Protein 6QKB (pdb70)

CATH classification: 2.40.37.20 (+1 more: 3.20.20.10)

Radius of gyration: 26.73 Å; Cα contacts (8 Å, |Δi|>4): 1988; chains: 2; bounding box: 62×74×48 Å

Structure (mmCIF, N/CA/C/O backbone):
data_6QKB
#
_entry.id   6QKB
#
_cell.length_a   66.598
_cell.length_b   75.247
_cell.length_c   157.310
_cell.angle_alpha   90.000
_cell.angle_beta   90.000
_cell.angle_gamma   90.000
#
_symmetry.space_group_name_H-M   'P 21 21 21'
#
loop_
_entity.id
_entity.type
_entity.pdbx_description
1 polymer 'D-3-hydroxyaspartate aldolase'
2 non-polymer "PYRIDOXAL-5'-PHOSPHATE"
3 non-polymer 'MAGNESIUM ION'
4 water water
#
loop_
_atom_site.group_PDB
_atom_site.id
_atom_site.type_symbol
_atom_site.label_atom_id
_atom_site.label_alt_id
_atom_site.label_comp_id
_atom_site.label_asym_id
_atom_site.label_entity_id
_atom_site.label_seq_id
_atom_site.pdbx_PDB_ins_code
_atom_site.Cartn_x
_atom_site.Cartn_y
_atom_site.Cartn_z
_atom_site.occupancy
_atom_site.B_iso_or_equiv
_atom_site.auth_seq_id
_atom_site.auth_comp_id
_atom_site.auth_asym_id
_atom_site.auth_atom_id
_atom_site.pdbx_PDB_model_num
ATOM 1 N N . LYS A 1 4 ? 20.995 65.636 79.318 1.00 65.09 4 LYS A N 1
ATOM 2 C CA . LYS A 1 4 ? 22.219 65.392 78.506 1.00 66.17 4 LYS A CA 1
ATOM 3 C C . LYS A 1 4 ? 22.304 63.856 78.282 1.00 63.27 4 LYS A C 1
ATOM 4 O O . LYS A 1 4 ? 21.445 63.136 78.799 1.00 68.22 4 LYS A O 1
ATOM 10 N N . THR A 1 5 ? 23.188 63.291 77.447 1.00 52.46 5 THR A N 1
ATOM 11 C CA . THR A 1 5 ? 23.228 61.809 77.305 1.00 40.04 5 THR A CA 1
ATOM 12 C C . THR A 1 5 ? 23.913 61.118 78.501 1.00 39.99 5 THR A C 1
ATOM 13 O O . THR A 1 5 ? 24.935 61.568 78.961 1.00 40.16 5 THR A O 1
ATOM 17 N N . ASP A 1 6 ? 23.289 60.047 78.967 1.00 39.37 6 ASP A N 1
ATOM 18 C CA . ASP A 1 6 ? 23.838 59.187 80.010 1.00 34.16 6 ASP A CA 1
ATOM 19 C C . ASP A 1 6 ? 24.361 57.926 79.332 1.00 28.47 6 ASP A C 1
ATOM 20 O O . ASP A 1 6 ? 23.574 57.087 78.880 1.00 32.13 6 ASP A O 1
ATOM 25 N N . PHE A 1 7 ? 25.685 57.790 79.250 1.00 27.45 7 PHE A N 1
ATOM 26 C CA . PHE A 1 7 ? 26.266 56.654 78.541 1.00 20.19 7 PHE A CA 1
ATOM 27 C C . PHE A 1 7 ? 26.395 55.405 79.405 1.00 20.79 7 PHE A C 1
ATOM 28 O O . PHE A 1 7 ? 26.845 54.374 78.901 1.00 20.25 7 PHE A O 1
ATOM 36 N N . SER A 1 8 ? 25.992 55.462 80.677 1.00 21.21 8 SER A N 1
ATOM 37 C CA . SER A 1 8 ? 26.218 54.335 81.580 1.00 18.02 8 SER A CA 1
ATOM 38 C C . SER A 1 8 ? 25.468 53.083 81.134 1.00 17.42 8 SER A C 1
ATOM 39 O O . SER A 1 8 ? 25.887 51.961 81.447 1.00 18.63 8 SER A O 1
ATOM 42 N N . GLY A 1 9 ? 24.363 53.240 80.417 1.00 18.14 9 GLY A N 1
ATOM 43 C CA . GLY A 1 9 ? 23.632 52.081 79.958 1.00 20.26 9 GLY A CA 1
ATOM 44 C C . GLY A 1 9 ? 24.218 51.376 78.751 1.00 23.40 9 GLY A C 1
ATOM 45 O O . GLY A 1 9 ? 23.699 50.330 78.348 1.00 22.97 9 GLY A O 1
ATOM 46 N N . TYR A 1 10 ? 25.294 51.905 78.173 1.00 15.48 10 TYR A N 1
ATOM 47 C CA . TYR A 1 10 ? 25.805 51.453 76.886 1.00 15.06 10 TYR A CA 1
ATOM 48 C C . TYR A 1 10 ? 27.234 50.952 77.017 1.00 19.15 10 TYR A C 1
ATOM 49 O O . TYR A 1 10 ? 27.913 51.187 78.017 1.00 17.29 10 TYR A O 1
ATOM 58 N N . GLU A 1 11 ? 27.692 50.273 75.964 1.00 14.54 11 GLU A N 1
ATOM 59 C CA . GLU A 1 11 ? 28.973 49.580 75.992 1.00 14.83 11 GLU A CA 1
ATOM 60 C C . GLU A 1 11 ? 29.602 49.627 74.607 1.00 13.77 11 GLU A C 1
ATOM 61 O O . GLU A 1 11 ? 29.031 49.102 73.646 1.00 12.71 11 GLU A O 1
ATOM 67 N N . VAL A 1 12 ? 30.783 50.245 74.517 1.00 13.11 12 VAL A N 1
ATOM 68 C CA . VAL A 1 12 ? 31.481 50.392 73.243 1.00 10.53 12 VAL A CA 1
ATOM 69 C C . VAL A 1 12 ? 31.753 49.026 72.627 1.00 14.45 12 VAL A C 1
ATOM 70 O O . VAL A 1 12 ? 32.246 48.104 73.292 1.00 15.63 12 VAL A O 1
ATOM 74 N N . GLY A 1 13 ? 31.470 48.905 71.332 1.00 14.54 13 GLY A N 1
ATOM 75 C CA . GLY A 1 13 ? 31.637 47.651 70.629 1.00 13.11 13 GLY A CA 1
ATOM 76 C C . GLY A 1 13 ? 30.484 46.691 70.789 1.00 13.04 13 GLY A C 1
ATOM 77 O O . GLY A 1 13 ? 30.501 45.614 70.173 1.00 13.02 13 GLY A O 1
ATOM 78 N N . TYR A 1 14 ? 29.480 47.048 71.586 1.00 12.65 14 TYR A N 1
ATOM 79 C CA . TYR A 1 14 ? 28.300 46.218 71.776 1.00 10.21 14 TYR A CA 1
ATOM 80 C C . TYR A 1 14 ? 27.031 46.928 71.345 1.00 13.76 14 TYR A C 1
ATOM 81 O O . TYR A 1 14 ? 26.285 46.400 70.510 1.00 14.23 14 TYR A O 1
ATOM 90 N N . ASP A 1 15 ? 26.764 48.123 71.885 1.00 14.75 15 ASP A N 1
ATOM 91 C CA . ASP A 1 15 ? 25.580 48.872 71.483 1.00 16.34 15 ASP A CA 1
ATOM 92 C C . ASP A 1 15 ? 25.855 50.370 71.366 1.00 16.17 15 ASP A C 1
ATOM 93 O O . ASP A 1 15 ? 24.906 51.164 71.324 1.00 13.99 15 ASP A O 1
ATOM 98 N N . ILE A 1 16 ? 27.120 50.773 71.297 1.00 13.95 16 ILE A N 1
ATOM 99 C CA . ILE A 1 16 ? 27.498 52.150 70.983 1.00 13.55 16 ILE A CA 1
ATOM 100 C C . ILE A 1 16 ? 28.870 52.070 70.321 1.00 14.00 16 ILE A C 1
ATOM 101 O O . ILE A 1 16 ? 29.671 51.195 70.682 1.00 14.57 16 ILE A O 1
ATOM 106 N N . PRO A 1 17 ? 29.183 52.915 69.332 1.00 13.18 17 PRO A N 1
ATOM 107 C CA . PRO A 1 17 ? 30.473 52.766 68.635 1.00 14.79 17 PRO A CA 1
ATOM 108 C C . PRO A 1 17 ? 31.657 53.417 69.326 1.00 14.28 17 PRO A C 1
ATOM 109 O O . PRO A 1 17 ? 32.799 53.054 69.009 1.00 13.67 17 PRO A O 1
ATOM 113 N N . ALA A 1 18 ? 31.436 54.353 70.245 1.00 12.35 18 ALA A N 1
ATOM 114 C CA . ALA A 1 18 ? 32.518 55.133 70.826 1.00 12.24 18 ALA A CA 1
ATOM 115 C C . ALA A 1 18 ? 31.949 55.992 71.945 1.00 16.19 18 ALA A C 1
ATOM 116 O O . ALA A 1 18 ? 30.732 56.084 72.132 1.00 13.84 18 ALA A O 1
ATOM 118 N N . LEU A 1 19 ? 32.853 56.624 72.681 1.00 15.10 19 LEU A N 1
ATOM 119 C CA . LEU A 1 19 ? 32.531 57.574 73.733 1.00 11.65 19 LEU A CA 1
ATOM 120 C C . LEU A 1 19 ? 33.287 58.868 73.490 1.00 13.60 19 LEU A C 1
ATOM 121 O O . LEU A 1 19 ? 34.386 58.847 72.926 1.00 15.96 19 LEU A O 1
ATOM 126 N N . PRO A 1 20 ? 32.746 60.004 73.930 1.00 14.69 20 PRO A N 1
ATOM 127 C CA . PRO A 1 20 ? 33.491 61.259 73.805 1.00 15.58 20 PRO A CA 1
ATOM 128 C C . PRO A 1 20 ? 34.866 61.137 74.450 1.00 18.05 20 PRO A C 1
ATOM 129 O O . PRO A 1 20 ? 35.021 60.554 75.524 1.00 17.45 20 PRO A O 1
ATOM 133 N N . GLY A 1 21 ? 35.869 61.687 73.780 1.00 14.46 21 GLY A N 1
ATOM 134 C CA . GLY A 1 21 ? 37.231 61.652 74.252 1.00 14.37 21 GLY A CA 1
ATOM 135 C C . GLY A 1 21 ? 38.094 60.593 73.601 1.00 16.69 21 GLY A C 1
ATOM 136 O O . GLY A 1 21 ? 39.323 60.685 73.676 1.00 19.45 21 GLY A O 1
ATOM 137 N N . MET A 1 22 ? 37.485 59.593 72.972 1.00 17.41 22 MET A N 1
ATOM 138 C CA . MET A 1 22 ? 38.247 58.548 72.308 1.00 17.65 22 MET A CA 1
ATOM 139 C C . MET A 1 22 ? 38.955 59.088 71.070 1.00 18.68 22 MET A C 1
ATOM 140 O O . MET A 1 22 ? 38.566 60.099 70.479 1.00 16.55 22 MET A O 1
ATOM 145 N N . ASP A 1 23 ? 40.016 58.389 70.683 1.00 20.91 23 ASP A N 1
ATOM 146 C CA . ASP A 1 23 ? 40.669 58.650 69.412 1.00 23.36 23 ASP A CA 1
ATOM 147 C C . ASP A 1 23 ? 39.848 58.052 68.277 1.00 20.25 23 ASP A C 1
ATOM 148 O O . ASP A 1 23 ? 39.207 57.009 68.433 1.00 19.34 23 ASP A O 1
ATOM 153 N N . GLU A 1 24 ? 39.874 58.715 67.119 1.00 19.22 24 GLU A N 1
ATOM 154 C CA . GLU A 1 24 ? 39.078 58.218 66.002 1.00 18.35 24 GLU A CA 1
ATOM 155 C C . GLU A 1 24 ? 39.497 56.808 65.614 1.00 16.67 24 GLU A C 1
ATOM 156 O O . GLU A 1 24 ? 38.681 56.046 65.086 1.00 22.24 24 GLU A O 1
ATOM 162 N N . SER A 1 25 ? 40.750 56.433 65.885 1.00 22.18 25 SER A N 1
ATOM 163 C CA . SER A 1 25 ? 41.206 55.084 65.564 1.00 23.51 25 SER A CA 1
ATOM 164 C C . SER A 1 25 ? 40.530 54.026 66.427 1.00 22.08 25 SER A C 1
ATOM 165 O O . SER A 1 25 ? 40.506 52.852 66.041 1.00 26.40 25 SER A O 1
ATOM 168 N N . GLU A 1 26 ? 39.981 54.416 67.575 1.00 19.16 26 GLU A N 1
ATOM 169 C CA . GLU A 1 26 ? 39.330 53.490 68.489 1.00 21.58 26 GLU A CA 1
ATOM 170 C C . GLU A 1 26 ? 37.847 53.289 68.198 1.00 19.43 26 GLU A C 1
ATOM 171 O O . GLU A 1 26 ? 37.218 52.452 68.857 1.00 20.87 26 GLU A O 1
ATOM 177 N N . ILE A 1 27 ? 37.267 54.049 67.264 1.00 16.02 27 ILE A N 1
ATOM 178 C CA . ILE A 1 27 ? 35.845 53.915 66.965 1.00 13.86 27 ILE A CA 1
ATOM 179 C C . ILE A 1 27 ? 35.561 52.521 66.432 1.00 13.77 27 ILE A C 1
ATOM 180 O O . ILE A 1 27 ? 36.302 51.993 65.592 1.00 17.84 27 ILE A O 1
ATOM 185 N N . GLN A 1 28 ? 34.466 51.925 66.905 1.00 12.31 28 GLN A N 1
ATOM 186 C CA . GLN A 1 28 ? 34.060 50.588 66.494 1.00 12.26 28 GLN A CA 1
ATOM 187 C C . GLN A 1 28 ? 33.184 50.655 65.252 1.00 12.90 28 GLN A C 1
ATOM 188 O O . GLN A 1 28 ? 32.250 51.463 65.185 1.00 14.50 28 GLN A O 1
ATOM 194 N N . THR A 1 29 ? 33.478 49.794 64.282 1.00 10.35 29 THR A N 1
ATOM 195 C CA . THR A 1 29 ? 32.795 49.764 62.999 1.00 9.69 29 THR A CA 1
ATOM 196 C C . THR A 1 29 ? 31.871 48.559 62.891 1.00 13.44 29 THR A C 1
ATOM 197 O O . THR A 1 29 ? 32.052 47.559 63.592 1.00 12.33 29 THR A O 1
ATOM 201 N N . PRO A 1 30 ? 30.847 48.623 62.026 1.00 14.30 30 PRO A N 1
ATOM 202 C CA . PRO A 1 30 ? 30.449 49.783 61.222 1.00 12.21 30 PRO A CA 1
ATOM 203 C C . PRO A 1 30 ? 29.629 50.779 62.025 1.00 12.54 30 PRO A C 1
ATOM 204 O O . PRO A 1 30 ? 28.866 50.377 62.904 1.00 12.79 30 PRO A O 1
ATOM 208 N N . CYS A 1 31 ? 29.759 52.065 61.715 1.00 11.58 31 CYS A N 1
ATOM 209 C CA . CYS A 1 31 ? 29.012 53.088 62.434 1.00 10.34 31 CYS A CA 1
ATOM 210 C C . CYS A 1 31 ? 28.939 54.324 61.556 1.00 9.76 31 CYS A C 1
ATOM 211 O O . CYS A 1 31 ? 29.495 54.361 60.457 1.00 13.86 31 CYS A O 1
ATOM 214 N N . LEU A 1 32 ? 28.255 55.343 62.059 1.00 10.36 32 LEU A N 1
ATOM 215 C CA . LEU A 1 32 ? 28.144 56.626 61.382 1.00 12.25 32 LEU A CA 1
ATOM 216 C C . LEU A 1 32 ? 29.020 57.644 62.092 1.00 13.24 32 LEU A C 1
ATOM 217 O O . LEU A 1 32 ? 28.958 57.770 63.322 1.00 12.64 32 LEU A O 1
ATOM 222 N N . ILE A 1 33 ? 29.818 58.372 61.321 1.00 11.07 33 ILE A N 1
ATOM 223 C CA . ILE A 1 33 ? 30.597 59.477 61.855 1.00 10.56 33 ILE A CA 1
ATOM 224 C C . ILE A 1 33 ? 30.124 60.761 61.187 1.00 11.84 33 ILE A C 1
ATOM 225 O O . ILE A 1 33 ? 29.645 60.763 60.049 1.00 12.50 33 ILE A O 1
ATOM 230 N N . LEU A 1 34 ? 30.227 61.855 61.930 1.00 9.48 34 LEU A N 1
ATOM 231 C CA . LEU A 1 34 ? 29.971 63.191 61.411 1.00 12.68 34 LEU A CA 1
ATOM 232 C C . LEU A 1 34 ? 31.256 63.992 61.505 1.00 12.35 34 LEU A C 1
ATOM 233 O O . LEU A 1 34 ? 31.839 64.110 62.590 1.00 15.05 34 LEU A O 1
ATOM 238 N N . ASP A 1 35 ? 31.711 64.508 60.364 1.00 11.67 35 ASP A N 1
ATOM 239 C CA . ASP A 1 35 ? 32.776 65.507 60.323 1.00 12.76 35 ASP A CA 1
ATOM 240 C C . ASP A 1 35 ? 32.175 66.800 60.846 1.00 13.71 35 ASP A C 1
ATOM 241 O O . ASP A 1 35 ? 31.430 67.480 60.140 1.00 13.17 35 ASP A O 1
ATOM 246 N N . LEU A 1 36 ? 32.468 67.132 62.104 1.00 12.92 36 LEU A N 1
ATOM 247 C CA . LEU A 1 36 ? 31.761 68.237 62.740 1.00 11.54 36 LEU A CA 1
ATOM 248 C C . LEU A 1 36 ? 32.093 69.570 62.082 1.00 10.90 36 LEU A C 1
ATOM 249 O O . LEU A 1 36 ? 31.223 70.445 61.989 1.00 14.00 36 LEU A O 1
ATOM 254 N N . ASP A 1 37 ? 33.343 69.751 61.633 1.00 13.05 37 ASP A N 1
ATOM 255 C CA . ASP A 1 37 ? 33.698 70.957 60.885 1.00 15.80 37 ASP A CA 1
ATOM 256 C C . ASP A 1 37 ? 32.842 71.100 59.632 1.00 16.55 37 ASP A C 1
ATOM 257 O O . ASP A 1 37 ? 32.287 72.172 59.359 1.00 14.94 37 ASP A O 1
ATOM 262 N N . ALA A 1 38 ? 32.758 70.035 58.833 1.00 14.74 38 ALA A N 1
ATOM 263 C CA . ALA A 1 38 ? 31.965 70.089 57.610 1.00 12.95 38 ALA A CA 1
ATOM 264 C C . ALA A 1 38 ? 30.489 70.274 57.921 1.00 14.49 38 ALA A C 1
ATOM 265 O O . ALA A 1 38 ? 29.802 71.051 57.252 1.00 13.78 38 ALA A O 1
ATOM 267 N N . LEU A 1 39 ? 29.983 69.556 58.925 1.00 11.95 39 LEU A N 1
ATOM 268 C CA . LEU A 1 39 ? 28.591 69.707 59.332 1.00 10.32 39 LEU A CA 1
ATOM 269 C C . LEU A 1 39 ? 28.279 71.159 59.658 1.00 13.94 39 LEU A C 1
ATOM 270 O O . LEU A 1 39 ? 27.270 71.713 59.205 1.00 12.75 39 LEU A O 1
ATOM 275 N N . GLU A 1 40 ? 29.152 71.794 60.437 1.00 13.05 40 GLU A N 1
ATOM 276 C CA . GLU A 1 40 ? 28.919 73.173 60.850 1.00 13.13 40 GLU A CA 1
ATOM 277 C C . GLU A 1 40 ? 29.009 74.129 59.666 1.00 14.93 40 GLU A C 1
ATOM 278 O O . GLU A 1 40 ? 28.227 75.083 59.576 1.00 15.13 40 GLU A O 1
ATOM 284 N N . ARG A 1 41 ? 29.928 73.882 58.728 1.00 12.67 41 ARG A N 1
ATOM 285 C CA . ARG A 1 41 ? 29.994 74.746 57.550 1.00 14.67 41 ARG A CA 1
ATOM 286 C C . ARG A 1 41 ? 28.733 74.615 56.703 1.00 15.22 41 ARG A C 1
ATOM 287 O O . ARG A 1 41 ? 28.212 75.618 56.202 1.00 13.16 41 ARG A O 1
ATOM 295 N N . ASN A 1 42 ? 28.222 73.390 56.528 1.00 15.84 42 ASN A N 1
ATOM 296 C CA . ASN A 1 42 ? 26.971 73.218 55.796 1.00 14.27 42 ASN A CA 1
ATOM 297 C C . ASN A 1 42 ? 25.832 73.947 56.496 1.00 12.38 42 ASN A C 1
ATOM 298 O O . ASN A 1 42 ? 25.015 74.605 55.847 1.00 13.19 42 ASN A O 1
ATOM 303 N N . ILE A 1 43 ? 25.760 73.831 57.823 1.00 12.80 43 ILE A N 1
ATOM 304 C CA . ILE A 1 43 ? 24.660 74.434 58.567 1.00 13.66 43 ILE A CA 1
ATOM 305 C C . ILE A 1 43 ? 24.717 75.955 58.468 1.00 17.25 43 ILE A C 1
ATOM 306 O O . ILE A 1 43 ? 23.698 76.607 58.214 1.00 13.74 43 ILE A O 1
ATOM 311 N N . ARG A 1 44 ? 25.910 76.542 58.648 1.00 13.04 44 ARG A N 1
ATOM 312 C CA . ARG A 1 44 ? 26.057 77.990 58.498 1.00 13.33 44 ARG A CA 1
ATOM 313 C C . ARG A 1 44 ? 25.677 78.445 57.092 1.00 16.71 44 ARG A C 1
ATOM 314 O O . ARG A 1 44 ? 25.014 79.475 56.918 1.00 17.05 44 ARG A O 1
ATOM 322 N N . LYS A 1 45 ? 26.122 77.709 56.073 1.00 14.99 45 LYS A N 1
ATOM 323 C CA . LYS A 1 45 ? 25.910 78.154 54.700 1.00 10.82 45 LYS A CA 1
ATOM 324 C C . LYS A 1 45 ? 24.423 78.200 54.358 1.00 11.27 45 LYS A C 1
ATOM 325 O O . LYS A 1 45 ? 23.946 79.167 53.751 1.00 13.44 45 LYS A O 1
ATOM 331 N N . MET A 1 46 ? 23.669 77.168 54.747 1.00 12.36 46 MET A N 1
ATOM 332 C CA . MET A 1 46 ? 22.235 77.175 54.482 1.00 12.43 46 MET A CA 1
ATOM 333 C C . MET A 1 46 ? 21.540 78.273 55.279 1.00 14.94 46 MET A C 1
ATOM 334 O O . MET A 1 46 ? 20.662 78.971 54.755 1.00 13.89 46 MET A O 1
ATOM 339 N N . GLY A 1 47 ? 21.924 78.446 56.547 1.00 14.39 47 GLY A N 1
ATOM 340 C CA . GLY A 1 47 ? 21.330 79.507 57.343 1.00 15.58 47 GLY A CA 1
ATOM 341 C C . GLY A 1 47 ? 21.594 80.876 56.747 1.00 14.63 47 GLY A C 1
ATOM 342 O O . GLY A 1 47 ? 20.693 81.717 56.675 1.00 15.70 47 GLY A O 1
ATOM 343 N N . ASP A 1 48 ? 22.831 81.113 56.300 1.00 13.73 48 ASP A N 1
ATOM 344 C CA . ASP A 1 48 ? 23.172 82.383 55.665 1.00 16.40 48 ASP A CA 1
ATOM 345 C C . ASP A 1 48 ? 22.419 82.571 54.356 1.00 13.64 48 ASP A C 1
ATOM 346 O O . ASP A 1 48 ? 21.974 83.682 54.045 1.00 13.02 48 ASP A O 1
ATOM 351 N N . TYR A 1 49 ? 22.275 81.504 53.565 1.00 12.43 49 TYR A N 1
ATOM 352 C CA . TYR A 1 49 ? 21.517 81.612 52.325 1.00 11.88 49 TYR A CA 1
ATOM 353 C C . TYR A 1 49 ? 20.074 82.014 52.608 1.00 14.52 49 TYR A C 1
ATOM 354 O O . TYR A 1 49 ? 19.523 82.913 51.959 1.00 14.85 49 TYR A O 1
ATOM 363 N N . ALA A 1 50 ? 19.436 81.334 53.564 1.00 14.36 50 ALA A N 1
ATOM 364 C CA . ALA A 1 50 ? 18.055 81.647 53.911 1.00 15.59 50 ALA A CA 1
ATOM 365 C C . ALA A 1 50 ? 17.907 83.106 54.330 1.00 15.50 50 ALA A C 1
ATOM 366 O O . ALA A 1 50 ? 17.030 83.822 53.829 1.00 15.91 50 ALA A O 1
ATOM 368 N N . LYS A 1 51 ? 18.764 83.569 55.247 1.00 15.55 51 LYS A N 1
ATOM 369 C CA . LYS A 1 51 ? 18.678 84.955 55.703 1.00 14.03 51 LYS A CA 1
ATOM 370 C C . LYS A 1 51 ? 18.883 85.932 54.550 1.00 17.13 51 LYS A C 1
ATOM 371 O O . LYS A 1 51 ? 18.150 86.921 54.434 1.00 15.29 51 LYS A O 1
ATOM 377 N N . ALA A 1 52 ? 19.869 85.675 53.683 1.00 13.88 52 ALA A N 1
ATOM 378 C CA . ALA A 1 52 ? 20.127 86.596 52.577 1.00 16.04 52 ALA A CA 1
ATOM 379 C C . ALA A 1 52 ? 18.907 86.753 51.684 1.00 14.52 52 ALA A C 1
ATOM 380 O O . ALA A 1 52 ? 18.759 87.780 51.011 1.00 18.05 52 ALA A O 1
ATOM 382 N N . HIS A 1 53 ? 18.031 85.750 51.651 1.00 12.83 53 HIS A N 1
ATOM 383 C CA . HIS A 1 53 ? 16.831 85.777 50.826 1.00 15.08 53 HIS A CA 1
ATOM 384 C C . HIS A 1 53 ? 15.565 86.013 51.640 1.00 18.39 53 HIS A C 1
ATOM 385 O O . HIS A 1 53 ? 14.458 85.857 51.108 1.00 18.56 53 HIS A O 1
ATOM 392 N N . GLY A 1 54 ? 15.705 86.415 52.901 1.00 13.80 54 GLY A N 1
ATOM 393 C CA . GLY A 1 54 ? 14.563 86.701 53.750 1.00 12.73 54 GLY A CA 1
ATOM 394 C C . GLY A 1 54 ? 13.674 85.509 54.004 1.00 14.28 54 GLY A C 1
ATOM 395 O O . GLY A 1 54 ? 12.482 85.679 54.293 1.00 14.90 54 GLY A O 1
ATOM 396 N N . MET A 1 55 ? 14.225 84.303 53.922 1.00 15.35 55 MET A N 1
ATOM 397 C CA . MET A 1 55 ? 13.464 83.078 54.096 1.00 10.66 55 MET A CA 1
ATOM 398 C C . MET A 1 55 ? 13.655 82.538 55.504 1.00 11.08 55 MET A C 1
ATOM 399 O O . MET A 1 55 ? 14.741 82.639 56.073 1.00 15.37 55 MET A O 1
ATOM 404 N N . ARG A 1 56 ? 12.593 81.962 56.057 1.00 12.13 56 ARG A N 1
ATOM 405 C CA . ARG A 1 56 ? 12.728 81.077 57.198 1.00 12.26 56 ARG A CA 1
ATOM 406 C C . ARG A 1 56 ? 13.247 79.735 56.713 1.00 15.07 56 ARG A C 1
ATOM 407 O O . ARG A 1 56 ? 12.880 79.278 55.630 1.00 12.79 56 ARG A O 1
ATOM 415 N N . HIS A 1 57 ? 14.118 79.114 57.502 1.00 12.50 57 HIS A N 1
ATOM 416 C CA . HIS A 1 57 ? 14.496 77.725 57.280 1.00 11.45 57 HIS A CA 1
ATOM 417 C C . HIS A 1 57 ? 14.018 76.901 58.464 1.00 11.24 57 HIS A C 1
ATOM 418 O O . HIS A 1 57 ? 14.453 77.121 59.599 1.00 15.53 57 HIS A O 1
ATOM 425 N N . ARG A 1 58 ? 13.117 75.968 58.191 1.00 11.33 58 ARG A N 1
ATOM 426 C CA . ARG A 1 58 ? 12.678 74.965 59.149 1.00 14.10 58 ARG A CA 1
ATOM 427 C C . ARG A 1 58 ? 13.404 73.671 58.797 1.00 12.73 58 ARG A C 1
ATOM 428 O O . ARG A 1 58 ? 13.020 72.968 57.857 1.00 11.38 58 ARG A O 1
ATOM 436 N N . SER A 1 59 ? 14.467 73.369 59.539 1.00 11.74 59 SER A N 1
ATOM 437 C CA . SER A 1 59 ? 15.315 72.232 59.208 1.00 11.23 59 SER A CA 1
ATOM 438 C C . SER A 1 59 ? 14.540 70.924 59.344 1.00 14.67 59 SER A C 1
ATOM 439 O O . SER A 1 59 ? 13.719 70.756 60.248 1.00 11.10 59 SER A O 1
ATOM 442 N N . HIS A 1 60 ? 14.782 69.985 58.433 1.00 12.24 60 HIS A N 1
ATOM 443 C CA . HIS A 1 60 ? 13.996 68.761 58.441 1.00 10.25 60 HIS A CA 1
ATOM 444 C C . HIS A 1 60 ? 14.671 67.721 59.319 1.00 11.76 60 HIS A C 1
ATOM 445 O O . HIS A 1 60 ? 15.737 67.196 58.979 1.00 14.06 60 HIS A O 1
ATOM 452 N N . GLY A 1 61 ? 14.021 67.410 60.440 1.00 11.53 61 GLY A N 1
ATOM 453 C CA . GLY A 1 61 ? 14.483 66.387 61.353 1.00 10.62 61 GLY A CA 1
ATOM 454 C C . GLY A 1 61 ? 14.254 64.965 60.896 1.00 11.78 61 GLY A C 1
ATOM 455 O O . GLY A 1 61 ? 14.797 64.044 61.514 1.00 11.58 61 GLY A O 1
ATOM 456 N N . LYS A 1 62 ? 13.510 64.762 59.836 1.00 11.40 62 LYS A N 1
ATOM 457 C CA . LYS A 1 62 ? 13.324 63.381 59.366 1.00 11.52 62 LYS A CA 1
ATOM 458 C C . LYS A 1 62 ? 14.662 62.842 58.860 1.00 13.63 62 LYS A C 1
ATOM 459 O O . LYS A 1 62 ? 14.833 61.658 58.821 1.00 12.89 62 LYS A O 1
ATOM 465 N N . MET A 1 63 ? 15.532 63.720 58.385 1.00 10.18 63 MET A N 1
ATOM 466 C CA . MET A 1 63 ? 16.791 63.273 57.802 1.00 11.80 63 MET A CA 1
ATOM 467 C C . MET A 1 63 ? 17.694 62.663 58.868 1.00 11.82 63 MET A C 1
ATOM 468 O O . MET A 1 63 ? 18.108 61.502 58.760 1.00 12.07 63 MET A O 1
ATOM 473 N N . HIS A 1 64 ? 17.981 63.417 59.927 1.00 10.88 64 HIS A N 1
ATOM 474 C CA . HIS A 1 64 ? 18.942 62.978 60.934 1.00 10.74 64 HIS A CA 1
ATOM 475 C C . HIS A 1 64 ? 18.293 62.425 62.195 1.00 11.17 64 HIS A C 1
ATOM 476 O O . HIS A 1 64 ? 18.959 61.710 62.953 1.00 12.56 64 HIS A O 1
ATOM 483 N N . LYS A 1 65 ? 17.018 62.725 62.426 1.00 10.10 65 LYS A N 1
ATOM 484 C CA . LYS A 1 65 ? 16.273 62.208 63.577 1.00 11.33 65 LYS A CA 1
ATOM 485 C C . LYS A 1 65 ? 16.992 62.484 64.898 1.00 12.03 65 LYS A C 1
ATOM 486 O O . LYS A 1 65 ? 16.883 61.710 65.858 1.00 12.87 65 LYS A O 1
ATOM 492 N N . SER A 1 66 ? 17.680 63.620 64.980 1.00 11.81 66 SER A N 1
ATOM 493 C CA . SER A 1 66 ? 18.566 63.928 66.099 1.00 11.92 66 SER A CA 1
ATOM 494 C C . SER A 1 66 ? 18.197 65.262 66.730 1.00 13.62 66 SER A C 1
ATOM 495 O O . SER A 1 66 ? 18.247 66.302 66.065 1.00 14.57 66 SER A O 1
ATOM 498 N N . VAL A 1 67 ? 17.878 65.235 68.028 1.00 14.18 67 VAL A N 1
ATOM 499 C CA . VAL A 1 67 ? 17.664 66.475 68.776 1.00 10.87 67 VAL A CA 1
ATOM 500 C C . VAL A 1 67 ? 18.928 67.326 68.777 1.00 13.15 67 VAL A C 1
ATOM 501 O O . VAL A 1 67 ? 18.863 68.557 68.667 1.00 12.06 67 VAL A O 1
ATOM 505 N N . ASP A 1 68 ? 20.097 66.694 68.912 1.00 11.72 68 ASP A N 1
ATOM 506 C CA . ASP A 1 68 ? 21.333 67.467 68.977 1.00 12.10 68 ASP A CA 1
ATOM 507 C C . ASP A 1 68 ? 21.629 68.166 67.657 1.00 13.12 68 ASP A C 1
ATOM 508 O O . ASP A 1 68 ? 22.024 69.336 67.653 1.00 13.01 68 ASP A O 1
ATOM 513 N N . VAL A 1 69 ? 21.446 67.482 66.523 1.00 11.78 69 VAL A N 1
ATOM 514 C CA . VAL A 1 69 ? 21.700 68.147 65.248 1.00 11.42 69 VAL A CA 1
ATOM 515 C C . VAL A 1 69 ? 20.703 69.284 65.042 1.00 10.56 69 VAL A C 1
ATOM 516 O O . VAL A 1 69 ? 21.068 70.365 64.561 1.00 11.44 69 VAL A O 1
ATOM 520 N N . GLN A 1 70 ? 19.435 69.068 65.414 1.00 12.58 70 GLN A N 1
ATOM 521 C CA . GLN A 1 70 ? 18.437 70.128 65.291 1.00 9.83 70 GLN A CA 1
ATOM 522 C C . GLN A 1 70 ? 18.829 71.340 66.126 1.00 12.35 70 GLN A C 1
ATOM 523 O O . GLN A 1 70 ? 18.717 72.483 65.672 1.00 11.16 70 GLN A O 1
ATOM 529 N N . LYS A 1 71 ? 19.274 71.113 67.362 1.00 13.12 71 LYS A N 1
ATOM 530 C CA . LYS A 1 71 ? 19.715 72.226 68.198 1.00 12.67 71 LYS A CA 1
ATOM 531 C C . LYS A 1 71 ? 20.877 72.977 67.562 1.00 11.98 71 LYS A C 1
ATOM 532 O O . LYS A 1 71 ? 20.982 74.203 67.694 1.00 14.56 71 LYS A O 1
ATOM 538 N N . LEU A 1 72 ? 21.765 72.258 66.875 1.00 13.19 72 LEU A N 1
ATOM 539 C CA . LEU A 1 72 ? 22.860 72.908 66.165 1.00 14.93 72 LEU A CA 1
ATOM 540 C C . LEU A 1 72 ? 22.347 73.689 64.961 1.00 11.94 72 LEU A C 1
ATOM 541 O O . LEU A 1 72 ? 22.828 74.794 64.677 1.00 13.99 72 LEU A O 1
ATOM 546 N N . GLN A 1 73 ? 21.363 73.141 64.246 1.00 14.12 73 GLN A N 1
ATOM 547 C CA . GLN A 1 73 ? 20.765 73.883 63.142 1.00 12.60 73 GLN A CA 1
ATOM 548 C C . GLN A 1 73 ? 20.106 75.165 63.637 1.00 15.75 73 GLN A C 1
ATOM 549 O O . GLN A 1 73 ? 20.163 76.200 62.961 1.00 13.57 73 GLN A O 1
ATOM 555 N N . GLU A 1 74 ? 19.501 75.128 64.828 1.00 13.67 74 GLU A N 1
ATOM 556 C CA . GLU A 1 74 ? 18.892 76.339 65.378 1.00 13.54 74 GLU A CA 1
ATOM 557 C C . GLU A 1 74 ? 19.949 77.329 65.854 1.00 15.22 74 GLU A C 1
ATOM 558 O O . GLU A 1 74 ? 19.844 78.531 65.584 1.00 17.60 74 GLU A O 1
ATOM 564 N N . SER A 1 75 ? 20.986 76.854 66.550 1.00 16.66 75 SER A N 1
ATOM 565 C CA . SER A 1 75 ? 21.9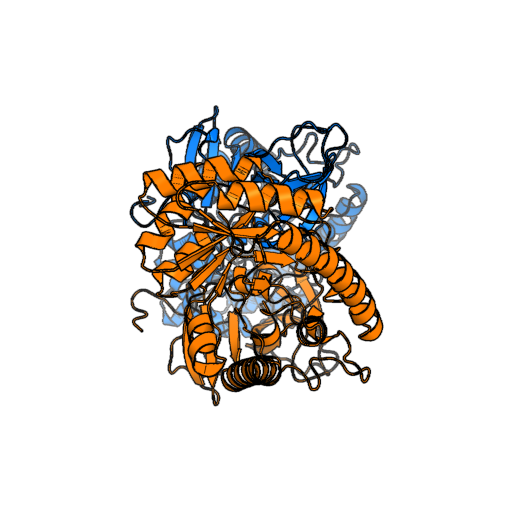33 77.791 67.152 1.00 20.64 75 SER A CA 1
ATOM 566 C C . SER A 1 75 ? 22.878 78.383 66.118 1.00 20.66 75 SER A C 1
ATOM 567 O O . SER A 1 75 ? 23.190 79.576 66.174 1.00 20.70 75 SER A O 1
ATOM 570 N N . LEU A 1 76 ? 23.347 77.571 65.175 1.00 13.34 76 LEU A N 1
ATOM 571 C CA . LEU A 1 76 ? 24.314 78.015 64.182 1.00 17.38 76 LEU A CA 1
ATOM 572 C C . LEU A 1 76 ? 23.679 78.372 62.847 1.00 18.66 76 LEU A C 1
ATOM 573 O O . LEU A 1 76 ? 24.160 79.284 62.169 1.00 19.54 76 LEU A O 1
ATOM 578 N N . GLY A 1 77 ? 22.614 77.683 62.452 1.00 15.25 77 GLY A N 1
ATOM 579 C CA . GLY A 1 77 ? 21.959 77.943 61.192 1.00 16.90 77 GLY A CA 1
ATOM 580 C C . GLY A 1 77 ? 20.745 78.838 61.270 1.00 14.89 77 GLY A C 1
ATOM 581 O O . GLY A 1 77 ? 20.145 79.127 60.232 1.00 15.78 77 GLY A O 1
ATOM 582 N N . GLY A 1 78 ? 20.352 79.275 62.466 1.00 13.24 78 GLY A N 1
ATOM 583 C CA . GLY A 1 78 ? 19.171 80.099 62.604 1.00 15.73 78 GLY A CA 1
ATOM 584 C C . GLY A 1 78 ? 17.880 79.405 62.241 1.00 14.70 78 GLY A C 1
ATOM 585 O O . GLY A 1 78 ? 16.883 80.075 61.973 1.00 13.61 78 GLY A O 1
ATOM 586 N N . SER A 1 79 ? 17.871 78.074 62.220 1.00 14.18 79 SER A N 1
ATOM 587 C CA . SER A 1 79 ? 16.649 77.330 61.950 1.00 12.75 79 SER A CA 1
ATOM 588 C C . SER A 1 79 ? 15.530 77.761 62.891 1.00 11.93 79 SER A C 1
ATOM 589 O O . SER A 1 79 ? 15.734 77.922 64.096 1.00 13.09 79 SER A O 1
ATOM 592 N N . VAL A 1 80 ? 14.327 77.924 62.334 1.00 11.53 80 VAL A N 1
ATOM 593 C CA . VAL A 1 80 ? 13.191 78.415 63.109 1.00 13.63 80 VAL A CA 1
ATOM 594 C C . VAL A 1 80 ? 12.436 77.306 63.823 1.00 15.40 80 VAL A C 1
ATOM 595 O O . VAL A 1 80 ? 11.524 77.598 64.610 1.00 16.56 80 VAL A O 1
ATOM 599 N N . GLY A 1 81 ? 12.795 76.054 63.592 1.00 11.50 81 GLY A N 1
ATOM 600 C CA . GLY A 1 81 ? 12.025 74.935 64.085 1.00 11.74 81 GLY A CA 1
ATOM 601 C C . GLY A 1 81 ? 12.373 73.704 63.279 1.00 14.00 81 GLY A C 1
ATOM 602 O O . GLY A 1 81 ? 13.226 73.736 62.397 1.00 14.14 81 GLY A O 1
ATOM 603 N N . VAL A 1 82 ? 11.682 72.617 63.595 1.00 10.93 82 VAL A N 1
ATOM 604 C CA . VAL A 1 82 ? 11.957 71.332 62.963 1.00 12.13 82 VAL A CA 1
ATOM 605 C C . VAL A 1 82 ? 10.740 70.875 62.169 1.00 13.28 82 VAL A C 1
ATOM 606 O O . VAL A 1 82 ? 9.592 71.205 62.490 1.00 11.98 82 VAL A O 1
ATOM 610 N N . CYS A 1 83 ? 11.006 70.121 61.104 1.00 10.52 83 CYS A N 1
ATOM 611 C CA . CYS A 1 83 ? 9.982 69.357 60.408 1.00 12.70 83 CYS A CA 1
ATOM 612 C C . CYS A 1 83 ? 10.106 67.898 60.823 1.00 12.35 83 CYS A C 1
ATOM 613 O O . CYS A 1 83 ? 11.218 67.381 60.971 1.00 11.58 83 CYS A O 1
ATOM 616 N N . CYS A 1 84 ? 8.964 67.242 60.997 1.00 14.83 84 CYS A N 1
ATOM 617 C CA . CYS A 1 84 ? 8.901 65.833 61.363 1.00 15.76 84 CYS A CA 1
ATOM 618 C C . CYS A 1 84 ? 7.877 65.147 60.471 1.00 13.16 84 CYS A C 1
ATOM 619 O O . CYS A 1 84 ? 6.837 65.722 60.146 1.00 13.64 84 CYS A O 1
ATOM 622 N N . GLN A 1 85 ? 8.166 63.909 60.093 1.00 11.44 85 GLN A N 1
ATOM 623 C CA . GLN A 1 85 ? 7.316 63.197 59.156 1.00 12.80 85 GLN A CA 1
ATOM 624 C C . GLN A 1 85 ? 6.242 62.360 59.851 1.00 12.66 85 GLN A C 1
ATOM 625 O O . GLN A 1 85 ? 5.237 62.016 59.219 1.00 12.76 85 GLN A O 1
ATOM 631 N N . LYS A 1 86 ? 6.402 62.068 61.143 1.00 11.17 86 LYS A N 1
ATOM 632 C CA . LYS A 1 86 ? 5.489 61.203 61.877 1.00 8.82 86 LYS A CA 1
ATOM 633 C C . LYS A 1 86 ? 5.305 61.744 63.289 1.00 12.21 86 LYS A C 1
ATOM 634 O O . LYS A 1 86 ? 6.175 62.433 63.830 1.00 10.76 86 LYS A O 1
ATOM 640 N N . VAL A 1 87 ? 4.169 61.406 63.901 1.00 10.48 87 VAL A N 1
ATOM 641 C CA . VAL A 1 87 ? 3.872 61.969 65.213 1.00 11.62 87 VAL A CA 1
ATOM 642 C C . VAL A 1 87 ? 4.868 61.473 66.261 1.00 13.78 87 VAL A C 1
ATOM 643 O O . VAL A 1 87 ? 5.276 62.236 67.149 1.00 12.82 87 VAL A O 1
ATOM 647 N N . SER A 1 88 ? 5.288 60.203 66.185 1.00 12.05 88 SER A N 1
ATOM 648 C CA . SER A 1 88 ? 6.218 59.694 67.194 1.00 10.60 88 SER A CA 1
ATOM 649 C C . SER A 1 88 ? 7.585 60.352 67.052 1.00 12.45 88 SER A C 1
ATOM 650 O O . SER A 1 88 ? 8.264 60.622 68.051 1.00 11.07 88 SER A O 1
ATOM 653 N N . GLU A 1 89 ? 7.994 60.632 65.816 1.00 11.20 89 GLU A N 1
ATOM 654 C CA . GLU A 1 89 ? 9.200 61.415 65.580 1.00 10.95 89 GLU A CA 1
ATOM 655 C C . GLU A 1 89 ? 9.046 62.827 66.143 1.00 14.90 89 GLU A C 1
ATOM 656 O O . GLU A 1 89 ? 9.950 63.341 66.817 1.00 13.74 89 GLU A O 1
ATOM 662 N N . ALA A 1 90 ? 7.892 63.459 65.898 1.00 12.83 90 ALA A N 1
ATOM 663 C CA . ALA A 1 90 ? 7.617 64.777 66.472 1.00 15.28 90 ALA A CA 1
ATOM 664 C C . ALA A 1 90 ? 7.684 64.747 67.995 1.00 16.09 90 ALA A C 1
ATOM 665 O O . ALA A 1 90 ? 8.210 65.678 68.622 1.00 15.10 90 ALA A O 1
ATOM 667 N N . GLU A 1 91 ? 7.137 63.694 68.610 1.00 10.46 91 GLU A N 1
ATOM 668 C CA . GLU A 1 91 ? 7.182 63.572 70.064 1.00 11.81 91 GLU A CA 1
ATOM 669 C C . GLU A 1 91 ? 8.618 63.488 70.569 1.00 14.12 91 GLU A C 1
ATOM 670 O O . GLU A 1 91 ? 8.963 64.095 71.590 1.00 12.92 91 GLU A O 1
ATOM 676 N N . ALA A 1 92 ? 9.475 62.742 69.867 1.00 12.17 92 ALA A N 1
ATOM 677 C CA . ALA A 1 92 ? 10.882 62.681 70.258 1.00 10.62 92 ALA A CA 1
ATOM 678 C C . ALA A 1 92 ? 11.512 64.073 70.273 1.00 14.24 92 ALA A C 1
ATOM 679 O O . ALA A 1 92 ? 12.208 64.440 71.226 1.00 13.08 92 ALA A O 1
ATOM 681 N N . PHE A 1 93 ? 11.275 64.866 69.223 1.00 13.97 93 PHE A N 1
ATOM 682 C CA . PHE A 1 93 ? 11.868 66.200 69.164 1.00 12.90 93 PHE A CA 1
ATOM 683 C C . PHE A 1 93 ? 11.280 67.117 70.232 1.00 13.26 93 PHE A C 1
ATOM 684 O O . PHE A 1 93 ? 12.022 67.843 70.905 1.00 14.56 93 PHE A O 1
ATOM 692 N N . ALA A 1 94 ? 9.960 67.076 70.428 1.00 13.02 94 ALA A N 1
ATOM 693 C CA . ALA A 1 94 ? 9.339 67.951 71.421 1.00 12.56 94 ALA A CA 1
ATOM 694 C C . ALA A 1 94 ? 9.807 67.603 72.827 1.00 14.49 94 ALA A C 1
ATOM 695 O O . ALA A 1 94 ? 10.061 68.495 73.648 1.00 15.72 94 ALA A O 1
ATOM 697 N N . ARG A 1 95 ? 9.937 66.313 73.123 1.00 14.21 95 ARG A N 1
ATOM 698 C CA . ARG A 1 95 ? 10.418 65.913 74.437 1.00 13.28 95 ARG A CA 1
ATOM 699 C C . ARG A 1 95 ? 11.877 66.294 74.633 1.00 12.80 95 ARG A C 1
ATOM 700 O O . ARG A 1 95 ? 12.309 66.500 75.770 1.00 15.16 95 ARG A O 1
ATOM 708 N N . GLY A 1 96 ? 12.643 66.392 73.549 1.00 13.98 96 GLY A N 1
ATOM 709 C CA . GLY A 1 96 ? 14.014 66.858 73.599 1.00 16.13 96 GLY A CA 1
ATOM 710 C C . GLY A 1 96 ? 14.175 68.355 73.739 1.00 17.85 96 GLY A C 1
ATOM 711 O O . GLY A 1 96 ? 15.302 68.845 73.817 1.00 17.26 96 GLY A O 1
ATOM 712 N N . GLY A 1 97 ? 13.080 69.103 73.758 1.00 14.52 97 GLY A N 1
ATOM 713 C CA . GLY A 1 97 ? 13.131 70.529 73.985 1.00 14.70 97 GLY A CA 1
ATOM 714 C C . GLY A 1 97 ? 13.020 71.399 72.753 1.00 13.35 97 GLY A C 1
ATOM 715 O O . GLY A 1 97 ? 13.162 72.622 72.870 1.00 14.52 97 GLY A O 1
ATOM 716 N N . ILE A 1 98 ? 12.769 70.821 71.579 1.00 13.02 98 ILE A N 1
ATOM 717 C CA . ILE A 1 98 ? 12.608 71.635 70.384 1.00 12.23 98 ILE A CA 1
ATOM 718 C C . ILE A 1 98 ? 11.292 72.393 70.483 1.00 15.77 98 ILE A C 1
ATOM 719 O O . ILE A 1 98 ? 10.240 71.809 70.776 1.00 16.03 98 ILE A O 1
ATOM 724 N N . LYS A 1 99 ? 11.348 73.706 70.246 1.00 15.50 99 LYS A N 1
ATOM 725 C CA . LYS A 1 99 ? 10.259 74.597 70.621 1.00 14.67 99 LYS A CA 1
ATOM 726 C C . LYS A 1 99 ? 9.217 74.789 69.530 1.00 16.03 99 LYS A C 1
ATOM 727 O O . LYS A 1 99 ? 8.101 75.220 69.838 1.00 16.18 99 LYS A O 1
ATOM 733 N N . ASP A 1 100 ? 9.543 74.510 68.269 1.00 13.01 100 ASP A N 1
ATOM 734 C CA . ASP A 1 100 ? 8.578 74.692 67.186 1.00 10.00 100 ASP A CA 1
ATOM 735 C C . ASP A 1 100 ? 8.649 73.484 66.263 1.00 13.51 100 ASP A C 1
ATOM 736 O O . ASP A 1 100 ? 9.663 73.281 65.588 1.00 13.56 100 ASP A O 1
ATOM 741 N N . VAL A 1 101 ? 7.569 72.701 66.229 1.00 14.34 101 VAL A N 1
ATOM 742 C CA . VAL A 1 101 ? 7.528 71.409 65.548 1.00 11.35 101 VAL A CA 1
ATOM 743 C C . VAL A 1 101 ? 6.416 71.425 64.501 1.00 13.91 101 VAL A C 1
ATOM 744 O O . VAL A 1 101 ? 5.236 71.578 64.837 1.00 16.15 101 VAL A O 1
ATOM 748 N N . LEU A 1 102 ? 6.791 71.241 63.240 1.00 11.76 102 LEU A N 1
ATOM 749 C CA . LEU A 1 102 ? 5.848 71.067 62.143 1.00 11.89 102 LEU A CA 1
ATOM 750 C C . LEU A 1 102 ? 5.867 69.607 61.716 1.00 12.72 102 LEU A C 1
ATOM 751 O O . LEU A 1 102 ? 6.914 69.092 61.305 1.00 11.27 102 LEU A O 1
ATOM 756 N N . VAL A 1 103 ? 4.716 68.956 61.784 1.00 10.02 103 VAL A N 1
ATOM 757 C CA . VAL A 1 103 ? 4.557 67.632 61.199 1.00 11.78 103 VAL A CA 1
ATOM 758 C C . VAL A 1 103 ? 4.203 67.835 59.728 1.00 12.81 103 VAL A C 1
ATOM 759 O O . VAL A 1 103 ? 3.088 68.243 59.398 1.00 12.36 103 VAL A O 1
ATOM 763 N N . THR A 1 104 ? 5.171 67.580 58.843 1.00 11.03 104 THR A N 1
ATOM 764 C CA . THR A 1 104 ? 5.004 67.794 57.407 1.00 12.54 104 THR A CA 1
ATOM 765 C C . THR A 1 104 ? 4.318 66.590 56.780 1.00 13.62 104 THR A C 1
ATOM 766 O O . THR A 1 104 ? 4.799 66.032 55.790 1.00 17.46 104 THR A O 1
ATOM 770 N N . ASN A 1 105 ? 3.196 66.190 57.356 1.00 10.72 105 ASN A N 1
ATOM 771 C CA . ASN A 1 105 ? 2.492 64.979 56.963 1.00 10.30 105 ASN A CA 1
ATOM 772 C C . ASN A 1 105 ? 1.118 65.040 57.611 1.00 14.78 105 ASN A C 1
ATOM 773 O O . ASN A 1 105 ? 0.869 65.856 58.506 1.00 11.73 105 ASN A O 1
ATOM 778 N N . GLU A 1 106 ? 0.233 64.171 57.142 1.00 12.41 106 GLU A N 1
ATOM 779 C CA . GLU A 1 106 ? -1.112 64.052 57.672 1.00 9.81 106 GLU A CA 1
ATOM 780 C C . GLU A 1 106 ? -1.154 62.983 58.760 1.00 13.49 106 GLU A C 1
ATOM 781 O O . GLU A 1 106 ? -0.442 61.978 58.697 1.00 15.88 106 GLU A O 1
ATOM 787 N N . VAL A 1 107 ? -2.011 63.207 59.751 1.00 11.76 107 VAL A N 1
ATOM 788 C CA . VAL A 1 107 ? -2.179 62.311 60.895 1.00 12.61 107 VAL A CA 1
ATOM 789 C C . VAL A 1 107 ? -3.668 61.999 61.006 1.00 12.67 107 VAL A C 1
ATOM 790 O O . VAL A 1 107 ? -4.474 62.895 61.294 1.00 13.19 107 VAL A O 1
ATOM 794 N N . ARG A 1 108 ? -4.035 60.731 60.792 1.00 11.91 108 ARG A N 1
ATOM 795 C CA . ARG A 1 108 ? -5.432 60.333 60.670 1.00 10.73 108 ARG A CA 1
ATOM 796 C C . ARG A 1 108 ? -5.892 59.305 61.687 1.00 10.16 108 ARG A C 1
ATOM 797 O O . ARG A 1 108 ? -7.088 59.244 61.974 1.00 13.18 108 ARG A O 1
ATOM 805 N N . GLU A 1 109 ? -5.000 58.477 62.197 1.00 13.26 109 GLU A N 1
ATOM 806 C CA . GLU A 1 109 ? -5.391 57.397 63.093 1.00 9.77 109 GLU A CA 1
ATOM 807 C C . GLU A 1 109 ? -5.729 57.972 64.470 1.00 12.53 109 GLU A C 1
ATOM 808 O O . GLU A 1 109 ? -5.034 58.869 64.953 1.00 15.12 109 GLU A O 1
ATOM 814 N N . PRO A 1 110 ? -6.814 57.510 65.109 1.00 14.32 110 PRO A N 1
ATOM 815 C CA . PRO A 1 110 ? -7.295 58.223 66.309 1.00 12.58 110 PRO A CA 1
ATOM 816 C C . PRO A 1 110 ? -6.277 58.304 67.431 1.00 13.40 110 PRO A C 1
ATOM 817 O O . PRO A 1 110 ? -6.175 59.348 68.090 1.00 13.44 110 PRO A O 1
ATOM 821 N N . ALA A 1 111 ? -5.537 57.224 67.695 1.00 18.30 111 ALA A N 1
ATOM 822 C CA . ALA A 1 111 ? -4.553 57.264 68.770 1.00 14.82 111 ALA A CA 1
ATOM 823 C C . ALA A 1 111 ? -3.364 58.147 68.407 1.00 13.38 111 ALA A C 1
ATOM 824 O O . ALA A 1 111 ? -2.793 58.803 69.286 1.00 13.93 111 ALA A O 1
ATOM 826 N N . LYS A 1 112 ? -2.976 58.173 67.129 1.00 11.65 112 LYS A N 1
ATOM 827 C CA . LYS A 1 112 ? -1.949 59.109 66.678 1.00 13.18 112 LYS A CA 1
ATOM 828 C C . LYS A 1 112 ? -2.400 60.556 66.857 1.00 13.81 112 LYS A C 1
ATOM 829 O O . LYS A 1 112 ? -1.624 61.408 67.302 1.00 12.99 112 LYS A O 1
ATOM 835 N N . ILE A 1 113 ? -3.654 60.852 66.507 1.00 10.26 113 ILE A N 1
ATOM 836 C CA . ILE A 1 113 ? -4.173 62.204 66.690 1.00 11.06 113 ILE A CA 1
ATOM 837 C C . ILE A 1 113 ? -4.165 62.580 68.165 1.00 12.64 113 ILE A C 1
ATOM 838 O O . ILE A 1 113 ? -3.808 63.706 68.534 1.00 12.23 113 ILE A O 1
ATOM 843 N N . ASP A 1 114 ? -4.582 61.658 69.032 1.00 12.76 114 ASP A N 1
ATOM 844 C CA . ASP A 1 114 ? -4.575 61.956 70.462 1.00 14.83 114 ASP A CA 1
ATOM 845 C C . ASP A 1 114 ? -3.167 62.267 70.955 1.00 14.49 114 ASP A C 1
ATOM 846 O O . ASP A 1 114 ? -2.961 63.204 71.736 1.00 16.07 114 ASP A O 1
ATOM 851 N N . ARG A 1 115 ? -2.183 61.489 70.509 1.00 12.58 115 ARG A N 1
ATOM 852 C CA . ARG A 1 115 ? -0.796 61.771 70.862 1.00 15.76 115 ARG A CA 1
ATOM 853 C C . ARG A 1 115 ? -0.359 63.129 70.324 1.00 14.97 115 ARG A C 1
ATOM 854 O O . ARG A 1 115 ? 0.293 63.912 71.031 1.00 13.29 115 ARG A O 1
ATOM 862 N N . LEU A 1 116 ? -0.730 63.433 69.081 1.00 12.36 116 LEU A N 1
ATOM 863 C CA . LEU A 1 116 ? -0.394 64.723 68.489 1.00 13.18 116 LEU A CA 1
ATOM 864 C C . LEU A 1 116 ? -0.945 65.867 69.331 1.00 12.13 116 LEU A C 1
ATOM 865 O O . LEU A 1 116 ? -0.250 66.858 69.591 1.00 12.29 116 LEU A O 1
ATOM 870 N N . ALA A 1 117 ? -2.203 65.744 69.756 1.00 11.77 117 ALA A N 1
ATOM 871 C CA . ALA A 1 117 ? -2.875 66.813 70.486 1.00 12.92 117 ALA A CA 1
ATOM 872 C C . ALA A 1 117 ? -2.245 67.082 71.847 1.00 13.53 117 ALA A C 1
ATOM 873 O O . ALA A 1 117 ? -2.468 68.157 72.419 1.00 15.76 117 ALA A O 1
ATOM 875 N N . ARG A 1 118 ? -1.487 66.135 72.390 1.00 14.85 118 ARG A N 1
ATOM 876 C CA . ARG A 1 118 ? -0.814 66.351 73.667 1.00 16.09 118 ARG A CA 1
ATOM 877 C C . ARG A 1 118 ? 0.557 66.984 73.520 1.00 16.72 118 ARG A C 1
ATOM 878 O O . ARG A 1 118 ? 1.105 67.483 74.510 1.00 16.98 118 ARG A O 1
ATOM 886 N N . LEU A 1 119 ? 1.133 66.978 72.320 1.00 13.52 119 LEU A N 1
ATOM 887 C CA . LEU A 1 119 ? 2.508 67.439 72.184 1.00 12.74 119 LEU A CA 1
ATOM 888 C C . LEU A 1 119 ? 2.717 68.886 72.618 1.00 13.89 119 LEU A C 1
ATOM 889 O O . LEU A 1 119 ? 3.802 69.181 73.148 1.00 15.95 119 LEU A O 1
ATOM 894 N N . PRO A 1 120 ? 1.779 69.816 72.426 1.00 14.62 120 PRO A N 1
ATOM 895 C CA . PRO A 1 120 ? 2.026 71.189 72.898 1.00 16.65 120 PRO A CA 1
ATOM 896 C C . PRO A 1 120 ? 2.289 71.282 74.394 1.00 15.39 120 PRO A C 1
ATOM 897 O O . PRO A 1 120 ? 2.880 72.272 74.843 1.00 15.26 120 PRO A O 1
ATOM 901 N N . LYS A 1 121 ? 1.884 70.283 75.183 1.00 14.97 121 LYS A N 1
ATOM 902 C CA . LYS A 1 121 ? 2.154 70.308 76.619 1.00 13.93 121 LYS A CA 1
ATOM 903 C C . LYS A 1 121 ? 3.643 70.216 76.939 1.00 17.95 121 LYS A C 1
ATOM 904 O O . LYS A 1 121 ? 4.043 70.555 78.058 1.00 17.69 121 LYS A O 1
ATOM 910 N N . THR A 1 122 ? 4.473 69.772 75.992 1.00 16.12 122 THR A N 1
ATOM 911 C CA . THR A 1 122 ? 5.922 69.818 76.164 1.00 17.18 122 THR A CA 1
ATOM 912 C C . THR A 1 122 ? 6.472 71.236 76.184 1.00 16.92 122 THR A C 1
ATOM 913 O O . THR A 1 122 ? 7.632 71.425 76.569 1.00 17.57 122 THR A O 1
ATOM 917 N N . GLY A 1 123 ? 5.678 72.225 75.783 1.00 12.88 123 GLY A N 1
ATOM 918 C CA . GLY A 1 123 ? 6.168 73.555 75.499 1.00 17.29 123 GLY A CA 1
ATOM 919 C C . GLY A 1 123 ? 6.334 73.840 74.022 1.00 20.77 123 GLY A C 1
ATOM 920 O O . GLY A 1 123 ? 6.524 75.006 73.647 1.00 20.86 123 GLY A O 1
ATOM 921 N N . ALA A 1 124 ? 6.265 72.812 73.179 1.00 16.35 124 ALA A N 1
ATOM 922 C CA . ALA A 1 124 ? 6.408 72.992 71.743 1.00 15.56 124 ALA A CA 1
ATOM 923 C C . ALA A 1 124 ? 5.162 73.630 71.144 1.00 15.74 124 ALA A C 1
ATOM 924 O O . ALA A 1 124 ? 4.034 73.320 71.535 1.00 16.38 124 ALA A O 1
ATOM 926 N N . THR A 1 125 ? 5.375 74.537 70.195 1.00 13.52 125 THR A N 1
ATOM 927 C CA . THR A 1 125 ? 4.326 74.921 69.264 1.00 14.34 125 THR A CA 1
ATOM 928 C C . THR A 1 125 ? 4.250 73.845 68.187 1.00 14.57 125 THR A C 1
ATOM 929 O O . THR A 1 125 ? 5.283 73.428 67.661 1.00 15.14 125 THR A O 1
ATOM 933 N N . VAL A 1 126 ? 3.037 73.380 67.879 1.00 12.65 126 VAL A N 1
ATOM 934 C CA . VAL A 1 126 ? 2.849 72.217 67.013 1.00 12.35 126 VAL A CA 1
ATOM 935 C C . VAL A 1 126 ? 1.913 72.574 65.867 1.00 17.15 126 VAL A C 1
ATOM 936 O O . VAL A 1 126 ? 0.813 73.099 66.086 1.00 16.51 126 VAL A O 1
ATOM 940 N N . THR A 1 127 ? 2.352 72.268 64.649 1.00 13.50 127 THR A N 1
ATOM 941 C CA . THR A 1 127 ? 1.582 72.436 63.430 1.00 9.83 127 THR A CA 1
ATOM 942 C C . THR A 1 127 ? 1.549 71.091 62.715 1.00 12.90 127 THR A C 1
ATOM 943 O O . THR A 1 127 ? 2.495 70.310 62.805 1.00 12.49 127 THR A O 1
ATOM 947 N N . VAL A 1 128 ? 0.443 70.808 62.026 1.00 10.39 128 VAL A N 1
ATOM 948 C CA . VAL A 1 128 ? 0.282 69.555 61.296 1.00 10.70 128 VAL A CA 1
ATOM 949 C C . VAL A 1 128 ? -0.360 69.871 59.950 1.00 13.90 128 VAL A C 1
ATOM 950 O O . VAL A 1 128 ? -1.009 70.903 59.775 1.00 15.30 128 VAL A O 1
ATOM 954 N N . CYS A 1 129 ? -0.161 68.969 58.992 1.00 10.07 129 CYS A N 1
ATOM 955 C CA . CYS A 1 129 ? -0.669 69.136 57.637 1.00 11.23 129 CYS A CA 1
ATOM 956 C C . CYS A 1 129 ? -1.949 68.339 57.435 1.00 13.10 129 CYS A C 1
ATOM 957 O O . CYS A 1 129 ? -2.146 67.281 58.042 1.00 12.11 129 CYS A O 1
ATOM 960 N N . VAL A 1 130 ? -2.802 68.849 56.543 1.00 13.17 130 VAL A N 1
ATOM 961 C CA . VAL A 1 130 ? -4.124 68.289 56.268 1.00 13.24 130 VAL A CA 1
ATOM 962 C C . VAL A 1 130 ? -4.366 68.307 54.761 1.00 12.81 130 VAL A C 1
ATOM 963 O O . VAL A 1 130 ? -4.173 69.342 54.110 1.00 12.79 130 VAL A O 1
ATOM 967 N N . ASP A 1 131 ? -4.796 67.168 54.203 1.00 12.05 131 ASP A N 1
ATOM 968 C CA . ASP A 1 131 ? -5.210 67.117 52.801 1.00 10.37 131 ASP A CA 1
ATOM 969 C C . ASP A 1 131 ? -6.616 66.549 52.631 1.00 12.85 131 ASP A C 1
ATOM 970 O O . ASP A 1 131 ? -7.022 66.246 51.503 1.00 14.34 131 ASP A O 1
ATOM 975 N N . ASP A 1 132 ? -7.380 66.455 53.711 1.00 11.21 132 ASP A N 1
ATOM 976 C CA . ASP A 1 132 ? -8.732 65.907 53.691 1.00 13.92 132 ASP A CA 1
ATOM 977 C C . ASP A 1 132 ? -9.542 66.699 54.705 1.00 16.44 132 ASP A C 1
ATOM 978 O O . ASP A 1 132 ? -9.192 66.727 55.888 1.00 15.97 132 ASP A O 1
ATOM 983 N N . VAL A 1 133 ? -10.610 67.357 54.250 1.00 14.24 133 VAL A N 1
ATOM 984 C CA . VAL A 1 133 ? -11.352 68.243 55.143 1.00 14.38 133 VAL A CA 1
ATOM 985 C C . VAL A 1 133 ? -11.938 67.476 56.325 1.00 13.29 133 VAL A C 1
ATOM 986 O O . VAL A 1 133 ? -12.147 68.048 57.401 1.00 15.68 133 VAL A O 1
ATOM 990 N N . GLN A 1 134 ? -12.199 66.176 56.163 1.00 15.04 134 GLN A N 1
ATOM 991 C CA . GLN A 1 134 ? -12.783 65.401 57.258 1.00 17.08 134 GLN A CA 1
ATOM 992 C C . GLN A 1 134 ? -11.804 65.209 58.411 1.00 15.92 134 GLN A C 1
ATOM 993 O O . GLN A 1 134 ? -12.226 64.927 59.537 1.00 17.20 134 GLN A O 1
ATOM 999 N N . ASN A 1 135 ? -10.515 65.400 58.159 1.00 14.60 135 ASN A N 1
ATOM 1000 C CA . ASN A 1 135 ? -9.495 65.306 59.202 1.00 17.23 135 ASN A CA 1
ATOM 1001 C C . ASN A 1 135 ? -9.649 66.416 60.240 1.00 16.95 135 ASN A C 1
ATOM 1002 O O . ASN A 1 135 ? -9.299 66.225 61.413 1.00 15.77 135 ASN A O 1
ATOM 1007 N N . ILE A 1 136 ? -10.195 67.565 59.833 1.00 11.22 136 ILE A N 1
ATOM 1008 C CA . ILE A 1 136 ? -10.262 68.736 60.706 1.00 12.03 136 ILE A CA 1
ATOM 1009 C C . ILE A 1 136 ? -11.041 68.418 61.980 1.00 17.70 136 ILE A C 1
ATOM 1010 O O . ILE A 1 136 ? -10.579 68.701 63.092 1.00 18.60 136 ILE A O 1
ATOM 1015 N N . ALA A 1 137 ? -12.228 67.818 61.840 1.00 16.58 137 ALA A N 1
ATOM 1016 C CA . ALA A 1 137 ? -13.061 67.545 63.011 1.00 16.81 137 ALA A CA 1
ATOM 1017 C C . ALA A 1 137 ? -12.338 66.663 64.024 1.00 17.20 137 ALA A C 1
ATOM 1018 O O . ALA A 1 137 ? -12.437 66.896 65.235 1.00 17.39 137 ALA A O 1
ATOM 1020 N N . ASP A 1 138 ? -11.601 65.649 63.550 1.00 15.14 138 ASP A N 1
ATOM 1021 C CA . ASP A 1 138 ? -10.885 64.752 64.460 1.00 17.70 138 ASP A CA 1
ATOM 1022 C C . ASP A 1 138 ? -9.764 65.480 65.191 1.00 16.32 138 ASP A C 1
ATOM 1023 O O . ASP A 1 138 ? -9.533 65.249 66.388 1.00 13.95 138 ASP A O 1
ATOM 1028 N N . LEU A 1 139 ? -9.030 66.331 64.477 1.00 15.56 139 LEU A N 1
ATOM 1029 C CA . LEU A 1 139 ? -7.955 67.098 65.095 1.00 14.86 139 LEU A CA 1
ATOM 1030 C C . LEU A 1 139 ? -8.513 68.067 66.127 1.00 14.92 139 LEU A C 1
ATOM 1031 O O . LEU A 1 139 ? -8.005 68.159 67.251 1.00 12.92 139 LEU A O 1
ATOM 1036 N N . SER A 1 140 ? -9.564 68.799 65.754 1.00 15.32 140 SER A N 1
ATOM 1037 C CA . SER A 1 140 ? -10.179 69.753 66.666 1.00 14.36 140 SER A CA 1
ATOM 1038 C C . SER A 1 140 ? -10.680 69.057 67.922 1.00 17.56 140 SER A C 1
ATOM 1039 O O . SER A 1 140 ? -10.453 69.535 69.040 1.00 17.94 140 SER A O 1
ATOM 1042 N N . ALA A 1 141 ? -11.344 67.912 67.760 1.00 16.19 141 ALA A N 1
ATOM 1043 C CA . ALA A 1 141 ? -11.906 67.216 68.914 1.00 16.81 141 ALA A CA 1
ATOM 1044 C C . ALA A 1 141 ? -10.823 66.843 69.913 1.00 16.83 141 ALA A C 1
ATOM 1045 O O . ALA A 1 141 ? -11.003 66.998 71.129 1.00 17.83 141 ALA A O 1
ATOM 1047 N N . ALA A 1 142 ? -9.696 66.331 69.418 1.00 17.49 142 ALA A N 1
ATOM 1048 C CA . ALA A 1 142 ? -8.614 65.923 70.301 1.00 16.66 142 ALA A CA 1
ATOM 1049 C C . ALA A 1 142 ? -7.982 67.130 70.978 1.00 15.03 142 ALA A C 1
ATOM 1050 O O . ALA A 1 142 ? -7.696 67.098 72.182 1.00 16.76 142 ALA A O 1
ATOM 1052 N N . ALA A 1 143 ? -7.774 68.215 70.229 1.00 13.55 143 ALA A N 1
ATOM 1053 C CA . ALA A 1 143 ? -7.197 69.418 70.822 1.00 14.68 143 ALA A CA 1
ATOM 1054 C C . ALA A 1 143 ? -8.132 70.019 71.868 1.00 15.54 143 ALA A C 1
ATOM 1055 O O . ALA A 1 143 ? -7.682 70.437 72.943 1.00 15.87 143 ALA A O 1
ATOM 1057 N N . GLN A 1 144 ? -9.434 70.073 71.569 1.00 14.67 144 GLN A N 1
ATOM 1058 C CA . GLN A 1 144 ? -10.416 70.518 72.556 1.00 15.68 144 GLN A CA 1
ATOM 1059 C C . GLN A 1 144 ? -10.367 69.645 73.803 1.00 15.52 144 GLN A C 1
ATOM 1060 O O . GLN A 1 144 ? -10.336 70.146 74.933 1.00 16.09 144 GLN A O 1
ATOM 1066 N N . LYS A 1 145 ? -10.383 68.326 73.606 1.00 16.46 145 LYS A N 1
ATOM 1067 C CA . LYS A 1 145 ? -10.389 67.392 74.725 1.00 15.57 145 LYS A CA 1
ATOM 1068 C C . LYS A 1 145 ? -9.223 67.645 75.671 1.00 20.45 145 LYS A C 1
ATOM 1069 O O . LYS A 1 145 ? -9.371 67.544 76.895 1.00 21.34 145 LYS A O 1
ATOM 1075 N N . HIS A 1 146 ? -8.053 67.972 75.131 1.00 14.67 146 HIS A N 1
ATOM 1076 C CA . HIS A 1 146 ? -6.854 68.087 75.948 1.00 15.42 146 HIS A CA 1
ATOM 1077 C C . HIS A 1 146 ? -6.440 69.528 76.198 1.00 15.19 146 HIS A C 1
ATOM 1078 O O . HIS A 1 146 ? -5.371 69.762 76.769 1.00 18.21 146 HIS A O 1
ATOM 1085 N N . GLY A 1 147 ? -7.269 70.492 75.808 1.00 15.11 147 GLY A N 1
ATOM 1086 C CA . GLY A 1 147 ? -7.002 71.889 76.111 1.00 16.18 147 GLY A CA 1
ATOM 1087 C C . GLY A 1 147 ? -5.754 72.424 75.451 1.00 19.40 147 GLY A C 1
ATOM 1088 O O . GLY A 1 147 ? -5.031 73.227 76.053 1.00 21.18 147 GLY A O 1
ATOM 1089 N N . THR A 1 148 ? -5.479 71.994 74.224 1.00 15.47 148 THR A N 1
ATOM 1090 C CA . THR A 1 148 ? -4.311 72.433 73.481 1.00 12.94 148 THR A CA 1
ATOM 1091 C C . THR A 1 148 ? -4.746 73.116 72.193 1.00 14.82 148 THR A C 1
ATOM 1092 O O . THR A 1 148 ? -5.908 73.058 71.782 1.00 15.50 148 THR A O 1
ATOM 1096 N N . GLU A 1 149 ? -3.778 73.752 71.549 1.00 12.12 149 GLU A N 1
ATOM 1097 C CA . GLU A 1 149 ? -3.960 74.380 70.250 1.00 13.40 149 GLU A CA 1
ATOM 1098 C C . GLU A 1 149 ? -3.051 73.698 69.239 1.00 15.09 149 GLU A C 1
ATOM 1099 O O . GLU A 1 149 ? -1.892 73.392 69.541 1.00 16.55 149 GLU A O 1
ATOM 1105 N N . LEU A 1 150 ? -3.571 73.474 68.039 1.00 16.23 150 LEU A N 1
ATOM 1106 C CA . LEU A 1 150 ? -2.777 72.961 66.934 1.00 14.58 150 LEU A CA 1
ATOM 1107 C C . LEU A 1 150 ? -2.886 73.904 65.746 1.00 16.36 150 LEU A C 1
ATOM 1108 O O . LEU A 1 150 ? -3.976 74.385 65.420 1.00 16.66 150 LEU A O 1
ATOM 1113 N N . GLY A 1 151 ? -1.756 74.146 65.089 1.00 16.03 151 GLY A N 1
ATOM 1114 C CA . GLY A 1 151 ? -1.757 74.862 63.830 1.00 14.80 151 GLY A CA 1
ATOM 1115 C C . GLY A 1 151 ? -1.967 73.908 62.667 1.00 10.96 151 GLY A C 1
ATOM 1116 O O . GLY A 1 151 ? -1.636 72.723 62.751 1.00 11.96 151 GLY A O 1
ATOM 1117 N N . ILE A 1 152 ? -2.533 74.435 61.581 1.00 13.32 152 ILE A N 1
ATOM 1118 C CA . ILE A 1 152 ? -2.893 73.640 60.410 1.00 14.42 152 ILE A CA 1
ATOM 1119 C C . ILE A 1 152 ? -2.257 74.248 59.165 1.00 15.42 152 ILE A C 1
ATOM 1120 O O . ILE A 1 152 ? -2.477 75.426 58.861 1.00 14.96 152 ILE A O 1
ATOM 1125 N N . PHE A 1 153 ? -1.493 73.436 58.438 1.00 12.23 153 PHE A N 1
ATOM 1126 C CA . PHE A 1 153 ? -1.124 73.713 57.056 1.00 11.41 153 PHE A CA 1
ATOM 1127 C C . PHE A 1 153 ? -2.014 72.867 56.158 1.00 12.71 153 PHE A C 1
ATOM 1128 O O . PHE A 1 153 ? -2.221 71.678 56.425 1.00 13.96 153 PHE A O 1
ATOM 1136 N N . VAL A 1 154 ? -2.522 73.457 55.081 1.00 9.83 154 VAL A N 1
ATOM 1137 C CA . VAL A 1 154 ? -3.155 72.673 54.028 1.00 12.35 154 VAL A CA 1
ATOM 1138 C C . VAL A 1 154 ? -2.070 72.222 53.064 1.00 11.99 154 VAL A C 1
ATOM 1139 O O . VAL A 1 154 ? -1.291 73.045 52.571 1.00 14.59 154 VAL A O 1
ATOM 1143 N N . GLU A 1 155 ? -2.013 70.920 52.785 1.00 11.50 155 GLU A N 1
ATOM 1144 C CA . GLU A 1 155 ? -0.985 70.401 51.894 1.00 10.86 155 GLU A CA 1
ATOM 1145 C C . GLU A 1 155 ? -1.494 70.387 50.460 1.00 10.96 155 GLU A C 1
ATOM 1146 O O . GLU A 1 155 ? -2.581 69.873 50.178 1.00 14.58 155 GLU A O 1
ATOM 1152 N N . ILE A 1 156 ? -0.695 70.951 49.564 1.00 10.58 156 ILE A N 1
ATOM 1153 C CA . ILE A 1 156 ? -0.952 70.927 48.131 1.00 10.32 156 ILE A CA 1
ATOM 1154 C C . ILE A 1 156 ? -0.036 69.888 47.505 1.00 15.24 156 ILE A C 1
ATOM 1155 O O . ILE A 1 156 ? 1.174 69.878 47.770 1.00 13.31 156 ILE A O 1
ATOM 1160 N N . ASP A 1 157 ? -0.603 69.008 46.682 1.00 11.50 157 ASP A N 1
ATOM 1161 C CA . ASP A 1 157 ? 0.209 68.192 45.786 1.00 12.38 157 ASP A CA 1
ATOM 1162 C C . ASP A 1 157 ? 0.589 69.108 44.633 1.00 13.38 157 ASP A C 1
ATOM 1163 O O . ASP A 1 157 ? -0.209 69.341 43.723 1.00 16.14 157 ASP A O 1
ATOM 1168 N N . CYS A 1 158 ? 1.797 69.663 44.695 1.00 12.95 158 CYS A N 1
ATOM 1169 C CA . CYS A 1 158 ? 2.271 70.618 43.703 1.00 15.63 158 CYS A CA 1
ATOM 1170 C C . CYS A 1 158 ? 3.159 69.965 42.649 1.00 19.20 158 CYS A C 1
ATOM 1171 O O . CYS A 1 158 ? 3.927 70.661 41.972 1.00 16.94 158 CYS A O 1
ATOM 1174 N N . GLY A 1 159 ? 3.067 68.646 42.501 1.00 17.73 159 GLY A N 1
ATOM 1175 C CA . GLY A 1 159 ? 3.728 67.945 41.420 1.00 19.50 159 GLY A CA 1
ATOM 1176 C C . GLY A 1 159 ? 4.388 66.647 41.828 1.00 19.61 159 GLY A C 1
ATOM 1177 O O . GLY A 1 159 ? 4.748 65.838 40.967 1.00 25.41 159 GLY A O 1
ATOM 1178 N N . ALA A 1 160 ? 4.566 66.430 43.133 1.00 15.79 160 ALA A N 1
ATOM 1179 C CA . ALA A 1 160 ? 5.221 65.217 43.600 1.00 16.00 160 ALA A CA 1
ATOM 1180 C C . ALA A 1 160 ? 4.315 63.997 43.540 1.00 20.60 160 ALA A C 1
ATOM 1181 O O . ALA A 1 160 ? 4.821 62.871 43.522 1.00 20.74 160 ALA A O 1
ATOM 1183 N N . GLY A 1 161 ? 3.001 64.186 43.513 1.00 20.67 161 GLY A N 1
ATOM 1184 C CA . GLY A 1 161 ? 2.108 63.040 43.441 1.00 18.06 161 GLY A CA 1
ATOM 1185 C C . GLY A 1 161 ? 2.152 62.156 44.669 1.00 24.11 161 GLY A C 1
ATOM 1186 O O . GLY A 1 161 ? 2.041 60.928 44.556 1.00 23.98 161 GLY A O 1
ATOM 1187 N N . ARG A 1 162 ? 2.323 62.754 45.843 1.00 18.65 162 ARG A N 1
ATOM 1188 C CA . ARG A 1 162 ? 2.223 62.017 47.097 1.00 17.30 162 ARG A CA 1
ATOM 1189 C C . ARG A 1 162 ? 0.933 62.451 47.797 1.00 18.53 162 ARG A C 1
ATOM 1190 O O . ARG A 1 162 ? -0.154 62.254 47.247 1.00 19.35 162 ARG A O 1
ATOM 1198 N N . CYS A 1 163 ? 1.018 63.060 48.978 1.00 14.58 163 CYS A N 1
ATOM 1199 C CA . CYS A 1 163 ? -0.182 63.556 49.640 1.00 13.63 163 CYS A CA 1
ATOM 1200 C C . CYS A 1 163 ? -0.513 64.964 49.140 1.00 17.12 163 CYS A C 1
ATOM 1201 O O . CYS A 1 163 ? 0.231 65.565 48.367 1.00 15.66 163 CYS A O 1
ATOM 1204 N N . GLY A 1 164 ? -1.645 65.498 49.579 1.00 13.07 164 GLY A N 1
ATOM 1205 C CA . GLY A 1 164 ? -2.026 66.857 49.249 1.00 12.44 164 GLY A CA 1
ATOM 1206 C C . GLY A 1 164 ? -3.175 66.913 48.255 1.00 14.54 164 GLY A C 1
ATOM 1207 O O . GLY A 1 164 ? -3.549 65.925 47.619 1.00 13.30 164 GLY A O 1
ATOM 1208 N N . VAL A 1 165 ? -3.737 68.115 48.133 1.00 13.75 165 VAL A N 1
ATOM 1209 C CA . VAL A 1 165 ? -4.847 68.370 47.218 1.00 13.56 165 VAL A CA 1
ATOM 1210 C C . VAL A 1 165 ? -4.311 69.082 45.979 1.00 15.77 165 VAL A C 1
ATOM 1211 O O . VAL A 1 165 ? -3.200 69.621 45.969 1.00 14.71 165 VAL A O 1
ATOM 1215 N N . THR A 1 166 ? -5.111 69.087 44.905 1.00 14.62 166 THR A N 1
ATOM 1216 C CA . THR A 1 166 ? -4.654 69.607 43.618 1.00 15.44 166 THR A CA 1
ATOM 1217 C C . THR A 1 166 ? -5.526 70.718 43.047 1.00 19.68 166 THR A C 1
ATOM 1218 O O . THR A 1 166 ? -5.343 71.078 41.877 1.00 19.49 166 THR A O 1
ATOM 1222 N N . THR A 1 167 ? -6.474 71.261 43.808 1.00 15.83 167 THR A N 1
ATOM 1223 C CA . THR A 1 167 ? -7.250 72.404 43.348 1.00 13.42 167 THR A CA 1
ATOM 1224 C C . THR A 1 167 ? -7.239 73.492 44.410 1.00 18.45 167 THR A C 1
ATOM 1225 O O . THR A 1 167 ? -7.124 73.214 45.606 1.00 17.25 167 THR A O 1
ATOM 1229 N N . LYS A 1 168 ? -7.361 74.742 43.959 1.00 15.79 168 LYS A N 1
ATOM 1230 C CA . LYS A 1 168 ? -7.463 75.847 44.904 1.00 16.25 168 LYS A CA 1
ATOM 1231 C C . LYS A 1 168 ? -8.757 75.772 45.707 1.00 15.26 168 LYS A C 1
ATOM 1232 O O . LYS A 1 168 ? -8.785 76.185 46.873 1.00 16.89 168 LYS A O 1
ATOM 1238 N N . GLU A 1 169 ? -9.828 75.239 45.113 1.00 18.78 169 GLU A N 1
ATOM 1239 C CA . GLU A 1 169 ? -11.080 75.096 45.848 1.00 17.93 169 GLU A CA 1
ATOM 1240 C C . GLU A 1 169 ? -10.914 74.139 47.021 1.00 17.08 169 GLU A C 1
ATOM 1241 O O . GLU A 1 169 ? -11.420 74.397 48.117 1.00 21.82 169 GLU A O 1
ATOM 1247 N N . ALA A 1 170 ? -10.200 73.027 46.812 1.00 15.65 170 ALA A N 1
ATOM 1248 C 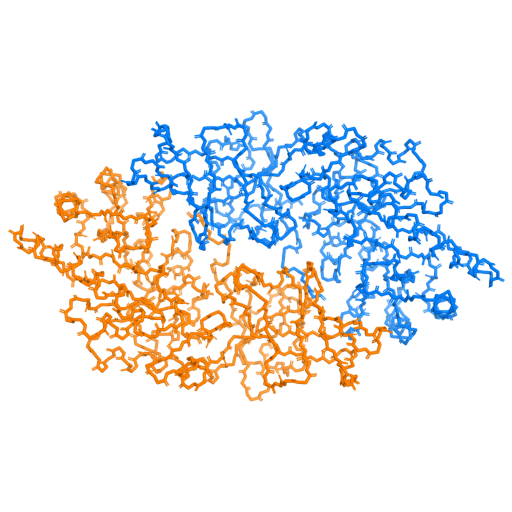CA . ALA A 1 170 ? -9.955 72.091 47.903 1.00 16.13 170 ALA A CA 1
ATOM 1249 C C . ALA A 1 170 ? -9.126 72.734 49.004 1.00 18.03 170 ALA A C 1
ATOM 1250 O O . ALA A 1 170 ? -9.360 72.483 50.193 1.00 18.37 170 ALA A O 1
ATOM 1252 N N . VAL A 1 171 ? -8.152 73.567 48.628 1.00 14.30 171 VAL A N 1
ATOM 1253 C CA . VAL A 1 171 ? -7.363 74.296 49.617 1.00 10.50 171 VAL A CA 1
ATOM 1254 C C . VAL A 1 171 ? -8.265 75.183 50.466 1.00 18.34 171 VAL A C 1
ATOM 1255 O O . VAL A 1 171 ? -8.182 75.191 51.700 1.00 16.70 171 VAL A O 1
ATOM 1259 N N . VAL A 1 172 ? -9.127 75.962 49.814 1.00 15.82 172 VAL A N 1
ATOM 1260 C CA . VAL A 1 172 ? -9.954 76.920 50.539 1.00 15.22 172 VAL A CA 1
ATOM 1261 C C . VAL A 1 172 ? -10.905 76.192 51.478 1.00 14.09 172 VAL A C 1
ATOM 1262 O O . VAL A 1 172 ? -11.166 76.651 52.596 1.00 17.82 172 VAL A O 1
ATOM 1266 N N . GLU A 1 173 ? -11.447 75.055 51.036 1.00 13.45 173 GLU A N 1
ATOM 1267 C CA . GLU A 1 173 ? -12.369 74.291 51.871 1.00 16.65 173 GLU A CA 1
ATOM 1268 C C . GLU A 1 173 ? -11.698 73.853 53.163 1.00 15.38 173 GLU A C 1
ATOM 1269 O O . GLU A 1 173 ? -12.273 73.978 54.251 1.00 16.42 173 GLU A O 1
ATOM 1275 N N . ILE A 1 174 ? -10.479 73.324 53.063 1.00 15.59 174 ILE A N 1
ATOM 1276 C CA . ILE A 1 174 ? -9.781 72.855 54.253 1.00 16.23 174 ILE A CA 1
ATOM 1277 C C . ILE A 1 174 ? -9.426 74.031 55.154 1.00 14.19 174 ILE A C 1
ATOM 1278 O O . ILE A 1 174 ? -9.604 73.975 56.376 1.00 15.51 174 ILE A O 1
ATOM 1283 N N . ALA A 1 175 ? -8.933 75.123 54.565 1.00 12.85 175 ALA A N 1
ATOM 1284 C CA . ALA A 1 175 ? -8.541 76.280 55.364 1.00 12.00 175 ALA A CA 1
ATOM 1285 C C . ALA A 1 175 ? -9.734 76.863 56.106 1.00 14.02 175 ALA A C 1
ATOM 1286 O O . ALA A 1 175 ? -9.637 77.201 57.291 1.00 15.60 175 ALA A O 1
ATOM 1288 N N . LYS A 1 176 ? -10.875 76.973 55.429 1.00 14.03 176 LYS A N 1
ATOM 1289 C CA . LYS A 1 176 ? -12.070 77.488 56.085 1.00 17.52 176 LYS A CA 1
ATOM 1290 C C . LYS A 1 176 ? -12.475 76.603 57.255 1.00 17.44 176 LYS A C 1
ATOM 1291 O O . LYS A 1 176 ? -12.862 77.103 58.319 1.00 19.91 176 LYS A O 1
ATOM 1297 N N . ALA A 1 177 ? -12.399 75.283 57.077 1.00 15.33 177 ALA A N 1
ATOM 1298 C CA . ALA A 1 177 ? -12.765 74.378 58.158 1.00 14.15 177 ALA A CA 1
ATOM 1299 C C . ALA A 1 177 ? -11.805 74.507 59.333 1.00 13.85 177 ALA A C 1
ATOM 1300 O O . ALA A 1 177 ? -12.230 74.469 60.492 1.00 19.54 177 ALA A O 1
ATOM 1302 N N . ALA A 1 178 ? -10.505 74.644 59.060 1.00 16.43 178 ALA A N 1
ATOM 1303 C CA . ALA A 1 178 ? -9.549 74.860 60.141 1.00 18.10 178 ALA A CA 1
ATOM 1304 C C . ALA A 1 178 ? -9.844 76.159 60.880 1.00 18.43 178 ALA A C 1
ATOM 1305 O O . ALA A 1 178 ? -9.798 76.207 62.115 1.00 16.81 178 ALA A O 1
ATOM 1307 N N . ALA A 1 179 ? -10.150 77.226 60.140 1.00 15.76 179 ALA A N 1
ATOM 1308 C CA . ALA A 1 179 ? -10.434 78.511 60.776 1.00 17.67 179 ALA A CA 1
ATOM 1309 C C . ALA A 1 179 ? -11.665 78.428 61.669 1.00 21.39 179 ALA A C 1
ATOM 1310 O O . ALA A 1 179 ? -11.706 79.040 62.741 1.00 21.87 179 ALA A O 1
ATOM 1312 N N . ALA A 1 180 ? -12.673 77.664 61.251 1.00 14.74 180 ALA A N 1
ATOM 1313 C CA . ALA A 1 180 ? -13.918 77.573 62.000 1.00 20.41 180 ALA A CA 1
ATOM 1314 C C . ALA A 1 180 ? -13.831 76.621 63.181 1.00 20.72 180 ALA A C 1
ATOM 1315 O O . ALA A 1 180 ? -14.641 76.731 64.106 1.00 20.81 180 ALA A O 1
ATOM 1317 N N . ALA A 1 181 ? -12.870 75.698 63.172 1.00 19.41 181 ALA A N 1
ATOM 1318 C CA . ALA A 1 181 ? -12.837 74.617 64.145 1.00 20.43 181 ALA A CA 1
ATOM 1319 C C . ALA A 1 181 ? -12.230 75.093 65.464 1.00 22.11 181 ALA A C 1
ATOM 1320 O O . ALA A 1 181 ? -11.207 75.785 65.465 1.00 18.88 181 ALA A O 1
ATOM 1322 N N . PRO A 1 182 ? -12.829 74.735 66.601 1.00 18.28 182 PRO A N 1
ATOM 1323 C CA . PRO A 1 182 ? -12.228 75.106 67.886 1.00 16.67 182 PRO A CA 1
ATOM 1324 C C . PRO A 1 182 ? -10.835 74.514 68.052 1.00 17.86 182 PRO A C 1
ATOM 1325 O O . PRO A 1 182 ? -10.567 73.382 67.646 1.00 18.44 182 PRO A O 1
ATOM 1329 N N . ASN A 1 183 ? -9.940 75.309 68.640 1.00 18.09 183 ASN A N 1
ATOM 1330 C CA . ASN A 1 183 ? -8.595 74.903 69.049 1.00 13.41 183 ASN A CA 1
ATOM 1331 C C . ASN A 1 183 ? -7.666 74.623 67.876 1.00 16.20 183 ASN A C 1
ATOM 1332 O O . ASN A 1 183 ? -6.553 74.118 68.095 1.00 18.30 183 ASN A O 1
ATOM 1337 N N . LEU A 1 184 ? -8.087 74.924 66.648 1.00 14.80 184 LEU A N 1
ATOM 1338 C CA . LEU A 1 184 ? -7.219 74.907 65.477 1.00 15.08 184 LEU A CA 1
ATOM 1339 C C . LEU A 1 184 ? -7.049 76.322 64.946 1.00 17.82 184 LEU A C 1
ATOM 1340 O O . LEU A 1 184 ? -7.918 77.184 65.124 1.00 18.13 184 LEU A O 1
ATOM 1345 N N . THR A 1 185 ? -5.912 76.551 64.293 1.00 14.62 185 THR A N 1
ATOM 1346 C CA . THR A 1 185 ? -5.629 77.823 63.644 1.00 15.36 185 THR A CA 1
ATOM 1347 C C . THR A 1 185 ? -5.040 77.544 62.275 1.00 15.17 185 THR A C 1
ATOM 1348 O O . THR A 1 185 ? -4.075 76.778 62.156 1.00 16.05 185 THR A O 1
ATOM 1352 N N . PHE A 1 186 ? -5.624 78.148 61.243 1.00 14.21 186 PHE A N 1
ATOM 1353 C CA . PHE A 1 186 ? -5.082 77.978 59.904 1.00 14.19 186 PHE A CA 1
ATOM 1354 C C . PHE A 1 186 ? -3.801 78.789 59.774 1.00 16.45 186 PHE A C 1
ATOM 1355 O O . PHE A 1 186 ? -3.816 80.018 59.904 1.00 17.94 186 PHE A O 1
ATOM 1363 N N . LYS A 1 187 ? -2.694 78.101 59.494 1.00 11.99 187 LYS A N 1
ATOM 1364 C CA . LYS A 1 187 ? -1.383 78.725 59.509 1.00 13.16 187 LYS A CA 1
ATOM 1365 C C . LYS A 1 187 ? -0.726 78.849 58.142 1.00 14.68 187 LYS A C 1
ATOM 1366 O O . LYS A 1 187 ? 0.231 79.620 58.017 1.00 14.66 187 LYS A O 1
ATOM 1372 N N . GLY A 1 188 ? -1.186 78.127 57.129 1.00 14.72 188 GLY A N 1
ATOM 1373 C CA . GLY A 1 188 ? -0.595 78.319 55.817 1.00 19.31 188 GLY A CA 1
ATOM 1374 C C . GLY A 1 188 ? -0.628 77.053 54.974 1.00 16.58 188 GLY A C 1
ATOM 1375 O O . GLY A 1 188 ? -1.500 76.205 55.139 1.00 14.73 188 GLY A O 1
ATOM 1376 N N . ILE A 1 189 ? 0.346 76.973 54.067 1.00 12.61 189 ILE A N 1
ATOM 1377 C CA . ILE A 1 189 ? 0.375 75.982 53.002 1.00 11.88 189 ILE A CA 1
ATOM 1378 C C . ILE A 1 189 ? 1.631 75.134 53.133 1.00 13.50 189 ILE A C 1
ATOM 1379 O O . ILE A 1 189 ? 2.732 75.657 53.349 1.00 13.02 189 ILE A O 1
ATOM 1384 N N . GLN A 1 190 ? 1.452 73.826 52.990 1.00 11.79 190 GLN A N 1
ATOM 1385 C CA . GLN A 1 190 ? 2.538 72.876 52.791 1.00 11.21 190 GLN A CA 1
ATOM 1386 C C . GLN A 1 190 ? 2.571 72.515 51.311 1.00 11.99 190 GLN A C 1
ATOM 1387 O O . GLN A 1 190 ? 1.582 72.011 50.773 1.00 12.67 190 GLN A O 1
ATOM 1393 N N . ALA A 1 191 ? 3.694 72.785 50.646 1.00 11.15 191 ALA A N 1
ATOM 1394 C CA . ALA A 1 191 ? 3.780 72.511 49.209 1.00 11.83 191 ALA A CA 1
ATOM 1395 C C . ALA A 1 191 ? 5.215 72.089 48.895 1.00 10.69 191 ALA A C 1
ATOM 1396 O O . ALA A 1 191 ? 6.048 72.911 48.513 1.00 12.82 191 ALA A O 1
ATOM 1398 N N . TYR A 1 192 ? 5.479 70.797 49.049 1.00 13.09 192 TYR A N 1
ATOM 1399 C CA . TYR A 1 192 ? 6.818 70.237 48.908 1.00 11.01 192 TYR A CA 1
ATOM 1400 C C . TYR A 1 192 ? 6.879 69.402 47.633 1.00 14.80 192 TYR A C 1
ATOM 1401 O O . TYR A 1 192 ? 6.220 68.360 47.529 1.00 13.80 192 TYR A O 1
ATOM 1410 N N . GLN A 1 193 ? 7.670 69.860 46.660 1.00 12.90 193 GLN A N 1
ATOM 1411 C CA . GLN A 1 193 ? 7.826 69.131 45.402 1.00 12.42 193 GLN A CA 1
ATOM 1412 C C . GLN A 1 193 ? 9.031 68.206 45.552 1.00 12.46 193 GLN A C 1
ATOM 1413 O O . GLN A 1 193 ? 10.140 68.482 45.095 1.00 14.58 193 GLN A O 1
ATOM 1419 N N . GLY A 1 194 ? 8.799 67.074 46.215 1.00 12.81 194 GLY A N 1
ATOM 1420 C CA . GLY A 1 194 ? 9.889 66.154 46.493 1.00 12.08 194 GLY A CA 1
ATOM 1421 C C . GLY A 1 194 ? 10.351 65.350 45.300 1.00 12.25 194 GLY A C 1
ATOM 1422 O O . GLY A 1 194 ? 11.499 64.892 45.282 1.00 12.86 194 GLY A O 1
ATOM 1423 N N . ALA A 1 195 ? 9.481 65.179 44.300 1.00 10.97 195 ALA A N 1
ATOM 1424 C CA . ALA A 1 195 ? 9.796 64.327 43.160 1.00 14.04 195 ALA A CA 1
ATOM 1425 C C . ALA A 1 195 ? 10.875 64.928 42.267 1.00 17.18 195 ALA A C 1
ATOM 1426 O O . ALA A 1 195 ? 11.622 64.184 41.619 1.00 16.06 195 ALA A O 1
ATOM 1428 N N . MET A 1 196 ? 10.968 66.256 42.203 1.00 16.20 196 MET A N 1
ATOM 1429 C CA . MET A 1 196 ? 11.923 66.903 41.315 1.00 14.45 196 MET A CA 1
ATOM 1430 C C . MET A 1 196 ? 13.295 67.110 41.947 1.00 12.11 196 MET A C 1
ATOM 1431 O O . MET A 1 196 ? 14.208 67.572 41.257 1.00 14.17 196 MET A O 1
ATOM 1436 N N . GLN A 1 197 ? 13.473 66.771 43.228 1.00 11.39 197 GLN A N 1
ATOM 1437 C CA . GLN A 1 197 ? 14.650 67.245 43.952 1.00 12.67 197 GLN A CA 1
ATOM 1438 C C . GLN A 1 197 ? 15.941 66.611 43.446 1.00 12.81 197 GLN A C 1
ATOM 1439 O O . GLN A 1 197 ? 17.013 67.210 43.593 1.00 11.53 197 GLN A O 1
ATOM 1445 N N . HIS A 1 198 ? 15.869 65.411 42.862 1.00 13.85 198 HIS A N 1
ATOM 1446 C CA . HIS A 1 198 ? 17.055 64.690 42.413 1.00 14.19 198 HIS A CA 1
ATOM 1447 C C . HIS A 1 198 ? 17.172 64.616 40.893 1.00 11.80 198 HIS A C 1
ATOM 1448 O O . HIS A 1 198 ? 17.912 63.772 40.379 1.00 13.78 198 HIS A O 1
ATOM 1455 N N . MET A 1 199 ? 16.477 65.477 40.154 1.00 12.02 199 MET A N 1
ATOM 1456 C CA . MET A 1 199 ? 16.732 65.563 38.721 1.00 9.66 199 MET A CA 1
ATOM 1457 C C . MET A 1 199 ? 18.129 66.135 38.487 1.00 12.69 199 MET A C 1
ATOM 1458 O O . MET A 1 199 ? 18.524 67.111 39.131 1.00 14.92 199 MET A O 1
ATOM 1463 N N . ASP A 1 200 ? 18.887 65.517 37.571 1.00 11.40 200 ASP A N 1
ATOM 1464 C CA . ASP A 1 200 ? 20.275 65.928 37.364 1.00 16.74 200 ASP A CA 1
ATOM 1465 C C . ASP A 1 200 ? 20.373 67.387 36.953 1.00 16.60 200 ASP A C 1
ATOM 1466 O O . ASP A 1 200 ? 21.244 68.120 37.441 1.00 16.55 200 ASP A O 1
ATOM 1471 N N . SER A 1 201 ? 19.496 67.830 36.058 1.00 15.56 201 SER A N 1
ATOM 1472 C CA . SER A 1 201 ? 19.651 69.126 35.412 1.00 15.72 201 SER A CA 1
ATOM 1473 C C . SER A 1 201 ? 19.017 70.233 36.242 1.00 17.53 201 SER A C 1
ATOM 1474 O O . SER A 1 201 ? 17.813 70.197 36.527 1.00 15.43 201 SER A O 1
ATOM 1477 N N . PHE A 1 202 ? 19.821 71.243 36.574 1.00 13.96 202 PHE A N 1
ATOM 1478 C CA . PHE A 1 202 ? 19.308 72.422 37.257 1.00 13.02 202 PHE A CA 1
ATOM 1479 C C . PHE A 1 202 ? 18.145 73.032 36.484 1.00 14.54 202 PHE A C 1
ATOM 1480 O O . PHE A 1 202 ? 17.165 73.489 37.079 1.00 16.06 202 PHE A O 1
ATOM 1488 N N . GLU A 1 203 ? 18.232 73.041 35.152 1.00 16.30 203 GLU A N 1
ATOM 1489 C CA . GLU A 1 203 ? 17.167 73.635 34.349 1.00 16.17 203 GLU A CA 1
ATOM 1490 C C . GLU A 1 203 ? 15.878 72.828 34.457 1.00 18.54 203 GLU A C 1
ATOM 1491 O O . GLU A 1 203 ? 14.782 73.398 34.529 1.00 16.37 203 GLU A O 1
ATOM 1497 N N . ASP A 1 204 ? 15.983 71.501 34.450 1.00 14.63 204 ASP A N 1
ATOM 1498 C CA . ASP A 1 204 ? 14.799 70.678 34.660 1.00 11.83 204 ASP A CA 1
ATOM 1499 C C . ASP A 1 204 ? 14.189 70.945 36.031 1.00 13.37 204 ASP A C 1
ATOM 1500 O O . ASP A 1 204 ? 12.963 71.056 36.167 1.00 15.13 204 ASP A O 1
ATOM 1505 N N . ARG A 1 205 ? 15.031 71.054 37.062 1.00 13.30 205 ARG A N 1
ATOM 1506 C CA . ARG A 1 205 ? 14.522 71.340 38.399 1.00 10.38 205 ARG A CA 1
ATOM 1507 C C . ARG A 1 205 ? 13.835 72.702 38.448 1.00 15.24 205 ARG A C 1
ATOM 1508 O O . ARG A 1 205 ? 12.755 72.831 39.033 1.00 14.93 205 ARG A O 1
ATOM 1516 N N . LYS A 1 206 ? 14.439 73.723 37.824 1.00 11.39 206 LYS A N 1
ATOM 1517 C CA . LYS A 1 206 ? 13.822 75.048 37.767 1.00 12.67 206 LYS A CA 1
ATOM 1518 C C . LYS A 1 206 ? 12.428 74.982 37.155 1.00 16.39 206 LYS A C 1
ATOM 1519 O O . LYS A 1 206 ? 11.483 75.595 37.670 1.00 13.52 206 LYS A O 1
ATOM 1525 N N . ALA A 1 207 ? 12.276 74.236 36.057 1.00 17.32 207 ALA A N 1
ATOM 1526 C CA . ALA A 1 207 ? 10.991 74.194 35.367 1.00 19.87 207 ALA A CA 1
ATOM 1527 C C . ALA A 1 207 ? 9.926 73.521 36.221 1.00 14.77 207 ALA A C 1
ATOM 1528 O O . ALA A 1 207 ? 8.770 73.963 36.244 1.00 13.97 207 ALA A O 1
ATOM 1530 N N . LYS A 1 208 ? 10.292 72.445 36.919 1.00 14.05 208 LYS A N 1
ATOM 1531 C CA . LYS A 1 208 ? 9.339 71.787 37.805 1.00 11.32 208 LYS A CA 1
ATOM 1532 C C . LYS A 1 208 ? 8.885 72.725 38.911 1.00 12.84 208 LYS A C 1
ATOM 1533 O O . LYS A 1 208 ? 7.700 72.755 39.259 1.00 14.75 208 LYS A O 1
ATOM 1539 N N . LEU A 1 209 ? 9.811 73.506 39.475 1.00 13.26 209 LEU A N 1
ATOM 1540 C CA . LEU A 1 209 ? 9.423 74.408 40.552 1.00 13.58 209 LEU A CA 1
ATOM 1541 C C . LEU A 1 209 ? 8.636 75.604 40.023 1.00 14.32 209 LEU A C 1
ATOM 1542 O O . LEU A 1 209 ? 7.774 76.129 40.733 1.00 14.24 209 LEU A O 1
ATOM 1547 N N . ASP A 1 210 ? 8.892 76.043 38.784 1.00 12.37 210 ASP A N 1
ATOM 1548 C CA . ASP A 1 210 ? 8.018 77.050 38.181 1.00 14.54 210 ASP A CA 1
ATOM 1549 C C . ASP A 1 210 ? 6.565 76.590 38.228 1.00 12.94 210 ASP A C 1
ATOM 1550 O O . ASP A 1 210 ? 5.658 77.358 38.575 1.00 12.92 210 ASP A O 1
ATOM 1555 N N . ALA A 1 211 ? 6.324 75.336 37.847 1.00 14.99 211 ALA A N 1
ATOM 1556 C CA . ALA A 1 211 ? 4.961 74.821 37.826 1.00 14.15 211 ALA A CA 1
ATOM 1557 C C . ALA A 1 211 ? 4.381 74.769 39.230 1.00 17.03 211 ALA A C 1
ATOM 1558 O O . ALA A 1 211 ? 3.215 75.123 39.443 1.00 16.53 211 ALA A O 1
ATOM 1560 N N . ALA A 1 212 ? 5.180 74.323 40.202 1.00 14.32 212 ALA A N 1
ATOM 1561 C CA . ALA A 1 212 ? 4.698 74.259 41.578 1.00 14.74 212 ALA A CA 1
ATOM 1562 C C . ALA A 1 212 ? 4.409 75.652 42.121 1.00 12.67 212 ALA A C 1
ATOM 1563 O O . ALA A 1 212 ? 3.387 75.870 42.780 1.00 14.80 212 ALA A O 1
ATOM 1565 N N . ILE A 1 213 ? 5.302 76.608 41.859 1.00 12.50 213 ILE A N 1
ATOM 1566 C CA . ILE A 1 213 ? 5.083 77.973 42.329 1.00 12.26 213 ILE A CA 1
ATOM 1567 C C . ILE A 1 213 ? 3.787 78.538 41.758 1.00 12.07 213 ILE A C 1
ATOM 1568 O O . ILE A 1 213 ? 3.009 79.187 42.469 1.00 15.53 213 ILE A O 1
ATOM 1573 N N . ALA A 1 214 ? 3.535 78.309 40.468 1.00 14.79 214 ALA A N 1
ATOM 1574 C CA . ALA A 1 214 ? 2.313 78.825 39.857 1.00 18.18 214 ALA A CA 1
ATOM 1575 C C . ALA A 1 214 ? 1.074 78.247 40.532 1.00 18.19 214 ALA A C 1
ATOM 1576 O O . ALA A 1 214 ? 0.110 78.970 40.807 1.00 17.30 214 ALA A O 1
ATOM 1578 N N . GLN A 1 215 ? 1.080 76.941 40.801 1.00 13.90 215 GLN A N 1
ATOM 1579 C CA . GLN A 1 215 ? -0.054 76.314 41.470 1.00 15.02 215 GLN A CA 1
ATOM 1580 C C . GLN A 1 215 ? -0.232 76.866 42.879 1.00 15.41 215 GLN A C 1
ATOM 1581 O O . GLN A 1 215 ? -1.360 77.135 43.314 1.00 15.00 215 GLN A O 1
ATOM 1587 N N . VAL A 1 216 ? 0.870 77.047 43.606 1.00 16.68 216 VAL A N 1
ATOM 1588 C CA . VAL A 1 216 ? 0.783 77.559 44.970 1.00 15.69 216 VAL A CA 1
ATOM 1589 C C . VAL A 1 216 ? 0.270 78.994 44.970 1.00 17.53 216 VAL A C 1
ATOM 1590 O O . VAL A 1 216 ? -0.523 79.381 45.835 1.00 17.45 216 VAL A O 1
ATOM 1594 N N . LYS A 1 217 ? 0.717 79.808 44.010 1.00 14.30 217 LYS A N 1
ATOM 1595 C CA . LYS A 1 217 ? 0.251 81.192 43.935 1.00 16.84 217 LYS A CA 1
ATOM 1596 C C . LYS A 1 217 ? -1.255 81.261 43.717 1.00 15.42 217 LYS A C 1
ATOM 1597 O O . LYS A 1 217 ? -1.938 82.093 44.327 1.00 18.26 217 LYS A O 1
ATOM 1603 N N . GLU A 1 218 ? -1.792 80.408 42.843 1.00 13.33 218 GLU A N 1
ATOM 1604 C CA . GLU A 1 218 ? -3.239 80.369 42.648 1.00 14.30 218 GLU A CA 1
ATOM 1605 C C . GLU A 1 218 ? -3.963 80.037 43.947 1.00 17.93 218 GLU A C 1
ATOM 1606 O O . GLU A 1 218 ? -5.029 80.597 44.236 1.00 17.52 218 GLU A O 1
ATOM 1612 N N . ALA A 1 219 ? -3.408 79.121 44.741 1.00 15.91 219 ALA A N 1
ATOM 1613 C CA . ALA A 1 219 ? -4.032 78.798 46.020 1.00 13.80 219 ALA A CA 1
ATOM 1614 C C . ALA A 1 219 ? -3.935 79.969 46.989 1.00 15.19 219 ALA A C 1
ATOM 1615 O O . ALA A 1 219 ? -4.902 80.279 47.696 1.00 16.58 219 ALA A O 1
ATOM 1617 N N . VAL A 1 220 ? -2.777 80.630 47.042 1.00 13.54 220 VAL A N 1
ATOM 1618 C CA . VAL A 1 220 ? -2.630 81.809 47.890 1.00 15.64 220 VAL A CA 1
ATOM 1619 C C . VAL A 1 220 ? -3.650 82.871 47.501 1.00 16.10 220 VAL A C 1
ATOM 1620 O O . VAL A 1 220 ? -4.292 83.480 48.361 1.00 16.36 220 VAL A O 1
ATOM 1624 N N . ASP A 1 221 ? -3.805 83.120 46.198 1.00 18.42 221 ASP A N 1
ATOM 1625 C CA . ASP A 1 221 ? -4.772 84.117 45.752 1.00 22.91 221 ASP A CA 1
ATOM 1626 C C . ASP A 1 221 ? -6.182 83.740 46.187 1.00 23.17 221 ASP A C 1
ATOM 1627 O O . ASP A 1 221 ? -6.944 84.590 46.661 1.00 19.67 221 ASP A O 1
ATOM 1632 N N . ALA A 1 222 ? -6.543 82.466 46.039 1.00 18.53 222 ALA A N 1
ATOM 1633 C CA . ALA A 1 222 ? -7.873 82.019 46.429 1.00 18.53 222 ALA A CA 1
ATOM 1634 C C . ALA A 1 222 ? -8.088 82.180 47.929 1.00 21.95 222 ALA A C 1
ATOM 1635 O O . ALA A 1 222 ? -9.166 82.603 48.369 1.00 19.70 222 ALA A O 1
ATOM 1637 N N . LEU A 1 223 ? -7.072 81.856 48.732 1.00 18.13 223 LEU A N 1
ATOM 1638 C CA . LEU A 1 223 ? -7.178 82.030 50.175 1.00 14.69 223 LEU A CA 1
ATOM 1639 C C . LEU A 1 223 ? -7.326 83.502 50.544 1.00 17.68 223 LEU A C 1
ATOM 1640 O O . LEU A 1 223 ? -8.168 83.866 51.373 1.00 20.69 223 LEU A O 1
ATOM 1645 N N . GLU A 1 224 ? -6.503 84.366 49.944 1.00 15.66 224 GLU A N 1
ATOM 1646 C CA . GLU A 1 224 ? -6.569 85.787 50.269 1.00 17.95 224 GLU A CA 1
ATOM 1647 C C . GLU A 1 224 ? -7.950 86.354 49.966 1.00 20.04 224 GLU A C 1
ATOM 1648 O O . GLU A 1 224 ? -8.487 87.150 50.743 1.00 25.22 224 GLU A O 1
ATOM 1654 N N . ALA A 1 225 ? -8.549 85.942 48.848 1.00 18.92 225 ALA A N 1
ATOM 1655 C CA . ALA A 1 225 ? -9.871 86.436 48.487 1.00 17.96 225 ALA A CA 1
ATOM 1656 C C . ALA A 1 225 ? -10.928 86.047 49.513 1.00 28.25 225 ALA A C 1
ATOM 1657 O O . ALA A 1 225 ? -11.966 86.711 49.598 1.00 28.71 225 ALA A O 1
ATOM 1659 N N . GLU A 1 226 ? -10.688 84.988 50.288 1.00 22.99 226 GLU A N 1
ATOM 1660 C CA . GLU A 1 226 ? -11.605 84.521 51.320 1.00 19.23 226 GLU A CA 1
ATOM 1661 C C . GLU A 1 226 ? -11.262 85.054 52.704 1.00 22.11 226 GLU A C 1
ATOM 1662 O O . GLU A 1 226 ? -11.892 84.648 53.685 1.00 29.29 226 GLU A O 1
ATOM 1668 N N . GLY A 1 227 ? -10.275 85.938 52.815 1.00 20.15 227 GLY A N 1
ATOM 1669 C CA . GLY A 1 227 ? -9.861 86.412 54.120 1.00 20.46 227 GLY A CA 1
ATOM 1670 C C . GLY A 1 227 ? -9.065 85.398 54.911 1.00 25.67 227 GLY A C 1
ATOM 1671 O O . GLY A 1 227 ? -9.092 85.424 56.144 1.00 25.26 227 GLY A O 1
ATOM 1672 N N . LEU A 1 228 ? -8.363 84.495 54.231 1.00 19.99 228 LEU A N 1
ATOM 1673 C CA . LEU A 1 228 ? -7.572 83.448 54.869 1.00 20.37 228 LEU A CA 1
ATOM 1674 C C . LEU A 1 228 ? -6.155 83.449 54.323 1.00 23.56 228 LEU A C 1
ATOM 1675 O O . LEU A 1 228 ? -5.601 82.411 53.958 1.00 23.25 228 LEU A O 1
ATOM 1680 N N . ALA A 1 229 ? -5.545 84.629 54.260 1.00 21.71 229 ALA A N 1
ATOM 1681 C CA . ALA A 1 229 ? -4.182 84.738 53.764 1.00 20.50 229 ALA A CA 1
ATOM 1682 C C . ALA A 1 229 ? -3.268 83.797 54.553 1.00 23.47 229 ALA A C 1
ATOM 1683 O O . ALA A 1 229 ? -3.308 83.800 55.791 1.00 22.80 229 ALA A O 1
ATOM 1685 N N . PRO A 1 230 ? -2.442 82.987 53.888 1.00 18.36 230 PRO A N 1
ATOM 1686 C CA . PRO A 1 230 ? -1.586 82.047 54.626 1.00 16.43 230 PRO A CA 1
ATOM 1687 C C . PRO A 1 230 ? -0.379 82.748 55.235 1.00 17.42 230 PRO A C 1
ATOM 1688 O O . PRO A 1 230 ? 0.391 83.417 54.537 1.00 17.24 230 PRO A O 1
ATOM 1692 N N . GLU A 1 231 ? -0.208 82.585 56.546 1.00 15.07 231 GLU A N 1
ATOM 1693 C CA . GLU A 1 231 ? 0.936 83.202 57.202 1.00 13.41 231 GLU A CA 1
ATOM 1694 C C . GLU A 1 231 ? 2.234 82.605 56.680 1.00 14.05 231 GLU A C 1
ATOM 1695 O O . GLU A 1 231 ? 3.211 83.330 56.447 1.00 15.66 231 GLU A O 1
ATOM 1701 N N . PHE A 1 232 ? 2.254 81.289 56.471 1.00 12.65 232 PHE A N 1
ATOM 1702 C CA . PHE A 1 232 ? 3.424 80.582 55.983 1.00 14.30 232 PHE A CA 1
ATOM 1703 C C . PHE A 1 232 ? 3.086 79.825 54.709 1.00 14.31 232 PHE A C 1
ATOM 1704 O O . PHE A 1 232 ? 1.987 79.281 54.565 1.00 14.16 232 PHE A O 1
ATOM 1712 N N . VAL A 1 233 ? 4.043 79.810 53.791 1.00 11.79 233 VAL A N 1
ATOM 1713 C CA . VAL A 1 233 ? 3.985 79.021 52.564 1.00 9.82 233 VAL A CA 1
ATOM 1714 C C . VAL A 1 233 ? 5.313 78.282 52.546 1.00 11.68 233 VAL A C 1
ATOM 1715 O O . VAL A 1 233 ? 6.366 78.894 52.330 1.00 12.85 233 VAL A O 1
ATOM 1719 N N . SER A 1 234 ? 5.276 76.984 52.840 1.00 11.27 234 SER A N 1
ATOM 1720 C CA . SER A 1 234 ? 6.448 76.243 53.281 1.00 12.65 234 SER A CA 1
ATOM 1721 C C . SER A 1 234 ? 6.708 75.050 52.370 1.00 11.09 234 SER A C 1
ATOM 1722 O O . SER A 1 234 ? 5.788 74.313 52.006 1.00 12.58 234 SER A O 1
ATOM 1725 N N . GLY A 1 235 ? 7.973 74.860 52.023 1.00 12.97 235 GLY A N 1
ATOM 1726 C CA . GLY A 1 235 ? 8.357 73.738 51.189 1.00 10.33 235 GLY A CA 1
ATOM 1727 C C . GLY A 1 235 ? 9.832 73.820 50.884 1.00 11.99 235 GLY A C 1
ATOM 1728 O O . GLY A 1 235 ? 10.595 74.422 51.637 1.00 12.13 235 GLY A O 1
ATOM 1729 N N . GLY A 1 236 ? 10.237 73.207 49.775 1.00 10.40 236 GLY A N 1
ATOM 1730 C CA . GLY A 1 236 ? 11.621 73.313 49.359 1.00 13.93 236 GLY A CA 1
ATOM 1731 C C . GLY A 1 236 ? 12.543 72.275 49.967 1.00 19.16 236 GLY A C 1
ATOM 1732 O O . GLY A 1 236 ? 12.416 71.907 51.139 1.00 15.85 236 GLY A O 1
ATOM 1733 N N . GLY A 1 237 ? 13.487 71.801 49.164 1.00 11.77 237 GLY A N 1
ATOM 1734 C CA . GLY A 1 237 ? 14.480 70.856 49.622 1.00 13.43 237 GLY A CA 1
ATOM 1735 C C . GLY A 1 237 ? 15.856 71.197 49.094 1.00 12.37 237 GLY A C 1
ATOM 1736 O O . GLY A 1 237 ? 16.060 72.244 48.470 1.00 12.60 237 GLY A O 1
ATOM 1737 N N . THR A 1 238 ? 16.809 70.301 49.342 1.00 10.98 238 THR A N 1
ATOM 1738 C CA . THR A 1 238 ? 18.203 70.562 49.018 1.00 10.06 238 THR A CA 1
ATOM 1739 C C . THR A 1 238 ? 18.431 70.692 47.520 1.00 12.41 238 THR A C 1
ATOM 1740 O O . THR A 1 238 ? 19.391 71.355 47.108 1.00 12.94 238 THR A O 1
ATOM 1744 N N . GLY A 1 239 ? 17.556 70.116 46.698 1.00 10.61 239 GLY A N 1
ATOM 1745 C CA . GLY A 1 239 ? 17.660 70.262 45.264 1.00 11.47 239 GLY A CA 1
ATOM 1746 C C . GLY A 1 239 ? 16.864 71.387 44.649 1.00 13.69 239 GLY A C 1
ATOM 1747 O O . GLY A 1 239 ? 16.913 71.558 43.429 1.00 12.66 239 GLY A O 1
ATOM 1748 N N . SER A 1 240 ? 16.133 72.170 45.445 1.00 11.43 240 SER A N 1
ATOM 1749 C CA . SER A 1 240 ? 15.233 73.173 44.893 1.00 10.48 240 SER A CA 1
ATOM 1750 C C . SER A 1 240 ? 15.281 74.527 45.592 1.00 11.75 240 SER A C 1
ATOM 1751 O O . SER A 1 240 ? 14.699 75.477 45.058 1.00 10.45 240 SER A O 1
ATOM 1754 N N . TYR A 1 241 ? 15.969 74.662 46.733 1.00 12.48 241 TYR A N 1
ATOM 1755 C CA . TYR A 1 241 ? 15.701 75.757 47.667 1.00 10.84 241 TYR A CA 1
ATOM 1756 C C . TYR A 1 241 ? 15.908 77.132 47.031 1.00 12.51 241 TYR A C 1
ATOM 1757 O O . TYR A 1 241 ? 15.249 78.104 47.425 1.00 12.07 241 TYR A O 1
ATOM 1766 N N . TYR A 1 242 ? 16.818 77.239 46.060 1.00 11.29 242 TYR A N 1
ATOM 1767 C CA . TYR A 1 242 ? 17.035 78.510 45.370 1.00 13.74 242 TYR A CA 1
ATOM 1768 C C . TYR A 1 242 ? 15.796 78.961 44.605 1.00 17.44 242 TYR A C 1
ATOM 1769 O O . TYR A 1 242 ? 15.641 80.161 44.339 1.00 15.69 242 TYR A O 1
ATOM 1778 N N . PHE A 1 243 ? 14.909 78.032 44.247 1.00 13.78 243 PHE A N 1
ATOM 1779 C CA . PHE A 1 243 ? 13.698 78.403 43.520 1.00 10.96 243 PHE A CA 1
ATOM 1780 C C . PHE A 1 243 ? 12.619 78.905 44.471 1.00 12.34 243 PHE A C 1
ATOM 1781 O O . PHE A 1 243 ? 12.031 79.968 44.249 1.00 12.39 243 PHE A O 1
ATOM 1789 N N . GLU A 1 244 ? 12.347 78.165 45.549 1.00 13.19 244 GLU A N 1
ATOM 1790 C CA . GLU A 1 244 ? 11.419 78.668 46.555 1.00 14.60 244 GLU A CA 1
ATOM 1791 C C . GLU A 1 244 ? 11.882 80.012 47.102 1.00 13.83 244 GLU A C 1
ATOM 1792 O O . GLU A 1 244 ? 11.066 80.914 47.328 1.00 15.21 244 GLU A O 1
ATOM 1798 N N . SER A 1 245 ? 13.194 80.165 47.306 1.00 11.85 245 SER A N 1
ATOM 1799 C CA . SER A 1 245 ? 13.753 81.369 47.909 1.00 11.13 245 SER A CA 1
ATOM 1800 C C . SER A 1 245 ? 13.645 82.584 47.004 1.00 16.84 245 SER A C 1
ATOM 1801 O O . SER A 1 245 ? 13.751 83.713 47.493 1.00 19.71 245 SER A O 1
ATOM 1804 N N . ASN A 1 246 ? 13.456 82.384 45.701 1.00 12.78 246 ASN A N 1
ATOM 1805 C CA . ASN A 1 246 ? 13.331 83.484 44.754 1.00 15.84 246 ASN A CA 1
ATOM 1806 C C . ASN A 1 246 ? 11.959 83.501 44.093 1.00 18.32 246 ASN A C 1
ATOM 1807 O O . ASN A 1 246 ? 11.787 84.105 43.030 1.00 22.57 246 ASN A O 1
ATOM 1812 N N . SER A 1 247 ? 10.973 82.857 44.716 1.00 15.92 247 SER A N 1
ATOM 1813 C CA . SER A 1 247 ? 9.645 82.723 44.135 1.00 13.21 247 SER A CA 1
ATOM 1814 C C . SER A 1 247 ? 8.737 83.906 44.429 1.00 17.18 247 SER A C 1
ATOM 1815 O O . SER A 1 247 ? 7.774 84.127 43.684 1.00 20.85 247 SER A O 1
ATOM 1818 N N . GLY A 1 248 ? 9.004 84.651 45.498 1.00 18.13 248 GLY A N 1
ATOM 1819 C CA . GLY A 1 248 ? 8.069 85.648 45.976 1.00 24.98 248 GLY A CA 1
ATOM 1820 C C . GLY A 1 248 ? 6.793 85.088 46.563 1.00 25.03 248 GLY A C 1
ATOM 1821 O O . GLY A 1 248 ? 5.866 85.858 46.834 1.00 25.16 248 GLY A O 1
ATOM 1822 N N . ILE A 1 249 ? 6.721 83.773 46.784 1.00 15.57 249 ILE A N 1
ATOM 1823 C CA . ILE A 1 249 ? 5.495 83.116 47.237 1.00 14.84 249 ILE A CA 1
ATOM 1824 C C . ILE A 1 249 ? 5.792 82.302 48.492 1.00 15.17 249 ILE A C 1
ATOM 1825 O O . ILE A 1 249 ? 5.145 82.478 49.531 1.00 16.76 249 ILE A O 1
ATOM 1830 N N . TYR A 1 250 ? 6.757 81.392 48.395 1.00 14.88 250 TYR A N 1
ATOM 1831 C CA . TYR A 1 250 ? 7.231 80.672 49.569 1.00 11.35 250 TYR A CA 1
ATOM 1832 C C . TYR A 1 250 ? 7.951 81.621 50.516 1.00 12.57 250 TYR A C 1
ATOM 1833 O O . TYR A 1 250 ? 8.701 82.496 50.078 1.00 13.93 250 TYR A O 1
ATOM 1842 N N . ASN A 1 251 ? 7.742 81.438 51.824 1.00 12.74 251 ASN A N 1
ATOM 1843 C CA . ASN A 1 251 ? 8.534 82.169 52.808 1.00 11.26 251 ASN A CA 1
ATOM 1844 C C . ASN A 1 251 ? 9.210 81.254 53.825 1.00 12.93 251 ASN A C 1
ATOM 1845 O O . ASN A 1 251 ? 9.843 81.756 54.760 1.00 12.79 251 ASN A O 1
ATOM 1850 N N . GLU A 1 252 ? 9.146 79.935 53.643 1.00 11.71 252 GLU A N 1
ATOM 1851 C CA . GLU A 1 252 ? 9.811 79.007 54.546 1.00 11.06 252 GLU A CA 1
ATOM 1852 C C . GLU A 1 252 ? 10.372 77.832 53.756 1.00 13.19 252 GLU A C 1
ATOM 1853 O O . GLU A 1 252 ? 9.683 77.270 52.900 1.00 13.66 252 GLU A O 1
ATOM 1859 N N . LEU A 1 253 ? 11.619 77.468 54.056 1.00 11.98 253 LEU A N 1
ATOM 1860 C CA . LEU A 1 253 ? 12.300 76.330 53.454 1.00 10.48 253 LEU A CA 1
ATOM 1861 C C . LEU A 1 253 ? 12.300 75.151 54.416 1.00 12.11 253 LEU A C 1
ATOM 1862 O O . LEU A 1 253 ? 12.288 75.330 55.632 1.00 13.37 253 LEU A O 1
ATOM 1867 N N . GLN A 1 254 ? 12.350 73.935 53.863 1.00 10.84 254 GLN A N 1
ATOM 1868 C CA . GLN A 1 254 ? 12.311 72.721 54.669 1.00 11.98 254 GLN A CA 1
ATOM 1869 C C . GLN A 1 254 ? 13.504 71.813 54.385 1.00 10.47 254 GLN A C 1
ATOM 1870 O O . GLN A 1 254 ? 13.412 70.593 54.550 1.00 11.65 254 GLN A O 1
ATOM 1876 N N . CYS A 1 255 ? 14.639 72.395 53.985 1.00 11.55 255 CYS A N 1
ATOM 1877 C CA . CYS A 1 255 ? 15.775 71.587 53.550 1.00 12.93 255 CYS A CA 1
ATOM 1878 C C . CYS A 1 255 ? 16.263 70.667 54.661 1.00 12.43 255 CYS A C 1
ATOM 1879 O O . CYS A 1 255 ? 16.358 71.066 55.824 1.00 8.99 255 CYS A O 1
ATOM 1882 N N . GLY A 1 256 ? 16.609 69.436 54.282 1.00 11.46 256 GLY A N 1
ATOM 1883 C CA . GLY A 1 256 ? 17.104 68.453 55.227 1.00 12.46 256 GLY A CA 1
ATOM 1884 C C . GLY A 1 256 ? 18.479 67.894 54.910 1.00 12.47 256 GLY A C 1
ATOM 1885 O O . GLY A 1 256 ? 19.367 67.930 55.766 1.00 13.20 256 GLY A O 1
ATOM 1886 N N . SER A 1 257 ? 18.674 67.386 53.682 1.00 12.35 257 SER A N 1
ATOM 1887 C CA . SER A 1 257 ? 19.847 66.564 53.377 1.00 12.29 257 SER A CA 1
ATOM 1888 C C . SER A 1 257 ? 21.137 67.373 53.296 1.00 10.78 257 SER A C 1
ATOM 1889 O O . SER A 1 257 ? 22.222 66.816 53.509 1.00 12.93 257 SER A O 1
ATOM 1892 N N . TYR A 1 258 ? 21.042 68.664 52.959 1.00 11.23 258 TYR A N 1
ATOM 1893 C CA . TYR A 1 258 ? 22.215 69.515 52.781 1.00 10.94 258 TYR A CA 1
ATOM 1894 C C . TYR A 1 258 ? 23.211 69.394 53.933 1.00 14.15 258 TYR A C 1
ATOM 1895 O O . TYR A 1 258 ? 24.419 69.564 53.727 1.00 13.19 258 TYR A O 1
ATOM 1904 N N . ALA A 1 259 ? 22.730 69.140 55.155 1.00 12.01 259 ALA A N 1
ATOM 1905 C CA . ALA A 1 259 ? 23.613 69.168 56.319 1.00 10.53 259 ALA A CA 1
ATOM 1906 C C . ALA A 1 259 ? 24.592 68.002 56.312 1.00 11.83 259 ALA A C 1
ATOM 1907 O O . ALA A 1 259 ? 25.742 68.151 56.747 1.00 12.01 259 ALA A O 1
ATOM 1909 N N . PHE A 1 260 ? 24.150 66.833 55.848 1.00 13.36 260 PHE A N 1
ATOM 1910 C CA . PHE A 1 260 ? 24.942 65.609 55.856 1.00 10.46 260 PHE A CA 1
ATOM 1911 C C . PHE A 1 260 ? 25.449 65.238 54.471 1.00 8.52 260 PHE A C 1
ATOM 1912 O O . PHE A 1 260 ? 26.619 64.862 54.308 1.00 14.49 260 PHE A O 1
ATOM 1920 N N . MET A 1 261 ? 24.556 65.295 53.481 1.00 10.60 261 MET A N 1
ATOM 1921 C CA . MET A 1 261 ? 24.790 64.898 52.099 1.00 9.76 261 MET A CA 1
ATOM 1922 C C . MET A 1 261 ? 24.963 63.391 51.941 1.00 10.42 261 MET A C 1
ATOM 1923 O O . MET A 1 261 ? 25.157 62.650 52.913 1.00 11.68 261 MET A O 1
ATOM 1928 N N . ASP A 1 262 ? 24.844 62.941 50.700 1.00 11.68 262 ASP A N 1
ATOM 1929 C CA . ASP A 1 262 ? 24.924 61.538 50.339 1.00 12.48 262 ASP A CA 1
ATOM 1930 C C . ASP A 1 262 ? 25.234 61.474 48.847 1.00 12.14 262 ASP A C 1
ATOM 1931 O O . ASP A 1 262 ? 25.365 62.503 48.173 1.00 12.24 262 ASP A O 1
ATOM 1936 N N . ALA A 1 263 ? 25.355 60.253 48.333 1.00 10.22 263 ALA A N 1
ATOM 1937 C CA . ALA A 1 263 ? 25.801 60.078 46.955 1.00 11.05 263 ALA A CA 1
ATOM 1938 C C . ALA A 1 263 ? 24.715 60.459 45.962 1.00 13.06 263 ALA A C 1
ATOM 1939 O O . ALA A 1 263 ? 25.005 61.049 44.914 1.00 12.89 263 ALA A O 1
ATOM 1941 N N . ASP A 1 264 ? 23.458 60.117 46.259 1.00 11.22 264 ASP A N 1
ATOM 1942 C CA . ASP A 1 264 ? 22.393 60.337 45.288 1.00 12.84 264 ASP A CA 1
ATOM 1943 C C . ASP A 1 264 ? 22.071 61.820 45.143 1.00 14.25 264 ASP A C 1
ATOM 1944 O O . ASP A 1 264 ? 21.755 62.286 44.044 1.00 14.23 264 ASP A O 1
ATOM 1949 N N . TYR A 1 265 ? 22.133 62.580 46.235 1.00 15.14 265 TYR A N 1
ATOM 1950 C CA . TYR A 1 265 ? 22.020 64.028 46.104 1.00 14.32 265 TYR A CA 1
ATOM 1951 C C . TYR A 1 265 ? 23.303 64.624 45.526 1.00 14.06 265 TYR A C 1
ATOM 1952 O O . TYR A 1 265 ? 23.259 65.544 44.698 1.00 15.29 265 TYR A O 1
ATOM 1961 N N . GLY A 1 266 ? 24.457 64.114 45.947 1.00 11.50 266 GLY A N 1
ATOM 1962 C CA . GLY A 1 266 ? 25.711 64.734 45.563 1.00 9.51 266 GLY A CA 1
ATOM 1963 C C . GLY A 1 266 ? 25.934 64.775 44.064 1.00 11.79 266 GLY A C 1
ATOM 1964 O O . GLY A 1 266 ? 26.601 65.684 43.558 1.00 14.77 266 GLY A O 1
ATOM 1965 N N . ARG A 1 267 ? 25.356 63.824 43.331 1.00 15.14 267 ARG A N 1
ATOM 1966 C CA . ARG A 1 267 ? 25.600 63.723 41.897 1.00 14.78 267 ARG A CA 1
ATOM 1967 C C . ARG A 1 267 ? 24.779 64.693 41.049 1.00 14.11 267 ARG A C 1
ATOM 1968 O O . ARG A 1 267 ? 25.114 64.879 39.874 1.00 17.21 267 ARG A O 1
ATOM 1976 N N . ILE A 1 268 ? 23.715 65.306 41.583 1.00 14.39 268 ILE A N 1
ATOM 1977 C CA . ILE A 1 268 ? 22.950 66.236 40.744 1.00 14.89 268 ILE A CA 1
ATOM 1978 C C . ILE A 1 268 ? 23.788 67.481 40.475 1.00 12.91 268 ILE A C 1
ATOM 1979 O O . ILE A 1 268 ? 24.708 67.830 41.224 1.00 14.42 268 ILE A O 1
ATOM 1984 N N . HIS A 1 269 ? 23.451 68.168 39.391 1.00 11.25 269 HIS A N 1
ATOM 1985 C CA . HIS A 1 269 ? 24.267 69.272 38.904 1.00 12.99 269 HIS A CA 1
ATOM 1986 C C . HIS A 1 269 ? 23.665 70.629 39.247 1.00 15.21 269 HIS A C 1
ATOM 1987 O O . HIS A 1 269 ? 22.443 70.808 39.254 1.00 12.99 269 HIS A O 1
ATOM 1994 N N . ASP A 1 270 ? 24.552 71.594 39.508 1.00 13.49 270 ASP A N 1
ATOM 1995 C CA . ASP A 1 270 ? 24.153 72.967 39.753 1.00 14.05 270 ASP A CA 1
ATOM 1996 C C . ASP A 1 270 ? 24.098 73.727 38.427 1.00 11.18 270 ASP A C 1
ATOM 1997 O O . ASP A 1 270 ? 24.266 73.157 37.344 1.00 14.76 270 ASP A O 1
ATOM 2002 N N . ALA A 1 271 ? 23.827 75.029 38.514 1.00 10.93 271 ALA A N 1
ATOM 2003 C CA . ALA A 1 271 ? 23.628 75.829 37.314 1.00 13.48 271 ALA A CA 1
ATOM 2004 C C . ALA A 1 271 ? 24.922 76.046 36.547 1.00 16.49 271 ALA A C 1
ATOM 2005 O O . ALA A 1 271 ? 24.877 76.564 35.426 1.00 14.52 271 ALA A O 1
ATOM 2007 N N . GLU A 1 272 ? 26.059 75.666 37.123 1.00 13.83 272 GLU A N 1
ATOM 2008 C CA . GLU A 1 272 ? 27.344 75.698 36.442 1.00 15.80 272 GLU A CA 1
ATOM 2009 C C . GLU A 1 272 ? 27.761 74.324 35.923 1.00 19.51 272 GLU A C 1
ATOM 2010 O O . GLU A 1 272 ? 28.887 74.167 35.434 1.00 18.24 272 GLU A O 1
ATOM 2016 N N . GLY A 1 273 ? 26.880 73.328 36.012 1.00 14.36 273 GLY A N 1
ATOM 2017 C CA . GLY A 1 273 ? 27.201 71.997 35.534 1.00 19.02 273 GLY A CA 1
ATOM 2018 C C . GLY A 1 273 ? 28.073 71.178 36.458 1.00 22.20 273 GLY A C 1
ATOM 2019 O O . GLY A 1 273 ? 28.639 70.169 36.026 1.00 20.55 273 GLY A O 1
ATOM 2020 N N . LYS A 1 274 ? 28.194 71.570 37.720 1.00 15.76 274 LYS A N 1
ATOM 2021 C CA . LYS A 1 274 ? 29.008 70.848 38.683 1.00 13.38 274 LYS A CA 1
ATOM 2022 C C . LYS A 1 274 ? 28.129 70.025 39.616 1.00 15.72 274 LYS A C 1
ATOM 2023 O O . LYS A 1 274 ? 27.014 70.426 39.959 1.00 15.49 274 LYS A O 1
ATOM 2029 N N . ARG A 1 275 ? 28.641 68.862 40.017 1.00 14.35 275 ARG A N 1
ATOM 2030 C CA . ARG A 1 275 ? 28.035 68.111 41.112 1.00 13.55 275 ARG A CA 1
ATOM 2031 C C . ARG A 1 275 ? 27.914 69.001 42.340 1.00 14.06 275 ARG A C 1
ATOM 2032 O O . ARG A 1 275 ? 28.850 69.728 42.684 1.00 12.79 275 ARG A O 1
ATOM 2040 N N . ILE A 1 276 ? 26.774 68.915 43.033 1.00 14.52 276 ILE A N 1
ATOM 2041 C CA . ILE A 1 276 ? 26.586 69.785 44.188 1.00 11.81 276 ILE A CA 1
ATOM 2042 C C . ILE A 1 276 ? 27.473 69.365 45.355 1.00 17.40 276 ILE A C 1
ATOM 2043 O O . ILE A 1 276 ? 27.668 70.159 46.276 1.00 16.12 276 ILE A O 1
ATOM 2048 N N . ASP A 1 277 ? 28.040 68.152 45.342 1.00 12.93 277 ASP A N 1
ATOM 2049 C CA . ASP A 1 277 ? 29.015 67.783 46.364 1.00 13.74 277 ASP A CA 1
ATOM 2050 C C . ASP A 1 277 ? 30.438 68.181 45.986 1.00 19.45 277 ASP A C 1
ATOM 2051 O O . ASP A 1 277 ? 31.378 67.832 46.707 1.00 18.69 277 ASP A O 1
ATOM 2056 N N . GLN A 1 278 ? 30.607 68.934 44.901 1.00 15.01 278 GLN A N 1
ATOM 2057 C CA . GLN A 1 278 ? 31.893 69.466 44.474 1.00 15.82 278 GLN A CA 1
ATOM 2058 C C . GLN A 1 278 ? 31.874 70.988 44.482 1.00 21.49 278 GLN A C 1
ATOM 2059 O O . GLN A 1 278 ? 32.312 71.639 43.528 1.00 24.70 278 GLN A O 1
ATOM 2065 N N . GLY A 1 279 ? 31.343 71.571 45.550 1.00 16.81 279 GLY A N 1
ATOM 2066 C CA . GLY A 1 279 ? 31.315 73.015 45.682 1.00 20.18 279 GLY A CA 1
ATOM 2067 C C . GLY A 1 279 ? 30.165 73.543 46.515 1.00 16.07 279 GLY A C 1
ATOM 2068 O O . GLY A 1 279 ? 30.352 74.440 47.341 1.00 19.81 279 GLY A O 1
ATOM 2069 N N . GLU A 1 280 ? 28.964 73.002 46.320 1.00 13.21 280 GLU A N 1
ATOM 2070 C CA . GLU A 1 280 ? 27.806 73.586 46.985 1.00 13.54 280 GLU A CA 1
ATOM 2071 C C . GLU A 1 280 ? 27.691 73.113 48.431 1.00 16.54 280 GLU A C 1
ATOM 2072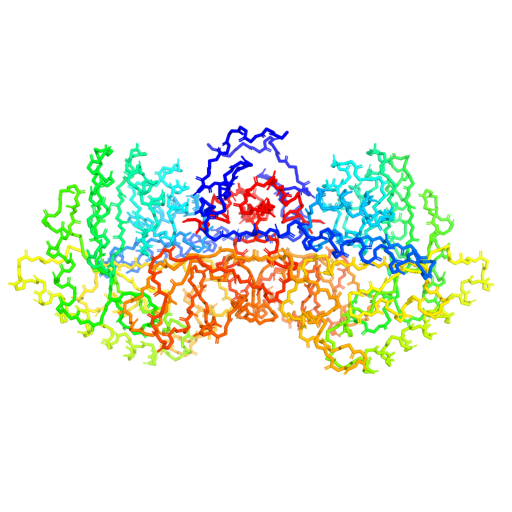 O O . GLU A 1 280 ? 27.530 73.932 49.343 1.00 15.15 280 GLU A O 1
ATOM 2078 N N . TRP A 1 281 ? 27.762 71.799 48.657 1.00 13.64 281 TRP A N 1
ATOM 2079 C CA . TRP A 1 281 ? 27.629 71.210 49.983 1.00 12.96 281 TRP A CA 1
ATOM 2080 C C . TRP A 1 281 ? 28.733 70.185 50.191 1.00 16.70 281 TRP A C 1
ATOM 2081 O O . TRP A 1 281 ? 29.150 69.505 49.252 1.00 17.91 281 TRP A O 1
ATOM 2092 N N . GLU A 1 282 ? 29.199 70.080 51.432 1.00 12.49 282 GLU A N 1
ATOM 2093 C CA . GLU A 1 282 ? 30.246 69.134 51.784 1.00 14.88 282 GLU A CA 1
ATOM 2094 C C . GLU A 1 282 ? 29.657 67.837 52.312 1.00 16.56 282 GLU A C 1
ATOM 2095 O O . GLU A 1 282 ? 28.594 67.817 52.935 1.00 14.00 282 GLU A O 1
ATOM 2101 N N . ASN A 1 283 ? 30.374 66.747 52.078 1.00 16.31 283 ASN A N 1
ATOM 2102 C CA . ASN A 1 283 ? 30.064 65.503 52.763 1.00 11.79 283 ASN A CA 1
ATOM 2103 C C . ASN A 1 283 ? 30.423 65.638 54.234 1.00 12.33 283 ASN A C 1
ATOM 2104 O O . ASN A 1 283 ? 31.581 65.898 54.572 1.00 13.43 283 ASN A O 1
ATOM 2109 N N . ALA A 1 284 ? 29.429 65.481 55.114 1.00 11.18 284 ALA A N 1
ATOM 2110 C CA . ALA A 1 284 ? 29.667 65.449 56.549 1.00 14.25 284 ALA A CA 1
ATOM 2111 C C . ALA A 1 284 ? 29.324 64.117 57.190 1.00 13.22 284 ALA A C 1
ATOM 2112 O O . ALA A 1 284 ? 29.823 63.837 58.285 1.00 14.73 284 ALA A O 1
ATOM 2114 N N . LEU A 1 285 ? 28.493 63.300 56.552 1.00 12.96 285 LEU A N 1
ATOM 2115 C CA . LEU A 1 285 ? 28.108 61.992 57.071 1.00 13.46 285 LEU A CA 1
ATOM 2116 C C . LEU A 1 285 ? 28.895 60.897 56.366 1.00 8.81 285 LEU A C 1
ATOM 2117 O O . LEU A 1 285 ? 28.899 60.826 55.134 1.00 11.33 285 LEU A O 1
ATOM 2122 N N . PHE A 1 286 ? 29.512 60.015 57.150 1.00 10.45 286 PHE A N 1
ATOM 2123 C CA . PHE A 1 286 ? 30.223 58.869 56.606 1.00 11.86 286 PHE A CA 1
ATOM 2124 C C . PHE A 1 286 ? 29.881 57.612 57.388 1.00 11.28 286 PHE A C 1
ATOM 2125 O O . PHE A 1 286 ? 29.617 57.657 58.589 1.00 12.94 286 PHE A O 1
ATOM 2133 N N . ILE A 1 287 ? 29.870 56.487 56.680 1.00 9.61 287 ILE A N 1
ATOM 2134 C CA . ILE A 1 287 ? 29.884 55.174 57.313 1.00 11.66 287 ILE A CA 1
ATOM 2135 C C . ILE A 1 287 ? 31.345 54.792 57.492 1.00 12.43 287 ILE A C 1
ATOM 2136 O O . ILE A 1 287 ? 32.091 54.710 56.510 1.00 15.15 287 ILE A O 1
ATOM 2141 N N . LEU A 1 288 ? 31.762 54.573 58.736 1.00 10.46 288 LEU A N 1
ATOM 2142 C CA . LEU A 1 288 ? 33.104 54.079 59.015 1.00 10.29 288 LEU A CA 1
ATOM 2143 C C . LEU A 1 288 ? 33.086 52.556 58.978 1.00 11.34 288 LEU A C 1
ATOM 2144 O O . LEU A 1 288 ? 32.246 51.934 59.631 1.00 12.93 288 LEU A O 1
ATOM 2149 N N . THR A 1 289 ? 34.005 51.958 58.217 1.00 11.39 289 THR A N 1
ATOM 2150 C CA . THR A 1 289 ? 34.011 50.512 58.034 1.00 11.71 289 THR A CA 1
ATOM 2151 C C . THR A 1 289 ? 35.434 49.962 58.061 1.00 15.07 289 THR A C 1
ATOM 2152 O O . THR A 1 289 ? 36.385 50.635 57.659 1.00 13.52 289 THR A O 1
ATOM 2156 N N . SER A 1 290 ? 35.569 48.723 58.545 1.00 12.14 290 SER A N 1
ATOM 2157 C CA . SER A 1 290 ? 36.849 48.029 58.634 1.00 10.46 290 SER A CA 1
ATOM 2158 C C . SER A 1 290 ? 36.926 46.891 57.622 1.00 9.84 290 SER A C 1
ATOM 2159 O O . SER A 1 290 ? 35.950 46.163 57.415 1.00 11.76 290 SER A O 1
ATOM 2162 N N . VAL A 1 291 ? 38.101 46.725 57.016 1.00 10.87 291 VAL A N 1
ATOM 2163 C CA . VAL A 1 291 ? 38.392 45.533 56.225 1.00 9.40 291 VAL A CA 1
ATOM 2164 C C . VAL A 1 291 ? 38.487 44.344 57.169 1.00 13.76 291 VAL A C 1
ATOM 2165 O O . VAL A 1 291 ? 39.284 44.354 58.114 1.00 14.89 291 VAL A O 1
ATOM 2169 N N . MET A 1 292 ? 37.669 43.314 56.927 1.00 11.74 292 MET A N 1
ATOM 2170 C CA . MET A 1 292 ? 37.693 42.121 57.759 1.00 14.24 292 MET A CA 1
ATOM 2171 C C . MET A 1 292 ? 37.990 40.851 56.970 1.00 15.41 292 MET A C 1
ATOM 2172 O O . MET A 1 292 ? 37.996 39.762 57.557 1.00 13.79 292 MET A O 1
ATOM 2177 N N . SER A 1 293 ? 38.271 40.957 55.670 1.00 12.00 293 SER A N 1
ATOM 2178 C CA . SER A 1 293 ? 38.798 39.823 54.920 1.00 12.70 293 SER A CA 1
ATOM 2179 C C . SER A 1 293 ? 39.474 40.343 53.663 1.00 18.48 293 SER A C 1
ATOM 2180 O O . SER A 1 293 ? 39.023 41.325 53.064 1.00 15.59 293 SER A O 1
ATOM 2183 N N . HIS A 1 294 ? 40.564 39.684 53.275 1.00 15.16 294 HIS A N 1
ATOM 2184 C CA . HIS A 1 294 ? 41.244 40.026 52.032 1.00 15.12 294 HIS A CA 1
ATOM 2185 C C . HIS A 1 294 ? 41.811 38.763 51.398 1.00 12.54 294 HIS A C 1
ATOM 2186 O O . HIS A 1 294 ? 42.935 38.759 50.888 1.00 14.25 294 HIS A O 1
ATOM 2193 N N . ALA A 1 295 ? 41.036 37.675 51.433 1.00 12.53 295 ALA A N 1
ATOM 2194 C CA . ALA A 1 295 ? 41.534 36.386 50.961 1.00 13.45 295 ALA A CA 1
ATOM 2195 C C . ALA A 1 295 ? 41.831 36.397 49.466 1.00 14.95 295 ALA A C 1
ATOM 2196 O O . ALA A 1 295 ? 42.679 35.627 49.001 1.00 17.28 295 ALA A O 1
ATOM 2198 N N . LYS A 1 296 ? 41.134 37.234 48.696 1.00 15.42 296 LYS A N 1
ATOM 2199 C CA . LYS A 1 296 ? 41.438 37.364 47.275 1.00 13.65 296 LYS A CA 1
ATOM 2200 C C . LYS A 1 296 ? 42.405 38.524 47.042 1.00 12.08 296 LYS A C 1
ATOM 2201 O O . LYS A 1 296 ? 42.305 39.559 47.707 1.00 15.14 296 LYS A O 1
ATOM 2207 N N . PRO A 1 297 ? 43.338 38.394 46.095 1.00 14.33 297 PRO A N 1
ATOM 2208 C CA . PRO A 1 297 ? 44.372 39.437 45.943 1.00 16.79 297 PRO A CA 1
ATOM 2209 C C . PRO A 1 297 ? 43.850 40.842 45.678 1.00 16.00 297 PRO A C 1
ATOM 2210 O O . PRO A 1 297 ? 44.437 41.805 46.190 1.00 14.43 297 PRO A O 1
ATOM 2214 N N . HIS A 1 298 ? 42.794 41.011 44.869 1.00 11.05 298 HIS A N 1
ATOM 2215 C CA . HIS A 1 298 ? 42.350 42.345 44.472 1.00 14.36 298 HIS A CA 1
ATOM 2216 C C . HIS A 1 298 ? 40.931 42.661 44.949 1.00 12.96 298 HIS A C 1
ATOM 2217 O O . HIS A 1 298 ? 40.239 43.502 44.360 1.00 11.96 298 HIS A O 1
ATOM 2224 N N . LEU A 1 299 ? 40.500 42.031 46.039 1.00 12.72 299 LEU A N 1
ATOM 2225 C CA . LEU A 1 299 ? 39.221 42.347 46.655 1.00 15.54 299 LEU A CA 1
ATOM 2226 C C . LEU A 1 299 ? 39.403 42.440 48.159 1.00 16.88 299 LEU A C 1
ATOM 2227 O O . LEU A 1 299 ? 40.100 41.623 48.761 1.00 15.69 299 LEU A O 1
ATOM 2232 N N . ALA A 1 300 ? 38.788 43.450 48.756 1.00 14.57 300 ALA A N 1
ATOM 2233 C CA . ALA A 1 300 ? 38.703 43.566 50.201 1.00 17.30 300 ALA A CA 1
ATOM 2234 C C . ALA A 1 300 ? 37.236 43.478 50.594 1.00 15.44 300 ALA A C 1
ATOM 2235 O O . ALA A 1 300 ? 36.363 43.987 49.884 1.00 16.59 300 ALA A O 1
ATOM 2237 N N . VAL A 1 301 ? 36.959 42.805 51.705 1.00 11.93 301 VAL A N 1
ATOM 2238 C CA . VAL A 1 301 ? 35.608 42.715 52.242 1.00 11.04 301 VAL A CA 1
ATOM 2239 C C . VAL A 1 301 ? 35.564 43.544 53.517 1.00 12.38 301 VAL A C 1
ATOM 2240 O O . VAL A 1 301 ? 36.376 43.331 54.426 1.00 12.89 301 VAL A O 1
ATOM 2244 N N . VAL A 1 302 ? 34.634 44.501 53.570 1.00 12.27 302 VAL A N 1
ATOM 2245 C CA . VAL A 1 302 ? 34.481 45.397 54.714 1.00 12.61 302 VAL A CA 1
ATOM 2246 C C . VAL A 1 302 ? 33.232 45.014 55.502 1.00 11.65 302 VAL A C 1
ATOM 2247 O O . VAL A 1 302 ? 32.360 44.272 55.033 1.00 11.96 302 VAL A O 1
ATOM 2251 N N . ASP A 1 303 ? 33.149 45.529 56.728 1.00 11.00 303 ASP A N 1
ATOM 2252 C CA . ASP A 1 303 ? 32.116 45.078 57.649 1.00 10.82 303 ASP A CA 1
ATOM 2253 C C . ASP A 1 303 ? 30.840 45.910 57.565 1.00 10.75 303 ASP A C 1
ATOM 2254 O O . ASP A 1 303 ? 29.916 45.677 58.350 1.00 12.23 303 ASP A O 1
ATOM 2259 N N . ALA A 1 304 ? 30.758 46.849 56.614 1.00 11.41 304 ALA A N 1
ATOM 2260 C CA . ALA A 1 304 ? 29.555 47.644 56.388 1.00 12.58 304 ALA A CA 1
ATOM 2261 C C . ALA A 1 304 ? 28.849 47.136 55.137 1.00 15.08 304 ALA A C 1
ATOM 2262 O O . ALA A 1 304 ? 29.289 47.401 54.013 1.00 13.09 304 ALA A O 1
ATOM 2264 N N . GLY A 1 305 ? 27.752 46.414 55.335 1.00 13.37 305 GLY A N 1
ATOM 2265 C CA . GLY A 1 305 ? 26.917 45.981 54.240 1.00 14.34 305 GLY A CA 1
ATOM 2266 C C . GLY A 1 305 ? 25.571 46.673 54.268 1.00 14.92 305 GLY A C 1
ATOM 2267 O O . GLY A 1 305 ? 25.452 47.808 54.742 1.00 15.56 305 GLY A O 1
ATOM 2268 N N . LEU A 1 306 ? 24.543 45.975 53.791 1.00 14.23 306 LEU A N 1
ATOM 2269 C CA . LEU A 1 306 ? 23.233 46.596 53.629 1.00 16.72 306 LEU A CA 1
ATOM 2270 C C . LEU A 1 306 ? 22.630 47.000 54.968 1.00 19.01 306 LEU A C 1
ATOM 2271 O O . LEU A 1 306 ? 21.976 48.044 55.068 1.00 20.09 306 LEU A O 1
ATOM 2276 N N . LYS A 1 307 ? 22.819 46.182 56.005 1.00 10.46 307 LYS A N 1
ATOM 2277 C CA . LYS A 1 307 ? 22.185 46.464 57.286 1.00 11.66 307 LYS A CA 1
ATOM 2278 C C . LYS A 1 307 ? 22.767 47.690 57.971 1.00 14.24 307 LYS A C 1
ATOM 2279 O O . LYS A 1 307 ? 22.143 48.216 58.902 1.00 16.13 307 LYS A O 1
ATOM 2285 N N . ALA A 1 308 ? 23.940 48.149 57.543 1.00 13.92 308 ALA A N 1
ATOM 2286 C CA . ALA A 1 308 ? 24.535 49.364 58.078 1.00 13.34 308 ALA A CA 1
ATOM 2287 C C . ALA A 1 308 ? 24.131 50.604 57.295 1.00 14.08 308 ALA A C 1
ATOM 2288 O O . ALA A 1 308 ? 24.594 51.701 57.617 1.00 12.48 308 ALA A O 1
ATOM 2290 N N . GLN A 1 309 ? 23.275 50.462 56.286 1.00 13.36 309 GLN A N 1
ATOM 2291 C CA . GLN A 1 309 ? 22.935 51.588 55.427 1.00 13.07 309 GLN A CA 1
ATOM 2292 C C . GLN A 1 309 ? 21.653 51.292 54.650 1.00 16.53 309 GLN A C 1
ATOM 2293 O O . GLN A 1 309 ? 20.728 50.668 55.180 1.00 17.91 309 GLN A O 1
ATOM 2299 N N . SER A 1 310 ? 21.579 51.743 53.404 1.00 15.86 310 SER A N 1
ATOM 2300 C CA . SER A 1 310 ? 20.504 51.361 52.496 1.00 16.64 310 SER A CA 1
ATOM 2301 C C . SER A 1 310 ? 21.103 51.291 51.099 1.00 19.42 310 SER A C 1
ATOM 2302 O O . SER A 1 310 ? 22.228 51.734 50.872 1.00 22.39 310 SER A O 1
ATOM 2305 N N . VAL A 1 311 ? 20.357 50.716 50.157 1.00 14.40 311 VAL A N 1
ATOM 2306 C CA . VAL A 1 311 ? 20.795 50.754 48.763 1.00 15.77 311 VAL A CA 1
ATOM 2307 C C . VAL A 1 311 ? 19.643 51.206 47.883 1.00 14.80 311 VAL A C 1
ATOM 2308 O O . VAL A 1 311 ? 19.661 51.007 46.664 1.00 19.03 311 VAL A O 1
ATOM 2312 N N . ASP A 1 312 ? 18.633 51.825 48.494 1.00 15.87 312 ASP A N 1
ATOM 2313 C CA . ASP A 1 312 ? 17.477 52.260 47.723 1.00 17.60 312 ASP A CA 1
ATOM 2314 C C . ASP A 1 312 ? 17.870 53.271 46.654 1.00 17.19 312 ASP A C 1
ATOM 2315 O O . ASP A 1 312 ? 17.228 53.340 45.600 1.00 20.57 312 ASP A O 1
ATOM 2320 N N . SER A 1 313 ? 18.915 54.060 46.902 1.00 15.84 313 SER A N 1
ATOM 2321 C CA . SER A 1 313 ? 19.392 55.048 45.940 1.00 13.06 313 SER A CA 1
ATOM 2322 C C . SER A 1 313 ? 20.799 54.713 45.453 1.00 16.90 313 SER A C 1
ATOM 2323 O O . SER A 1 313 ? 21.584 55.607 45.128 1.00 18.10 313 SER A O 1
ATOM 2326 N N . GLY A 1 314 ? 21.130 53.429 45.401 1.00 13.60 314 GLY A N 1
ATOM 2327 C CA . GLY A 1 314 ? 22.407 52.983 44.879 1.00 15.71 314 GLY A CA 1
ATOM 2328 C C . GLY A 1 314 ? 23.436 52.737 45.972 1.00 13.97 314 GLY A C 1
ATOM 2329 O O . GLY A 1 314 ? 23.190 52.903 47.171 1.00 15.38 314 GLY A O 1
ATOM 2330 N N . LEU A 1 315 ? 24.622 52.339 45.518 1.00 13.58 315 LEU A N 1
ATOM 2331 C CA . LEU A 1 315 ? 25.711 51.984 46.411 1.00 16.21 315 LEU A CA 1
ATOM 2332 C C . LEU A 1 315 ? 26.319 53.218 47.071 1.00 14.57 315 LEU A C 1
ATOM 2333 O O . LEU A 1 315 ? 26.252 54.325 46.528 1.00 15.16 315 LEU A O 1
ATOM 2338 N N . PRO A 1 316 ? 26.962 53.044 48.225 1.00 13.73 316 PRO A N 1
ATOM 2339 C CA . PRO A 1 316 ? 27.842 54.097 48.740 1.00 12.92 316 PRO A CA 1
ATOM 2340 C C . PRO A 1 316 ? 29.103 54.155 47.897 1.00 14.63 316 PRO A C 1
ATOM 2341 O O . PRO A 1 316 ? 29.323 53.321 47.015 1.00 14.86 316 PRO A O 1
ATOM 2345 N N . PHE A 1 317 ? 29.944 55.149 48.169 1.00 13.05 317 PHE A N 1
ATOM 2346 C CA . PHE A 1 317 ? 31.263 55.193 47.553 1.00 15.38 317 PHE A CA 1
ATOM 2347 C C . PHE A 1 317 ? 32.314 55.522 48.602 1.00 10.41 317 PHE A C 1
ATOM 2348 O O . PHE A 1 317 ? 32.022 56.138 49.631 1.00 13.41 317 PHE A O 1
ATOM 2356 N N . VAL A 1 318 ? 33.538 55.063 48.337 1.00 12.22 318 VAL A N 1
ATOM 2357 C CA . VAL A 1 318 ? 34.660 55.328 49.226 1.00 12.17 318 VAL A CA 1
ATOM 2358 C C . VAL A 1 318 ? 35.081 56.784 49.094 1.00 13.88 318 VAL A C 1
ATOM 2359 O O . VAL A 1 318 ? 35.341 57.280 47.990 1.00 15.27 318 VAL A O 1
ATOM 2363 N N . TYR A 1 319 ? 35.173 57.470 50.225 1.00 13.93 319 TYR A N 1
ATOM 2364 C CA . TYR A 1 319 ? 35.502 58.885 50.246 1.00 14.52 319 TYR A CA 1
ATOM 2365 C C . TYR A 1 319 ? 37.000 59.080 50.424 1.00 16.44 319 TYR A C 1
ATOM 2366 O O . TYR A 1 319 ? 37.656 58.321 51.140 1.00 18.04 319 TYR A O 1
ATOM 2375 N N . GLY A 1 320 ? 37.537 60.101 49.768 1.00 16.35 320 GLY A N 1
ATOM 2376 C CA . GLY A 1 320 ? 38.876 60.557 50.074 1.00 21.37 320 GLY A CA 1
ATOM 2377 C C . GLY A 1 320 ? 39.995 59.804 49.390 1.00 25.26 320 GLY A C 1
ATOM 2378 O O . GLY A 1 320 ? 41.168 60.095 49.659 1.00 24.59 320 GLY A O 1
ATOM 2379 N N . ARG A 1 321 ? 39.684 58.844 48.528 1.00 24.56 321 ARG A N 1
ATOM 2380 C CA . ARG A 1 321 ? 40.719 58.127 47.800 1.00 26.14 321 ARG A CA 1
ATOM 2381 C C . ARG A 1 321 ? 40.116 57.570 46.523 1.00 26.65 321 ARG A C 1
ATOM 2382 O O . ARG A 1 321 ? 38.903 57.385 46.411 1.00 24.28 321 ARG A O 1
ATOM 2390 N N . ASP A 1 322 ? 40.991 57.315 45.558 1.00 25.11 322 ASP A N 1
ATOM 2391 C CA . ASP A 1 322 ? 40.588 56.982 44.205 1.00 28.79 322 ASP A CA 1
ATOM 2392 C C . ASP A 1 322 ? 41.031 55.591 43.780 1.00 30.14 322 ASP A C 1
ATOM 2393 O O . ASP A 1 322 ? 40.731 55.180 42.652 1.00 31.38 322 ASP A O 1
ATOM 2398 N N . ASP A 1 323 ? 41.712 54.848 44.652 1.00 21.51 323 ASP A N 1
ATOM 2399 C CA . ASP A 1 323 ? 42.357 53.599 44.279 1.00 18.79 323 ASP A CA 1
ATOM 2400 C C . ASP A 1 323 ? 41.521 52.368 44.591 1.00 18.94 323 ASP A C 1
ATOM 2401 O O . ASP A 1 323 ? 41.935 51.258 44.244 1.00 16.84 323 ASP A O 1
ATOM 2406 N N . VAL A 1 324 ? 40.358 52.533 45.227 1.00 17.27 324 VAL A N 1
ATOM 2407 C CA . VAL A 1 324 ? 39.502 51.419 45.620 1.00 15.86 324 VAL A CA 1
ATOM 2408 C C . VAL A 1 324 ? 38.051 51.809 45.359 1.00 16.97 324 VAL A C 1
ATOM 2409 O O . VAL A 1 324 ? 37.712 52.990 45.266 1.00 21.32 324 VAL A O 1
ATOM 2413 N N . LYS A 1 325 ? 37.185 50.800 45.237 1.00 14.22 325 LYS A N 1
ATOM 2414 C CA . LYS A 1 325 ? 35.796 51.053 44.859 1.00 14.82 325 LYS A CA 1
ATOM 2415 C C . LYS A 1 325 ? 34.851 50.052 45.510 1.00 16.84 325 LYS A C 1
ATOM 2416 O O . LYS A 1 325 ? 35.009 48.840 45.350 1.00 15.74 325 LYS A O 1
ATOM 2422 N N . TYR A 1 326 ? 33.853 50.570 46.224 1.00 16.42 326 TYR A N 1
ATOM 2423 C CA . TYR A 1 326 ? 32.793 49.738 46.787 1.00 12.90 326 TYR A CA 1
ATOM 2424 C C . TYR A 1 326 ? 31.860 49.296 45.664 1.00 15.49 326 TYR A C 1
ATOM 2425 O O . TYR A 1 326 ? 31.206 50.135 45.039 1.00 16.72 326 TYR A O 1
ATOM 2434 N N . ILE A 1 327 ? 31.799 47.993 45.389 1.00 17.14 327 ILE A N 1
ATOM 2435 C CA . ILE A 1 327 ? 31.090 47.502 44.211 1.00 18.03 327 ILE A CA 1
ATOM 2436 C C . ILE A 1 327 ? 29.912 46.596 44.535 1.00 17.15 327 ILE A C 1
ATOM 2437 O O . ILE A 1 327 ? 29.084 46.346 43.643 1.00 18.75 327 ILE A O 1
ATOM 2442 N N . LYS A 1 328 ? 29.789 46.076 45.754 1.00 16.36 328 LYS A N 1
ATOM 2443 C CA . LYS A 1 328 ? 28.791 45.056 46.039 1.00 19.67 328 LYS A CA 1
ATOM 2444 C C . LYS A 1 328 ? 28.546 45.019 47.535 1.00 17.97 328 LYS A C 1
ATOM 2445 O O . LYS A 1 328 ? 29.481 45.175 48.320 1.00 17.21 328 LYS A O 1
ATOM 2451 N N . CYS A 1 329 ? 27.306 44.780 47.940 1.00 21.62 329 CYS A N 1
ATOM 2452 C CA . CYS A 1 329 ? 27.106 44.523 49.353 1.00 24.06 329 CYS A CA 1
ATOM 2453 C C . CYS A 1 329 ? 26.020 43.493 49.591 1.00 24.99 329 CYS A C 1
ATOM 2454 O O . CYS A 1 329 ? 25.022 43.422 48.867 1.00 25.05 329 CYS A O 1
ATOM 2457 N N . SER A 1 330 ? 26.263 42.673 50.596 1.00 19.05 330 SER A N 1
ATOM 2458 C CA . SER A 1 330 ? 25.290 41.780 51.179 1.00 20.25 330 SER A CA 1
ATOM 2459 C C . SER A 1 330 ? 24.948 42.324 52.561 1.00 15.97 330 SER A C 1
ATOM 2460 O O . SER A 1 330 ? 25.320 43.446 52.918 1.00 15.35 330 SER A O 1
ATOM 2463 N N . ASP A 1 331 ? 24.257 41.521 53.361 1.00 17.49 331 ASP A N 1
ATOM 2464 C CA . ASP A 1 331 ? 23.656 42.065 54.575 1.00 15.69 331 ASP A CA 1
ATOM 2465 C C . ASP A 1 331 ? 24.703 42.587 55.554 1.00 16.71 331 ASP A C 1
ATOM 2466 O O . ASP A 1 331 ? 24.498 43.632 56.184 1.00 14.21 331 ASP A O 1
ATOM 2471 N N . GLU A 1 332 ? 25.830 41.879 55.705 1.00 11.32 332 GLU A N 1
ATOM 2472 C CA . GLU A 1 332 ? 26.831 42.247 56.701 1.00 13.45 332 GLU A CA 1
ATOM 2473 C C . GLU A 1 332 ? 28.226 42.384 56.097 1.00 13.56 332 GLU A C 1
ATOM 2474 O O . GLU A 1 332 ? 29.219 42.385 56.837 1.00 13.13 332 GLU A O 1
ATOM 2480 N N . HIS A 1 333 ? 28.313 42.543 54.776 1.00 12.48 333 HIS A N 1
ATOM 2481 C CA . HIS A 1 333 ? 29.574 42.607 54.059 1.00 14.33 333 HIS A CA 1
ATOM 2482 C C . HIS A 1 333 ? 29.471 43.620 52.932 1.00 14.63 333 HIS A C 1
ATOM 2483 O O . HIS A 1 333 ? 28.435 43.718 52.268 1.00 14.25 333 HIS A O 1
ATOM 2490 N N . GLY A 1 334 ? 30.554 44.342 52.709 1.00 12.92 334 GLY A N 1
ATOM 2491 C CA . GLY A 1 334 ? 30.730 45.128 51.496 1.00 12.54 334 GLY A CA 1
ATOM 2492 C C . GLY A 1 334 ? 31.972 44.657 50.768 1.00 13.36 334 GLY A C 1
ATOM 2493 O O . GLY A 1 334 ? 32.988 44.368 51.396 1.00 12.89 334 GLY A O 1
ATOM 2494 N N . VAL A 1 335 ? 31.876 44.560 49.443 1.00 11.86 335 VAL A N 1
ATOM 2495 C CA . VAL A 1 335 ? 32.997 44.148 48.604 1.00 14.07 335 VAL A CA 1
ATOM 2496 C C . VAL A 1 335 ? 33.617 45.392 47.989 1.00 14.48 335 VAL A C 1
ATOM 2497 O O . VAL A 1 335 ? 32.931 46.167 47.308 1.00 16.24 335 VAL A O 1
ATOM 2501 N N . VAL A 1 336 ? 34.915 45.580 48.227 1.00 12.84 336 VAL A N 1
ATOM 2502 C CA . VAL A 1 336 ? 35.668 46.724 47.730 1.00 12.01 336 VAL A CA 1
ATOM 2503 C C . VAL A 1 336 ? 36.722 46.226 46.749 1.00 16.16 336 VAL A C 1
ATOM 2504 O O . VAL A 1 336 ? 37.587 45.419 47.113 1.00 15.33 336 VAL A O 1
ATOM 2508 N N . GLU A 1 337 ? 36.653 46.713 45.511 1.00 14.40 337 GLU A N 1
ATOM 2509 C CA . GLU A 1 337 ? 37.725 46.485 44.553 1.00 16.40 337 GLU A CA 1
ATOM 2510 C C . GLU A 1 337 ? 39.021 47.086 45.072 1.00 17.24 337 GLU A C 1
ATOM 2511 O O . GLU A 1 337 ? 39.053 48.239 45.517 1.00 18.19 337 GLU A O 1
ATOM 2517 N N . ASP A 1 338 ? 40.104 46.303 44.990 1.00 15.42 338 ASP A N 1
ATOM 2518 C CA . ASP A 1 338 ? 41.417 46.703 45.487 1.00 17.60 338 ASP A CA 1
ATOM 2519 C C . ASP A 1 338 ? 42.459 46.208 44.477 1.00 13.17 338 ASP A C 1
ATOM 2520 O O . ASP A 1 338 ? 43.270 45.329 44.757 1.00 19.30 338 ASP A O 1
ATOM 2525 N N . LYS A 1 339 ? 42.421 46.791 43.276 1.00 13.37 339 LYS A N 1
ATOM 2526 C CA . LYS A 1 339 ? 43.225 46.305 42.157 1.00 16.69 339 LYS A CA 1
ATOM 2527 C C . LYS A 1 339 ? 44.722 46.484 42.361 1.00 16.11 339 LYS A C 1
ATOM 2528 O O . LYS A 1 339 ? 45.503 45.754 41.739 1.00 18.67 339 LYS A O 1
ATOM 2534 N N . ASP A 1 340 ? 45.144 47.421 43.204 1.00 18.02 340 ASP A N 1
ATOM 2535 C CA . ASP A 1 340 ? 46.547 47.555 43.564 1.00 21.62 340 ASP A CA 1
ATOM 2536 C C . ASP A 1 340 ? 46.920 46.732 44.792 1.00 19.59 340 ASP A C 1
ATOM 2537 O O . ASP A 1 340 ? 48.092 46.719 45.180 1.00 20.31 340 ASP A O 1
ATOM 2542 N N . GLY A 1 341 ? 45.959 46.057 45.414 1.00 20.19 341 GLY A N 1
ATOM 2543 C CA . GLY A 1 341 ? 46.257 45.273 46.602 1.00 22.26 341 GLY A CA 1
ATOM 2544 C C . GLY A 1 341 ? 46.863 46.084 47.727 1.00 20.96 341 GLY A C 1
ATOM 2545 O O . GLY A 1 341 ? 47.819 45.633 48.371 1.00 22.33 341 GLY A O 1
ATOM 2546 N N . VAL A 1 342 ? 46.322 47.276 47.990 1.00 20.68 342 VAL A N 1
ATOM 2547 C CA . VAL A 1 342 ? 46.895 48.157 49.003 1.00 22.81 342 VAL A CA 1
ATOM 2548 C C . VAL A 1 342 ? 46.140 48.125 50.323 1.00 21.62 342 VAL A C 1
ATOM 2549 O O . VAL A 1 342 ? 46.657 48.645 51.325 1.00 24.41 342 VAL A O 1
ATOM 2553 N N . LEU A 1 343 ? 44.944 47.549 50.363 1.00 17.91 343 LEU A N 1
ATOM 2554 C CA . LEU A 1 343 ? 44.169 47.504 51.594 1.00 16.39 343 LEU A CA 1
ATOM 2555 C C . LEU A 1 343 ? 44.571 46.291 52.412 1.00 19.23 343 LEU A C 1
ATOM 2556 O O . LEU A 1 343 ? 44.773 45.201 51.871 1.00 18.48 343 LEU A O 1
ATOM 2561 N N . LYS A 1 344 ? 44.680 46.488 53.720 1.00 18.67 344 LYS A N 1
ATOM 2562 C CA . LYS A 1 344 ? 45.007 45.414 54.642 1.00 18.78 344 LYS A CA 1
ATOM 2563 C C . LYS A 1 344 ? 43.849 45.208 55.603 1.00 14.08 344 LYS A C 1
ATOM 2564 O O . LYS A 1 344 ? 43.064 46.124 55.865 1.00 15.63 344 LYS A O 1
ATOM 2570 N N . VAL A 1 345 ? 43.752 43.987 56.123 1.00 15.93 345 VAL A N 1
ATOM 2571 C CA . VAL A 1 345 ? 42.771 43.706 57.157 1.00 14.28 345 VAL A CA 1
ATOM 2572 C C . VAL A 1 345 ? 42.941 44.713 58.283 1.00 12.05 345 VAL A C 1
ATOM 2573 O O . VAL A 1 345 ? 44.061 45.075 58.659 1.00 15.33 345 VAL A O 1
ATOM 2577 N N . ASN A 1 346 ? 41.813 45.203 58.789 1.00 12.12 346 ASN A N 1
ATOM 2578 C CA . ASN A 1 346 ? 41.671 46.202 59.855 1.00 15.35 346 ASN A CA 1
ATOM 2579 C C . ASN A 1 346 ? 41.927 47.637 59.399 1.00 15.82 346 ASN A C 1
ATOM 2580 O O . ASN A 1 346 ? 41.755 48.561 60.210 1.00 18.33 346 ASN A O 1
ATOM 2585 N N . ASP A 1 347 ? 42.303 47.866 58.147 1.00 15.94 347 ASP A N 1
ATOM 2586 C CA . ASP A 1 347 ? 42.228 49.210 57.592 1.00 11.85 347 ASP A CA 1
ATOM 2587 C C . ASP A 1 347 ? 40.798 49.728 57.678 1.00 14.21 347 ASP A C 1
ATOM 2588 O O . ASP A 1 347 ? 39.832 48.975 57.535 1.00 16.36 347 ASP A O 1
ATOM 2593 N N . LYS A 1 348 ? 40.665 51.031 57.895 1.00 13.68 348 LYS A N 1
ATOM 2594 C CA . LYS A 1 348 ? 39.365 51.678 57.951 1.00 13.47 348 LYS A CA 1
ATOM 2595 C C . LYS A 1 348 ? 39.145 52.514 56.701 1.00 12.71 348 LYS A C 1
ATOM 2596 O O . LYS A 1 348 ? 40.081 53.133 56.178 1.00 14.84 348 LYS A O 1
ATOM 2602 N N . LEU A 1 349 ? 37.902 52.517 56.221 1.00 12.61 349 LEU A N 1
ATOM 2603 C CA . LEU A 1 349 ? 37.488 53.375 55.120 1.00 15.20 349 LEU A CA 1
ATOM 2604 C C . LEU A 1 349 ? 36.278 54.188 55.546 1.00 13.84 349 LEU A C 1
ATOM 2605 O O . LEU A 1 349 ? 35.484 53.756 56.385 1.00 13.07 349 LEU A O 1
ATOM 2610 N N . ARG A 1 350 ? 36.144 55.374 54.960 1.00 12.76 350 ARG A N 1
ATOM 2611 C CA . ARG A 1 350 ? 34.940 56.184 55.088 1.00 13.62 350 ARG A CA 1
ATOM 2612 C C . ARG A 1 350 ? 34.117 56.053 53.814 1.00 14.02 350 ARG A C 1
ATOM 2613 O O . ARG A 1 350 ? 34.641 56.238 52.708 1.00 14.73 350 ARG A O 1
ATOM 2621 N N . LEU A 1 351 ? 32.835 55.735 53.972 1.00 12.14 351 LEU A N 1
ATOM 2622 C CA . LEU A 1 351 ? 31.907 55.624 52.857 1.00 10.59 351 LEU A CA 1
ATOM 2623 C C . LEU A 1 351 ? 30.891 56.754 52.913 1.00 14.16 351 LEU A C 1
ATOM 2624 O O . LEU A 1 351 ? 30.348 57.062 53.980 1.00 11.99 351 LEU A O 1
ATOM 2629 N N . VAL A 1 352 ? 30.628 57.362 51.765 1.00 11.58 352 VAL A N 1
ATOM 2630 C CA . VAL A 1 352 ? 29.492 58.273 51.648 1.00 9.84 352 VAL A CA 1
ATOM 2631 C C . VAL A 1 352 ? 28.270 57.408 51.371 1.00 11.84 352 VAL A C 1
ATOM 2632 O O . VAL A 1 352 ? 28.275 56.644 50.393 1.00 12.03 352 VAL A O 1
ATOM 2636 N N . PRO A 1 353 ? 27.220 57.475 52.190 1.00 13.58 353 PRO A N 1
ATOM 2637 C CA . PRO A 1 353 ? 26.040 56.644 51.931 1.00 11.92 353 PRO A CA 1
ATOM 2638 C C . PRO A 1 353 ? 25.345 57.050 50.645 1.00 15.00 353 PRO A C 1
ATOM 2639 O O . PRO A 1 353 ? 25.363 58.215 50.237 1.00 13.18 353 PRO A O 1
ATOM 2643 N N . GLY A 1 354 ? 24.684 56.077 50.027 1.00 11.53 354 GLY A N 1
ATOM 2644 C CA . GLY A 1 354 ? 23.861 56.382 48.872 1.00 11.34 354 GLY A CA 1
ATOM 2645 C C . GLY A 1 354 ? 22.732 57.341 49.198 1.00 11.21 354 GLY A C 1
ATOM 2646 O O . GLY A 1 354 ? 22.433 58.253 48.421 1.00 12.67 354 GLY A O 1
ATOM 2647 N N . HIS A 1 355 ? 22.092 57.148 50.349 1.00 14.33 355 HIS A N 1
ATOM 2648 C CA . HIS A 1 355 ? 20.926 57.929 50.747 1.00 12.56 355 HIS A CA 1
ATOM 2649 C C . HIS A 1 355 ? 21.000 58.151 52.248 1.00 13.36 355 HIS A C 1
ATOM 2650 O O . HIS A 1 355 ? 20.948 57.189 53.018 1.00 12.65 355 HIS A O 1
ATOM 2657 N N . CYS A 1 356 ? 21.103 59.413 52.672 1.00 8.72 356 CYS A N 1
ATOM 2658 C CA . CYS A 1 356 ? 21.420 59.680 54.071 1.00 12.01 356 CYS A CA 1
ATOM 2659 C C . CYS A 1 356 ? 20.273 59.287 55.007 1.00 14.62 356 CYS A C 1
ATOM 2660 O O . CYS A 1 356 ? 20.512 58.643 56.035 1.00 14.61 356 CYS A O 1
ATOM 2663 N N . ASP A 1 357 ? 19.022 59.667 54.687 1.00 11.47 357 ASP A N 1
ATOM 2664 C CA . ASP A 1 357 ? 17.939 59.473 55.655 1.00 14.55 357 ASP A CA 1
ATOM 2665 C C . ASP A 1 357 ? 17.784 58.011 56.052 1.00 9.18 357 ASP A C 1
ATOM 2666 O O . ASP A 1 357 ? 17.839 57.698 57.254 1.00 10.63 357 ASP A O 1
ATOM 2671 N N . PRO A 1 358 ? 17.579 57.076 55.127 1.00 11.81 358 PRO A N 1
ATOM 2672 C CA . PRO A 1 358 ? 17.384 55.681 55.559 1.00 11.93 358 PRO A CA 1
ATOM 2673 C C . PRO A 1 358 ? 18.602 55.109 56.240 1.00 12.36 358 PRO A C 1
ATOM 2674 O O . PRO A 1 358 ? 18.461 54.273 57.140 1.00 12.29 358 PRO A O 1
ATOM 2678 N N . THR A 1 359 ? 19.801 55.543 55.838 1.00 12.69 359 THR A N 1
ATOM 2679 C CA . THR A 1 359 ? 21.024 55.107 56.505 1.00 10.34 359 THR A CA 1
ATOM 2680 C C . THR A 1 359 ? 21.053 55.566 57.957 1.00 14.19 359 THR A C 1
ATOM 2681 O O . THR A 1 359 ? 21.401 54.797 58.860 1.00 11.59 359 THR A O 1
ATOM 2685 N N . CYS A 1 360 ? 20.728 56.833 58.199 1.00 10.64 360 CYS A N 1
ATOM 2686 C CA . CYS A 1 360 ? 20.688 57.320 59.572 1.00 11.16 360 CYS A CA 1
ATOM 2687 C C . CYS A 1 360 ? 19.704 56.522 60.418 1.00 9.83 360 CYS A C 1
ATOM 2688 O O . CYS A 1 360 ? 19.949 56.295 61.606 1.00 11.22 360 CYS A O 1
ATOM 2691 N N . ASN A 1 361 ? 18.602 56.072 59.826 1.00 10.57 361 ASN A N 1
ATOM 2692 C CA . ASN A 1 361 ? 17.551 55.391 60.572 1.00 8.34 361 ASN A CA 1
ATOM 2693 C C . ASN A 1 361 ? 17.872 53.936 60.902 1.00 10.04 361 ASN A C 1
ATOM 2694 O O . ASN A 1 361 ?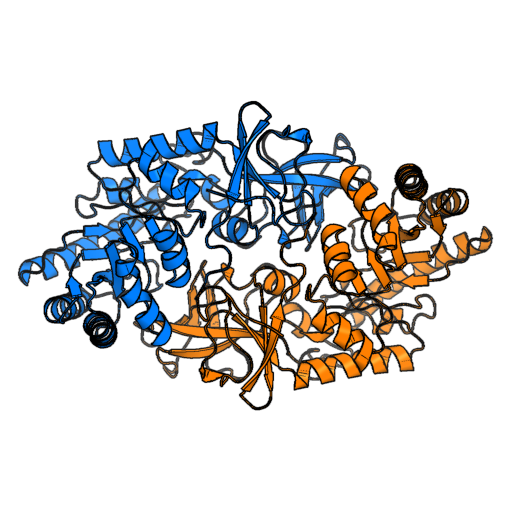 17.057 53.283 61.564 1.00 12.42 361 ASN A O 1
ATOM 2699 N N . VAL A 1 362 ? 19.020 53.398 60.480 1.00 11.30 362 VAL A N 1
ATOM 2700 C CA . VAL A 1 362 ? 19.394 52.054 60.915 1.00 13.24 362 VAL A CA 1
ATOM 2701 C C . VAL A 1 362 ? 20.452 52.083 62.007 1.00 12.96 362 VAL A C 1
ATOM 2702 O O . VAL A 1 362 ? 20.869 51.017 62.485 1.00 11.90 362 VAL A O 1
ATOM 2706 N N . HIS A 1 363 ? 20.863 53.271 62.451 1.00 12.86 363 HIS A N 1
ATOM 2707 C CA . HIS A 1 363 ? 21.848 53.418 63.510 1.00 11.23 363 HIS A CA 1
ATOM 2708 C C . HIS A 1 363 ? 21.246 54.161 64.692 1.00 12.48 363 HIS A C 1
ATOM 2709 O O . HIS A 1 363 ? 20.246 54.876 64.571 1.00 12.66 363 HIS A O 1
ATOM 2716 N N . ASP A 1 364 ? 21.873 53.982 65.850 1.00 13.12 364 ASP A N 1
ATOM 2717 C CA . ASP A 1 364 ? 21.417 54.637 67.060 1.00 10.56 364 ASP A CA 1
ATOM 2718 C C . ASP A 1 364 ? 22.294 55.795 67.498 1.00 12.73 364 ASP A C 1
ATOM 2719 O O . ASP A 1 364 ? 21.897 56.522 68.417 1.00 12.58 364 ASP A O 1
ATOM 2724 N N . TRP A 1 365 ? 23.446 56.008 66.856 1.00 14.43 365 TRP A N 1
ATOM 2725 C CA . TRP A 1 365 ? 24.396 57.029 67.271 1.00 14.12 365 TRP A CA 1
ATOM 2726 C C . TRP A 1 365 ? 25.079 57.688 66.078 1.00 11.93 365 TRP A C 1
ATOM 2727 O O . TRP A 1 365 ? 25.276 57.070 65.025 1.00 14.46 365 TRP A O 1
ATOM 2738 N N . TYR A 1 366 ? 25.455 58.952 66.273 1.00 11.56 366 TYR A N 1
ATOM 2739 C CA . TYR A 1 366 ? 26.413 59.661 65.435 1.00 13.51 366 TYR A CA 1
ATOM 2740 C C . TYR A 1 366 ? 27.682 59.894 66.243 1.00 14.56 366 TYR A C 1
ATOM 2741 O O . TYR A 1 366 ? 27.617 60.412 67.362 1.00 16.11 366 TYR A O 1
ATOM 2750 N N . VAL A 1 367 ? 28.828 59.549 65.669 1.00 13.67 367 VAL A N 1
ATOM 2751 C CA . VAL A 1 367 ? 30.123 59.811 66.285 1.00 12.63 367 VAL A CA 1
ATOM 2752 C C . VAL A 1 367 ? 30.651 61.099 65.662 1.00 13.10 367 VAL A C 1
ATOM 2753 O O . VAL A 1 367 ? 31.119 61.109 64.522 1.00 14.20 367 VAL A O 1
ATOM 2757 N N . GLY A 1 368 ? 30.559 62.195 66.407 1.00 12.58 368 GLY A N 1
ATOM 2758 C CA . GLY A 1 368 ? 31.033 63.477 65.927 1.00 13.75 368 GLY A CA 1
ATOM 2759 C C . GLY A 1 368 ? 32.526 63.613 66.129 1.00 15.27 368 GLY A C 1
ATOM 2760 O O . GLY A 1 368 ? 32.993 63.641 67.275 1.00 13.40 368 GLY A O 1
ATOM 2761 N N . VAL A 1 369 ? 33.285 63.710 65.038 1.00 15.80 369 VAL A N 1
ATOM 2762 C CA . VAL A 1 369 ? 34.745 63.714 65.096 1.00 16.68 369 VAL A CA 1
ATOM 2763 C C . VAL A 1 369 ? 35.273 65.088 64.703 1.00 18.86 369 VAL A C 1
ATOM 2764 O O . VAL A 1 369 ? 34.742 65.748 63.800 1.00 15.80 369 VAL A O 1
ATOM 2768 N N . ARG A 1 370 ? 36.324 65.518 65.396 1.00 16.89 370 ARG A N 1
ATOM 2769 C CA . ARG A 1 370 ? 37.006 66.760 65.072 1.00 18.29 370 ARG A CA 1
ATOM 2770 C C . ARG A 1 370 ? 38.462 66.614 65.482 1.00 17.71 370 ARG A C 1
ATOM 2771 O O . ARG A 1 370 ? 38.748 66.122 66.576 1.00 16.48 370 ARG A O 1
ATOM 2779 N N . ASN A 1 371 ? 39.370 67.020 64.596 1.00 18.14 371 ASN A N 1
ATOM 2780 C CA . ASN A 1 371 ? 40.805 66.992 64.874 1.00 22.06 371 ASN A CA 1
ATOM 2781 C C . ASN A 1 371 ? 41.249 65.616 65.356 1.00 21.91 371 ASN A C 1
ATOM 2782 O O . ASN A 1 371 ? 42.070 65.489 66.264 1.00 22.90 371 ASN A O 1
ATOM 2787 N N . GLY A 1 372 ? 40.692 64.574 64.743 1.00 18.57 372 GLY A N 1
ATOM 2788 C CA . GLY A 1 372 ? 41.089 63.208 65.024 1.00 15.90 372 GLY A CA 1
ATOM 2789 C C . GLY A 1 372 ? 40.521 62.610 66.289 1.00 18.89 372 GLY A C 1
ATOM 2790 O O . GLY A 1 372 ? 40.885 61.482 66.635 1.00 19.37 372 GLY A O 1
ATOM 2791 N N . LYS A 1 373 ? 39.634 63.315 66.987 1.00 19.41 373 LYS A N 1
ATOM 2792 C CA . LYS A 1 373 ? 39.076 62.841 68.242 1.00 16.59 373 LYS A CA 1
ATOM 2793 C C . LYS A 1 373 ? 37.556 62.798 68.164 1.00 19.02 373 LYS A C 1
ATOM 2794 O O . LYS A 1 373 ? 36.927 63.531 67.392 1.00 18.44 373 LYS A O 1
ATOM 2800 N N . VAL A 1 374 ? 36.977 61.930 68.989 1.00 18.33 374 VAL A N 1
ATOM 2801 C CA . VAL A 1 374 ? 35.534 61.892 69.192 1.00 14.86 374 VAL A CA 1
ATOM 2802 C C . VAL A 1 374 ? 35.173 63.027 70.143 1.00 14.72 374 VAL A C 1
ATOM 2803 O O . VAL A 1 374 ? 35.495 62.979 71.332 1.00 18.03 374 VAL A O 1
ATOM 2807 N N . GLU A 1 375 ? 34.500 64.048 69.621 1.00 15.03 375 GLU A N 1
ATOM 2808 C CA . GLU A 1 375 ? 34.048 65.176 70.426 1.00 16.96 375 GLU A CA 1
ATOM 2809 C C . GLU A 1 375 ? 32.659 64.939 71.003 1.00 17.92 375 GLU A C 1
ATOM 2810 O O . GLU A 1 375 ? 32.394 65.283 72.161 1.00 18.24 375 GLU A O 1
ATOM 2816 N N . THR A 1 376 ? 31.765 64.346 70.215 1.00 17.54 376 THR A N 1
ATOM 2817 C CA . THR A 1 376 ? 30.400 64.081 70.643 1.00 14.43 376 THR A CA 1
ATOM 2818 C C . THR A 1 376 ? 29.995 62.679 70.211 1.00 12.19 376 THR A C 1
ATOM 2819 O O . THR A 1 376 ? 30.544 62.118 69.258 1.00 12.44 376 THR A O 1
ATOM 2823 N N . VAL A 1 377 ? 29.051 62.107 70.947 1.00 13.39 377 VAL A N 1
ATOM 2824 C CA . VAL A 1 377 ? 28.346 60.905 70.520 1.00 14.13 377 VAL A CA 1
ATOM 2825 C C . VAL A 1 377 ? 26.870 61.185 70.758 1.00 18.36 377 VAL A C 1
ATOM 2826 O O . VAL A 1 377 ? 26.405 61.194 71.906 1.00 17.01 377 VAL A O 1
ATOM 2830 N N . TRP A 1 378 ? 26.138 61.450 69.678 1.00 11.96 378 TRP A N 1
ATOM 2831 C CA . TRP A 1 378 ? 24.767 61.945 69.727 1.00 12.87 378 TRP A CA 1
ATOM 2832 C C . TRP A 1 378 ? 23.805 60.822 69.412 1.00 10.38 378 TRP A C 1
ATOM 2833 O O . TRP A 1 378 ? 24.025 60.097 68.430 1.00 11.87 378 TRP A O 1
ATOM 2844 N N . PRO A 1 379 ? 22.726 60.648 70.170 1.00 10.83 379 PRO A N 1
ATOM 2845 C CA . PRO A 1 379 ? 21.772 59.593 69.839 1.00 13.38 379 PRO A CA 1
ATOM 2846 C C . PRO A 1 379 ? 20.909 59.981 68.655 1.00 14.96 379 PRO A C 1
ATOM 2847 O O . PRO A 1 379 ? 20.575 61.152 68.450 1.00 13.22 379 PRO A O 1
ATOM 2851 N N . VAL A 1 380 ? 20.556 58.971 67.863 1.00 13.35 380 VAL A N 1
ATOM 2852 C CA . VAL A 1 380 ? 19.546 59.153 66.829 1.00 13.06 380 VAL A CA 1
ATOM 2853 C C . VAL A 1 380 ? 18.206 59.114 67.547 1.00 13.67 380 VAL A C 1
ATOM 2854 O O . VAL A 1 380 ? 17.563 58.063 67.655 1.00 10.85 380 VAL A O 1
ATOM 2858 N N . SER A 1 381 ? 17.804 60.281 68.053 1.00 11.16 381 SER A N 1
ATOM 2859 C CA . SER A 1 381 ? 16.703 60.395 69.003 1.00 11.66 381 SER A CA 1
ATOM 2860 C C . SER A 1 381 ? 15.432 59.718 68.518 1.00 11.48 381 SER A C 1
ATOM 2861 O O . SER A 1 381 ? 14.688 59.135 69.316 1.00 15.54 381 SER A O 1
ATOM 2864 N N . ALA A 1 382 ? 15.147 59.799 67.219 1.00 12.06 382 ALA A N 1
ATOM 2865 C CA . ALA A 1 382 ? 13.880 59.312 66.691 1.00 10.17 382 ALA A CA 1
ATOM 2866 C C . ALA A 1 382 ? 14.048 58.112 65.766 1.00 10.00 382 ALA A C 1
ATOM 2867 O O . ALA A 1 382 ? 13.175 57.855 64.931 1.00 12.45 382 ALA A O 1
ATOM 2869 N N . ARG A 1 383 ? 15.139 57.357 65.915 1.00 11.52 383 ARG A N 1
ATOM 2870 C CA . ARG A 1 383 ? 15.330 56.158 65.106 1.00 11.66 383 ARG A CA 1
ATOM 2871 C C . ARG A 1 383 ? 14.149 55.213 65.278 1.00 12.32 383 ARG A C 1
ATOM 2872 O O . ARG A 1 383 ? 13.723 54.934 66.403 1.00 10.76 383 ARG A O 1
ATOM 2880 N N . GLY A 1 384 ? 13.627 54.716 64.157 1.00 14.34 384 GLY A N 1
ATOM 2881 C CA . GLY A 1 384 ? 12.539 53.764 64.165 1.00 13.23 384 GLY A CA 1
ATOM 2882 C C . GLY A 1 384 ? 11.188 54.312 64.575 1.00 13.23 384 GLY A C 1
ATOM 2883 O O . GLY A 1 384 ? 10.228 53.537 64.665 1.00 16.21 384 GLY A O 1
ATOM 2884 N N . LYS A 1 385 ? 11.066 55.617 64.821 1.00 10.99 385 LYS A N 1
ATOM 2885 C CA . LYS A 1 385 ? 9.799 56.193 65.267 1.00 9.98 385 LYS A CA 1
ATOM 2886 C C . LYS A 1 385 ? 8.984 56.575 64.036 1.00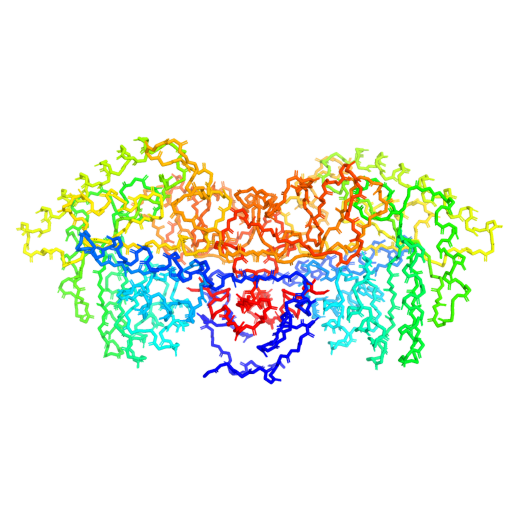 13.31 385 LYS A C 1
ATOM 2887 O O . LYS A 1 385 ? 8.954 57.727 63.586 1.00 14.86 385 LYS A O 1
ATOM 2893 N N . GLY A 1 386 ? 8.313 55.570 63.486 1.00 12.50 386 GLY A N 1
ATOM 2894 C CA . GLY A 1 386 ? 7.443 55.742 62.347 1.00 12.47 386 GLY A CA 1
ATOM 2895 C C . GLY A 1 386 ? 5.974 55.850 62.661 1.00 12.09 386 GLY A C 1
ATOM 2896 O O . GLY A 1 386 ? 5.185 56.075 61.738 1.00 11.69 386 GLY A O 1
ATOM 2897 N N . TYR A 1 387 ? 5.577 55.690 63.924 1.00 11.66 387 TYR A N 1
ATOM 2898 C CA . TYR A 1 387 ? 4.166 55.752 64.309 1.00 11.62 387 TYR A CA 1
ATOM 2899 C C . TYR A 1 387 ? 3.653 57.157 64.107 1.00 13.69 387 TYR A C 1
ATOM 2900 O O . TYR A 1 387 ? 2.516 57.350 63.669 1.00 18.47 387 TYR A O 1
ATOM 2910 N N . THR B 1 5 ? 7.513 39.010 81.510 1.00 71.54 5 THR B N 1
ATOM 2911 C CA . THR B 1 5 ? 7.487 40.004 80.410 1.00 72.69 5 THR B CA 1
ATOM 2912 C C . THR B 1 5 ? 6.968 41.338 80.954 1.00 71.03 5 THR B C 1
ATOM 2913 O O . THR B 1 5 ? 5.730 41.544 80.951 1.00 75.41 5 THR B O 1
ATOM 2917 N N . ASP B 1 6 ? 7.869 42.200 81.417 1.00 57.25 6 ASP B N 1
ATOM 2918 C CA . ASP B 1 6 ? 7.502 43.503 81.988 1.00 47.33 6 ASP B CA 1
ATOM 2919 C C . ASP B 1 6 ? 7.806 44.601 80.955 1.00 34.05 6 ASP B C 1
ATOM 2920 O O . ASP B 1 6 ? 8.961 44.798 80.641 1.00 32.33 6 ASP B O 1
ATOM 2925 N N . PHE B 1 7 ? 6.797 45.310 80.491 1.00 22.67 7 PHE B N 1
ATOM 2926 C CA . PHE B 1 7 ? 6.945 46.377 79.497 1.00 20.66 7 PHE B CA 1
ATOM 2927 C C . PHE B 1 7 ? 6.880 47.737 80.190 1.00 19.11 7 PHE B C 1
ATOM 2928 O O . PHE B 1 7 ? 6.505 48.672 79.573 1.00 18.91 7 PHE B O 1
ATOM 2936 N N . SER B 1 8 ? 7.207 47.789 81.471 1.00 21.78 8 SER B N 1
ATOM 2937 C CA . SER B 1 8 ? 7.137 49.083 82.132 1.00 20.94 8 SER B CA 1
ATOM 2938 C C . SER B 1 8 ? 8.086 50.059 81.451 1.00 19.59 8 SER B C 1
ATOM 2939 O O . SER B 1 8 ? 9.151 49.684 80.950 1.00 22.03 8 SER B O 1
ATOM 2942 N N . GLY B 1 9 ? 7.672 51.320 81.407 1.00 18.19 9 GLY B N 1
ATOM 2943 C CA . GLY B 1 9 ? 8.451 52.371 80.800 1.00 19.38 9 GLY B CA 1
ATOM 2944 C C . GLY B 1 9 ? 8.179 52.599 79.329 1.00 21.42 9 GLY B C 1
ATOM 2945 O O . GLY B 1 9 ? 8.508 53.674 78.813 1.00 24.39 9 GLY B O 1
ATOM 2946 N N . TYR B 1 10 ? 7.584 51.633 78.641 1.00 16.46 10 TYR B N 1
ATOM 2947 C CA . TYR B 1 10 ? 7.308 51.776 77.220 1.00 14.75 10 TYR B CA 1
ATOM 2948 C C . TYR B 1 10 ? 5.947 52.429 76.998 1.00 17.61 10 TYR B C 1
ATOM 2949 O O . TYR B 1 10 ? 5.065 52.403 77.862 1.00 16.93 10 TYR B O 1
ATOM 2958 N N . GLU B 1 11 ? 5.793 53.027 75.816 1.00 13.96 11 GLU B N 1
ATOM 2959 C CA . GLU B 1 11 ? 4.601 53.785 75.458 1.00 14.00 11 GLU B CA 1
ATOM 2960 C C . GLU B 1 11 ? 4.162 53.372 74.062 1.00 13.16 11 GLU B C 1
ATOM 2961 O O . GLU B 1 11 ? 4.886 53.604 73.090 1.00 12.92 11 GLU B O 1
ATOM 2967 N N . VAL B 1 12 ? 2.974 52.767 73.972 1.00 15.38 12 VAL B N 1
ATOM 2968 C CA . VAL B 1 12 ? 2.458 52.284 72.695 1.00 14.41 12 VAL B CA 1
ATOM 2969 C C . VAL B 1 12 ? 2.262 53.459 71.749 1.00 15.48 12 VAL B C 1
ATOM 2970 O O . VAL B 1 12 ? 1.693 54.493 72.119 1.00 19.51 12 VAL B O 1
ATOM 2974 N N . GLY B 1 13 ? 2.741 53.305 70.519 1.00 13.42 13 GLY B N 1
ATOM 2975 C CA . GLY B 1 13 ? 2.694 54.368 69.544 1.00 9.59 13 GLY B CA 1
ATOM 2976 C C . GLY B 1 13 ? 3.827 55.361 69.645 1.00 14.76 13 GLY B C 1
ATOM 2977 O O . GLY B 1 13 ? 3.844 56.339 68.884 1.00 12.99 13 GLY B O 1
ATOM 2978 N N . TYR B 1 14 ? 4.757 55.161 70.577 1.00 14.01 14 TYR B N 1
ATOM 2979 C CA . TYR B 1 14 ? 5.956 55.987 70.672 1.00 13.51 14 TYR B CA 1
ATOM 2980 C C . TYR B 1 14 ? 7.219 55.146 70.549 1.00 17.08 14 TYR B C 1
ATOM 2981 O O . TYR B 1 14 ? 8.037 55.406 69.661 1.00 15.41 14 TYR B O 1
ATOM 2990 N N . ASP B 1 15 ? 7.410 54.143 71.409 1.00 15.03 15 ASP B N 1
ATOM 2991 C CA . ASP B 1 15 ? 8.608 53.314 71.349 1.00 15.10 15 ASP B CA 1
ATOM 2992 C C . ASP B 1 15 ? 8.286 51.824 71.380 1.00 15.47 15 ASP B C 1
ATOM 2993 O O . ASP B 1 15 ? 9.204 51.006 71.524 1.00 16.64 15 ASP B O 1
ATOM 2998 N N . ILE B 1 16 ? 7.021 51.452 71.226 1.00 14.70 16 ILE B N 1
ATOM 2999 C CA . ILE B 1 16 ? 6.616 50.050 71.133 1.00 13.61 16 ILE B CA 1
ATOM 3000 C C . ILE B 1 16 ? 5.300 50.030 70.361 1.00 14.39 16 ILE B C 1
ATOM 3001 O O . ILE B 1 16 ? 4.506 50.973 70.480 1.00 14.96 16 ILE B O 1
ATOM 3006 N N . PRO B 1 17 ? 5.042 49.025 69.522 1.00 15.42 17 PRO B N 1
ATOM 3007 C CA . PRO B 1 17 ? 3.836 49.078 68.687 1.00 12.03 17 PRO B CA 1
ATOM 3008 C C . PRO B 1 17 ? 2.586 48.538 69.359 1.00 13.97 17 PRO B C 1
ATOM 3009 O O . PRO B 1 17 ? 1.474 48.834 68.913 1.00 14.01 17 PRO B O 1
ATOM 3013 N N . ALA B 1 18 ? 2.739 47.751 70.421 1.00 13.35 18 ALA B N 1
ATOM 3014 C CA . ALA B 1 18 ? 1.599 47.065 71.019 1.00 15.00 18 ALA B CA 1
ATOM 3015 C C . ALA B 1 18 ? 2.046 46.410 72.321 1.00 15.01 18 ALA B C 1
ATOM 3016 O O . ALA B 1 18 ? 3.233 46.405 72.661 1.00 16.04 18 ALA B O 1
ATOM 3018 N N . LEU B 1 19 ? 1.077 45.835 73.031 1.00 15.75 19 LEU B N 1
ATOM 3019 C CA . LEU B 1 19 ? 1.314 45.093 74.258 1.00 15.88 19 LEU B CA 1
ATOM 3020 C C . LEU B 1 19 ? 0.470 43.829 74.244 1.00 17.01 19 LEU B C 1
ATOM 3021 O O . LEU B 1 19 ? -0.630 43.822 73.678 1.00 17.36 19 LEU B O 1
ATOM 3026 N N . PRO B 1 20 ? 0.942 42.757 74.879 1.00 16.94 20 PRO B N 1
ATOM 3027 C CA . PRO B 1 20 ? 0.133 41.535 74.946 1.00 15.67 20 PRO B CA 1
ATOM 3028 C C . PRO B 1 20 ? -1.274 41.840 75.442 1.00 18.76 20 PRO B C 1
ATOM 3029 O O . PRO B 1 20 ? -1.472 42.656 76.346 1.00 20.80 20 PRO B O 1
ATOM 3033 N N . GLY B 1 21 ? -2.258 41.191 74.827 1.00 18.66 21 GLY B N 1
ATOM 3034 C CA . GLY B 1 21 ? -3.648 41.366 75.186 1.00 21.03 21 GLY B CA 1
ATOM 3035 C C . GLY B 1 21 ? -4.425 42.295 74.279 1.00 22.23 21 GLY B C 1
ATOM 3036 O O . GLY B 1 21 ? -5.655 42.195 74.220 1.00 26.49 21 GLY B O 1
ATOM 3037 N N . MET B 1 22 ? -3.747 43.192 73.572 1.00 18.24 22 MET B N 1
ATOM 3038 C CA . MET B 1 22 ? -4.436 44.084 72.657 1.00 22.83 22 MET B CA 1
ATOM 3039 C C . MET B 1 22 ? -5.062 43.301 71.510 1.00 22.39 22 MET B C 1
ATOM 3040 O O . MET B 1 22 ? -4.611 42.210 71.147 1.00 23.09 22 MET B O 1
ATOM 3045 N N . ASP B 1 23 ? -6.132 43.859 70.955 1.00 22.57 23 ASP B N 1
ATOM 3046 C CA . ASP B 1 23 ? -6.666 43.364 69.700 1.00 23.07 23 ASP B CA 1
ATOM 3047 C C . ASP B 1 23 ? -5.757 43.816 68.569 1.00 21.56 23 ASP B C 1
ATOM 3048 O O . ASP B 1 23 ? -5.137 44.884 68.636 1.00 20.66 23 ASP B O 1
ATOM 3053 N N . GLU B 1 24 ? -5.677 42.993 67.521 1.00 22.32 24 GLU B N 1
ATOM 3054 C CA . GLU B 1 24 ? -4.797 43.326 66.407 1.00 19.73 24 GLU B CA 1
ATOM 3055 C C . GLU B 1 24 ? -5.185 44.656 65.771 1.00 20.70 24 GLU B C 1
ATOM 3056 O O . GLU B 1 24 ? -4.332 45.334 65.189 1.00 22.05 24 GLU B O 1
ATOM 3062 N N . SER B 1 25 ? -6.457 45.051 65.878 1.00 21.61 25 SER B N 1
ATOM 3063 C CA . SER B 1 25 ? -6.888 46.325 65.311 1.00 23.09 25 SER B CA 1
ATOM 3064 C C . SER B 1 25 ? -6.311 47.514 66.067 1.00 22.02 25 SER B C 1
ATOM 3065 O O . SER B 1 25 ? -6.320 48.632 65.538 1.00 23.32 25 SER B O 1
ATOM 3068 N N . GLU B 1 26 ? -5.822 47.303 67.288 1.00 18.04 26 GLU B N 1
ATOM 3069 C CA . GLU B 1 26 ? -5.233 48.368 68.087 1.00 20.66 26 GLU B CA 1
ATOM 3070 C C . GLU B 1 26 ? -3.735 48.532 67.864 1.00 18.19 26 GLU B C 1
ATOM 3071 O O . GLU B 1 26 ? -3.144 49.461 68.424 1.00 16.97 26 GLU B O 1
ATOM 3077 N N . ILE B 1 27 ? -3.101 47.645 67.096 1.00 15.02 27 ILE B N 1
ATOM 3078 C CA . ILE B 1 27 ? -1.658 47.719 66.917 1.00 14.22 27 ILE B CA 1
ATOM 3079 C C . ILE B 1 27 ? -1.303 49.015 66.205 1.00 14.42 27 ILE B C 1
ATOM 3080 O O . ILE B 1 27 ? -1.970 49.420 65.247 1.00 15.65 27 ILE B O 1
ATOM 3085 N N . GLN B 1 28 ? -0.247 49.681 66.679 1.00 14.18 28 GLN B N 1
ATOM 3086 C CA . GLN B 1 28 ? 0.209 50.922 66.065 1.00 12.35 28 GLN B CA 1
ATOM 3087 C C . GLN B 1 28 ? 1.098 50.621 64.865 1.00 13.35 28 GLN B C 1
ATOM 3088 O O . GLN B 1 28 ? 2.005 49.783 64.943 1.00 15.13 28 GLN B O 1
ATOM 3094 N N . THR B 1 29 ? 0.829 51.307 63.754 1.00 12.37 29 THR B N 1
ATOM 3095 C CA . THR B 1 29 ? 1.522 51.108 62.493 1.00 10.73 29 THR B CA 1
ATOM 3096 C C . THR B 1 29 ? 2.464 52.265 62.199 1.00 11.68 29 THR B C 1
ATOM 3097 O O . THR B 1 29 ? 2.273 53.382 62.694 1.00 12.34 29 THR B O 1
ATOM 3101 N N . PRO B 1 30 ? 3.500 52.041 61.379 1.00 11.87 30 PRO B N 1
ATOM 3102 C CA . PRO B 1 30 ? 3.884 50.770 60.762 1.00 9.48 30 PRO B CA 1
ATOM 3103 C C . PRO B 1 30 ? 4.691 49.937 61.729 1.00 10.06 30 PRO B C 1
ATOM 3104 O O . PRO B 1 30 ? 5.463 50.509 62.496 1.00 13.86 30 PRO B O 1
ATOM 3108 N N . CYS B 1 31 ? 4.549 48.617 61.682 1.00 11.71 31 CYS B N 1
ATOM 3109 C CA . CYS B 1 31 ? 5.304 47.752 62.576 1.00 13.55 31 CYS B CA 1
ATOM 3110 C C . CYS B 1 31 ? 5.382 46.368 61.951 1.00 11.89 31 CYS B C 1
ATOM 3111 O O . CYS B 1 31 ? 4.824 46.116 60.878 1.00 9.42 31 CYS B O 1
ATOM 3114 N N . LEU B 1 32 ? 6.067 45.465 62.646 1.00 11.52 32 LEU B N 1
ATOM 3115 C CA . LEU B 1 32 ? 6.198 44.079 62.222 1.00 11.75 32 LEU B CA 1
ATOM 3116 C C . LEU B 1 32 ? 5.293 43.193 63.060 1.00 10.30 32 LEU B C 1
ATOM 3117 O O . LEU B 1 32 ? 5.334 43.244 64.292 1.00 15.12 32 LEU B O 1
ATOM 3122 N N . ILE B 1 33 ? 4.490 42.378 62.392 1.00 10.22 33 ILE B N 1
ATOM 3123 C CA . ILE B 1 33 ? 3.691 41.363 63.064 1.00 10.27 33 ILE B CA 1
ATOM 3124 C C . ILE B 1 33 ? 4.198 39.997 62.634 1.00 10.74 33 ILE B C 1
ATOM 3125 O O . ILE B 1 33 ? 4.670 39.806 61.507 1.00 13.54 33 ILE B O 1
ATOM 3130 N N . LEU B 1 34 ? 4.110 39.043 63.551 1.00 11.39 34 LEU B N 1
ATOM 3131 C CA . LEU B 1 34 ? 4.359 37.641 63.251 1.00 14.42 34 LEU B CA 1
ATOM 3132 C C . LEU B 1 34 ? 3.064 36.867 63.440 1.00 14.63 34 LEU B C 1
ATOM 3133 O O . LEU B 1 34 ? 2.441 36.944 64.506 1.00 17.41 34 LEU B O 1
ATOM 3138 N N . ASP B 1 35 ? 2.650 36.156 62.396 1.00 12.44 35 ASP B N 1
ATOM 3139 C CA . ASP B 1 35 ? 1.594 35.152 62.497 1.00 14.22 35 ASP B CA 1
ATOM 3140 C C . ASP B 1 35 ? 2.188 33.958 63.235 1.00 11.72 35 ASP B C 1
ATOM 3141 O O . ASP B 1 35 ? 2.924 33.156 62.655 1.00 14.52 35 ASP B O 1
ATOM 3146 N N . LEU B 1 36 ? 1.882 33.852 64.531 1.00 12.93 36 LEU B N 1
ATOM 3147 C CA . LEU B 1 36 ? 2.532 32.847 65.367 1.00 13.46 36 LEU B CA 1
ATOM 3148 C C . LEU B 1 36 ? 2.199 31.428 64.912 1.00 12.90 36 LEU B C 1
ATOM 3149 O O . LEU B 1 36 ? 3.055 30.537 64.980 1.00 16.59 36 LEU B O 1
ATOM 3154 N N . ASP B 1 37 ? 0.968 31.192 64.449 1.00 13.13 37 ASP B N 1
ATOM 3155 C CA . ASP B 1 37 ? 0.626 29.866 63.928 1.00 16.62 37 ASP B CA 1
ATOM 3156 C C . ASP B 1 37 ? 1.536 29.494 62.763 1.00 16.46 37 ASP B C 1
ATOM 3157 O O . ASP B 1 37 ? 2.103 28.394 62.718 1.00 13.97 37 ASP B O 1
ATOM 3162 N N . ALA B 1 38 ? 1.692 30.411 61.809 1.00 18.13 38 ALA B N 1
ATOM 3163 C CA . ALA B 1 38 ? 2.482 30.114 60.618 1.00 14.08 38 ALA B CA 1
ATOM 3164 C C . ALA B 1 38 ? 3.964 30.021 60.947 1.00 12.40 38 ALA B C 1
ATOM 3165 O O . ALA B 1 38 ? 4.683 29.185 60.381 1.00 15.17 38 ALA B O 1
ATOM 3167 N N . LEU B 1 39 ? 4.443 30.890 61.836 1.00 10.05 39 LEU B N 1
ATOM 3168 C CA . LEU B 1 39 ? 5.822 30.804 62.301 1.00 10.68 39 LEU B CA 1
ATOM 3169 C C . LEU B 1 39 ? 6.107 29.436 62.897 1.00 12.86 39 LEU B C 1
ATOM 3170 O O . LEU B 1 39 ? 7.137 28.814 62.606 1.00 13.48 39 LEU B O 1
ATOM 3175 N N . GLU B 1 40 ? 5.199 28.954 63.745 1.00 11.85 40 GLU B N 1
ATOM 3176 C CA . GLU B 1 40 ? 5.409 27.675 64.411 1.00 12.58 40 GLU B CA 1
ATOM 3177 C C . GLU B 1 40 ? 5.348 26.521 63.416 1.00 13.11 40 GLU B C 1
ATOM 3178 O O . GLU B 1 40 ? 6.120 25.558 63.524 1.00 15.28 40 GLU B O 1
ATOM 3184 N N . ARG B 1 41 ? 4.445 26.597 62.438 1.00 13.43 41 ARG B N 1
ATOM 3185 C CA . ARG B 1 41 ? 4.401 25.564 61.410 1.00 13.85 41 ARG B CA 1
ATOM 3186 C C . ARG B 1 41 ? 5.677 25.567 60.575 1.00 15.73 41 ARG B C 1
ATOM 3187 O O . ARG B 1 41 ? 6.214 24.502 60.253 1.00 14.01 41 ARG B O 1
ATOM 3195 N N . ASN B 1 42 ? 6.174 26.752 60.202 1.00 13.94 42 ASN B N 1
ATOM 3196 C CA . ASN B 1 42 ? 7.440 26.811 59.473 1.00 14.82 42 ASN B CA 1
ATOM 3197 C C . ASN B 1 42 ? 8.563 26.191 60.291 1.00 15.93 42 ASN B C 1
ATOM 3198 O O . ASN B 1 42 ? 9.369 25.416 59.768 1.00 12.84 42 ASN B O 1
ATOM 3203 N N . ILE B 1 43 ? 8.633 26.528 61.579 1.00 12.82 43 ILE B N 1
ATOM 3204 C CA . ILE B 1 43 ? 9.734 26.069 62.422 1.00 11.27 43 ILE B CA 1
ATOM 3205 C C . ILE B 1 43 ? 9.677 24.554 62.587 1.00 14.25 43 ILE B C 1
ATOM 3206 O O . ILE B 1 43 ? 10.694 23.861 62.459 1.00 13.72 43 ILE B O 1
ATOM 3211 N N . ARG B 1 44 ? 8.482 24.019 62.847 1.00 12.85 44 ARG B N 1
ATOM 3212 C CA . ARG B 1 44 ? 8.299 22.574 62.953 1.00 13.51 44 ARG B CA 1
ATOM 3213 C C . ARG B 1 44 ? 8.692 21.874 61.657 1.00 17.40 44 ARG B C 1
ATOM 3214 O O . ARG B 1 44 ? 9.363 20.837 61.683 1.00 17.36 44 ARG B O 1
ATOM 3222 N N . LYS B 1 45 ? 8.310 22.444 60.510 1.00 13.05 45 LYS B N 1
ATOM 3223 C CA . LYS B 1 45 ? 8.550 21.784 59.231 1.00 11.98 45 LYS B CA 1
ATOM 3224 C C . LYS B 1 45 ? 10.038 21.699 58.911 1.00 14.62 45 LYS B C 1
ATOM 3225 O O . LYS B 1 45 ? 10.517 20.659 58.450 1.00 14.70 45 LYS B O 1
ATOM 3231 N N . MET B 1 46 ? 10.795 22.772 59.151 1.00 16.32 46 MET B N 1
ATOM 3232 C CA . MET B 1 46 ? 12.232 22.699 58.905 1.00 15.35 46 MET B CA 1
ATOM 3233 C C . MET B 1 46 ? 12.903 21.734 59.880 1.00 14.76 46 MET B C 1
ATOM 3234 O O . MET B 1 46 ? 13.772 20.950 59.488 1.00 16.00 46 MET B O 1
ATOM 3239 N N . GLY B 1 47 ? 12.516 21.771 61.154 1.00 13.16 47 GLY B N 1
ATOM 3240 C CA . GLY B 1 47 ? 13.082 20.829 62.108 1.00 13.00 47 GLY B CA 1
ATOM 3241 C C . GLY B 1 47 ? 12.818 19.387 61.716 1.00 14.63 47 GLY B C 1
ATOM 3242 O O . GLY B 1 47 ? 13.708 18.535 61.797 1.00 15.78 47 GLY B O 1
ATOM 3243 N N . ASP B 1 48 ? 11.589 19.096 61.283 1.00 14.96 48 ASP B N 1
ATOM 3244 C CA . ASP B 1 48 ? 11.255 17.751 60.828 1.00 14.09 48 ASP B CA 1
ATOM 3245 C C . ASP B 1 48 ? 12.072 17.368 59.602 1.00 16.27 48 ASP B C 1
ATOM 3246 O O . ASP B 1 48 ? 12.538 16.226 59.489 1.00 17.33 48 ASP B O 1
ATOM 3251 N N . TYR B 1 49 ? 12.245 18.306 58.665 1.00 14.80 49 TYR B N 1
ATOM 3252 C CA . TYR B 1 49 ? 13.014 18.008 57.462 1.00 14.55 49 TYR B CA 1
ATOM 3253 C C . TYR B 1 49 ? 14.461 17.690 57.812 1.00 15.19 49 TYR B C 1
ATOM 3254 O O . TYR B 1 49 ? 15.043 16.731 57.287 1.00 13.92 49 TYR B O 1
ATOM 3263 N N . ALA B 1 50 ? 15.062 18.483 58.699 1.00 13.65 50 ALA B N 1
ATOM 3264 C CA . ALA B 1 50 ? 16.442 18.232 59.088 1.00 13.45 50 ALA B CA 1
ATOM 3265 C C . ALA B 1 50 ? 16.570 16.874 59.765 1.00 16.87 50 ALA B C 1
ATOM 3266 O O . ALA B 1 50 ? 17.461 16.084 59.437 1.00 15.27 50 ALA B O 1
ATOM 3268 N N . LYS B 1 51 ? 15.664 16.573 60.696 1.00 14.64 51 LYS B N 1
ATOM 3269 C CA . LYS B 1 51 ? 15.722 15.296 61.399 1.00 16.05 51 LYS B CA 1
ATOM 3270 C C . LYS B 1 51 ? 15.574 14.127 60.434 1.00 15.34 51 LYS B C 1
ATOM 3271 O O . LYS B 1 51 ? 16.315 13.140 60.522 1.00 17.25 51 LYS B O 1
ATOM 3277 N N . ALA B 1 52 ? 14.622 14.217 59.503 1.00 14.48 52 ALA B N 1
ATOM 3278 C CA . ALA B 1 52 ? 14.396 13.129 58.558 1.00 18.76 52 ALA B CA 1
ATOM 3279 C C . ALA B 1 52 ? 15.597 12.883 57.657 1.00 16.08 52 ALA B C 1
ATOM 3280 O O . ALA B 1 52 ? 15.706 11.804 57.060 1.00 15.18 52 ALA B O 1
ATOM 3282 N N . HIS B 1 53 ? 16.483 13.868 57.523 1.00 16.17 53 HIS B N 1
ATOM 3283 C CA . HIS B 1 53 ? 17.678 13.752 56.702 1.00 14.71 53 HIS B CA 1
ATOM 3284 C C . HIS B 1 53 ? 18.945 13.614 57.540 1.00 13.51 53 HIS B C 1
ATOM 3285 O O . HIS B 1 53 ? 20.050 13.687 56.996 1.00 14.27 53 HIS B O 1
ATOM 3292 N N . GLY B 1 54 ? 18.812 13.384 58.845 1.00 13.80 54 GLY B N 1
ATOM 3293 C CA . GLY B 1 54 ? 19.975 13.226 59.703 1.00 17.45 54 GLY B CA 1
ATOM 3294 C C . GLY B 1 54 ? 20.859 14.449 59.758 1.00 18.24 54 GLY B C 1
ATOM 3295 O O . GLY B 1 54 ? 22.078 14.326 59.940 1.00 17.08 54 GLY B O 1
ATOM 3296 N N . MET B 1 55 ? 20.273 15.631 59.596 1.00 15.32 55 MET B N 1
ATOM 3297 C CA . MET B 1 55 ? 21.005 16.884 59.542 1.00 13.49 55 MET B CA 1
ATOM 3298 C C . MET B 1 55 ? 20.800 17.657 60.837 1.00 14.06 55 MET B C 1
ATOM 3299 O O . MET B 1 55 ? 19.677 17.758 61.338 1.00 18.90 55 MET B O 1
ATOM 3304 N N . ARG B 1 56 ? 21.885 18.195 61.377 1.00 11.38 56 ARG B N 1
ATOM 3305 C CA . ARG B 1 56 ? 21.769 19.257 62.359 1.00 10.76 56 ARG B CA 1
ATOM 3306 C C . ARG B 1 56 ? 21.269 20.516 61.667 1.00 13.01 56 ARG B C 1
ATOM 3307 O O . ARG B 1 56 ? 21.572 20.764 60.496 1.00 16.47 56 ARG B O 1
ATOM 3315 N N . HIS B 1 57 ? 20.478 21.303 62.391 1.00 16.38 57 HIS B N 1
ATOM 3316 C CA . HIS B 1 57 ? 20.077 22.630 61.940 1.00 14.14 57 HIS B CA 1
ATOM 3317 C C . HIS B 1 57 ? 20.500 23.647 62.984 1.00 15.23 57 HIS B C 1
ATOM 3318 O O . HIS B 1 57 ? 20.052 23.594 64.132 1.00 16.66 57 HIS B O 1
ATOM 3325 N N . ARG B 1 58 ? 21.363 24.556 62.581 1.00 13.36 58 ARG B N 1
ATOM 3326 C CA . ARG B 1 58 ? 21.744 25.699 63.389 1.00 13.76 58 ARG B CA 1
ATOM 3327 C C . ARG B 1 58 ? 20.994 26.888 62.798 1.00 11.66 58 ARG B C 1
ATOM 3328 O O . ARG B 1 58 ? 21.352 27.384 61.731 1.00 13.19 58 ARG B O 1
ATOM 3336 N N . SER B 1 59 ? 19.916 27.303 63.459 1.00 15.08 59 SER B N 1
ATOM 3337 C CA . SER B 1 59 ? 19.065 28.352 62.911 1.00 12.65 59 SER B CA 1
ATOM 3338 C C . SER B 1 59 ? 19.839 29.662 62.845 1.00 12.83 59 SER B C 1
ATOM 3339 O O . SER B 1 59 ? 20.648 29.967 63.724 1.00 13.63 59 SER B O 1
ATOM 3342 N N . HIS B 1 60 ? 19.614 30.444 61.792 1.00 12.86 60 HIS B N 1
ATOM 3343 C CA . HIS B 1 60 ? 20.414 31.647 61.611 1.00 11.69 60 HIS B CA 1
ATOM 3344 C C . HIS B 1 60 ? 19.739 32.829 62.288 1.00 13.04 60 HIS B C 1
ATOM 3345 O O . HIS B 1 60 ? 18.677 33.293 61.854 1.00 15.62 60 HIS B O 1
ATOM 3352 N N . GLY B 1 61 ? 20.386 33.333 63.334 1.00 11.07 61 GLY B N 1
ATOM 3353 C CA . GLY B 1 61 ? 19.898 34.488 64.055 1.00 11.72 61 GLY B CA 1
ATOM 3354 C C . GLY B 1 61 ? 20.150 35.819 63.383 1.00 15.15 61 GLY B C 1
ATOM 3355 O O . GLY B 1 61 ? 19.606 36.827 63.840 1.00 14.61 61 GLY B O 1
ATOM 3356 N N . LYS B 1 62 ? 20.915 35.848 62.319 1.00 12.26 62 LYS B N 1
ATOM 3357 C CA . LYS B 1 62 ? 21.109 37.143 61.647 1.00 14.96 62 LYS B CA 1
ATOM 3358 C C . LYS B 1 62 ? 19.784 37.585 61.014 1.00 16.86 62 LYS B C 1
ATOM 3359 O O . LYS B 1 62 ? 19.635 38.756 60.727 1.00 15.01 62 LYS B O 1
ATOM 3365 N N . MET B 1 63 ? 18.918 36.633 60.702 1.00 11.89 63 MET B N 1
ATOM 3366 C CA . MET B 1 63 ? 17.682 36.972 60.010 1.00 11.54 63 MET B CA 1
ATOM 3367 C C . MET B 1 63 ? 16.742 37.739 60.927 1.00 14.12 63 MET B C 1
ATOM 3368 O O . MET B 1 63 ? 16.338 38.865 60.615 1.00 13.01 63 MET B O 1
ATOM 3373 N N . HIS B 1 64 ? 16.415 37.163 62.087 1.00 11.88 64 HIS B N 1
ATOM 3374 C CA . HIS B 1 64 ? 15.419 37.743 62.976 1.00 11.18 64 HIS B CA 1
ATOM 3375 C C . HIS B 1 64 ? 16.029 38.482 64.159 1.00 13.45 64 HIS B C 1
ATOM 3376 O O . HIS B 1 64 ? 15.341 39.313 64.766 1.00 11.51 64 HIS B O 1
ATOM 3383 N N . LYS B 1 65 ? 17.295 38.220 64.488 1.00 11.90 65 LYS B N 1
ATOM 3384 C CA . LYS B 1 65 ? 17.993 38.945 65.552 1.00 10.37 65 LYS B CA 1
ATOM 3385 C C . LYS B 1 65 ? 17.255 38.867 66.892 1.00 13.13 65 LYS B C 1
ATOM 3386 O O . LYS B 1 65 ? 17.379 39.762 67.733 1.00 15.18 65 LYS B O 1
ATOM 3392 N N . SER B 1 66 ? 16.522 37.778 67.129 1.00 12.20 66 SER B N 1
ATOM 3393 C CA . SER B 1 66 ? 15.614 37.663 68.269 1.00 15.76 66 SER B CA 1
ATOM 3394 C C . SER B 1 66 ? 15.959 36.445 69.123 1.00 14.75 66 SER B C 1
ATOM 3395 O O . SER B 1 66 ? 15.910 35.312 68.641 1.00 13.72 66 SER B O 1
ATOM 3398 N N . VAL B 1 67 ? 16.272 36.684 70.398 1.00 9.74 67 VAL B N 1
ATOM 3399 C CA . VAL B 1 67 ? 16.471 35.590 71.347 1.00 10.81 67 VAL B CA 1
ATOM 3400 C C . VAL B 1 67 ? 15.213 34.734 71.455 1.00 14.82 67 VAL B C 1
ATOM 3401 O O . VAL B 1 67 ? 15.286 33.501 71.513 1.00 12.66 67 VAL B O 1
ATOM 3405 N N . ASP B 1 68 ? 14.037 35.367 71.486 1.00 14.14 68 ASP B N 1
ATOM 3406 C CA . ASP B 1 68 ? 12.799 34.609 71.646 1.00 10.94 68 ASP B CA 1
ATOM 3407 C C . ASP B 1 68 ? 12.526 33.708 70.446 1.00 11.86 68 ASP B C 1
ATOM 3408 O O . ASP B 1 68 ? 12.073 32.566 70.612 1.00 15.22 68 ASP B O 1
ATOM 3413 N N . VAL B 1 69 ? 12.771 34.194 69.229 1.00 12.28 69 VAL B N 1
ATOM 3414 C CA . VAL B 1 69 ? 12.551 33.334 68.069 1.00 11.48 69 VAL B CA 1
ATOM 3415 C C . VAL B 1 69 ? 13.560 32.192 68.061 1.00 14.47 69 VAL B C 1
ATOM 3416 O O . VAL B 1 69 ? 13.218 31.046 67.741 1.00 12.55 69 VAL B O 1
ATOM 3420 N N . GLN B 1 70 ? 14.817 32.480 68.409 1.00 14.13 70 GLN B N 1
ATOM 3421 C CA . GLN B 1 70 ? 15.817 31.420 68.485 1.00 12.68 70 GLN B CA 1
ATOM 3422 C C . GLN B 1 70 ? 15.412 30.358 69.499 1.00 14.74 70 GLN B C 1
ATOM 3423 O O . GLN B 1 70 ? 15.577 29.159 69.250 1.00 13.84 70 GLN B O 1
ATOM 3429 N N . LYS B 1 71 ? 14.879 30.776 70.651 1.00 13.67 71 LYS B N 1
ATOM 3430 C CA . LYS B 1 71 ? 14.462 29.801 71.653 1.00 15.35 71 LYS B CA 1
ATOM 3431 C C . LYS B 1 71 ? 13.335 28.921 71.133 1.00 16.51 71 LYS B C 1
ATOM 3432 O O . LYS B 1 71 ? 13.268 27.732 71.469 1.00 14.45 71 LYS B O 1
ATOM 3438 N N . LEU B 1 72 ? 12.447 29.485 70.311 1.00 12.05 72 LEU B N 1
ATOM 3439 C CA . LEU B 1 72 ? 11.372 28.706 69.711 1.00 13.72 72 LEU B CA 1
ATOM 3440 C C . LEU B 1 72 ? 11.917 27.756 68.653 1.00 17.11 72 LEU B C 1
ATOM 3441 O O . LEU B 1 72 ? 11.449 26.619 68.527 1.00 15.76 72 LEU B O 1
ATOM 3446 N N . GLN B 1 73 ? 12.914 28.202 67.888 1.00 13.33 73 GLN B N 1
ATOM 3447 C CA . GLN B 1 73 ? 13.564 27.309 66.935 1.00 14.52 73 GLN B CA 1
ATOM 3448 C C . GLN B 1 73 ? 14.238 26.141 67.647 1.00 15.33 73 GLN B C 1
ATOM 3449 O O . GLN B 1 73 ? 14.242 25.014 67.142 1.00 13.93 73 GLN B O 1
ATOM 3455 N N . GLU B 1 74 ? 14.800 26.381 68.834 1.00 11.59 74 GLU B N 1
ATOM 3456 C CA . GLU B 1 74 ? 15.416 25.285 69.578 1.00 13.10 74 GLU B CA 1
ATOM 3457 C C . GLU B 1 74 ? 14.362 24.361 70.183 1.00 18.14 74 GLU B C 1
ATOM 3458 O O . GLU B 1 74 ? 14.485 23.131 70.097 1.00 16.23 74 GLU B O 1
ATOM 3464 N N . SER B 1 75 ? 13.306 24.923 70.776 1.00 14.79 75 SER B N 1
ATOM 3465 C CA . SER B 1 75 ? 12.344 24.090 71.490 1.00 17.07 75 SER B CA 1
ATOM 3466 C C . SER B 1 75 ? 11.415 23.353 70.535 1.00 17.62 75 SER B C 1
ATOM 3467 O O . SER B 1 75 ? 11.091 22.184 70.760 1.00 21.63 75 SER B O 1
ATOM 3470 N N . LEU B 1 76 ? 10.989 24.013 69.464 1.00 15.33 76 LEU B N 1
ATOM 3471 C CA . LEU B 1 76 ? 10.027 23.448 68.528 1.00 14.39 76 LEU B CA 1
ATOM 3472 C C . LEU B 1 76 ? 10.670 22.866 67.277 1.00 15.44 76 LEU B C 1
ATOM 3473 O O . LEU B 1 76 ? 10.137 21.906 66.709 1.00 19.14 76 LEU B O 1
ATOM 3478 N N . GLY B 1 77 ? 11.784 23.430 66.821 1.00 13.52 77 GLY B N 1
ATOM 3479 C CA . GLY B 1 77 ? 12.459 22.960 65.632 1.00 17.59 77 GLY B CA 1
ATOM 3480 C C . GLY B 1 77 ? 13.686 22.115 65.873 1.00 18.53 77 GLY B C 1
ATOM 3481 O O . GLY B 1 77 ? 14.332 21.699 64.908 1.00 15.92 77 GLY B O 1
ATOM 3482 N N . GLY B 1 78 ? 14.041 21.851 67.129 1.00 15.64 78 GLY B N 1
ATOM 3483 C CA . GLY B 1 78 ? 15.230 21.068 67.399 1.00 13.95 78 GLY B CA 1
ATOM 3484 C C . GLY B 1 78 ? 16.514 21.722 66.948 1.00 13.21 78 GLY B C 1
ATOM 3485 O O . GLY B 1 78 ? 17.528 21.038 66.788 1.00 13.96 78 GLY B O 1
ATOM 3486 N N . SER B 1 79 ? 16.504 23.037 66.733 1.00 11.66 79 SER B N 1
ATOM 3487 C CA . SER B 1 79 ? 17.732 23.750 66.414 1.00 12.60 79 SER B CA 1
ATOM 3488 C C . SER B 1 79 ? 18.801 23.462 67.461 1.00 15.26 79 SER B C 1
ATOM 3489 O O . SER B 1 79 ? 18.522 23.444 68.663 1.00 15.54 79 SER B O 1
ATOM 3492 N N . VAL B 1 80 ? 20.034 23.225 66.993 1.00 14.58 80 VAL B N 1
ATOM 3493 C CA . VAL B 1 80 ? 21.145 22.885 67.883 1.00 15.96 80 VAL B CA 1
ATOM 3494 C C . VAL B 1 80 ? 21.899 24.115 68.373 1.00 17.90 80 VAL B C 1
ATOM 3495 O O . VAL B 1 80 ? 22.812 23.988 69.199 1.00 19.67 80 VAL B O 1
ATOM 3499 N N . GLY B 1 81 ? 21.542 25.295 67.902 1.00 12.92 81 GLY B N 1
ATOM 3500 C CA . GLY B 1 81 ? 22.302 26.490 68.198 1.00 15.85 81 GLY B CA 1
ATOM 3501 C C . GLY B 1 81 ? 21.925 27.574 67.216 1.00 14.98 81 GLY B C 1
ATOM 3502 O O . GLY B 1 81 ? 21.078 27.384 66.338 1.00 14.11 81 GLY B O 1
ATOM 3503 N N . VAL B 1 82 ? 22.570 28.723 67.390 1.00 12.20 82 VAL B N 1
ATOM 3504 C CA . VAL B 1 82 ? 22.315 29.900 66.566 1.00 11.81 82 VAL B CA 1
ATOM 3505 C C . VAL B 1 82 ? 23.558 30.207 65.740 1.00 13.04 82 VAL B C 1
ATOM 3506 O O . VAL B 1 82 ? 24.693 29.911 66.141 1.00 15.53 82 VAL B O 1
ATOM 3510 N N . CYS B 1 83 ? 23.327 30.756 64.547 1.00 11.52 83 CYS B N 1
ATOM 3511 C CA . CYS B 1 83 ? 24.365 31.380 63.737 1.00 12.82 83 CYS B CA 1
ATOM 3512 C C . CYS B 1 83 ? 24.242 32.891 63.852 1.00 14.37 83 CYS B C 1
ATOM 3513 O O . CYS B 1 83 ? 23.129 33.424 63.909 1.00 14.31 83 CYS B O 1
ATOM 3516 N N . CYS B 1 84 ? 25.387 33.573 63.853 1.00 12.44 84 CYS B N 1
ATOM 3517 C CA . CYS B 1 84 ? 25.455 35.026 63.951 1.00 11.10 84 CYS B CA 1
ATOM 3518 C C . CYS B 1 84 ? 26.525 35.532 62.993 1.00 14.10 84 CYS B C 1
ATOM 3519 O O . CYS B 1 84 ? 27.540 34.868 62.773 1.00 13.46 84 CYS B O 1
ATOM 3522 N N . GLN B 1 85 ? 26.290 36.713 62.411 1.00 13.94 85 GLN B N 1
ATOM 3523 C CA . GLN B 1 85 ? 27.241 37.275 61.461 1.00 14.07 85 GLN B CA 1
ATOM 3524 C C . GLN B 1 85 ? 28.272 38.189 62.106 1.00 12.62 85 GLN B C 1
ATOM 3525 O O . GLN B 1 85 ? 29.300 38.469 61.481 1.00 13.43 85 GLN B O 1
ATOM 3531 N N . LYS B 1 86 ? 28.016 38.673 63.321 1.00 9.32 86 LYS B N 1
ATOM 3532 C CA . LYS B 1 86 ? 28.860 39.682 63.947 1.00 9.80 86 LYS B CA 1
ATOM 3533 C C . LYS B 1 86 ? 28.982 39.371 65.433 1.00 11.76 86 LYS B C 1
ATOM 3534 O O . LYS B 1 86 ? 28.087 38.766 66.028 1.00 12.63 86 LYS B O 1
ATOM 3540 N N . VAL B 1 87 ? 30.098 39.790 66.035 1.00 11.97 87 VAL B N 1
ATOM 3541 C CA . VAL B 1 87 ? 30.361 39.401 67.417 1.00 13.20 87 VAL B CA 1
ATOM 3542 C C . VAL B 1 87 ? 29.372 40.068 68.371 1.00 15.57 87 VAL B C 1
ATOM 3543 O O . VAL B 1 87 ? 28.908 39.442 69.333 1.00 12.01 87 VAL B O 1
ATOM 3547 N N . SER B 1 88 ? 29.025 41.338 68.132 1.00 11.25 88 SER B N 1
ATOM 3548 C CA . SER B 1 88 ? 28.070 41.997 69.025 1.00 13.53 88 SER B CA 1
ATOM 3549 C C . SER B 1 88 ? 26.713 41.311 68.959 1.00 12.60 88 SER B C 1
ATOM 3550 O O . SER B 1 88 ? 26.035 41.156 69.978 1.00 11.25 88 SER B O 1
ATOM 3553 N N . GLU B 1 89 ? 26.318 40.868 67.765 1.00 13.96 89 GLU B N 1
ATOM 3554 C CA . GLU B 1 89 ? 25.087 40.103 67.608 1.00 14.23 89 GLU B CA 1
ATOM 3555 C C . GLU B 1 89 ? 25.171 38.785 68.371 1.00 12.93 89 GLU B C 1
ATOM 3556 O O . GLU B 1 89 ? 24.253 38.423 69.117 1.00 12.80 89 GLU B O 1
ATOM 3562 N N . ALA B 1 90 ? 26.283 38.062 68.207 1.00 13.32 90 ALA B N 1
ATOM 3563 C CA . ALA B 1 90 ? 26.514 36.845 68.979 1.00 14.34 90 ALA B CA 1
ATOM 3564 C C . ALA B 1 90 ? 26.357 37.100 70.473 1.00 14.16 90 ALA B C 1
ATOM 3565 O O . ALA B 1 90 ? 25.721 36.317 71.188 1.00 15.78 90 ALA B O 1
ATOM 3567 N N . GLU B 1 91 ? 26.929 38.193 70.967 1.00 14.36 91 GLU B N 1
ATOM 3568 C CA . GLU B 1 91 ? 26.885 38.444 72.404 1.00 15.22 91 GLU B CA 1
ATOM 3569 C C . GLU B 1 91 ? 25.463 38.721 72.877 1.00 14.03 91 GLU B C 1
ATOM 3570 O O . GLU B 1 91 ? 25.079 38.318 73.982 1.00 14.88 91 GLU B O 1
ATOM 3576 N N . ALA B 1 92 ? 24.662 39.412 72.063 1.00 13.15 92 ALA B N 1
ATOM 3577 C CA . ALA B 1 92 ? 23.255 39.600 72.407 1.00 12.81 92 ALA B CA 1
ATOM 3578 C C . ALA B 1 92 ? 22.550 38.261 72.590 1.00 15.97 92 ALA B C 1
ATOM 3579 O O . ALA B 1 92 ? 21.793 38.072 73.550 1.00 15.44 92 ALA B O 1
ATOM 3581 N N . PHE B 1 93 ? 22.800 37.303 71.696 1.00 18.83 93 PHE B N 1
ATOM 3582 C CA . PHE B 1 93 ? 22.174 35.996 71.857 1.00 13.30 93 PHE B CA 1
ATOM 3583 C C . PHE B 1 93 ? 22.705 35.284 73.097 1.00 15.51 93 PHE B C 1
ATOM 3584 O O . PHE B 1 93 ? 21.932 34.679 73.849 1.00 14.08 93 PHE B O 1
ATOM 3592 N N . ALA B 1 94 ? 24.017 35.356 73.332 1.00 12.55 94 ALA B N 1
ATOM 3593 C CA . ALA B 1 94 ? 24.603 34.669 74.480 1.00 12.48 94 ALA B CA 1
ATOM 3594 C C . ALA B 1 94 ? 24.109 35.263 75.790 1.00 12.75 94 ALA B C 1
ATOM 3595 O O . ALA B 1 94 ? 23.858 34.531 76.752 1.00 15.65 94 ALA B O 1
ATOM 3597 N N . ARG B 1 95 ? 23.953 36.588 75.849 1.00 13.10 95 ARG B N 1
ATOM 3598 C CA . ARG B 1 95 ? 23.408 37.202 77.058 1.00 17.27 95 ARG B CA 1
ATOM 3599 C C . ARG B 1 95 ? 21.964 36.800 77.289 1.00 19.82 95 ARG B C 1
ATOM 3600 O O . ARG B 1 95 ? 21.495 36.815 78.432 1.00 18.55 95 ARG B O 1
ATOM 3608 N N . GLY B 1 96 ? 21.245 36.465 76.225 1.00 16.60 96 GLY B N 1
ATOM 3609 C CA . GLY B 1 96 ? 19.876 36.020 76.347 1.00 16.47 96 GLY B CA 1
ATOM 3610 C C . GLY B 1 96 ? 19.711 34.556 76.663 1.00 18.18 96 GLY B C 1
ATOM 3611 O O . GLY B 1 96 ? 18.577 34.072 76.718 1.00 17.70 96 GLY B O 1
ATOM 3612 N N . GLY B 1 97 ? 20.813 33.829 76.846 1.00 16.95 97 GLY B N 1
ATOM 3613 C CA . GLY B 1 97 ? 20.772 32.455 77.298 1.00 16.32 97 GLY B CA 1
ATOM 3614 C C . GLY B 1 97 ? 21.014 31.405 76.234 1.00 19.94 97 GLY B C 1
ATOM 3615 O O . GLY B 1 97 ? 20.935 30.211 76.542 1.00 16.64 97 GLY B O 1
ATOM 3616 N N . ILE B 1 98 ? 21.299 31.798 74.995 1.00 16.24 98 ILE B N 1
ATOM 3617 C CA . ILE B 1 98 ? 21.559 30.812 73.950 1.00 13.46 98 ILE B CA 1
ATOM 3618 C C . ILE B 1 98 ? 22.907 30.151 74.207 1.00 15.66 98 ILE B C 1
ATOM 3619 O O . ILE B 1 98 ? 23.917 30.829 74.428 1.00 17.99 98 ILE B O 1
ATOM 3624 N N . LYS B 1 99 ? 22.931 28.817 74.157 1.00 16.43 99 LYS B N 1
ATOM 3625 C CA . LYS B 1 99 ? 24.053 28.047 74.682 1.00 15.84 99 LYS B CA 1
ATOM 3626 C C . LYS B 1 99 ? 25.078 27.638 73.637 1.00 18.24 99 LYS B C 1
ATOM 3627 O O . LYS B 1 99 ? 26.187 27.243 74.012 1.00 17.20 99 LYS B O 1
ATOM 3633 N N . ASP B 1 100 ? 24.747 27.694 72.351 1.00 15.61 100 ASP B N 1
ATOM 3634 C CA . ASP B 1 100 ? 25.690 27.298 71.314 1.00 13.90 100 ASP B CA 1
ATOM 3635 C C . ASP B 1 100 ? 25.617 28.329 70.203 1.00 16.17 100 ASP B C 1
ATOM 3636 O O . ASP B 1 100 ? 24.563 28.495 69.580 1.00 15.35 100 ASP B O 1
ATOM 3641 N N . VAL B 1 101 ? 26.719 29.044 69.991 1.00 12.80 101 VAL B N 1
ATOM 3642 C CA . VAL B 1 101 ? 26.776 30.174 69.073 1.00 12.12 101 VAL B CA 1
ATOM 3643 C C . VAL B 1 101 ? 27.872 29.906 68.056 1.00 12.18 101 VAL B C 1
ATOM 3644 O O . VAL B 1 101 ? 29.027 29.667 68.429 1.00 17.14 101 VAL B O 1
ATOM 3648 N N . LEU B 1 102 ? 27.515 29.955 66.778 1.00 11.42 102 LEU B N 1
ATOM 3649 C CA . LEU B 1 102 ? 28.473 29.931 65.682 1.00 13.01 102 LEU B CA 1
ATOM 3650 C C . LEU B 1 102 ? 28.466 31.294 65.015 1.00 14.83 102 LEU B C 1
ATOM 3651 O O . LEU B 1 102 ? 27.426 31.741 64.511 1.00 14.15 102 LEU B O 1
ATOM 3656 N N . VAL B 1 103 ? 29.620 31.941 64.990 1.00 12.78 103 VAL B N 1
ATOM 3657 C CA . VAL B 1 103 ? 29.795 33.160 64.218 1.00 11.14 103 VAL B CA 1
ATOM 3658 C C . VAL B 1 103 ? 30.183 32.738 62.807 1.00 13.81 103 VAL B C 1
ATOM 3659 O O . VAL B 1 103 ? 31.314 32.307 62.567 1.00 14.00 103 VAL B O 1
ATOM 3663 N N . THR B 1 104 ? 29.230 32.841 61.878 1.00 11.26 104 THR B N 1
ATOM 3664 C CA . THR B 1 104 ? 29.423 32.386 60.507 1.00 12.34 104 THR B CA 1
ATOM 3665 C C . THR B 1 104 ? 30.144 33.444 59.678 1.00 17.79 104 THR B C 1
ATOM 3666 O O . THR B 1 104 ? 29.762 33.729 58.536 1.00 16.74 104 THR B O 1
ATOM 3670 N N . ASN B 1 105 ? 31.219 33.985 60.232 1.00 12.25 105 ASN B N 1
ATOM 3671 C CA . ASN B 1 105 ? 31.911 35.132 59.664 1.00 11.15 105 ASN B CA 1
ATOM 3672 C C . ASN B 1 105 ? 33.270 35.199 60.337 1.00 12.51 105 ASN B C 1
ATOM 3673 O O . ASN B 1 105 ? 33.509 34.540 61.350 1.00 12.18 105 ASN B O 1
ATOM 3678 N N . GLU B 1 106 ? 34.166 35.986 59.752 1.00 12.01 106 GLU B N 1
ATOM 3679 C CA . GLU B 1 106 ? 35.497 36.183 60.302 1.00 11.08 106 GLU B CA 1
ATOM 3680 C C . GLU B 1 106 ? 35.514 37.403 61.216 1.00 10.61 106 GLU B C 1
ATOM 3681 O O . GLU B 1 106 ? 34.799 38.382 60.989 1.00 13.51 106 GLU B O 1
ATOM 3687 N N . VAL B 1 107 ? 36.346 37.330 62.253 1.00 10.90 107 VAL B N 1
ATOM 3688 C CA . VAL B 1 107 ? 36.515 38.409 63.226 1.00 13.97 107 VAL B CA 1
ATOM 3689 C C . VAL B 1 107 ? 38.002 38.738 63.289 1.00 13.60 107 VAL B C 1
ATOM 3690 O O . VAL B 1 107 ? 38.812 37.882 63.671 1.00 13.02 107 VAL B O 1
ATOM 3694 N N . ARG B 1 108 ? 38.362 39.975 62.910 1.00 12.64 108 ARG B N 1
ATOM 3695 C CA . ARG B 1 108 ? 39.760 40.360 62.737 1.00 12.60 108 ARG B CA 1
ATOM 3696 C C . ARG B 1 108 ? 40.208 41.536 63.590 1.00 13.22 108 ARG B C 1
ATOM 3697 O O . ARG B 1 108 ? 41.401 41.637 63.888 1.00 14.96 108 ARG B O 1
ATOM 3705 N N . GLU B 1 109 ? 39.319 42.435 63.952 1.00 10.89 109 GLU B N 1
ATOM 3706 C CA . GLU B 1 109 ? 39.739 43.637 64.671 1.00 13.81 109 GLU B CA 1
ATOM 3707 C C . GLU B 1 109 ? 40.041 43.288 66.133 1.00 16.04 109 GLU B C 1
ATOM 3708 O O . GLU B 1 109 ? 39.320 42.494 66.744 1.00 13.31 109 GLU B O 1
ATOM 3714 N N . PRO B 1 110 ? 41.121 43.827 66.712 1.00 14.75 110 PRO B N 1
ATOM 3715 C CA . PRO B 1 110 ? 41.552 43.318 68.030 1.00 13.92 110 PRO B CA 1
ATOM 3716 C C . PRO B 1 110 ? 40.499 43.425 69.118 1.00 11.66 110 PRO B C 1
ATOM 3717 O O . PRO B 1 110 ? 40.362 42.494 69.920 1.00 16.29 110 PRO B O 1
ATOM 3721 N N . ALA B 1 111 ? 39.766 44.535 69.200 1.00 12.45 111 ALA B N 1
ATOM 3722 C CA . ALA B 1 111 ? 38.733 44.634 70.227 1.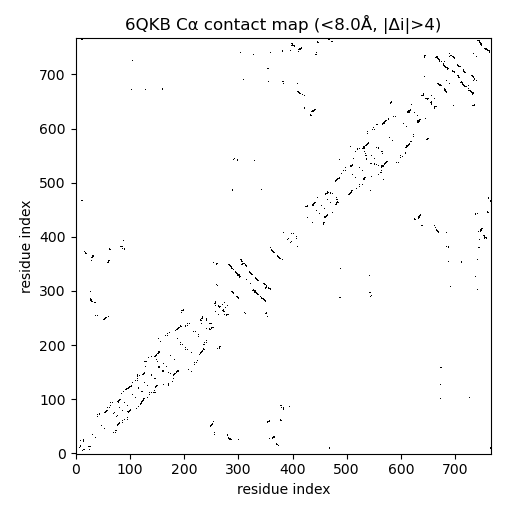00 13.61 111 ALA B CA 1
ATOM 3723 C C . ALA B 1 111 ? 37.594 43.649 69.976 1.00 14.19 111 ALA B C 1
ATOM 3724 O O . ALA B 1 111 ? 37.011 43.125 70.930 1.00 14.55 111 ALA B O 1
ATOM 3726 N N . LYS B 1 112 ? 37.270 43.386 68.706 1.00 13.68 112 LYS B N 1
ATOM 3727 C CA . LYS B 1 112 ? 36.258 42.389 68.378 1.00 10.87 112 LYS B CA 1
ATOM 3728 C C . LYS B 1 112 ? 36.726 40.987 68.752 1.00 12.00 112 LYS B C 1
ATOM 3729 O O . LYS B 1 112 ? 35.951 40.188 69.290 1.00 14.50 112 LYS B O 1
ATOM 3735 N N . ILE B 1 113 ? 37.993 40.672 68.472 1.00 14.39 113 ILE B N 1
ATOM 3736 C CA . ILE B 1 113 ? 38.537 39.363 68.825 1.00 12.61 113 ILE B CA 1
ATOM 3737 C C . ILE B 1 113 ? 38.522 39.183 70.333 1.00 13.33 113 ILE B C 1
ATOM 3738 O O . ILE B 1 113 ? 38.184 38.111 70.846 1.00 15.05 113 ILE B O 1
ATOM 3743 N N . ASP B 1 114 ? 38.880 40.233 71.067 1.00 13.72 114 ASP B N 1
ATOM 3744 C CA . ASP B 1 114 ? 38.873 40.146 72.520 1.00 14.44 114 ASP B CA 1
ATOM 3745 C C . ASP B 1 114 ? 37.471 39.861 73.039 1.00 16.44 114 ASP B C 1
ATOM 3746 O O . ASP B 1 114 ? 37.283 38.987 73.893 1.00 15.09 114 ASP B O 1
ATOM 3751 N N . ARG B 1 115 ? 36.470 40.575 72.511 1.00 13.21 115 ARG B N 1
ATOM 3752 C CA . ARG B 1 115 ? 35.083 40.338 72.897 1.00 13.58 115 ARG B CA 1
ATOM 3753 C C . ARG B 1 115 ? 34.649 38.920 72.544 1.00 15.44 115 ARG B C 1
ATOM 3754 O O . ARG B 1 115 ? 33.985 38.245 73.342 1.00 14.03 115 ARG B O 1
ATOM 3762 N N . LEU B 1 116 ? 35.028 38.448 71.355 1.00 15.29 116 LEU B N 1
ATOM 3763 C CA . LEU B 1 116 ? 34.728 37.077 70.960 1.00 14.25 116 LEU B CA 1
ATOM 3764 C C . LEU B 1 116 ? 35.343 36.081 71.934 1.00 14.56 116 LEU B C 1
ATOM 3765 O O . LEU B 1 116 ? 34.682 35.129 72.367 1.00 14.82 116 LEU B O 1
ATOM 3770 N N . ALA B 1 117 ? 36.612 36.288 72.289 1.00 15.17 117 ALA B N 1
ATOM 3771 C CA . ALA B 1 117 ? 37.311 35.346 73.155 1.00 17.33 117 ALA B CA 1
ATOM 3772 C C . ALA B 1 117 ? 36.723 35.316 74.562 1.00 18.22 117 ALA B C 1
ATOM 3773 O O . ALA B 1 117 ? 36.845 34.295 75.253 1.00 18.17 117 ALA B O 1
ATOM 3775 N N . ARG B 1 118 ? 36.084 36.408 75.005 1.00 17.47 118 ARG B N 1
ATOM 3776 C CA . ARG B 1 118 ? 35.413 36.424 76.305 1.00 20.84 118 ARG B CA 1
ATOM 3777 C C . ARG B 1 118 ? 34.068 35.721 76.285 1.00 21.16 118 ARG B C 1
ATOM 3778 O O . ARG B 1 118 ? 33.599 35.276 77.339 1.00 20.48 118 ARG B O 1
ATOM 3786 N N . LEU B 1 119 ? 33.424 35.643 75.124 1.00 18.12 119 LEU B N 1
ATOM 3787 C CA . LEU B 1 119 ? 32.037 35.195 75.072 1.00 20.44 119 LEU B CA 1
ATOM 3788 C C . LEU B 1 119 ? 31.798 33.862 75.762 1.00 18.30 119 LEU B C 1
ATOM 3789 O O . LEU B 1 119 ? 30.738 33.711 76.392 1.00 20.58 119 LEU B O 1
ATOM 3794 N N . PRO B 1 120 ? 32.684 32.865 75.671 1.00 19.77 120 PRO B N 1
ATOM 3795 C CA . PRO B 1 120 ? 32.401 31.582 76.335 1.00 18.01 120 PRO B CA 1
ATOM 3796 C C . PRO B 1 120 ? 32.209 31.708 77.833 1.00 20.40 120 PRO B C 1
ATOM 3797 O O . PRO B 1 120 ? 31.612 30.815 78.443 1.00 23.43 120 PRO B O 1
ATOM 3801 N N . LYS B 1 121 ? 32.690 32.787 78.450 1.00 20.80 121 LYS B N 1
ATOM 3802 C CA . LYS B 1 121 ? 32.469 32.968 79.879 1.00 19.39 121 LYS B CA 1
ATOM 3803 C C . LYS B 1 121 ? 30.990 33.091 80.218 1.00 24.16 121 LYS B C 1
ATOM 3804 O O . LYS B 1 121 ? 30.615 32.893 81.378 1.00 30.16 121 LYS B O 1
ATOM 3810 N N . THR B 1 122 ? 30.138 33.402 79.237 1.00 20.33 122 THR B N 1
ATOM 3811 C CA . THR B 1 122 ? 28.697 33.393 79.465 1.00 20.93 122 THR B CA 1
ATOM 3812 C C . THR B 1 122 ? 28.142 31.991 79.679 1.00 19.27 122 THR B C 1
ATOM 3813 O O . THR B 1 122 ? 26.963 31.857 80.030 1.00 23.52 122 THR B O 1
ATOM 3817 N N . GLY B 1 123 ? 28.944 30.949 79.465 1.00 17.67 123 GLY B N 1
ATOM 3818 C CA . GLY B 1 123 ? 28.437 29.594 79.415 1.00 21.45 123 GLY B CA 1
ATOM 3819 C C . GLY B 1 123 ? 28.112 29.097 78.022 1.00 23.20 123 GLY B C 1
ATOM 3820 O O . GLY B 1 123 ? 27.852 27.899 77.849 1.00 23.12 123 GLY B O 1
ATOM 3821 N N . ALA B 1 124 ? 28.118 29.972 77.022 1.00 20.90 124 ALA B N 1
ATOM 3822 C CA . ALA B 1 124 ? 27.875 29.545 75.655 1.00 18.89 124 ALA B CA 1
ATOM 3823 C C . ALA B 1 124 ? 29.128 28.914 75.067 1.00 20.09 124 ALA B C 1
ATOM 3824 O O . ALA B 1 124 ? 30.258 29.317 75.366 1.00 18.97 124 ALA B O 1
ATOM 3826 N N . THR B 1 125 ? 28.914 27.901 74.234 1.00 17.58 125 THR B N 1
ATOM 3827 C CA . THR B 1 125 ? 29.969 27.371 73.382 1.00 15.18 125 THR B CA 1
ATOM 3828 C C . THR B 1 125 ? 30.060 28.248 72.144 1.00 14.82 125 THR B C 1
ATOM 3829 O O . THR B 1 125 ? 29.035 28.611 71.564 1.00 17.83 125 THR B O 1
ATOM 3833 N N . VAL B 1 126 ? 31.279 28.605 71.747 1.00 15.72 126 VAL B N 1
ATOM 3834 C CA . VAL B 1 126 ? 31.489 29.572 70.675 1.00 12.71 126 VAL B CA 1
ATOM 3835 C C . VAL B 1 126 ? 32.417 28.989 69.622 1.00 16.04 126 VAL B C 1
ATOM 3836 O O . VAL B 1 126 ? 33.510 28.504 69.943 1.00 15.45 126 VAL B O 1
ATOM 3840 N N . THR B 1 127 ? 31.982 29.067 68.363 1.00 11.57 127 THR B N 1
ATOM 3841 C CA . THR B 1 127 ? 32.769 28.727 67.190 1.00 11.59 127 THR B CA 1
ATOM 3842 C C . THR B 1 127 ? 32.802 29.938 66.261 1.00 11.10 127 THR B C 1
ATOM 3843 O O . THR B 1 127 ? 31.825 30.685 66.174 1.00 14.16 127 THR B O 1
ATOM 3847 N N . VAL B 1 128 ? 33.924 30.124 65.558 1.00 12.69 128 VAL B N 1
ATOM 3848 C CA . VAL B 1 128 ? 34.090 31.235 64.624 1.00 12.68 128 VAL B CA 1
ATOM 3849 C C . VAL B 1 128 ? 34.747 30.726 63.346 1.00 11.71 128 VAL B C 1
ATOM 3850 O O . VAL B 1 128 ? 35.460 29.719 63.348 1.00 14.51 128 VAL B O 1
ATOM 3854 N N . CYS B 1 129 ? 34.483 31.419 62.241 1.00 13.40 129 CYS B N 1
ATOM 3855 C CA . CYS B 1 129 ? 35.060 31.064 60.950 1.00 12.93 129 CYS B CA 1
ATOM 3856 C C . CYS B 1 129 ? 36.346 31.836 60.680 1.00 15.22 129 CYS B C 1
ATOM 3857 O O . CYS B 1 129 ? 36.528 32.971 61.130 1.00 14.66 129 CYS B O 1
ATOM 3860 N N . VAL B 1 130 ? 37.229 31.211 59.902 1.00 15.09 130 VAL B N 1
ATOM 3861 C CA . VAL B 1 130 ? 38.544 31.760 59.585 1.00 15.26 130 VAL B CA 1
ATOM 3862 C C . VAL B 1 130 ? 38.827 31.526 58.107 1.00 13.58 130 VAL B C 1
ATOM 3863 O O . VAL B 1 130 ? 38.634 30.414 57.600 1.00 14.06 130 VAL B O 1
ATOM 3867 N N . ASP B 1 131 ? 39.283 32.576 57.412 1.00 11.49 131 ASP B N 1
ATOM 3868 C CA . ASP B 1 131 ? 39.716 32.453 56.022 1.00 12.57 131 ASP B CA 1
ATOM 3869 C C . ASP B 1 131 ? 41.125 32.986 55.811 1.00 13.26 131 ASP B C 1
ATOM 3870 O O . ASP B 1 131 ? 41.546 33.158 54.659 1.00 14.63 131 ASP B O 1
ATOM 3875 N N . ASP B 1 132 ? 41.875 33.209 56.888 1.00 11.73 132 ASP B N 1
ATOM 3876 C CA . ASP B 1 132 ? 43.226 33.761 56.817 1.00 16.45 132 ASP B CA 1
ATOM 3877 C C . ASP B 1 132 ? 44.044 33.115 57.925 1.00 17.63 132 ASP B C 1
ATOM 3878 O O . ASP B 1 132 ? 43.715 33.275 59.101 1.00 15.47 132 ASP B O 1
ATOM 3883 N N . VAL B 1 133 ? 45.098 32.376 57.565 1.00 16.34 133 VAL B N 1
ATOM 3884 C CA . VAL B 1 133 ? 45.847 31.646 58.587 1.00 17.07 133 VAL B CA 1
ATOM 3885 C C . VAL B 1 133 ? 46.416 32.601 59.634 1.00 18.15 133 VAL B C 1
ATOM 3886 O O . VAL B 1 133 ? 46.578 32.226 60.799 1.00 18.94 133 VAL B O 1
ATOM 3890 N N . GLN B 1 134 ? 46.701 33.847 59.257 1.00 18.17 134 GLN B N 1
ATOM 3891 C CA . GLN B 1 134 ? 47.242 34.801 60.226 1.00 18.57 134 GLN B CA 1
ATOM 3892 C C . GLN B 1 134 ? 46.262 35.100 61.348 1.00 19.04 134 GLN B C 1
ATOM 3893 O O . GLN B 1 134 ? 46.673 35.524 62.434 1.00 18.42 134 GLN B O 1
ATOM 3899 N N . ASN B 1 135 ? 44.974 34.902 61.103 1.00 18.06 135 ASN B N 1
ATOM 3900 C CA . ASN B 1 135 ? 43.950 35.143 62.110 1.00 19.73 135 ASN B CA 1
ATOM 3901 C C . ASN B 1 135 ? 44.044 34.158 63.271 1.00 20.50 135 ASN B C 1
ATOM 3902 O O . ASN B 1 135 ? 43.605 34.481 64.382 1.00 19.43 135 ASN B O 1
ATOM 3907 N N . ILE B 1 136 ? 44.633 32.980 63.045 1.00 16.35 136 ILE B N 1
ATOM 3908 C CA . ILE B 1 136 ? 44.682 31.943 64.074 1.00 15.62 136 ILE B CA 1
ATOM 3909 C C . ILE B 1 136 ? 45.468 32.422 65.288 1.00 16.58 136 ILE B C 1
ATOM 3910 O O . ILE B 1 136 ? 45.053 32.222 66.436 1.00 18.67 136 ILE B O 1
ATOM 3915 N N . ALA B 1 137 ? 46.626 33.043 65.057 1.00 18.61 137 ALA B N 1
ATOM 3916 C CA . ALA B 1 137 ? 47.453 33.475 66.181 1.00 21.23 137 ALA B CA 1
ATOM 3917 C C . ALA B 1 137 ? 46.714 34.486 67.049 1.00 22.61 137 ALA B C 1
ATOM 3918 O O . ALA B 1 137 ? 46.807 34.440 68.280 1.00 19.38 137 ALA B O 1
ATOM 3920 N N . ASP B 1 138 ? 45.973 35.406 66.425 1.00 19.88 138 ASP B N 1
ATOM 3921 C CA . ASP B 1 138 ? 45.238 36.419 67.181 1.00 19.06 138 ASP B CA 1
ATOM 3922 C C . ASP B 1 138 ? 44.132 35.796 68.020 1.00 20.72 138 ASP B C 1
ATOM 3923 O O . ASP B 1 138 ? 43.920 36.192 69.172 1.00 18.12 138 ASP B O 1
ATOM 3928 N N . LEU B 1 139 ? 43.387 34.852 67.445 1.00 17.01 139 LEU B N 1
ATOM 3929 C CA . LEU B 1 139 ? 42.313 34.200 68.185 1.00 17.37 139 LEU B CA 1
ATOM 3930 C C . LEU B 1 139 ? 42.874 33.367 69.330 1.00 18.14 139 LEU B C 1
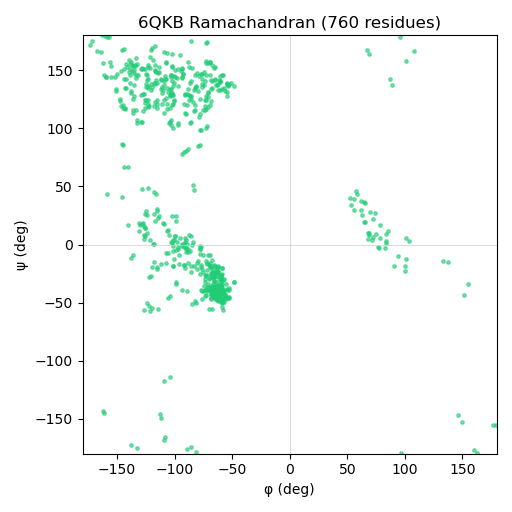ATOM 3931 O O . LEU B 1 139 ? 42.330 33.376 70.439 1.00 18.19 139 LEU B O 1
ATOM 3936 N N . SER B 1 140 ? 43.967 32.646 69.077 1.00 19.72 140 SER B N 1
ATOM 3937 C CA . SER B 1 140 ? 44.576 31.823 70.117 1.00 15.97 140 SER B CA 1
ATOM 3938 C C . SER B 1 140 ? 45.064 32.683 71.273 1.00 18.86 140 SER B C 1
ATOM 3939 O O . SER B 1 140 ? 44.837 32.357 72.443 1.00 20.33 140 SER B O 1
ATOM 3942 N N . ALA B 1 141 ? 45.741 33.790 70.959 1.00 17.47 141 ALA B N 1
ATOM 3943 C CA . ALA B 1 141 ? 46.227 34.686 72.002 1.00 25.44 141 ALA B CA 1
ATOM 3944 C C . ALA B 1 141 ? 45.081 35.229 72.844 1.00 23.86 141 ALA B C 1
ATOM 3945 O O . ALA B 1 141 ? 45.176 35.284 74.074 1.00 21.00 141 ALA B O 1
ATOM 3947 N N . ALA B 1 142 ? 43.984 35.635 72.203 1.00 17.75 142 ALA B N 1
ATOM 3948 C CA . ALA B 1 142 ? 42.851 36.170 72.949 1.00 19.34 142 ALA B CA 1
ATOM 3949 C C . ALA B 1 142 ? 42.202 35.097 73.815 1.00 17.74 142 ALA B C 1
ATOM 3950 O O . ALA B 1 142 ? 41.827 35.361 74.964 1.00 19.58 142 ALA B O 1
ATOM 3952 N N . ALA B 1 143 ? 42.066 33.878 73.292 1.00 18.19 143 ALA B N 1
ATOM 3953 C CA . ALA B 1 143 ? 41.482 32.810 74.094 1.00 15.98 143 ALA B CA 1
ATOM 3954 C C . ALA B 1 143 ? 42.379 32.480 75.284 1.00 18.73 143 ALA B C 1
ATOM 3955 O O . ALA B 1 143 ? 41.889 32.279 76.403 1.00 20.85 143 ALA B O 1
ATOM 3957 N N . GLN B 1 144 ? 43.696 32.447 75.069 1.00 20.77 144 GLN B N 1
ATOM 3958 C CA . GLN B 1 144 ? 44.619 32.231 76.180 1.00 26.19 144 GLN B CA 1
ATOM 3959 C C . GLN B 1 144 ? 44.490 33.335 77.221 1.00 21.14 144 GLN B C 1
ATOM 3960 O O . GLN B 1 144 ? 44.498 33.065 78.427 1.00 22.63 144 GLN B O 1
ATOM 3966 N N . LYS B 1 145 ? 44.371 34.588 76.768 1.00 23.52 145 LYS B N 1
ATOM 3967 C CA . LYS B 1 145 ? 44.238 35.714 77.687 1.00 22.32 145 LYS B CA 1
ATOM 3968 C C . LYS B 1 145 ? 43.061 35.528 78.630 1.00 28.40 145 LYS B C 1
ATOM 3969 O O . LYS B 1 145 ? 43.159 35.821 79.827 1.00 25.42 145 LYS B O 1
ATOM 3975 N N . HIS B 1 146 ? 41.934 35.063 78.109 1.00 21.24 146 HIS B N 1
ATOM 3976 C CA . HIS B 1 146 ? 40.718 34.937 78.894 1.00 21.88 146 HIS B CA 1
ATOM 3977 C C . HIS B 1 146 ? 40.500 33.532 79.425 1.00 21.60 146 HIS B C 1
ATOM 3978 O O . HIS B 1 146 ? 39.482 33.286 80.074 1.00 24.16 146 HIS B O 1
ATOM 3985 N N . GLY B 1 147 ? 41.428 32.614 79.173 1.00 21.72 147 GLY B N 1
ATOM 3986 C CA . GLY B 1 147 ? 41.279 31.248 79.650 1.00 24.22 147 GLY B CA 1
ATOM 3987 C C . GLY B 1 147 ? 40.069 30.549 79.071 1.00 24.93 147 GLY B C 1
ATOM 3988 O O . GLY B 1 147 ? 39.402 29.777 79.772 1.00 23.91 147 GLY B O 1
ATOM 3989 N N . THR B 1 148 ? 39.770 30.802 77.802 1.00 20.15 148 THR B N 1
ATOM 3990 C CA . THR B 1 148 ? 38.601 30.235 77.147 1.00 18.67 148 THR B CA 1
ATOM 3991 C C . THR B 1 148 ? 39.020 29.337 75.997 1.00 17.38 148 THR B C 1
ATOM 3992 O O . THR B 1 148 ? 40.185 29.302 75.590 1.00 21.07 148 THR B O 1
ATOM 3996 N N . GLU B 1 149 ? 38.030 28.623 75.462 1.00 17.20 149 GLU B N 1
ATOM 3997 C CA . GLU B 1 149 ? 38.186 27.801 74.274 1.00 19.45 149 GLU B CA 1
ATOM 3998 C C . GLU B 1 149 ? 37.313 28.371 73.164 1.00 14.66 149 GLU B C 1
ATOM 3999 O O . GLU B 1 149 ? 36.179 28.794 73.410 1.00 17.68 149 GLU B O 1
ATOM 4005 N N . LEU B 1 150 ? 37.851 28.390 71.950 1.00 16.04 150 LEU B N 1
ATOM 4006 C CA . LEU B 1 150 ? 37.098 28.754 70.757 1.00 14.95 150 LEU B CA 1
ATOM 4007 C C . LEU B 1 150 ? 37.198 27.639 69.727 1.00 17.72 150 LEU B C 1
ATOM 4008 O O . LEU B 1 150 ? 38.281 27.098 69.484 1.00 17.68 150 LEU B O 1
ATOM 4013 N N . GLY B 1 151 ? 36.068 27.301 69.122 1.00 15.61 151 GLY B N 1
ATOM 4014 C CA . GLY B 1 151 ? 36.072 26.413 67.978 1.00 14.08 151 GLY B CA 1
ATOM 4015 C C . GLY B 1 151 ? 36.330 27.184 66.696 1.00 12.09 151 GLY B C 1
ATOM 4016 O O . GLY B 1 151 ? 36.013 28.368 66.589 1.00 15.61 151 GLY B O 1
ATOM 4017 N N . ILE B 1 152 ? 36.918 26.503 65.714 1.00 13.46 152 ILE B N 1
ATOM 4018 C CA . ILE B 1 152 ? 37.303 27.116 64.449 1.00 15.36 152 ILE B CA 1
ATOM 4019 C C . ILE B 1 152 ? 36.672 26.333 63.307 1.00 17.79 152 ILE B C 1
ATOM 4020 O O . ILE B 1 152 ? 36.870 25.118 63.200 1.00 15.58 152 ILE B O 1
ATOM 4025 N N . PHE B 1 153 ? 35.921 27.030 62.457 1.00 14.34 153 PHE B N 1
ATOM 4026 C CA . PHE B 1 153 ? 35.584 26.561 61.120 1.00 13.76 153 PHE B CA 1
ATOM 4027 C C . PHE B 1 153 ? 36.509 27.253 60.129 1.00 14.16 153 PHE B C 1
ATOM 4028 O O . PHE B 1 153 ? 36.762 28.455 60.242 1.00 13.95 153 PHE B O 1
ATOM 4036 N N . VAL B 1 154 ? 36.999 26.512 59.144 1.00 14.06 154 VAL B N 1
ATOM 4037 C CA . VAL B 1 154 ? 37.608 27.132 57.975 1.00 14.40 154 VAL B CA 1
ATOM 4038 C C . VAL B 1 154 ? 36.495 27.447 56.991 1.00 16.77 154 VAL B C 1
ATOM 4039 O O . VAL B 1 154 ? 35.692 26.569 56.654 1.00 17.00 154 VAL B O 1
ATOM 4043 N N . GLU B 1 155 ? 36.428 28.696 56.535 1.00 12.89 155 GLU B N 1
ATOM 4044 C CA . GLU B 1 155 ? 35.406 29.062 55.565 1.00 11.75 155 GLU B CA 1
ATOM 4045 C C . GLU B 1 155 ? 35.933 28.867 54.152 1.00 16.70 155 GLU B C 1
ATOM 4046 O O . GLU B 1 155 ? 37.005 29.367 53.804 1.00 15.81 155 GLU B O 1
ATOM 4052 N N . ILE B 1 156 ? 35.155 28.154 53.346 1.00 11.98 156 ILE B N 1
ATOM 4053 C CA . ILE B 1 156 ? 35.441 27.945 51.935 1.00 13.07 156 ILE B CA 1
ATOM 4054 C C . ILE B 1 156 ? 34.530 28.864 51.140 1.00 16.10 156 ILE B C 1
ATOM 4055 O O . ILE B 1 156 ? 33.318 28.909 51.384 1.00 14.19 156 ILE B O 1
ATOM 4060 N N . ASP B 1 157 ? 35.113 29.631 50.222 1.00 13.90 157 ASP B N 1
ATOM 4061 C CA . ASP B 1 157 ? 34.333 30.313 49.198 1.00 15.39 157 ASP B CA 1
ATOM 4062 C C . ASP B 1 157 ? 33.973 29.266 48.156 1.00 14.72 157 ASP B C 1
ATOM 4063 O O . ASP B 1 157 ? 34.793 28.918 47.301 1.00 13.24 157 ASP B O 1
ATOM 4068 N N . CYS B 1 158 ? 32.755 28.731 48.250 1.00 14.57 158 CYS B N 1
ATOM 4069 C CA . CYS B 1 158 ? 32.282 27.717 47.318 1.00 16.17 158 CYS B CA 1
ATOM 4070 C C . CYS B 1 158 ? 31.404 28.315 46.227 1.00 18.14 158 CYS B C 1
ATOM 4071 O O . CYS B 1 158 ? 30.574 27.609 45.645 1.00 21.00 158 CYS B O 1
ATOM 4074 N N . GLY B 1 159 ? 31.574 29.600 45.936 1.00 16.73 159 GLY B N 1
ATOM 4075 C CA . GLY B 1 159 ? 30.891 30.217 44.816 1.00 22.27 159 GLY B CA 1
ATOM 4076 C C . GLY B 1 159 ? 30.232 31.548 45.108 1.00 23.79 159 GLY B C 1
ATOM 4077 O O . GLY B 1 159 ? 29.845 32.260 44.177 1.00 26.68 159 GLY B O 1
ATOM 4078 N N . ALA B 1 160 ? 30.082 31.904 46.386 1.00 19.28 160 ALA B N 1
ATOM 4079 C CA . ALA B 1 160 ? 29.445 33.172 46.721 1.00 19.05 160 ALA B CA 1
ATOM 4080 C C . ALA B 1 160 ? 30.367 34.365 46.514 1.00 21.19 160 ALA B C 1
ATOM 4081 O O . ALA B 1 160 ? 29.881 35.499 46.412 1.00 25.54 160 ALA B O 1
ATOM 4083 N N . GLY B 1 161 ? 31.676 34.141 46.460 1.00 23.10 161 GLY B N 1
ATOM 4084 C CA . GLY B 1 161 ? 32.602 35.213 46.161 1.00 25.00 161 GLY B CA 1
ATOM 4085 C C . GLY B 1 161 ? 32.727 36.247 47.252 1.00 31.47 161 GLY B C 1
ATOM 4086 O O . GLY B 1 161 ? 33.034 37.408 46.963 1.00 39.51 161 GLY B O 1
ATOM 4087 N N . ARG B 1 162 ? 32.500 35.862 48.504 1.00 23.86 162 ARG B N 1
ATOM 4088 C CA . ARG B 1 162 ? 32.589 36.817 49.600 1.00 34.99 162 ARG B CA 1
ATOM 4089 C C . ARG B 1 162 ? 33.900 36.591 50.357 1.00 23.76 162 ARG B C 1
ATOM 4090 O O . ARG B 1 162 ? 34.993 36.805 49.812 1.00 20.25 162 ARG B O 1
ATOM 4098 N N . CYS B 1 163 ? 33.814 36.164 51.608 1.00 19.47 163 CYS B N 1
ATOM 4099 C CA . CYS B 1 163 ? 34.984 35.709 52.339 1.00 15.49 163 CYS B CA 1
ATOM 4100 C C . CYS B 1 163 ? 35.287 34.262 51.962 1.00 17.63 163 CYS B C 1
ATOM 4101 O O . CYS B 1 163 ? 34.602 33.652 51.136 1.00 20.11 163 CYS B O 1
ATOM 4104 N N . GLY B 1 164 ? 36.316 33.694 52.580 1.00 16.72 164 GLY B N 1
ATOM 4105 C CA . GLY B 1 164 ? 36.619 32.291 52.398 1.00 14.55 164 GLY B CA 1
ATOM 4106 C C . GLY B 1 164 ? 37.758 32.050 51.417 1.00 12.84 164 GLY B C 1
ATOM 4107 O O . GLY B 1 164 ? 38.066 32.870 50.547 1.00 15.07 164 GLY B O 1
ATOM 4108 N N . VAL B 1 165 ? 38.370 30.877 51.550 1.00 15.50 165 VAL B N 1
ATOM 4109 C CA . VAL B 1 165 ? 39.480 30.472 50.697 1.00 15.94 165 VAL B CA 1
ATOM 4110 C C . VAL B 1 165 ? 38.945 29.625 49.551 1.00 18.23 165 VAL B C 1
ATOM 4111 O O . VAL B 1 165 ? 37.827 29.097 49.597 1.00 13.97 165 VAL B O 1
ATOM 4115 N N . THR B 1 166 ? 39.766 29.477 48.505 1.00 17.45 166 THR B N 1
ATOM 4116 C CA . THR B 1 166 ? 39.319 28.897 47.247 1.00 15.78 166 THR B CA 1
ATOM 4117 C C . THR B 1 166 ? 40.039 27.617 46.842 1.00 18.73 166 THR B C 1
ATOM 4118 O O . THR B 1 166 ? 39.730 27.082 45.770 1.00 22.03 166 THR B O 1
ATOM 4122 N N . THR B 1 167 ? 40.985 27.115 47.641 1.00 19.04 167 THR B N 1
ATOM 4123 C CA . THR B 1 167 ? 41.707 25.885 47.324 1.00 17.99 167 THR B CA 1
ATOM 4124 C C . THR B 1 167 ? 41.743 24.973 48.540 1.00 16.35 167 THR B C 1
ATOM 4125 O O . THR B 1 167 ? 41.672 25.421 49.686 1.00 18.84 167 THR B O 1
ATOM 4129 N N . LYS B 1 168 ? 41.895 23.675 48.279 1.00 18.37 168 LYS B N 1
ATOM 4130 C CA . LYS B 1 168 ? 41.957 22.722 49.380 1.00 14.24 168 LYS B CA 1
ATOM 4131 C C . LYS B 1 168 ? 43.250 22.873 50.173 1.00 17.52 168 LYS B C 1
ATOM 4132 O O . LYS B 1 168 ? 43.275 22.592 51.378 1.00 17.38 168 LYS B O 1
ATOM 4138 N N . GLU B 1 169 ? 44.325 23.329 49.527 1.00 20.06 169 GLU B N 1
ATOM 4139 C CA . GLU B 1 169 ? 45.569 23.560 50.256 1.00 19.72 169 GLU B CA 1
ATOM 4140 C C . GLU B 1 169 ? 45.394 24.666 51.290 1.00 17.84 169 GLU B C 1
ATOM 4141 O O . GLU B 1 169 ? 45.867 24.545 52.425 1.00 21.20 169 GLU B O 1
ATOM 4147 N N . ALA B 1 170 ? 44.699 25.745 50.920 1.00 19.63 170 ALA B N 1
ATOM 4148 C CA . ALA B 1 170 ? 44.442 26.822 51.870 1.00 19.99 170 ALA B CA 1
ATOM 4149 C C . ALA B 1 170 ? 43.602 26.329 53.040 1.00 21.94 170 ALA B C 1
ATOM 4150 O O . ALA B 1 170 ? 43.816 26.743 54.184 1.00 20.58 170 ALA B O 1
ATOM 4152 N N . VAL B 1 171 ? 42.638 25.444 52.770 1.00 17.68 171 VAL B N 1
ATOM 4153 C CA . VAL B 1 171 ? 41.810 24.887 53.835 1.00 16.14 171 VAL B CA 1
ATOM 4154 C C . VAL B 1 171 ? 42.671 24.110 54.818 1.00 18.34 171 VAL B C 1
ATOM 4155 O O . VAL B 1 171 ? 42.567 24.281 56.039 1.00 19.67 171 VAL B O 1
ATOM 4159 N N . VAL B 1 172 ? 43.531 23.233 54.295 1.00 16.71 172 VAL B N 1
ATOM 4160 C CA . VAL B 1 172 ? 44.386 22.413 55.147 1.00 18.07 172 VAL B CA 1
ATOM 4161 C C . VAL B 1 172 ? 45.331 23.281 55.963 1.00 19.96 172 VAL B C 1
ATOM 4162 O O . VAL B 1 172 ? 45.575 23.012 57.145 1.00 18.94 172 VAL B O 1
ATOM 4166 N N . GLU B 1 173 ? 45.892 24.323 55.349 1.00 19.35 173 GLU B N 1
ATOM 4167 C CA . GLU B 1 173 ? 46.830 25.182 56.068 1.00 20.82 173 GLU B CA 1
ATOM 4168 C C . GLU B 1 173 ? 46.177 25.797 57.302 1.00 19.03 173 GLU B C 1
ATOM 4169 O O . GLU B 1 173 ? 46.762 25.805 58.391 1.00 21.75 173 GLU B O 1
ATOM 4175 N N . ILE B 1 174 ? 44.967 26.338 57.146 1.00 19.07 174 ILE B N 1
ATOM 4176 C CA . ILE B 1 174 ? 44.286 26.974 58.269 1.00 17.64 174 ILE B CA 1
ATOM 4177 C C . ILE B 1 174 ? 43.899 25.940 59.319 1.00 20.30 174 ILE B C 1
ATOM 4178 O O . ILE B 1 174 ? 44.040 26.174 60.525 1.00 20.72 174 ILE B O 1
ATOM 4183 N N . ALA B 1 175 ? 43.394 24.784 58.885 1.00 18.90 175 ALA B N 1
ATOM 4184 C CA . ALA B 1 175 ? 43.008 23.751 59.840 1.00 14.24 175 ALA B CA 1
ATOM 4185 C C . ALA B 1 175 ? 44.211 23.260 60.644 1.00 20.28 175 ALA B C 1
ATOM 4186 O O . ALA B 1 175 ? 44.098 23.017 61.850 1.00 21.57 175 ALA B O 1
ATOM 4188 N N . LYS B 1 176 ? 45.370 23.101 59.992 1.00 20.90 176 LYS B N 1
ATOM 4189 C CA . LYS B 1 176 ? 46.572 22.677 60.707 1.00 22.13 176 LYS B CA 1
ATOM 4190 C C . LYS B 1 176 ? 46.984 23.703 61.755 1.00 22.01 176 LYS B C 1
ATOM 4191 O O . LYS B 1 176 ? 47.335 23.345 62.887 1.00 18.58 176 LYS B O 1
ATOM 4197 N N . ALA B 1 177 ? 46.957 24.987 61.393 1.00 19.96 177 ALA B N 1
ATOM 4198 C CA . ALA B 1 177 ? 47.291 26.031 62.353 1.00 19.95 177 ALA B CA 1
ATOM 4199 C C . ALA B 1 177 ? 46.320 26.025 63.525 1.00 22.35 177 ALA B C 1
ATOM 4200 O O . ALA B 1 177 ? 46.732 26.168 64.684 1.00 24.55 177 ALA B O 1
ATOM 4202 N N . ALA B 1 178 ? 45.024 25.869 63.244 1.00 18.36 178 ALA B N 1
ATOM 4203 C CA . ALA B 1 178 ? 44.033 25.825 64.312 1.00 14.01 178 ALA B CA 1
ATOM 4204 C C . ALA B 1 178 ? 44.311 24.676 65.272 1.00 21.51 178 ALA B C 1
ATOM 4205 O O . ALA B 1 178 ? 44.258 24.847 66.496 1.00 19.55 178 ALA B O 1
ATOM 4207 N N . ALA B 1 179 ? 44.604 23.490 64.734 1.00 19.04 179 ALA B N 1
ATOM 4208 C CA . ALA B 1 179 ? 44.815 22.328 65.596 1.00 26.12 179 ALA B CA 1
ATOM 4209 C C . ALA B 1 179 ? 46.028 22.525 66.496 1.00 26.66 179 ALA B C 1
ATOM 4210 O O . ALA B 1 179 ? 46.009 22.142 67.671 1.00 28.75 179 ALA B O 1
ATOM 4212 N N . ALA B 1 180 ? 47.088 23.131 65.962 1.00 22.55 180 ALA B N 1
ATOM 4213 C CA . ALA B 1 180 ? 48.313 23.352 66.720 1.00 28.08 180 ALA B CA 1
ATOM 4214 C C . ALA B 1 180 ? 48.214 24.518 67.697 1.00 23.43 180 ALA B C 1
ATOM 4215 O O . ALA B 1 180 ? 49.031 24.608 68.622 1.00 23.80 180 ALA B O 1
ATOM 4217 N N . ALA B 1 181 ? 47.244 25.405 67.524 1.00 20.96 181 ALA B N 1
ATOM 4218 C CA . ALA B 1 181 ? 47.205 26.614 68.336 1.00 20.66 181 ALA B CA 1
ATOM 4219 C C . ALA B 1 181 ? 46.579 26.329 69.700 1.00 18.57 181 ALA B C 1
ATOM 4220 O O . ALA B 1 181 ? 45.547 25.658 69.781 1.00 23.93 181 ALA B O 1
ATOM 4222 N N . PRO B 1 182 ? 47.158 26.847 70.786 1.00 22.97 182 PRO B N 1
ATOM 4223 C CA . PRO B 1 182 ? 46.534 26.662 72.101 1.00 19.76 182 PRO B CA 1
ATOM 4224 C C . PRO B 1 182 ? 45.153 27.298 72.170 1.00 23.95 182 PRO B C 1
ATOM 4225 O O . PRO B 1 182 ? 44.920 28.380 71.630 1.00 19.04 182 PRO B O 1
ATOM 4229 N N . ASN B 1 183 ? 44.243 26.612 72.859 1.00 22.21 183 ASN B N 1
ATOM 4230 C CA . ASN B 1 183 ? 42.911 27.094 73.208 1.00 21.97 183 ASN B CA 1
ATOM 4231 C C . ASN B 1 183 ? 41.967 27.163 72.012 1.00 19.78 183 ASN B C 1
ATOM 4232 O O . ASN B 1 183 ? 40.843 27.663 72.151 1.00 20.39 183 ASN B O 1
ATOM 4237 N N . LEU B 1 184 ? 42.383 26.667 70.849 1.00 18.74 184 LEU B N 1
ATOM 4238 C CA . LEU B 1 184 ? 41.520 26.560 69.681 1.00 14.85 184 LEU B CA 1
ATOM 4239 C C . LEU B 1 184 ? 41.341 25.092 69.327 1.00 20.85 184 LEU B C 1
ATOM 4240 O O . LEU B 1 184 ? 42.236 24.270 69.550 1.00 20.69 184 LEU B O 1
ATOM 4245 N N . THR B 1 185 ? 40.173 24.768 68.775 1.00 20.20 185 THR B N 1
ATOM 4246 C CA . THR B 1 185 ? 39.878 23.427 68.288 1.00 17.12 185 THR B CA 1
ATOM 4247 C C . THR B 1 185 ? 39.350 23.534 66.866 1.00 14.80 185 THR B C 1
ATOM 4248 O O . THR B 1 185 ? 38.437 24.325 66.602 1.00 18.90 185 THR B O 1
ATOM 4252 N N . PHE B 1 186 ? 39.932 22.763 65.950 1.00 15.80 186 PHE B N 1
ATOM 4253 C CA . PHE B 1 186 ? 39.417 22.718 64.589 1.00 15.96 186 PHE B CA 1
ATOM 4254 C C . PHE B 1 186 ? 38.136 21.893 64.564 1.00 19.19 186 PHE B C 1
ATOM 4255 O O . PHE B 1 186 ? 38.157 20.689 64.839 1.00 18.86 186 PHE B O 1
ATOM 4263 N N . LYS B 1 187 ? 37.019 22.543 64.233 1.00 14.98 187 LYS B N 1
ATOM 4264 C CA . LYS B 1 187 ? 35.718 21.897 64.278 1.00 15.67 187 LYS B CA 1
ATOM 4265 C C . LYS B 1 187 ? 35.135 21.583 62.910 1.00 16.22 187 LYS B C 1
ATOM 4266 O O . LYS B 1 187 ? 34.188 20.793 62.838 1.00 16.94 187 LYS B O 1
ATOM 4272 N N . GLY B 1 188 ? 35.651 22.168 61.839 1.00 15.74 188 GLY B N 1
ATOM 4273 C CA . GLY B 1 188 ? 35.203 21.748 60.523 1.00 16.49 188 GLY B CA 1
ATOM 4274 C C . GLY B 1 188 ? 35.170 22.899 59.530 1.00 17.02 188 GLY B C 1
ATOM 4275 O O . GLY B 1 188 ? 36.007 23.804 59.575 1.00 14.66 188 GLY B O 1
ATOM 4276 N N . ILE B 1 189 ? 34.197 22.810 58.625 1.00 13.15 189 ILE B N 1
ATOM 4277 C CA . ILE B 1 189 ? 34.156 23.612 57.408 1.00 13.79 189 ILE B CA 1
ATOM 4278 C C . ILE B 1 189 ? 32.885 24.442 57.394 1.00 14.64 189 ILE B C 1
ATOM 4279 O O . ILE B 1 189 ? 31.790 23.916 57.635 1.00 14.22 189 ILE B O 1
ATOM 4284 N N . GLN B 1 190 ? 33.036 25.725 57.075 1.00 13.33 190 GLN B N 1
ATOM 4285 C CA . GLN B 1 190 ? 31.938 26.606 56.700 1.00 13.05 190 GLN B CA 1
ATOM 4286 C C . GLN B 1 190 ? 31.940 26.745 55.180 1.00 14.60 190 GLN B C 1
ATOM 4287 O O . GLN B 1 190 ? 32.934 27.195 54.604 1.00 15.11 190 GLN B O 1
ATOM 4293 N N . ALA B 1 191 ? 30.835 26.366 54.530 1.00 14.20 191 ALA B N 1
ATOM 4294 C CA . ALA B 1 191 ? 30.749 26.456 53.067 1.00 13.52 191 ALA B CA 1
ATOM 4295 C C . ALA B 1 191 ? 29.307 26.817 52.692 1.00 13.43 191 ALA B C 1
ATOM 4296 O O . ALA B 1 191 ? 28.489 25.943 52.385 1.00 13.42 191 ALA B O 1
ATOM 4298 N N . TYR B 1 192 ? 29.021 28.115 52.694 1.00 12.65 192 TYR B N 1
ATOM 4299 C CA . TYR B 1 192 ? 27.688 28.637 52.423 1.00 13.71 192 TYR B CA 1
ATOM 4300 C C . TYR B 1 192 ? 27.669 29.269 51.037 1.00 14.12 192 TYR B C 1
ATOM 4301 O O . TYR B 1 192 ? 28.371 30.258 50.794 1.00 17.54 192 TYR B O 1
ATOM 4310 N N . GLN B 1 193 ? 26.869 28.697 50.131 1.00 14.95 193 GLN B N 1
ATOM 4311 C CA . GLN B 1 193 ? 26.740 29.221 48.770 1.00 15.24 193 GLN B CA 1
ATOM 4312 C C . GLN B 1 193 ? 25.548 30.175 48.758 1.00 13.23 193 GLN B C 1
ATOM 4313 O O . GLN B 1 193 ? 24.448 29.855 48.310 1.00 14.57 193 GLN B O 1
ATOM 4319 N N . GLY B 1 194 ? 25.784 31.379 49.281 1.00 14.83 194 GLY B N 1
ATOM 4320 C CA . GLY B 1 194 ? 24.717 32.358 49.389 1.00 14.57 194 GLY B CA 1
ATOM 4321 C C . GLY B 1 194 ? 24.293 32.962 48.071 1.00 12.82 194 GLY B C 1
ATOM 4322 O O . GLY B 1 194 ? 23.171 33.470 47.968 1.00 16.96 194 GLY B O 1
ATOM 4323 N N . ALA B 1 195 ? 25.166 32.922 47.064 1.00 15.31 195 ALA B N 1
ATOM 4324 C CA . ALA B 1 195 ? 24.897 33.603 45.803 1.00 18.69 195 ALA B CA 1
ATOM 4325 C C . ALA B 1 195 ? 23.837 32.887 44.975 1.00 16.52 195 ALA B C 1
ATOM 4326 O O . ALA B 1 195 ? 23.152 33.529 44.174 1.00 18.35 195 ALA B O 1
ATOM 4328 N N . MET B 1 196 ? 23.679 31.574 45.150 1.00 14.67 196 MET B N 1
ATOM 4329 C CA . MET B 1 196 ? 22.729 30.801 44.358 1.00 15.63 196 MET B CA 1
ATOM 4330 C C . MET B 1 196 ? 21.354 30.685 45.003 1.00 15.49 196 MET B C 1
ATOM 4331 O O . MET B 1 196 ? 20.451 30.106 44.390 1.00 15.06 196 MET B O 1
ATOM 4336 N N . GLN B 1 197 ? 21.164 31.233 46.209 1.00 13.54 197 GLN B N 1
ATOM 4337 C CA . GLN B 1 197 ? 19.983 30.888 46.996 1.00 11.59 197 GLN B CA 1
ATOM 4338 C C . GLN B 1 197 ? 18.693 31.400 46.365 1.00 14.23 197 GLN B C 1
ATOM 4339 O O . GLN B 1 197 ? 17.630 30.811 46.588 1.00 13.79 197 GLN B O 1
ATOM 4345 N N . HIS B 1 198 ? 18.756 32.493 45.598 1.00 14.59 198 HIS B N 1
ATOM 4346 C CA . HIS B 1 198 ? 17.564 33.136 45.062 1.00 11.45 198 HIS B CA 1
ATOM 4347 C C . HIS B 1 198 ? 17.417 32.955 43.555 1.00 13.18 198 HIS B C 1
ATOM 4348 O O . HIS B 1 198 ? 16.663 33.695 42.919 1.00 16.66 198 HIS B O 1
ATOM 4355 N N . MET B 1 199 ? 18.114 31.987 42.964 1.00 13.80 199 MET B N 1
ATOM 4356 C CA . MET B 1 199 ? 17.873 31.667 41.564 1.00 12.49 199 MET B CA 1
ATOM 4357 C C . MET B 1 199 ? 16.488 31.047 41.431 1.00 14.75 199 MET B C 1
ATOM 4358 O O . MET B 1 199 ? 16.107 30.181 42.222 1.00 15.92 199 MET B O 1
ATOM 4363 N N . ASP B 1 200 ? 15.717 31.514 40.448 1.00 14.01 200 ASP B N 1
ATOM 4364 C CA . ASP B 1 200 ? 14.337 31.056 40.316 1.00 15.22 200 ASP B CA 1
ATOM 4365 C C . ASP B 1 200 ? 14.257 29.547 40.109 1.00 16.44 200 ASP B C 1
ATOM 4366 O O . ASP B 1 200 ? 13.391 28.882 40.688 1.00 16.56 200 ASP B O 1
ATOM 4371 N N . SER B 1 201 ? 15.140 28.990 39.284 1.00 14.12 201 SER B N 1
ATOM 4372 C CA . SER B 1 201 ? 15.010 27.610 38.831 1.00 17.39 201 SER B CA 1
ATOM 4373 C C . SER B 1 201 ? 15.632 26.634 39.826 1.00 16.07 201 SER B C 1
ATOM 4374 O O . SER B 1 201 ? 16.815 26.746 40.154 1.00 16.06 201 SER B O 1
ATOM 4377 N N . PHE B 1 202 ? 14.836 25.654 40.265 1.00 13.82 202 PHE B N 1
ATOM 4378 C CA . PHE B 1 202 ? 15.347 24.589 41.127 1.00 12.13 202 PHE B CA 1
ATOM 4379 C C . PHE B 1 202 ? 16.543 23.879 40.502 1.00 15.02 202 PHE B C 1
ATOM 4380 O O . PHE B 1 202 ? 17.541 23.613 41.183 1.00 17.51 202 PHE B O 1
ATOM 4388 N N . GLU B 1 203 ? 16.465 23.559 39.208 1.00 17.67 203 GLU B N 1
ATOM 4389 C CA . GLU B 1 203 ? 17.576 22.866 38.559 1.00 18.35 203 GLU B CA 1
ATOM 4390 C C . GLU B 1 203 ? 18.815 23.747 38.509 1.00 16.91 203 GLU B C 1
ATOM 4391 O O . GLU B 1 203 ? 19.942 23.250 38.636 1.00 18.45 203 GLU B O 1
ATOM 4397 N N . ASP B 1 204 ? 18.632 25.054 38.322 1.00 15.30 204 ASP B N 1
ATOM 4398 C CA . ASP B 1 204 ? 19.769 25.967 38.360 1.00 15.46 204 ASP B CA 1
ATOM 4399 C C . ASP B 1 204 ? 20.426 25.942 39.733 1.00 17.25 204 ASP B C 1
ATOM 4400 O O . ASP B 1 204 ? 21.655 25.843 39.849 1.00 18.42 204 ASP B O 1
ATOM 4405 N N . ARG B 1 205 ? 19.615 26.017 40.789 1.00 14.63 205 ARG B N 1
ATOM 4406 C CA . ARG B 1 205 ? 20.152 25.967 42.143 1.00 13.98 205 ARG B CA 1
ATOM 4407 C C . ARG B 1 205 ? 20.856 24.641 42.403 1.00 15.20 205 ARG B C 1
ATOM 4408 O O . ARG B 1 205 ? 21.928 24.611 43.019 1.00 15.27 205 ARG B O 1
ATOM 4416 N N . LYS B 1 206 ? 20.272 23.534 41.931 1.00 15.04 206 LYS B N 1
ATOM 4417 C CA . LYS B 1 206 ? 20.897 22.224 42.089 1.00 16.84 206 LYS B CA 1
ATOM 4418 C C . LYS B 1 206 ? 22.286 22.199 41.464 1.00 17.31 206 LYS B C 1
ATOM 4419 O O . LYS B 1 206 ? 23.238 21.676 42.057 1.00 15.83 206 LYS B O 1
ATOM 4425 N N . ALA B 1 207 ? 22.420 22.745 40.256 1.00 18.86 207 ALA B N 1
ATOM 4426 C CA . ALA B 1 207 ? 23.711 22.722 39.573 1.00 19.63 207 ALA B CA 1
ATOM 4427 C C . ALA B 1 207 ? 24.756 23.527 40.337 1.00 16.45 207 ALA B C 1
ATOM 4428 O O . ALA B 1 207 ? 25.925 23.125 40.418 1.00 18.96 207 ALA B O 1
ATOM 4430 N N . LYS B 1 208 ? 24.359 24.671 40.898 1.00 17.73 208 LYS B N 1
ATOM 4431 C CA . LYS B 1 208 ? 25.296 25.470 41.683 1.00 17.75 208 LYS B CA 1
ATOM 4432 C C . LYS B 1 208 ? 25.734 24.731 42.942 1.00 18.20 208 LYS B C 1
ATOM 4433 O O . LYS B 1 208 ? 26.918 24.746 43.299 1.00 15.41 208 LYS B O 1
ATOM 4439 N N . LEU B 1 209 ? 24.797 24.072 43.628 1.00 17.63 209 LEU B N 1
ATOM 4440 C CA . LEU B 1 209 ? 25.175 23.356 44.843 1.00 15.14 209 LEU B CA 1
ATOM 4441 C C . LEU B 1 209 ? 25.954 22.083 44.527 1.00 16.44 209 LEU B C 1
ATOM 4442 O O . LEU B 1 209 ? 26.834 21.693 45.304 1.00 15.37 209 LEU B O 1
ATOM 4447 N N . ASP B 1 210 ? 25.665 21.430 43.396 1.00 17.29 210 ASP B N 1
ATOM 4448 C CA . ASP B 1 210 ? 26.503 20.317 42.954 1.00 18.62 210 ASP B CA 1
ATOM 4449 C C . ASP B 1 210 ? 27.969 20.739 42.891 1.00 18.94 210 ASP B C 1
ATOM 4450 O O . ASP B 1 210 ? 28.859 20.022 43.363 1.00 17.52 210 ASP B O 1
ATOM 4455 N N . ALA B 1 211 ? 28.234 21.907 42.301 1.00 17.47 211 ALA B N 1
ATOM 4456 C CA . ALA B 1 211 ? 29.605 22.391 42.181 1.00 14.99 211 ALA B CA 1
ATOM 4457 C C . ALA B 1 211 ? 30.210 22.667 43.549 1.00 16.84 211 ALA B C 1
ATOM 4458 O O . ALA B 1 211 ? 31.374 22.330 43.803 1.00 17.15 211 ALA B O 1
ATOM 4460 N N . ALA B 1 212 ? 29.437 23.288 44.443 1.00 15.52 212 ALA B N 1
ATOM 4461 C CA . ALA B 1 212 ? 29.933 23.547 45.789 1.00 18.05 212 ALA B CA 1
ATOM 4462 C C . ALA B 1 212 ? 30.227 22.246 46.521 1.00 17.56 212 ALA B C 1
ATOM 4463 O O . ALA B 1 212 ? 31.261 22.123 47.191 1.00 15.89 212 ALA B O 1
ATOM 4465 N N . ILE B 1 213 ? 29.330 21.260 46.400 1.00 16.31 213 ILE B N 1
ATOM 4466 C CA . ILE B 1 213 ? 29.524 19.979 47.071 1.00 16.51 213 ILE B CA 1
ATOM 4467 C C . ILE B 1 213 ? 30.819 19.328 46.603 1.00 17.08 213 ILE B C 1
ATOM 4468 O O . ILE B 1 213 ? 31.588 18.784 47.406 1.00 15.37 213 ILE B O 1
ATOM 4473 N N . ALA B 1 214 ? 31.096 19.400 45.302 1.00 16.30 214 ALA B N 1
ATOM 4474 C CA . ALA B 1 214 ? 32.309 18.784 44.773 1.00 18.21 214 ALA B CA 1
ATOM 4475 C C . ALA B 1 214 ? 33.555 19.452 45.337 1.00 18.34 214 ALA B C 1
ATOM 4476 O O . ALA B 1 214 ? 34.528 18.772 45.689 1.00 18.06 214 ALA B O 1
ATOM 4478 N N . GLN B 1 215 ? 33.543 20.785 45.429 1.00 15.52 215 GLN B N 1
ATOM 4479 C CA . GLN B 1 215 ? 34.668 21.506 46.012 1.00 17.67 215 GLN B CA 1
ATOM 4480 C C . GLN B 1 215 ? 34.812 21.183 47.494 1.00 16.30 215 GLN B C 1
ATOM 4481 O O . GLN B 1 215 ? 35.925 20.965 47.985 1.00 15.48 215 GLN B O 1
ATOM 4487 N N . VAL B 1 216 ? 33.696 21.136 48.221 1.00 15.12 216 VAL B N 1
ATOM 4488 C CA . VAL B 1 216 ? 33.753 20.821 49.643 1.00 16.63 216 VAL B CA 1
ATOM 4489 C C . VAL B 1 216 ? 34.254 19.399 49.848 1.00 18.15 216 VAL B C 1
ATOM 4490 O O . VAL B 1 216 ? 35.007 19.120 50.789 1.00 21.53 216 VAL B O 1
ATOM 4494 N N . LYS B 1 217 ? 33.866 18.484 48.958 1.00 16.55 217 LYS B N 1
ATOM 4495 C CA . LYS B 1 217 ? 34.333 17.107 49.069 1.00 16.93 217 LYS B CA 1
ATOM 4496 C C . LYS B 1 217 ? 35.848 17.020 48.896 1.00 17.00 217 LYS B C 1
ATOM 4497 O O . LYS B 1 217 ? 36.521 16.284 49.629 1.00 18.08 217 LYS B O 1
ATOM 4503 N N . GLU B 1 218 ? 36.405 17.758 47.933 1.00 19.66 218 GLU B N 1
ATOM 4504 C CA . GLU B 1 218 ? 37.857 17.779 47.780 1.00 18.72 218 GLU B CA 1
ATOM 4505 C C . GLU B 1 218 ? 38.530 18.250 49.063 1.00 21.94 218 GLU B C 1
ATOM 4506 O O . GLU B 1 218 ? 39.560 17.700 49.471 1.00 19.70 218 GLU B O 1
ATOM 4512 N N . ALA B 1 219 ? 37.947 19.258 49.721 1.00 16.15 219 ALA B N 1
ATOM 4513 C CA . ALA B 1 219 ? 38.520 19.779 50.956 1.00 16.96 219 ALA B CA 1
ATOM 4514 C C . ALA B 1 219 ? 38.410 18.767 52.088 1.00 18.03 219 ALA B C 1
ATOM 4515 O O . ALA B 1 219 ? 39.356 18.592 52.866 1.00 18.76 219 ALA B O 1
ATOM 4517 N N . VAL B 1 220 ? 37.252 18.118 52.217 1.00 16.95 220 VAL B N 1
ATOM 4518 C CA . VAL B 1 220 ? 37.085 17.082 53.235 1.00 18.26 220 VAL B CA 1
ATOM 4519 C C . VAL B 1 220 ? 38.124 15.983 53.039 1.00 18.60 220 VAL B C 1
ATOM 4520 O O . VAL B 1 220 ? 38.761 15.528 53.996 1.00 18.76 220 VAL B O 1
ATOM 4524 N N . ASP B 1 221 ? 38.310 15.543 51.791 1.00 20.16 221 ASP B N 1
ATOM 4525 C CA . ASP B 1 221 ? 39.284 14.489 51.517 1.00 21.77 221 ASP B CA 1
ATOM 4526 C C . ASP B 1 221 ? 40.696 14.945 51.854 1.00 22.90 221 ASP B C 1
ATOM 4527 O O . ASP B 1 221 ? 41.487 14.176 52.409 1.00 23.12 221 ASP B O 1
ATOM 4532 N N . ALA B 1 222 ? 41.034 16.192 51.520 1.00 21.62 222 ALA B N 1
ATOM 4533 C CA . ALA B 1 222 ? 42.361 16.703 51.844 1.00 19.02 222 ALA B CA 1
ATOM 4534 C C . ALA B 1 222 ? 42.566 16.777 53.350 1.00 22.13 222 ALA B C 1
ATOM 4535 O O . ALA B 1 222 ? 43.643 16.443 53.855 1.00 21.14 222 ALA B O 1
ATOM 4537 N N . LEU B 1 223 ? 41.546 17.226 54.084 1.00 17.72 223 LEU B N 1
ATOM 4538 C CA . LEU B 1 223 ? 41.649 17.274 55.538 1.00 20.79 223 LEU B CA 1
ATOM 4539 C C . LEU B 1 223 ? 41.775 15.876 56.124 1.00 22.02 223 LEU B C 1
ATOM 4540 O O . LEU B 1 223 ? 42.594 15.640 57.020 1.00 22.38 223 LEU B O 1
ATOM 4545 N N . GLU B 1 224 ? 40.970 14.935 55.635 1.00 17.68 224 GLU B N 1
ATOM 4546 C CA . GLU B 1 224 ? 41.040 13.573 56.153 1.00 21.74 224 GLU B CA 1
ATOM 4547 C C . GLU B 1 224 ? 42.424 12.979 55.932 1.00 25.17 224 GLU B C 1
ATOM 4548 O O . GLU B 1 224 ? 42.960 12.289 56.807 1.00 27.43 224 GLU B O 1
ATOM 4554 N N . ALA B 1 225 ? 43.023 13.253 54.770 1.00 26.60 225 ALA B N 1
ATOM 4555 C CA . ALA B 1 225 ? 44.364 12.765 54.475 1.00 25.96 225 ALA B CA 1
ATOM 4556 C C . ALA B 1 225 ? 45.404 13.327 55.434 1.00 27.27 225 ALA B C 1
ATOM 4557 O O . ALA B 1 225 ? 46.489 12.751 55.559 1.00 28.82 225 ALA B O 1
ATOM 4559 N N . GLU B 1 226 ? 45.097 14.434 56.114 1.00 25.06 226 GLU B N 1
ATOM 4560 C CA . GLU B 1 226 ? 46.004 15.063 57.065 1.00 26.25 226 GLU B CA 1
ATOM 4561 C C . GLU B 1 226 ? 45.674 14.719 58.508 1.00 29.14 226 GLU B C 1
ATOM 4562 O O . GLU B 1 226 ? 46.267 15.302 59.423 1.00 31.71 226 GLU B O 1
ATOM 4568 N N . GLY B 1 227 ? 44.739 13.801 58.737 1.00 23.55 227 GLY B N 1
ATOM 4569 C CA . GLY B 1 227 ? 44.305 13.514 60.086 1.00 25.31 227 GLY B CA 1
ATOM 4570 C C . GLY B 1 227 ? 43.460 14.596 60.712 1.00 27.68 227 GLY B C 1
ATOM 4571 O O . GLY B 1 227 ? 43.370 14.664 61.939 1.00 28.32 227 GLY B O 1
ATOM 4572 N N . LEU B 1 228 ? 42.834 15.448 59.900 1.00 26.91 228 LEU B N 1
ATOM 4573 C CA . LEU B 1 228 ? 42.023 16.544 60.415 1.00 22.42 228 LEU B CA 1
ATOM 4574 C C . LEU B 1 228 ? 40.603 16.469 59.872 1.00 24.97 228 LEU B C 1
ATOM 4575 O O . LEU B 1 228 ? 40.062 17.473 59.399 1.00 25.67 228 LEU B O 1
ATOM 4580 N N . ALA B 1 229 ? 39.996 15.288 59.946 1.00 23.42 229 ALA B N 1
ATOM 4581 C CA . ALA B 1 229 ? 38.645 15.105 59.442 1.00 24.66 229 ALA B CA 1
ATOM 4582 C C . ALA B 1 229 ? 37.708 16.123 60.089 1.00 25.79 229 ALA B C 1
ATOM 4583 O O . ALA B 1 229 ? 37.676 16.232 61.322 1.00 24.02 229 ALA B O 1
ATOM 4585 N N . PRO B 1 230 ? 36.938 16.880 59.306 1.00 25.08 230 PRO B N 1
ATOM 4586 C CA . PRO B 1 230 ? 36.083 17.921 59.899 1.00 18.71 230 PRO B CA 1
ATOM 4587 C C . PRO B 1 230 ? 34.894 17.301 60.620 1.00 16.53 230 PRO B C 1
ATOM 4588 O O . PRO B 1 230 ? 34.124 16.538 60.034 1.00 20.25 230 PRO B O 1
ATOM 4592 N N . GLU B 1 231 ? 34.747 17.629 61.904 1.00 15.56 231 GLU B N 1
ATOM 4593 C CA . GLU B 1 231 ? 33.587 17.146 62.645 1.00 17.01 231 GLU B CA 1
ATOM 4594 C C . GLU B 1 231 ? 32.294 17.639 62.008 1.00 18.89 231 GLU B C 1
ATOM 4595 O O . GLU B 1 231 ? 31.322 16.881 61.875 1.00 17.92 231 GLU B O 1
ATOM 4601 N N . PHE B 1 232 ? 32.270 18.900 61.595 1.00 16.74 232 PHE B N 1
ATOM 4602 C CA . PHE B 1 232 ? 31.087 19.512 61.008 1.00 14.33 232 PHE B CA 1
ATOM 4603 C C . PHE B 1 232 ? 31.418 20.078 59.635 1.00 16.73 232 PHE B C 1
ATOM 4604 O O . PHE B 1 232 ? 32.505 20.627 59.413 1.00 15.92 232 PHE B O 1
ATOM 4612 N N . VAL B 1 233 ? 30.468 19.926 58.721 1.00 13.22 233 VAL B N 1
ATOM 4613 C CA . VAL B 1 233 ? 30.504 20.525 57.399 1.00 13.27 233 VAL B CA 1
ATOM 4614 C C . VAL B 1 233 ? 29.170 21.238 57.269 1.00 12.46 233 VAL B C 1
ATOM 4615 O O . VAL B 1 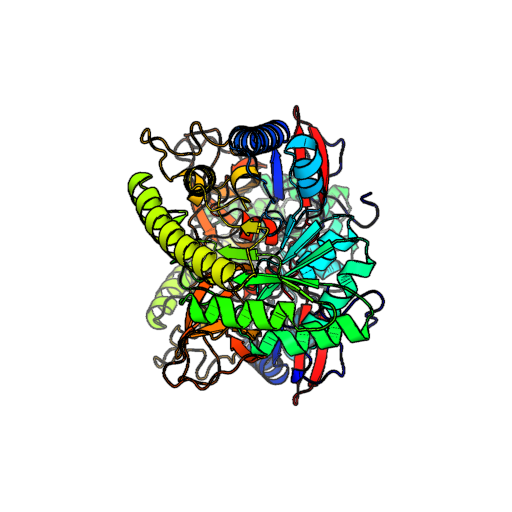233 ? 28.127 20.589 57.109 1.00 15.53 233 VAL B O 1
ATOM 4619 N N . SER B 1 234 ? 29.201 22.560 57.367 1.00 12.36 234 SER B N 1
ATOM 4620 C CA . SER B 1 234 ? 28.037 23.357 57.707 1.00 12.21 234 SER B CA 1
ATOM 4621 C C . SER B 1 234 ? 27.785 24.390 56.619 1.00 13.45 234 SER B C 1
ATOM 4622 O O . SER B 1 234 ? 28.716 25.045 56.141 1.00 16.52 234 SER B O 1
ATOM 4625 N N . GLY B 1 235 ? 26.526 24.520 56.226 1.00 11.85 235 GLY B N 1
ATOM 4626 C CA . GLY B 1 235 ? 26.151 25.510 55.239 1.00 12.69 235 GLY B CA 1
ATOM 4627 C C . GLY B 1 235 ? 24.672 25.399 54.976 1.00 12.89 235 GLY B C 1
ATOM 4628 O O . GLY B 1 235 ? 23.919 24.931 55.828 1.00 13.83 235 GLY B O 1
ATOM 4629 N N . GLY B 1 236 ? 24.254 25.834 53.794 1.00 13.89 236 GLY B N 1
ATOM 4630 C CA . GLY B 1 236 ? 22.876 25.637 53.395 1.00 12.61 236 GLY B CA 1
ATOM 4631 C C . GLY B 1 236 ? 21.949 26.755 53.816 1.00 17.52 236 GLY B C 1
ATOM 4632 O O . GLY B 1 236 ? 22.020 27.256 54.944 1.00 17.72 236 GLY B O 1
ATOM 4633 N N . GLY B 1 237 ? 21.071 27.150 52.895 1.00 12.56 237 GLY B N 1
ATOM 4634 C CA . GLY B 1 237 ? 20.099 28.188 53.147 1.00 13.54 237 GLY B CA 1
ATOM 4635 C C . GLY B 1 237 ? 18.717 27.761 52.687 1.00 11.56 237 GLY B C 1
ATOM 4636 O O . GLY B 1 237 ? 18.506 26.624 52.250 1.00 12.55 237 GLY B O 1
ATOM 4637 N N . THR B 1 238 ? 17.781 28.703 52.785 1.00 13.10 238 THR B N 1
ATOM 4638 C CA . THR B 1 238 ? 16.387 28.398 52.498 1.00 16.04 238 THR B CA 1
ATOM 4639 C C . THR B 1 238 ? 16.168 28.017 51.038 1.00 14.26 238 THR B C 1
ATOM 4640 O O . THR B 1 238 ? 15.215 27.291 50.735 1.00 13.16 238 THR B O 1
ATOM 4644 N N . GLY B 1 239 ? 17.042 28.457 50.135 1.00 11.22 239 GLY B N 1
ATOM 4645 C CA . GLY B 1 239 ? 16.985 28.092 48.736 1.00 14.14 239 GLY B CA 1
ATOM 4646 C C . GLY B 1 239 ? 17.798 26.881 48.336 1.00 15.37 239 GLY B C 1
ATOM 4647 O O . GLY B 1 239 ? 17.792 26.511 47.159 1.00 13.84 239 GLY B O 1
ATOM 4648 N N . SER B 1 240 ? 18.489 26.226 49.269 1.00 14.34 240 SER B N 1
ATOM 4649 C CA . SER B 1 240 ? 19.406 25.160 48.891 1.00 12.92 240 SER B CA 1
ATOM 4650 C C . SER B 1 240 ? 19.361 23.933 49.782 1.00 12.29 240 SER B C 1
ATOM 4651 O O . SER B 1 240 ? 19.923 22.908 49.386 1.00 13.76 240 SER B O 1
ATOM 4654 N N . TYR B 1 241 ? 18.699 23.989 50.943 1.00 12.82 241 TYR B N 1
ATOM 4655 C CA . TYR B 1 241 ? 18.946 23.039 52.030 1.00 15.19 241 TYR B CA 1
ATOM 4656 C C . TYR B 1 241 ? 18.734 21.591 51.602 1.00 11.47 241 TYR B C 1
ATOM 4657 O O . TYR B 1 241 ? 19.363 20.683 52.163 1.00 12.42 241 TYR B O 1
ATOM 4666 N N . TYR B 1 242 ? 17.840 21.350 50.640 1.00 12.52 242 TYR B N 1
ATOM 4667 C CA . TYR B 1 242 ? 17.631 19.988 50.144 1.00 15.01 242 TYR B CA 1
ATOM 4668 C C . TYR B 1 242 ? 18.904 19.402 49.547 1.00 13.82 242 TYR B C 1
ATOM 4669 O O . TYR B 1 242 ? 19.122 18.187 49.623 1.00 14.50 242 TYR B O 1
ATOM 4678 N N . PHE B 1 243 ? 19.744 20.237 48.942 1.00 13.93 243 PHE B N 1
ATOM 4679 C CA . PHE B 1 243 ? 20.954 19.745 48.293 1.00 15.42 243 PHE B CA 1
ATOM 4680 C C . PHE B 1 243 ? 22.030 19.400 49.317 1.00 16.06 243 PHE B C 1
ATOM 4681 O O . PHE B 1 243 ? 22.646 18.334 49.238 1.00 15.03 243 PHE B O 1
ATOM 4689 N N . GLU B 1 244 ? 22.270 20.283 50.292 1.00 13.99 244 GLU B N 1
ATOM 4690 C CA . GLU B 1 244 ? 23.179 19.926 51.380 1.00 11.96 244 GLU B CA 1
ATOM 4691 C C . GLU B 1 244 ? 22.682 18.688 52.119 1.00 11.82 244 GLU B C 1
ATOM 4692 O O . GLU B 1 244 ? 23.477 17.836 52.540 1.00 14.12 244 GLU B O 1
ATOM 4698 N N . SER B 1 245 ? 21.363 18.562 52.273 1.00 12.58 245 SER B N 1
ATOM 4699 C CA . SER B 1 245 ? 20.805 17.456 53.046 1.00 14.70 245 SER B CA 1
ATOM 4700 C C . SER B 1 245 ? 20.944 16.119 52.326 1.00 16.52 245 SER B C 1
ATOM 4701 O O . SER B 1 245 ? 21.070 15.078 52.980 1.00 19.04 245 SER B O 1
ATOM 4704 N N A ASN B 1 246 ? 20.908 16.115 50.997 0.61 13.92 246 ASN B N 1
ATOM 4705 N N B ASN B 1 246 ? 20.902 16.130 50.994 0.39 14.54 246 ASN B N 1
ATOM 4706 C CA A ASN B 1 246 ? 21.064 14.886 50.230 0.61 16.77 246 ASN B CA 1
ATOM 4707 C CA B ASN B 1 246 ? 21.049 14.931 50.178 0.39 16.73 246 ASN B CA 1
ATOM 4708 C C A ASN B 1 246 ? 22.522 14.563 49.916 0.61 17.90 246 ASN B C 1
ATOM 4709 C C B ASN B 1 246 ? 22.501 14.623 49.824 0.39 17.50 246 ASN B C 1
ATOM 4710 O O A ASN B 1 246 ? 22.811 13.468 49.420 0.61 15.48 246 ASN B O 1
ATOM 4711 O O B ASN B 1 246 ? 22.761 13.606 49.172 0.39 18.28 246 ASN B O 1
ATOM 4720 N N . SER B 1 247 ? 23.453 15.463 50.238 1.00 15.83 247 SER B N 1
ATOM 4721 C CA . SER B 1 247 ? 24.821 15.327 49.748 1.00 17.34 247 SER B CA 1
ATOM 4722 C C . SER B 1 247 ? 25.601 14.199 50.413 1.00 18.89 247 SER B C 1
ATOM 4723 O O . SER B 1 247 ? 26.500 13.634 49.783 1.00 18.97 247 SER B O 1
ATOM 4726 N N . GLY B 1 248 ? 25.312 13.870 51.669 1.00 19.35 248 GLY B N 1
ATOM 4727 C CA . GLY B 1 248 ? 26.201 12.988 52.404 1.00 19.16 248 GLY B CA 1
ATOM 4728 C C . GLY B 1 248 ? 27.556 13.586 52.715 1.00 22.97 248 GLY B C 1
ATOM 4729 O O . GLY B 1 248 ? 28.459 12.868 53.153 1.00 25.23 248 GLY B O 1
ATOM 4730 N N . ILE B 1 249 ? 27.723 14.885 52.485 1.00 13.79 249 ILE B N 1
ATOM 4731 C CA . ILE B 1 249 ? 28.959 15.606 52.772 1.00 18.46 249 ILE B CA 1
ATOM 4732 C C . ILE B 1 249 ? 28.732 16.637 53.869 1.00 18.42 249 ILE B C 1
ATOM 4733 O O . ILE B 1 249 ? 29.417 16.633 54.895 1.00 16.96 249 ILE B O 1
ATOM 4738 N N . TYR B 1 250 ? 27.760 17.525 53.670 1.00 14.38 250 TYR B N 1
ATOM 4739 C CA . TYR B 1 250 ? 27.287 18.407 54.728 1.00 16.12 250 TYR B CA 1
ATOM 4740 C C . TYR B 1 250 ? 26.550 17.613 55.797 1.00 18.75 250 TYR B C 1
ATOM 4741 O O . TYR B 1 250 ? 25.795 16.684 55.492 1.00 15.89 250 TYR B O 1
ATOM 4750 N N . ASN B 1 251 ? 26.741 17.999 57.064 1.00 16.58 251 ASN B N 1
ATOM 4751 C CA . ASN B 1 251 ? 25.933 17.433 58.135 1.00 13.17 251 ASN B CA 1
ATOM 4752 C C . ASN B 1 251 ? 25.261 18.494 58.996 1.00 13.60 251 ASN B C 1
ATOM 4753 O O . ASN B 1 251 ? 24.634 18.144 59.999 1.00 14.85 251 ASN B O 1
ATOM 4758 N N . GLU B 1 252 ? 25.331 19.770 58.615 1.00 11.47 252 GLU B N 1
ATOM 4759 C CA . GLU B 1 252 ? 24.665 20.826 59.363 1.00 15.07 252 GLU B CA 1
ATOM 4760 C C . GLU B 1 252 ? 24.104 21.856 58.394 1.00 16.85 252 GLU B C 1
ATOM 4761 O O . GLU B 1 252 ? 24.789 22.251 57.447 1.00 15.65 252 GLU B O 1
ATOM 4767 N N . LEU B 1 253 ? 22.857 22.269 58.630 1.00 12.37 253 LEU B N 1
ATOM 4768 C CA . LEU B 1 253 ? 22.178 23.314 57.866 1.00 12.15 253 LEU B CA 1
ATOM 4769 C C . LEU B 1 253 ? 22.169 24.624 58.648 1.00 11.15 253 LEU B C 1
ATOM 4770 O O . LEU B 1 253 ? 22.170 24.625 59.880 1.00 13.73 253 LEU B O 1
ATOM 4775 N N . GLN B 1 254 ? 22.104 25.748 57.918 1.00 10.49 254 GLN B N 1
ATOM 4776 C CA . GLN B 1 254 ? 22.155 27.079 58.523 1.00 11.24 254 GLN B CA 1
ATOM 4777 C C . GLN B 1 254 ? 20.969 27.949 58.106 1.00 15.01 254 GLN B C 1
ATOM 4778 O O . GLN B 1 254 ? 21.060 29.183 58.112 1.00 11.66 254 GLN B O 1
ATOM 4784 N N . CYS B 1 255 ? 19.845 27.332 57.762 1.00 11.95 255 CYS B N 1
ATOM 4785 C CA . CYS B 1 255 ? 18.727 28.084 57.204 1.00 13.45 255 CYS B CA 1
ATOM 4786 C C . CYS B 1 255 ? 18.218 29.141 58.176 1.00 12.05 255 CYS B C 1
ATOM 4787 O O . CYS B 1 255 ? 18.112 28.901 59.383 1.00 13.33 255 CYS B O 1
ATOM 4790 N N . GLY B 1 256 ? 17.873 30.313 57.631 1.00 11.79 256 GLY B N 1
ATOM 4791 C CA . GLY B 1 256 ? 17.318 31.408 58.402 1.00 12.13 256 GLY B CA 1
ATOM 4792 C C . GLY B 1 256 ? 15.969 31.934 57.935 1.00 12.00 256 GLY B C 1
ATOM 4793 O O . GLY B 1 256 ? 15.041 32.053 58.741 1.00 14.24 256 GLY B O 1
ATOM 4794 N N . SER B 1 257 ? 15.831 32.246 56.642 1.00 12.65 257 SER B N 1
ATOM 4795 C CA . SER B 1 257 ? 14.663 32.995 56.175 1.00 11.61 257 SER B CA 1
ATOM 4796 C C . SER B 1 257 ? 13.376 32.170 56.175 1.00 11.85 257 SER B C 1
ATOM 4797 O O . SER B 1 257 ? 12.287 32.750 56.248 1.00 11.18 257 SER B O 1
ATOM 4800 N N . TYR B 1 258 ? 13.475 30.841 56.058 1.00 12.57 258 TYR B N 1
ATOM 4801 C CA . TYR B 1 258 ? 12.297 29.971 55.994 1.00 13.67 258 TYR B CA 1
ATOM 4802 C C . TYR B 1 258 ? 11.276 30.278 57.091 1.00 11.34 258 TYR B C 1
ATOM 4803 O O . TYR B 1 258 ? 10.069 30.085 56.894 1.00 12.20 258 TYR B O 1
ATOM 4812 N N . ALA B 1 259 ? 11.733 30.722 58.262 1.00 10.68 259 ALA B N 1
ATOM 4813 C CA . ALA B 1 259 ? 10.826 30.886 59.395 1.00 12.17 259 ALA B CA 1
ATOM 4814 C C . ALA B 1 259 ? 9.832 32.015 59.172 1.00 11.33 259 ALA B C 1
ATOM 4815 O O . ALA B 1 259 ? 8.671 31.915 59.588 1.00 12.22 259 ALA B O 1
ATOM 4817 N N . PHE B 1 260 ? 10.282 33.108 58.555 1.00 12.77 260 PHE B N 1
ATOM 4818 C CA . PHE B 1 260 ? 9.497 34.323 58.340 1.00 11.83 260 PHE B CA 1
ATOM 4819 C C . PHE B 1 260 ? 9.010 34.475 56.908 1.00 13.67 260 PHE B C 1
ATOM 4820 O O . PHE B 1 260 ? 7.861 34.876 56.682 1.00 13.70 260 PHE B O 1
ATOM 4828 N N . MET B 1 261 ? 9.906 34.216 55.954 1.00 9.50 261 MET B N 1
ATOM 4829 C CA . MET B 1 261 ? 9.728 34.411 54.518 1.00 10.64 261 MET B CA 1
ATOM 4830 C C . MET B 1 261 ? 9.619 35.877 54.112 1.00 14.71 261 MET B C 1
ATOM 4831 O O . MET B 1 261 ? 9.500 36.773 54.957 1.00 12.78 261 MET B O 1
ATOM 4836 N N . ASP B 1 262 ? 9.711 36.116 52.806 1.00 10.72 262 ASP B N 1
ATOM 4837 C CA . ASP B 1 262 ? 9.663 37.447 52.218 1.00 10.86 262 ASP B CA 1
ATOM 4838 C C . ASP B 1 262 ? 9.367 37.269 50.731 1.00 13.31 262 ASP B C 1
ATOM 4839 O O . ASP B 1 262 ? 9.196 36.147 50.246 1.00 13.57 262 ASP B O 1
ATOM 4844 N N . ALA B 1 263 ? 9.281 38.386 50.010 1.00 12.44 263 ALA B N 1
ATOM 4845 C CA . ALA B 1 263 ? 8.877 38.317 48.607 1.00 10.58 263 ALA B CA 1
ATOM 4846 C C . ALA B 1 263 ? 9.994 37.782 47.724 1.00 12.84 263 ALA B C 1
ATOM 4847 O O . ALA B 1 263 ? 9.733 37.065 46.750 1.00 14.10 263 ALA B O 1
ATOM 4849 N N . ASP B 1 264 ? 11.244 38.123 48.032 1.00 12.66 264 ASP B N 1
ATOM 4850 C CA . ASP B 1 264 ? 12.331 37.742 47.138 1.00 13.14 264 ASP B CA 1
ATOM 4851 C C . ASP B 1 264 ? 12.593 36.242 47.204 1.00 15.32 264 ASP B C 1
ATOM 4852 O O . ASP B 1 264 ? 12.852 35.607 46.174 1.00 14.56 264 ASP B O 1
ATOM 4857 N N . TYR B 1 265 ? 12.528 35.653 48.401 1.00 13.52 265 TYR B N 1
ATOM 4858 C CA . TYR B 1 265 ? 12.585 34.198 48.495 1.00 13.26 265 TYR B CA 1
ATOM 4859 C C . TYR B 1 265 ? 11.292 33.565 47.999 1.00 13.54 265 TYR B C 1
ATOM 4860 O O . TYR B 1 265 ? 11.314 32.525 47.324 1.00 14.05 265 TYR B O 1
ATOM 4869 N N . GLY B 1 266 ? 10.154 34.181 48.318 1.00 13.49 266 GLY B N 1
ATOM 4870 C CA . GLY B 1 266 ? 8.877 33.558 48.030 1.00 17.56 266 GLY B CA 1
ATOM 4871 C C . GLY B 1 266 ? 8.680 33.258 46.560 1.00 16.02 266 GLY B C 1
ATOM 4872 O O . GLY B 1 266 ? 8.018 32.278 46.208 1.00 16.51 266 GLY B O 1
ATOM 4873 N N . ARG B 1 267 ? 9.259 34.080 45.686 1.00 13.08 267 ARG B N 1
ATOM 4874 C CA . ARG B 1 267 ? 9.050 33.940 44.252 1.00 14.42 267 ARG B CA 1
ATOM 4875 C C . ARG B 1 267 ? 9.894 32.847 43.604 1.00 17.52 267 ARG B C 1
ATOM 4876 O O . ARG B 1 267 ? 9.593 32.472 42.465 1.00 14.48 267 ARG B O 1
ATOM 4884 N N . ILE B 1 268 ? 10.928 32.314 44.272 1.00 14.75 268 ILE B N 1
ATOM 4885 C CA . ILE B 1 268 ? 11.722 31.276 43.613 1.00 13.03 268 ILE B CA 1
ATOM 4886 C C . ILE B 1 268 ? 10.900 29.993 43.525 1.00 16.48 268 ILE B C 1
ATOM 4887 O O . ILE B 1 268 ? 9.964 29.760 44.300 1.00 13.87 268 ILE B O 1
ATOM 4892 N N . HIS B 1 269 ? 11.258 29.147 42.562 1.00 15.82 269 HIS B N 1
ATOM 4893 C CA . HIS B 1 269 ? 10.471 27.965 42.246 1.00 13.60 269 HIS B CA 1
ATOM 4894 C C . HIS B 1 269 ? 11.058 26.698 42.849 1.00 13.99 269 HIS B C 1
ATOM 4895 O O . HIS B 1 269 ? 12.279 26.522 42.925 1.00 14.53 269 HIS B O 1
ATOM 4902 N N . ASP B 1 270 ? 10.159 25.795 43.244 1.00 13.26 270 ASP B N 1
ATOM 4903 C CA . ASP B 1 270 ? 10.549 24.489 43.743 1.00 14.00 270 ASP B CA 1
ATOM 4904 C C . ASP B 1 270 ? 10.725 23.551 42.553 1.00 14.09 270 ASP B C 1
ATOM 4905 O O . ASP B 1 270 ? 10.676 23.969 41.391 1.00 14.84 270 ASP B O 1
ATOM 4910 N N . ALA B 1 271 ? 10.961 22.271 42.840 1.00 12.15 271 ALA B N 1
ATOM 4911 C CA . ALA B 1 271 ? 11.239 21.305 41.787 1.00 13.48 271 ALA B CA 1
ATOM 4912 C C . ALA B 1 271 ? 10.051 21.101 40.861 1.00 14.40 271 ALA B C 1
ATOM 4913 O O . ALA B 1 271 ? 10.230 20.594 39.747 1.00 16.57 271 ALA B O 1
ATOM 4915 N N . GLU B 1 272 ? 8.851 21.477 41.291 1.00 14.78 272 GLU B N 1
ATOM 4916 C CA . GLU B 1 272 ? 7.653 21.354 40.473 1.00 14.50 272 GLU B CA 1
ATOM 4917 C C . GLU B 1 272 ? 7.351 22.626 39.700 1.00 15.08 272 GLU B C 1
ATOM 4918 O O . GLU B 1 272 ? 6.370 22.665 38.948 1.00 19.02 272 GLU B O 1
ATOM 4924 N N . GLY B 1 273 ? 8.162 23.665 39.875 1.00 16.01 273 GLY B N 1
ATOM 4925 C CA . GLY B 1 273 ? 7.927 24.937 39.234 1.00 14.41 273 GLY B CA 1
ATOM 4926 C C . GLY B 1 273 ? 6.986 25.852 39.979 1.00 19.26 273 GLY B C 1
ATOM 4927 O O . GLY B 1 273 ? 6.554 26.865 39.412 1.00 19.89 273 GLY B O 1
ATOM 4928 N N . LYS B 1 274 ? 6.655 25.536 41.225 1.00 15.71 274 LYS B N 1
ATOM 4929 C CA . LYS B 1 274 ? 5.735 26.338 42.018 1.00 14.60 274 LYS B CA 1
ATOM 4930 C C . LYS B 1 274 ? 6.522 27.265 42.935 1.00 12.09 274 LYS B C 1
ATOM 4931 O O . LYS B 1 274 ? 7.579 26.889 43.450 1.00 15.91 274 LYS B O 1
ATOM 4937 N N . ARG B 1 275 ? 6.007 28.482 43.129 1.00 13.63 275 ARG B N 1
ATOM 4938 C CA . ARG B 1 275 ? 6.616 29.394 44.093 1.00 13.80 275 ARG B CA 1
ATOM 4939 C C . ARG B 1 275 ? 6.723 28.721 45.457 1.00 15.76 275 ARG B C 1
ATOM 4940 O O . ARG B 1 275 ? 5.793 28.048 45.907 1.00 14.29 275 ARG B O 1
ATOM 4948 N N . ILE B 1 276 ? 7.846 28.932 46.147 1.00 13.87 276 ILE B N 1
ATOM 4949 C CA . ILE B 1 276 ? 7.988 28.275 47.437 1.00 12.58 276 ILE B CA 1
ATOM 4950 C C . ILE B 1 276 ? 7.077 28.892 48.495 1.00 13.51 276 ILE B C 1
ATOM 4951 O O . ILE B 1 276 ? 6.829 28.254 49.525 1.00 14.51 276 ILE B O 1
ATOM 4956 N N . ASP B 1 277 ? 6.546 30.102 48.276 1.00 12.82 277 ASP B N 1
ATOM 4957 C CA . ASP B 1 277 ? 5.551 30.637 49.199 1.00 13.20 277 ASP B CA 1
ATOM 4958 C C . ASP B 1 277 ? 4.137 30.180 48.857 1.00 16.90 277 ASP B C 1
ATOM 4959 O O . ASP B 1 277 ? 3.178 30.638 49.489 1.00 15.07 277 ASP B O 1
ATOM 4964 N N . GLN B 1 278 ? 3.991 29.269 47.900 1.00 15.90 278 GLN B N 1
ATOM 4965 C CA . GLN B 1 278 ? 2.711 28.651 47.589 1.00 17.83 278 GLN B CA 1
ATOM 4966 C C . GLN B 1 278 ? 2.760 27.152 47.862 1.00 21.87 278 GLN B C 1
ATOM 4967 O O . GLN B 1 278 ? 2.301 26.338 47.057 1.00 21.33 278 GLN B O 1
ATOM 4973 N N . GLY B 1 279 ? 3.348 26.770 48.995 1.00 19.23 279 GLY B N 1
ATOM 4974 C CA . GLY B 1 279 ? 3.278 25.393 49.434 1.00 18.51 279 GLY B CA 1
ATOM 4975 C C . GLY B 1 279 ? 4.412 24.963 50.339 1.00 19.94 279 GLY B C 1
ATOM 4976 O O . GLY B 1 279 ? 4.213 24.149 51.244 1.00 20.90 279 GLY B O 1
ATOM 4977 N N . GLU B 1 280 ? 5.608 25.502 50.116 1.00 15.41 280 GLU B N 1
ATOM 4978 C CA . GLU B 1 280 ? 6.767 25.032 50.862 1.00 14.78 280 GLU B CA 1
ATOM 4979 C C . GLU B 1 280 ? 6.897 25.737 52.209 1.00 14.59 280 GLU B C 1
ATOM 4980 O O . GLU B 1 280 ? 7.007 25.074 53.248 1.00 15.13 280 GLU B O 1
ATOM 4986 N N . TRP B 1 281 ? 6.865 27.076 52.213 1.00 12.95 281 TRP B N 1
ATOM 4987 C CA . TRP B 1 281 ? 6.966 27.871 53.429 1.00 13.44 281 TRP B CA 1
ATOM 4988 C C . TRP B 1 281 ? 5.864 28.917 53.439 1.00 17.01 281 TRP B C 1
ATOM 4989 O O . TRP B 1 281 ? 5.472 29.427 52.386 1.00 19.02 281 TRP B O 1
ATOM 5000 N N . GLU B 1 282 ? 5.354 29.215 54.629 1.00 12.27 282 GLU B N 1
ATOM 5001 C CA . GLU B 1 282 ? 4.295 30.203 54.779 1.00 10.45 282 GLU B CA 1
ATOM 5002 C C . GLU B 1 282 ? 4.867 31.577 55.094 1.00 14.16 282 GLU B C 1
ATOM 5003 O O . GLU B 1 282 ? 5.916 31.713 55.727 1.00 14.00 282 GLU B O 1
ATOM 5009 N N . ASN B 1 283 ? 4.136 32.602 54.686 1.00 11.54 283 ASN B N 1
ATOM 5010 C CA . ASN B 1 283 ? 4.427 33.950 55.148 1.00 12.84 283 ASN B CA 1
ATOM 5011 C C . ASN B 1 283 ? 4.036 34.063 56.612 1.00 13.32 283 ASN B C 1
ATOM 5012 O O . ASN B 1 283 ? 2.865 33.873 56.966 1.00 15.29 283 ASN B O 1
ATOM 5017 N N . ALA B 1 284 ? 5.023 34.341 57.466 1.00 12.94 284 ALA B N 1
ATOM 5018 C CA . ALA B 1 284 ? 4.770 34.599 58.876 1.00 10.73 284 ALA B CA 1
ATOM 5019 C C . ALA B 1 284 ? 5.110 36.018 59.297 1.00 13.26 284 ALA B C 1
ATOM 5020 O O . ALA B 1 284 ? 4.610 36.470 60.328 1.00 14.87 284 ALA B O 1
ATOM 5022 N N . LEU B 1 285 ? 5.927 36.725 58.523 1.00 13.05 285 LEU B N 1
ATOM 5023 C CA . LEU B 1 285 ? 6.329 38.092 58.824 1.00 10.32 285 LEU B CA 1
ATOM 5024 C C . LEU B 1 285 ? 5.572 39.055 57.923 1.00 9.98 285 LEU B C 1
ATOM 5025 O O . LEU B 1 285 ? 5.584 38.901 56.697 1.00 11.62 285 LEU B O 1
ATOM 5030 N N . PHE B 1 286 ? 4.928 40.050 58.526 1.00 10.57 286 PHE B N 1
ATOM 5031 C CA . PHE B 1 286 ? 4.249 41.092 57.770 1.00 9.85 286 PHE B CA 1
ATOM 5032 C C . PHE B 1 286 ? 4.565 42.459 58.352 1.00 14.05 286 PHE B C 1
ATOM 5033 O O . PHE B 1 286 ? 4.806 42.605 59.554 1.00 13.37 286 PHE B O 1
ATOM 5041 N N . ILE B 1 287 ? 4.555 43.462 57.482 1.00 11.37 287 ILE B N 1
ATOM 5042 C CA . ILE B 1 287 ? 4.517 44.856 57.910 1.00 11.20 287 ILE B CA 1
ATOM 5043 C C . ILE B 1 287 ? 3.057 45.265 57.965 1.00 13.61 287 ILE B C 1
ATOM 5044 O O . ILE B 1 287 ? 2.351 45.200 56.951 1.00 13.46 287 ILE B O 1
ATOM 5049 N N . LEU B 1 288 ? 2.598 45.685 59.140 1.00 12.87 288 LEU B N 1
ATOM 5050 C CA . LEU B 1 288 ? 1.252 46.215 59.284 1.00 11.83 288 LEU B CA 1
ATOM 5051 C C . LEU B 1 288 ? 1.302 47.710 59.025 1.00 12.97 288 LEU B C 1
ATOM 5052 O O . LEU B 1 288 ? 2.123 48.417 59.618 1.00 11.64 288 LEU B O 1
ATOM 5057 N N . THR B 1 289 ? 0.422 48.186 58.149 1.00 11.41 289 THR B N 1
ATOM 5058 C CA . THR B 1 289 ? 0.433 49.578 57.725 1.00 10.18 289 THR B CA 1
ATOM 5059 C C . THR B 1 289 ? -0.997 50.095 57.654 1.00 10.18 289 THR B C 1
ATOM 5060 O O . THR B 1 289 ? -1.937 49.330 57.428 1.00 14.91 289 THR B O 1
ATOM 5064 N N . SER B 1 290 ? -1.150 51.399 57.883 1.00 10.33 290 SER B N 1
ATOM 5065 C CA . SER B 1 290 ? -2.436 52.087 57.820 1.00 10.93 290 SER B CA 1
ATOM 5066 C C . SER B 1 290 ? -2.474 53.045 56.637 1.00 12.60 290 SER B C 1
ATOM 5067 O O . SER B 1 290 ? -1.476 53.707 56.335 1.00 12.62 290 SER B O 1
ATOM 5070 N N . VAL B 1 291 ? -3.636 53.129 55.985 1.00 12.74 291 VAL B N 1
ATOM 5071 C CA . VAL B 1 291 ? -3.880 54.174 54.993 1.00 11.11 291 VAL B CA 1
ATOM 5072 C C . VAL B 1 291 ? -4.019 55.512 55.706 1.00 9.01 291 VAL B C 1
ATOM 5073 O O . VAL B 1 291 ? -4.830 55.652 56.628 1.00 13.27 291 VAL B O 1
ATOM 5077 N N . MET B 1 292 ? -3.238 56.514 55.279 1.00 11.29 292 MET B N 1
ATOM 5078 C CA . MET B 1 292 ? -3.300 57.823 55.912 1.00 11.67 292 MET B CA 1
ATOM 5079 C C . MET B 1 292 ? -3.544 58.966 54.931 1.00 13.47 292 MET B C 1
ATOM 5080 O O . MET B 1 292 ? -3.582 60.125 55.359 1.00 12.59 292 MET B O 1
ATOM 5085 N N . SER B 1 293 ? -3.762 58.678 53.648 1.00 13.05 293 SER B N 1
ATOM 5086 C CA . SER B 1 293 ? -4.166 59.700 52.691 1.00 11.80 293 SER B CA 1
ATOM 5087 C C . SER B 1 293 ? -4.770 59.000 51.481 1.00 10.93 293 SER B C 1
ATOM 5088 O O . SER B 1 293 ? -4.351 57.903 51.112 1.00 11.41 293 SER B O 1
ATOM 5091 N N . HIS B 1 294 ? -5.776 59.635 50.880 1.00 12.83 294 HIS B N 1
ATOM 5092 C CA . HIS B 1 294 ? -6.435 59.051 49.716 1.00 12.70 294 HIS B CA 1
ATOM 5093 C C . HIS B 1 294 ? -7.142 60.138 48.924 1.00 11.70 294 HIS B C 1
ATOM 5094 O O . HIS B 1 294 ? -8.275 59.944 48.473 1.00 14.62 294 HIS B O 1
ATOM 5101 N N . ALA B 1 295 ? -6.469 61.275 48.734 1.00 11.59 295 ALA B N 1
ATOM 5102 C CA . ALA B 1 295 ? -7.099 62.427 48.101 1.00 12.22 295 ALA B CA 1
ATOM 5103 C C . ALA B 1 295 ? -7.396 62.189 46.629 1.00 15.53 295 ALA B C 1
ATOM 5104 O O . ALA B 1 295 ? -8.304 62.827 46.085 1.00 18.06 295 ALA B O 1
ATOM 5106 N N . LYS B 1 296 ? -6.659 61.265 45.965 1.00 15.57 296 LYS B N 1
ATOM 5107 C CA . LYS B 1 296 ? -6.986 60.915 44.592 1.00 13.77 296 LYS B CA 1
ATOM 5108 C C . LYS B 1 296 ? -7.840 59.648 44.548 1.00 17.55 296 LYS B C 1
ATOM 5109 O O . LYS B 1 296 ? -7.736 58.789 45.429 1.00 16.16 296 LYS B O 1
ATOM 5115 N N . PRO B 1 297 ? -8.696 59.498 43.531 1.00 12.26 297 PRO B N 1
ATOM 5116 C CA . PRO B 1 297 ? -9.675 58.393 43.562 1.00 14.07 297 PRO B CA 1
ATOM 5117 C C . PRO B 1 297 ? -9.076 56.995 43.636 1.00 12.93 297 PRO B C 1
ATOM 5118 O O . PRO B 1 297 ? -9.666 56.118 44.279 1.00 14.40 297 PRO B O 1
ATOM 5122 N N . HIS B 1 298 ? -7.937 56.745 42.993 1.00 14.27 298 HIS B N 1
ATOM 5123 C CA . HIS B 1 298 ? -7.426 55.389 42.843 1.00 11.63 298 HIS B CA 1
ATOM 5124 C C . HIS B 1 298 ? -6.015 55.227 43.394 1.00 14.67 298 HIS B C 1
ATOM 5125 O O . HIS B 1 298 ? -5.283 54.329 42.982 1.00 15.43 298 HIS B O 1
ATOM 5132 N N . LEU B 1 299 ? -5.628 56.063 44.348 1.00 11.40 299 LEU B N 1
ATOM 5133 C CA . LEU B 1 299 ? -4.323 55.938 44.979 1.00 14.64 299 LEU B CA 1
ATOM 5134 C C . LEU B 1 299 ? -4.489 56.119 46.478 1.00 18.28 299 LEU B C 1
ATOM 5135 O O . LEU B 1 299 ? -5.065 57.114 46.929 1.00 14.64 299 LEU B O 1
ATOM 5140 N N . ALA B 1 300 ? -4.014 55.138 47.236 1.00 14.62 300 ALA B N 1
ATOM 5141 C CA . ALA B 1 300 ? -3.985 55.201 48.687 1.00 13.42 300 ALA B CA 1
ATOM 5142 C C . ALA B 1 300 ? -2.538 55.345 49.130 1.00 15.85 300 ALA B C 1
ATOM 5143 O O . ALA B 1 300 ? -1.643 54.691 48.582 1.00 21.00 300 ALA B O 1
ATOM 5145 N N . VAL B 1 301 ? -2.300 56.213 50.105 1.00 14.50 301 VAL B N 1
ATOM 5146 C CA . VAL B 1 301 ? -0.970 56.380 50.673 1.00 10.43 301 VAL B CA 1
ATOM 5147 C C . VAL B 1 301 ? -0.980 55.768 52.065 1.00 12.22 301 VAL B C 1
ATOM 5148 O O . VAL B 1 301 ? -1.838 56.102 52.890 1.00 14.03 301 VAL B O 1
ATOM 5152 N N . VAL B 1 302 ? -0.047 54.854 52.313 1.00 11.62 302 VAL B N 1
ATOM 5153 C CA . VAL B 1 302 ? 0.039 54.143 53.583 1.00 10.71 302 VAL B CA 1
ATOM 5154 C C . VAL B 1 302 ? 1.271 54.641 54.344 1.00 11.47 302 VAL B C 1
ATOM 5155 O O . VAL B 1 302 ? 2.157 55.299 53.788 1.00 12.21 302 VAL B O 1
ATOM 5159 N N . ASP B 1 303 ? 1.326 54.315 55.637 1.00 8.84 303 ASP B N 1
ATOM 5160 C CA . ASP B 1 303 ? 2.359 54.859 56.509 1.00 9.45 303 ASP B CA 1
ATOM 5161 C C . ASP B 1 303 ? 3.622 54.003 56.576 1.00 11.77 303 ASP B C 1
ATOM 5162 O O . ASP B 1 303 ? 4.552 54.357 57.308 1.00 11.42 303 ASP B O 1
ATOM 5167 N N . ALA B 1 304 ? 3.706 52.922 55.798 1.00 10.00 304 ALA B N 1
ATOM 5168 C CA . ALA B 1 304 ? 4.915 52.109 55.710 1.00 12.96 304 ALA B CA 1
ATOM 5169 C C . ALA B 1 304 ? 5.629 52.419 54.399 1.00 11.98 304 ALA B C 1
ATOM 5170 O O . ALA B 1 304 ? 5.188 51.994 53.323 1.00 14.38 304 ALA B O 1
ATOM 5172 N N . GLY B 1 305 ? 6.728 53.161 54.495 1.00 10.15 305 GLY B N 1
ATOM 5173 C CA . GLY B 1 305 ? 7.589 53.433 53.364 1.00 11.43 305 GLY B CA 1
ATOM 5174 C C . GLY B 1 305 ? 8.937 52.764 53.520 1.00 11.78 305 GLY B C 1
ATOM 5175 O O . GLY B 1 305 ? 9.035 51.678 54.100 1.00 11.68 305 GLY B O 1
ATOM 5176 N N . LEU B 1 306 ? 9.992 53.413 53.023 1.00 13.94 306 LEU B N 1
ATOM 5177 C CA . LEU B 1 306 ? 11.306 52.780 53.009 1.00 17.25 306 LEU B CA 1
ATOM 5178 C C . LEU B 1 306 ? 11.855 52.556 54.414 1.00 16.87 306 LEU B C 1
ATOM 5179 O O . LEU B 1 306 ? 12.513 51.540 54.669 1.00 14.91 306 LEU B O 1
ATOM 5184 N N . LYS B 1 307 ? 11.642 53.504 55.328 1.00 12.04 307 LYS B N 1
ATOM 5185 C CA . LYS B 1 307 ? 12.294 53.411 56.625 1.00 14.60 307 LYS B CA 1
ATOM 5186 C C . LYS B 1 307 ? 11.702 52.327 57.512 1.00 14.11 307 LYS B C 1
ATOM 5187 O O . LYS B 1 307 ? 12.326 51.977 58.522 1.00 17.31 307 LYS B O 1
ATOM 5193 N N . ALA B 1 308 ? 10.525 51.804 57.168 1.00 11.97 308 ALA B N 1
ATOM 5194 C CA . ALA B 1 308 ? 9.920 50.672 57.852 1.00 13.90 308 ALA B CA 1
ATOM 5195 C C . ALA B 1 308 ? 10.337 49.327 57.273 1.00 12.56 308 ALA B C 1
ATOM 5196 O O . ALA B 1 308 ? 9.892 48.294 57.780 1.00 13.14 308 ALA B O 1
ATOM 5198 N N . GLN B 1 309 ? 11.186 49.311 56.245 1.00 14.24 309 GLN B N 1
ATOM 5199 C CA . GLN B 1 309 ? 11.543 48.057 55.586 1.00 11.89 309 GLN B CA 1
ATOM 5200 C C . GLN B 1 309 ? 12.840 48.269 54.799 1.00 15.86 309 GLN B C 1
ATOM 5201 O O . GLN B 1 309 ? 13.717 49.012 55.239 1.00 17.80 309 GLN B O 1
ATOM 5207 N N . SER B 1 310 ? 12.959 47.604 53.655 1.00 21.69 310 SER B N 1
ATOM 5208 C CA . SER B 1 310 ? 14.041 47.844 52.711 1.00 19.03 310 SER B CA 1
ATOM 5209 C C . SER B 1 310 ? 13.474 47.688 51.309 1.00 20.28 310 SER B C 1
ATOM 5210 O O . SER B 1 310 ? 12.357 47.204 51.131 1.00 19.33 310 SER B O 1
ATOM 5213 N N . VAL B 1 311 ? 14.242 48.111 50.304 1.00 16.32 311 VAL B N 1
ATOM 5214 C CA . VAL B 1 311 ? 13.860 47.822 48.923 1.00 18.94 311 VAL B CA 1
ATOM 5215 C C . VAL B 1 311 ? 15.049 47.234 48.175 1.00 18.52 311 VAL B C 1
ATOM 5216 O O . VAL B 1 311 ? 15.050 47.178 46.939 1.00 15.88 311 VAL B O 1
ATOM 5220 N N . ASP B 1 312 ? 16.057 46.762 48.917 1.00 17.16 312 ASP B N 1
ATOM 5221 C CA . ASP B 1 312 ? 17.238 46.194 48.274 1.00 17.20 312 ASP B CA 1
ATOM 5222 C C . ASP B 1 312 ? 16.869 45.030 47.367 1.00 20.87 312 ASP B C 1
ATOM 5223 O O . ASP B 1 312 ? 17.554 44.777 46.370 1.00 22.26 312 ASP B O 1
ATOM 5228 N N . SER B 1 313 ? 15.807 44.300 47.706 1.00 16.96 313 SER B N 1
ATOM 5229 C CA . SER B 1 313 ? 15.340 43.156 46.933 1.00 15.75 313 SER B CA 1
ATOM 5230 C C . SER B 1 313 ? 13.959 43.409 46.332 1.00 17.22 313 SER B C 1
ATOM 5231 O O . SER B 1 313 ? 13.181 42.473 46.128 1.00 24.08 313 SER B O 1
ATOM 5234 N N . GLY B 1 314 ? 13.635 44.667 46.061 1.00 16.08 314 GLY B N 1
ATOM 5235 C CA . GLY B 1 314 ? 12.364 45.015 45.452 1.00 22.40 314 GLY B CA 1
ATOM 5236 C C . GLY B 1 314 ? 11.313 45.414 46.474 1.00 19.29 314 GLY B C 1
ATOM 5237 O O . GLY B 1 314 ? 11.526 45.414 47.691 1.00 17.98 314 GLY B O 1
ATOM 5238 N N . LEU B 1 315 ? 10.146 45.759 45.938 1.00 16.41 315 LEU B N 1
ATOM 5239 C CA . LEU B 1 315 ? 9.050 46.260 46.740 1.00 15.62 315 LEU B CA 1
ATOM 5240 C C . LEU B 1 315 ? 8.399 45.154 47.567 1.00 13.43 315 LEU B C 1
ATOM 5241 O O . LEU B 1 315 ? 8.478 43.972 47.225 1.00 13.73 315 LEU B O 1
ATOM 5246 N N . PRO B 1 316 ? 7.721 45.525 48.650 1.00 11.54 316 PRO B N 1
ATOM 5247 C CA . PRO B 1 316 ? 6.815 44.585 49.317 1.00 14.08 316 PRO B CA 1
ATOM 5248 C C . PRO B 1 316 ? 5.569 44.384 48.471 1.00 16.03 316 PRO B C 1
ATOM 5249 O O . PRO B 1 316 ? 5.355 45.073 47.472 1.00 14.92 316 PRO B O 1
ATOM 5253 N N . PHE B 1 317 ? 4.714 43.450 48.890 1.00 13.67 317 PHE B N 1
ATOM 5254 C CA . PHE B 1 317 ? 3.403 43.339 48.267 1.00 12.35 317 PHE B CA 1
ATOM 5255 C C . PHE B 1 317 ? 2.319 43.184 49.320 1.00 13.49 317 PHE B C 1
ATOM 5256 O O . PHE B 1 317 ? 2.570 42.736 50.441 1.00 15.38 317 PHE B O 1
ATOM 5264 N N . VAL B 1 318 ? 1.107 43.592 48.943 1.00 13.40 318 VAL B N 1
ATOM 5265 C CA . VAL B 1 318 ? -0.049 43.478 49.821 1.00 12.48 318 VAL B CA 1
ATOM 5266 C C . VAL B 1 318 ? -0.463 42.013 49.899 1.00 14.09 318 VAL B C 1
ATOM 5267 O O . VAL B 1 318 ? -0.724 41.369 48.875 1.00 17.38 318 VAL B O 1
ATOM 5271 N N . TYR B 1 319 ? -0.532 41.487 51.117 1.00 15.80 319 TYR B N 1
ATOM 5272 C CA . TYR B 1 319 ? -0.827 40.079 51.330 1.00 15.03 319 TYR B CA 1
ATOM 5273 C C . TYR B 1 319 ? -2.325 39.811 51.361 1.00 13.83 319 TYR B C 1
ATOM 5274 O O . TYR B 1 319 ? -3.100 40.589 51.921 1.00 15.07 319 TYR B O 1
ATOM 5283 N N . GLY B 1 320 ? -2.726 38.693 50.764 1.00 14.11 320 GLY B N 1
ATOM 5284 C CA . GLY B 1 320 ? -4.067 38.172 50.963 1.00 17.84 320 GLY B CA 1
ATOM 5285 C C . GLY B 1 320 ? -5.133 38.778 50.084 1.00 23.85 320 GLY B C 1
ATOM 5286 O O . GLY B 1 320 ? -6.321 38.517 50.305 1.00 24.37 320 GLY B O 1
ATOM 5287 N N . ARG B 1 321 ? -4.749 39.579 49.098 1.00 18.76 321 ARG B N 1
ATOM 5288 C CA . ARG B 1 321 ? -5.695 40.193 48.184 1.00 18.18 321 ARG B CA 1
ATOM 5289 C C . ARG B 1 321 ? -4.911 40.650 46.969 1.00 15.88 321 ARG B C 1
ATOM 5290 O O . ARG B 1 321 ? -3.700 40.876 47.041 1.00 16.90 321 ARG B O 1
ATOM 5298 N N . ASP B 1 322 ? -5.618 40.777 45.846 1.00 15.64 322 ASP B N 1
ATOM 5299 C CA . ASP B 1 322 ? -4.987 41.145 44.586 1.00 13.70 322 ASP B CA 1
ATOM 5300 C C . ASP B 1 322 ? -5.696 42.318 43.921 1.00 18.74 322 ASP B C 1
ATOM 5301 O O . ASP B 1 322 ? -5.502 42.549 42.728 1.00 21.53 322 ASP B O 1
ATOM 5306 N N . ASP B 1 323 ? -6.499 43.070 44.671 1.00 13.27 323 ASP B N 1
ATOM 5307 C CA . ASP B 1 323 ? -7.263 44.179 44.114 1.00 12.12 323 ASP B CA 1
ATOM 5308 C C . ASP B 1 323 ? -6.580 45.529 44.293 1.00 13.54 323 ASP B C 1
ATOM 5309 O O . ASP B 1 323 ? -7.049 46.524 43.720 1.00 13.56 323 ASP B O 1
ATOM 5314 N N . VAL B 1 324 ? -5.494 45.574 45.069 1.00 14.63 324 VAL B N 1
ATOM 5315 C CA . VAL B 1 324 ? -4.691 46.766 45.313 1.00 15.14 324 VAL B CA 1
ATOM 5316 C C . VAL B 1 324 ? -3.229 46.368 45.142 1.00 18.48 324 VAL B C 1
ATOM 5317 O O . VAL B 1 324 ? -2.881 45.188 45.192 1.00 20.60 324 VAL B O 1
ATOM 5321 N N . LYS B 1 325 ? -2.363 47.357 44.919 1.00 13.26 325 LYS B N 1
ATOM 5322 C CA . LYS B 1 325 ? -0.958 47.046 44.646 1.00 15.38 325 LYS B CA 1
ATOM 5323 C C . LYS B 1 325 ? -0.032 48.125 45.191 1.00 14.22 325 LYS B C 1
ATOM 5324 O O . LYS B 1 325 ? -0.146 49.296 44.829 1.00 14.87 325 LYS B O 1
ATOM 5330 N N . TYR B 1 326 ? 0.908 47.715 46.042 1.00 14.40 326 TYR B N 1
ATOM 5331 C CA . TYR B 1 326 ? 1.970 48.600 46.511 1.00 14.34 326 TYR B CA 1
ATOM 5332 C C . TYR B 1 326 ? 2.962 48.842 45.373 1.00 16.17 326 TYR B C 1
ATOM 5333 O O . TYR B 1 326 ? 3.598 47.898 44.893 1.00 15.73 326 TYR B O 1
ATOM 5342 N N . ILE B 1 327 ? 3.086 50.092 44.919 1.00 16.58 327 ILE B N 1
ATOM 5343 C CA . ILE B 1 327 ? 3.835 50.379 43.701 1.00 14.70 327 ILE B CA 1
ATOM 5344 C C . ILE B 1 327 ? 5.028 51.305 43.915 1.00 17.26 327 ILE B C 1
ATOM 5345 O O . ILE B 1 327 ? 5.924 51.333 43.054 1.00 18.35 327 ILE B O 1
ATOM 5350 N N . LYS B 1 328 ? 5.089 52.063 45.007 1.00 14.35 328 LYS B N 1
ATOM 5351 C CA . LYS B 1 328 ? 6.121 53.076 45.192 1.00 15.80 328 LYS B CA 1
ATOM 5352 C C . LYS B 1 328 ? 6.302 53.319 46.678 1.00 16.03 328 LYS B C 1
ATOM 5353 O O . LYS B 1 328 ? 5.354 53.194 47.456 1.00 15.40 328 LYS B O 1
ATOM 5359 N N . CYS B 1 329 ? 7.496 53.753 47.064 1.00 19.60 329 CYS B N 1
ATOM 5360 C CA . CYS B 1 329 ? 7.602 54.283 48.411 1.00 21.66 329 CYS B CA 1
ATOM 5361 C C . CYS B 1 329 ? 8.675 55.350 48.490 1.00 22.28 329 CYS B C 1
ATOM 5362 O O . CYS B 1 329 ? 9.675 55.324 47.766 1.00 25.22 329 CYS B O 1
ATOM 5365 N N . SER B 1 330 ? 8.413 56.309 49.360 1.00 18.20 330 SER B N 1
ATOM 5366 C CA . SER B 1 330 ? 9.381 57.253 49.860 1.00 17.44 330 SER B CA 1
ATOM 5367 C C . SER B 1 330 ? 9.659 56.873 51.309 1.00 15.88 330 SER B C 1
ATOM 5368 O O . SER B 1 330 ? 9.301 55.781 51.766 1.00 14.53 330 SER B O 1
ATOM 5371 N N . ASP B 1 331 ? 10.285 57.779 52.049 1.00 16.27 331 ASP B N 1
ATOM 5372 C CA . ASP B 1 331 ? 10.850 57.377 53.332 1.00 14.68 331 ASP B CA 1
ATOM 5373 C C . ASP B 1 331 ? 9.767 56.969 54.320 1.00 16.30 331 ASP B C 1
ATOM 5374 O O . ASP B 1 331 ? 9.931 55.979 55.043 1.00 14.61 331 ASP B O 1
ATOM 5379 N N . GLU B 1 332 ? 8.644 57.698 54.352 1.00 10.96 332 GLU B N 1
ATOM 5380 C CA . GLU B 1 332 ? 7.602 57.465 55.349 1.00 11.86 332 GLU B CA 1
ATOM 5381 C C . GLU B 1 332 ? 6.226 57.263 54.717 1.00 13.46 332 GLU B C 1
ATOM 5382 O O . GLU B 1 332 ? 5.207 57.342 55.421 1.00 13.09 332 GLU B O 1
ATOM 5388 N N . HIS B 1 333 ? 6.181 56.991 53.413 1.00 12.56 333 HIS B N 1
ATOM 5389 C CA . HIS B 1 333 ? 4.946 56.808 52.667 1.00 12.23 333 HIS B CA 1
ATOM 5390 C C . HIS B 1 333 ? 5.096 55.651 51.696 1.00 13.67 333 HIS B C 1
ATOM 5391 O O . HIS B 1 333 ? 6.124 55.523 51.028 1.00 12.78 333 HIS B O 1
ATOM 5398 N N . GLY B 1 334 ? 4.053 54.845 51.587 1.00 13.56 334 GLY B N 1
ATOM 5399 C CA . GLY B 1 334 ? 3.931 53.872 50.512 1.00 13.16 334 GLY B CA 1
ATOM 5400 C C . GLY B 1 334 ? 2.725 54.216 49.661 1.00 14.35 334 GLY B C 1
ATOM 5401 O O . GLY B 1 334 ? 1.679 54.594 50.188 1.00 15.27 334 GLY B O 1
ATOM 5402 N N . VAL B 1 335 ? 2.879 54.108 48.347 1.00 13.39 335 VAL B N 1
ATOM 5403 C CA . VAL B 1 335 ? 1.784 54.390 47.426 1.00 10.43 335 VAL B CA 1
ATOM 5404 C C . VAL B 1 335 ? 1.195 53.063 46.984 1.00 11.59 335 VAL B C 1
ATOM 5405 O O . VAL B 1 335 ? 1.913 52.202 46.459 1.00 13.17 335 VAL B O 1
ATOM 5409 N N . VAL B 1 336 ? -0.109 52.904 47.195 1.00 12.43 336 VAL B N 1
ATOM 5410 C CA . VAL B 1 336 ? -0.833 51.679 46.868 1.00 10.48 336 VAL B CA 1
ATOM 5411 C C . VAL B 1 336 ? -1.886 52.021 45.822 1.00 13.18 336 VAL B C 1
ATOM 5412 O O . VAL B 1 336 ? -2.773 52.851 46.073 1.00 13.28 336 VAL B O 1
ATOM 5416 N N . GLU B 1 337 ? -1.780 51.399 44.647 1.00 14.25 337 GLU B N 1
ATOM 5417 C CA . GLU B 1 337 ? -2.836 51.511 43.645 1.00 13.14 337 GLU B CA 1
ATOM 5418 C C . GLU B 1 337 ? -4.139 50.925 44.176 1.00 14.27 337 GLU B C 1
ATOM 5419 O O . GLU B 1 337 ? -4.159 49.855 44.791 1.00 15.83 337 GLU B O 1
ATOM 5425 N N . ASP B 1 338 ? -5.245 51.624 43.905 1.00 13.93 338 ASP B N 1
ATOM 5426 C CA . ASP B 1 338 ? -6.553 51.268 44.436 1.00 14.85 338 ASP B CA 1
ATOM 5427 C C . ASP B 1 338 ? -7.559 51.586 43.325 1.00 12.80 338 ASP B C 1
ATOM 5428 O O . ASP B 1 338 ? -8.366 52.507 43.433 1.00 13.62 338 ASP B O 1
ATOM 5433 N N . LYS B 1 339 ? -7.472 50.848 42.236 1.00 13.92 339 LYS B N 1
ATOM 5434 C CA . LYS B 1 339 ? -8.243 51.202 41.015 1.00 16.55 339 LYS B CA 1
ATOM 5435 C C . LYS B 1 339 ? -9.747 51.152 41.234 1.00 16.80 339 LYS B C 1
ATOM 5436 O O . LYS B 1 339 ? -10.425 51.760 40.460 1.00 18.81 339 LYS B O 1
ATOM 5442 N N . ASP B 1 340 ? -10.218 50.396 42.195 1.00 15.46 340 ASP B N 1
ATOM 5443 C CA . ASP B 1 340 ? -11.646 50.325 42.463 1.00 21.75 340 ASP B CA 1
ATOM 5444 C C . ASP B 1 340 ? -12.057 51.171 43.662 1.00 20.96 340 ASP B C 1
ATOM 5445 O O . ASP B 1 340 ? -13.230 51.149 44.050 1.00 19.94 340 ASP B O 1
ATOM 5450 N N . GLY B 1 341 ? -11.123 51.918 44.249 1.00 17.14 341 GLY B N 1
ATOM 5451 C CA . GLY B 1 341 ? -11.438 52.801 45.355 1.00 14.52 341 GLY B CA 1
ATOM 5452 C C . GLY B 1 341 ? -12.057 52.099 46.541 1.00 19.12 341 GLY B C 1
ATOM 5453 O O . GLY B 1 341 ? -13.050 52.579 47.100 1.00 23.49 341 GLY B O 1
ATOM 5454 N N . VAL B 1 342 ? -11.476 50.965 46.948 1.00 16.14 342 VAL B N 1
ATOM 5455 C CA . VAL B 1 342 ? -12.020 50.185 48.053 1.00 16.44 342 VAL B CA 1
ATOM 5456 C C . VAL B 1 342 ? -11.259 50.401 49.353 1.00 17.40 342 VAL B C 1
ATOM 5457 O O . VAL B 1 342 ? -11.687 49.882 50.397 1.00 22.10 342 VAL B O 1
ATOM 5461 N N . LEU B 1 343 ? -10.157 51.146 49.334 1.00 13.97 343 LEU B N 1
ATOM 5462 C CA . LEU B 1 343 ? -9.396 51.441 50.541 1.00 13.67 343 LEU B CA 1
ATOM 5463 C C . LEU B 1 343 ? -9.797 52.799 51.093 1.00 16.50 343 LEU B C 1
ATOM 5464 O O . LEU B 1 343 ? -9.938 53.769 50.342 1.00 18.06 343 LEU B O 1
ATOM 5469 N N . LYS B 1 344 ? -9.963 52.861 52.410 1.00 15.68 344 LYS B N 1
ATOM 5470 C CA . LYS B 1 344 ? -10.342 54.075 53.110 1.00 20.29 344 LYS B CA 1
ATOM 5471 C C . LYS B 1 344 ? -9.278 54.431 54.136 1.00 16.69 344 LYS B C 1
ATOM 5472 O O . LYS B 1 344 ? -8.570 53.559 54.651 1.00 15.11 344 LYS B O 1
ATOM 5478 N N . VAL B 1 345 ? -9.167 55.731 54.422 1.00 14.84 345 VAL B N 1
ATOM 5479 C CA . VAL B 1 345 ? -8.280 56.196 55.478 1.00 13.44 345 VAL B CA 1
ATOM 5480 C C . VAL B 1 345 ? -8.500 55.372 56.737 1.00 12.52 345 VAL B C 1
ATOM 5481 O O . VAL B 1 345 ? -9.636 55.065 57.114 1.00 14.21 345 VAL B O 1
ATOM 5485 N N . ASN B 1 346 ? -7.394 54.986 57.370 1.00 13.14 346 ASN B N 1
ATOM 5486 C CA . ASN B 1 346 ? -7.286 54.183 58.590 1.00 15.55 346 ASN B CA 1
ATOM 5487 C C . ASN B 1 346 ? -7.528 52.689 58.363 1.00 15.48 346 ASN B C 1
ATOM 5488 O O . ASN B 1 346 ? -7.381 51.905 59.322 1.00 16.62 346 ASN B O 1
ATOM 5493 N N . ASP B 1 347 ? -7.851 52.252 57.147 1.00 14.01 347 ASP B N 1
ATOM 5494 C CA . ASP B 1 347 ? -7.771 50.832 56.833 1.00 15.78 347 ASP B CA 1
ATOM 5495 C C . ASP B 1 347 ? -6.350 50.324 57.049 1.00 17.04 347 ASP B C 1
ATOM 5496 O O . ASP B 1 347 ? -5.369 51.041 56.820 1.00 15.58 347 ASP B O 1
ATOM 5501 N N . LYS B 1 348 ? -6.241 49.072 57.484 1.00 14.54 348 LYS B N 1
ATOM 5502 C CA . LYS B 1 348 ? -4.949 48.430 57.680 1.00 11.22 348 LYS B CA 1
ATOM 5503 C C . LYS B 1 348 ? -4.717 47.376 56.608 1.00 13.22 348 LYS B C 1
ATOM 5504 O O . LYS B 1 348 ? -5.655 46.698 56.172 1.00 15.26 348 LYS B O 1
ATOM 5510 N N . LEU B 1 349 ? -3.459 47.247 56.193 1.00 11.38 349 LEU B N 1
ATOM 5511 C CA . LEU B 1 349 ? -3.025 46.218 55.258 1.00 13.04 349 LEU B CA 1
ATOM 5512 C C . LEU B 1 349 ? -1.828 45.489 55.846 1.00 17.05 349 LEU B C 1
ATOM 5513 O O . LEU B 1 349 ? -1.061 46.060 56.622 1.00 12.95 349 LEU B O 1
ATOM 5518 N N . ARG B 1 350 ? -1.667 44.225 55.466 1.00 14.85 350 ARG B N 1
ATOM 5519 C CA . ARG B 1 350 ? -0.450 43.478 55.761 1.00 11.69 350 ARG B CA 1
ATOM 5520 C C . ARG B 1 350 ? 0.407 43.409 54.504 1.00 13.18 350 ARG B C 1
ATOM 5521 O O . ARG B 1 350 ? -0.093 43.056 53.430 1.00 14.65 350 ARG B O 1
ATOM 5529 N N . LEU B 1 351 ? 1.687 43.747 54.642 1.00 11.36 351 LEU B N 1
ATOM 5530 C CA . LEU B 1 351 ? 2.644 43.701 53.545 1.00 10.76 351 LEU B CA 1
ATOM 5531 C C . LEU B 1 351 ? 3.654 42.594 53.808 1.00 12.75 351 LEU B C 1
ATOM 5532 O O . LEU B 1 351 ? 4.174 42.478 54.924 1.00 11.70 351 LEU B O 1
ATOM 5537 N N . VAL B 1 352 ? 3.930 41.790 52.785 1.00 11.55 352 VAL B N 1
ATOM 5538 C CA . VAL B 1 352 ? 5.068 40.877 52.814 1.00 12.20 352 VAL B CA 1
ATOM 5539 C C . VAL B 1 352 ? 6.294 41.686 52.414 1.00 13.46 352 VAL B C 1
ATOM 5540 O O . VAL B 1 352 ? 6.318 42.257 51.313 1.00 11.57 352 VAL B O 1
ATOM 5544 N N . PRO B 1 353 ? 7.316 41.785 53.262 1.00 11.25 353 PRO B N 1
ATOM 5545 C CA . PRO B 1 353 ? 8.492 42.582 52.894 1.00 14.65 353 PRO B CA 1
ATOM 5546 C C . PRO B 1 353 ? 9.250 41.955 51.740 1.00 12.28 353 PRO B C 1
ATOM 5547 O O . PRO B 1 353 ? 9.209 40.742 51.521 1.00 15.79 353 PRO B O 1
ATOM 5551 N N . GLY B 1 354 ? 9.962 42.805 51.000 1.00 12.24 354 GLY B N 1
ATOM 5552 C CA . GLY B 1 354 ? 10.818 42.298 49.944 1.00 12.97 354 GLY B CA 1
ATOM 5553 C C . GLY B 1 354 ? 11.895 41.367 50.469 1.00 13.39 354 GLY B C 1
ATOM 5554 O O . GLY B 1 354 ? 12.157 40.309 49.888 1.00 13.20 354 GLY B O 1
ATOM 5555 N N . HIS B 1 355 ? 12.526 41.745 51.581 1.00 12.14 355 HIS B N 1
ATOM 5556 C CA . HIS B 1 355 ? 13.683 41.035 52.115 1.00 11.10 355 HIS B CA 1
ATOM 5557 C C . HIS B 1 355 ? 13.587 41.052 53.634 1.00 13.32 355 HIS B C 1
ATOM 5558 O O . HIS B 1 355 ? 13.632 42.123 54.245 1.00 11.75 355 HIS B O 1
ATOM 5565 N N . CYS B 1 356 ? 13.464 39.874 54.249 1.00 11.93 356 CYS B N 1
ATOM 5566 C CA . CYS B 1 356 ? 13.120 39.830 55.669 1.00 12.79 356 CYS B CA 1
ATOM 5567 C C . CYS B 1 356 ? 14.247 40.372 56.553 1.00 13.21 356 CYS B C 1
ATOM 5568 O O . CYS B 1 356 ? 13.989 41.171 57.462 1.00 11.63 356 CYS B O 1
ATOM 5571 N N . ASP B 1 357 ? 15.502 39.964 56.316 1.00 11.51 357 ASP B N 1
ATOM 5572 C CA . ASP B 1 357 ? 16.559 40.331 57.263 1.00 9.76 357 ASP B CA 1
ATOM 5573 C C . ASP B 1 357 ? 16.688 41.841 57.424 1.00 12.99 357 ASP B C 1
ATOM 5574 O O . ASP B 1 357 ? 16.667 42.326 58.571 1.00 12.44 357 ASP B O 1
ATOM 5579 N N . PRO B 1 358 ? 16.852 42.633 56.361 1.00 13.94 358 PRO B N 1
ATOM 5580 C CA . PRO B 1 358 ? 17.006 44.079 56.578 1.00 10.15 358 PRO B CA 1
ATOM 5581 C C . PRO B 1 358 ? 15.751 44.725 57.140 1.00 12.75 358 PRO B C 1
ATOM 5582 O O . PRO B 1 358 ? 15.854 45.687 57.917 1.00 11.44 358 PRO B O 1
ATOM 5586 N N . THR B 1 359 ? 14.569 44.205 56.798 1.00 12.29 359 THR B N 1
ATOM 5587 C CA . THR B 1 359 ? 13.331 44.735 57.358 1.00 12.89 359 THR B CA 1
ATOM 5588 C C . THR B 1 359 ? 13.280 44.533 58.866 1.00 12.79 359 THR B C 1
ATOM 5589 O O . THR B 1 359 ? 12.919 45.449 59.616 1.00 11.28 359 THR B O 1
ATOM 5593 N N . CYS B 1 360 ? 13.655 43.343 59.333 1.00 12.34 360 CYS B N 1
ATOM 5594 C CA . CYS B 1 360 ? 13.673 43.094 60.769 1.00 9.86 360 CYS B CA 1
ATOM 5595 C C . CYS B 1 360 ? 14.641 44.026 61.477 1.00 12.13 360 CYS B C 1
ATOM 5596 O O . CYS B 1 360 ? 14.387 44.447 62.610 1.00 11.92 360 CYS B O 1
ATOM 5599 N N . ASN B 1 361 ? 15.751 44.355 60.829 1.00 12.04 361 ASN B N 1
ATOM 5600 C CA . ASN B 1 361 ? 16.800 45.152 61.448 1.00 11.72 361 ASN B CA 1
ATOM 5601 C C . ASN B 1 361 ? 16.480 46.641 61.504 1.00 13.28 361 ASN B C 1
ATOM 5602 O O . ASN B 1 361 ? 17.262 47.392 62.086 1.00 10.39 361 ASN B O 1
ATOM 5607 N N . VAL B 1 362 ? 15.359 47.105 60.946 1.00 10.71 362 VAL B N 1
ATOM 5608 C CA . VAL B 1 362 ? 14.973 48.504 61.160 1.00 11.79 362 VAL B CA 1
ATOM 5609 C C . VAL B 1 362 ? 13.892 48.652 62.231 1.00 13.62 362 VAL B C 1
ATOM 5610 O O . VAL B 1 362 ? 13.448 49.779 62.501 1.00 12.40 362 VAL B O 1
ATOM 5614 N N . HIS B 1 363 ? 13.495 47.558 62.890 1.00 13.51 363 HIS B N 1
ATOM 5615 C CA . HIS B 1 363 ? 12.498 47.597 63.950 1.00 10.54 363 HIS B CA 1
ATOM 5616 C C . HIS B 1 363 ? 13.066 47.049 65.253 1.00 11.38 363 HIS B C 1
ATOM 5617 O O . HIS B 1 363 ? 14.086 46.358 65.276 1.00 13.63 363 HIS B O 1
ATOM 5624 N N . ASP B 1 364 ? 12.395 47.387 66.353 1.00 14.26 364 ASP B N 1
ATOM 5625 C CA . ASP B 1 364 ? 12.823 46.953 67.672 1.00 14.09 364 ASP B CA 1
ATOM 5626 C C . ASP B 1 364 ? 11.932 45.885 68.283 1.00 12.48 364 ASP B C 1
ATOM 5627 O O . ASP B 1 364 ? 12.291 45.336 69.332 1.00 13.73 364 ASP B O 1
ATOM 5632 N N . TRP B 1 365 ? 10.804 45.560 67.652 1.00 13.94 365 TRP B N 1
ATOM 5633 C CA . TRP B 1 365 ? 9.832 44.641 68.223 1.00 13.35 365 TRP B CA 1
ATOM 5634 C C . TRP B 1 365 ? 9.154 43.831 67.129 1.00 15.18 365 TRP B C 1
ATOM 5635 O O . TRP B 1 365 ? 8.964 44.310 66.007 1.00 14.72 365 TRP B O 1
ATOM 5646 N N . TYR B 1 366 ? 8.765 42.606 67.488 1.00 12.33 366 TYR B N 1
ATOM 5647 C CA . TYR B 1 366 ? 7.806 41.805 66.739 1.00 10.85 366 TYR B CA 1
ATOM 5648 C C . TYR B 1 366 ? 6.521 41.713 67.552 1.00 15.07 366 TYR B C 1
ATOM 5649 O O . TYR B 1 366 ? 6.565 41.410 68.749 1.00 17.66 366 TYR B O 1
ATOM 5658 N N . VAL B 1 367 ? 5.390 41.945 66.899 1.00 13.61 367 VAL B N 1
ATOM 5659 C CA . VAL B 1 367 ? 4.074 41.760 67.502 1.00 11.07 367 VAL B CA 1
ATOM 5660 C C . VAL B 1 367 ? 3.580 40.382 67.074 1.00 11.45 367 VAL B C 1
ATOM 5661 O O . VAL B 1 367 ? 3.153 40.189 65.932 1.00 13.28 367 VAL B O 1
ATOM 5665 N N . GLY B 1 368 ? 3.628 39.422 67.993 1.00 11.97 368 GLY B N 1
ATOM 5666 C CA . GLY B 1 368 ? 3.175 38.075 67.713 1.00 13.23 368 GLY B CA 1
ATOM 5667 C C . GLY B 1 368 ? 1.676 37.970 67.891 1.00 14.56 368 GLY B C 1
ATOM 5668 O O . GLY B 1 368 ? 1.161 38.133 69.003 1.00 16.24 368 GLY B O 1
ATOM 5669 N N . VAL B 1 369 ? 0.963 37.712 66.801 1.00 12.03 369 VAL B N 1
ATOM 5670 C CA . VAL B 1 369 ? -0.493 37.714 66.794 1.00 13.57 369 VAL B CA 1
ATOM 5671 C C . VAL B 1 369 ? -1.001 36.285 66.670 1.00 18.79 369 VAL B C 1
ATOM 5672 O O . VAL B 1 369 ? -0.421 35.462 65.951 1.00 18.47 369 VAL B O 1
ATOM 5676 N N . ARG B 1 370 ? -2.088 35.993 67.378 1.00 16.43 370 ARG B N 1
ATOM 5677 C CA . ARG B 1 370 ? -2.767 34.712 67.242 1.00 18.99 370 ARG B CA 1
ATOM 5678 C C . ARG B 1 370 ? -4.241 34.916 67.551 1.00 17.38 370 ARG B C 1
ATOM 5679 O O . ARG B 1 370 ? -4.580 35.552 68.553 1.00 17.99 370 ARG B O 1
ATOM 5687 N N . ASN B 1 371 ? -5.106 34.398 66.680 1.00 20.93 371 ASN B N 1
ATOM 5688 C CA . ASN B 1 371 ? -6.554 34.487 66.870 1.00 22.37 371 ASN B CA 1
ATOM 5689 C C . ASN B 1 371 ? -7.006 35.938 67.040 1.00 21.99 371 ASN B C 1
ATOM 5690 O O . ASN B 1 371 ? -7.887 36.244 67.849 1.00 23.71 371 ASN B O 1
ATOM 5695 N N . GLY B 1 372 ? -6.394 36.839 66.270 1.00 23.04 372 GLY B N 1
ATOM 5696 C CA . GLY B 1 372 ? -6.765 38.240 66.276 1.00 25.10 372 GLY B CA 1
ATOM 5697 C C . GLY B 1 372 ? -6.302 39.027 67.481 1.00 24.81 372 GLY B C 1
ATOM 5698 O O . GLY B 1 372 ? -6.708 40.183 67.636 1.00 19.60 372 GLY B O 1
ATOM 5699 N N . LYS B 1 373 ? -5.460 38.447 68.330 1.00 19.31 373 LYS B N 1
ATOM 5700 C CA . LYS B 1 373 ? -4.983 39.090 69.544 1.00 23.18 373 LYS B CA 1
ATOM 5701 C C . LYS B 1 373 ? -3.462 39.147 69.551 1.00 18.45 373 LYS B C 1
ATOM 5702 O O . LYS B 1 373 ? -2.790 38.308 68.947 1.00 18.68 373 LYS B O 1
ATOM 5708 N N . VAL B 1 374 ? -2.923 40.145 70.245 1.00 18.85 374 VAL B N 1
ATOM 5709 C CA . VAL B 1 374 ? -1.488 40.220 70.493 1.00 18.30 374 VAL B CA 1
ATOM 5710 C C . VAL B 1 374 ? -1.166 39.249 71.625 1.00 21.01 374 VAL B C 1
ATOM 5711 O O . VAL B 1 374 ? -1.582 39.448 72.770 1.00 19.09 374 VAL B O 1
ATOM 5715 N N . GLU B 1 375 ? -0.438 38.185 71.304 1.00 16.33 375 GLU B N 1
ATOM 5716 C CA . GLU B 1 375 ? -0.040 37.200 72.303 1.00 15.79 375 GLU B CA 1
ATOM 5717 C C . GLU B 1 375 ? 1.334 37.497 72.888 1.00 21.29 375 GLU B C 1
ATOM 5718 O O . GLU B 1 375 ? 1.553 37.316 74.093 1.00 18.24 375 GLU B O 1
ATOM 5724 N N . THR B 1 376 ? 2.266 37.949 72.055 1.00 18.36 376 THR B N 1
ATOM 5725 C CA . THR B 1 376 ? 3.617 38.259 72.493 1.00 17.08 376 THR B CA 1
ATOM 5726 C C . THR B 1 376 ? 4.071 39.544 71.825 1.00 16.84 376 THR B C 1
ATOM 5727 O O . THR B 1 376 ? 3.582 39.911 70.754 1.00 15.40 376 THR B O 1
ATOM 5731 N N . VAL B 1 377 ? 5.010 40.223 72.475 1.00 14.08 377 VAL B N 1
ATOM 5732 C CA . VAL B 1 377 ? 5.743 41.331 71.878 1.00 11.04 377 VAL B CA 1
ATOM 5733 C C . VAL B 1 377 ? 7.212 41.075 72.195 1.00 15.92 377 VAL B C 1
ATOM 5734 O O . VAL B 1 377 ? 7.642 41.216 73.348 1.00 17.13 377 VAL B O 1
ATOM 5738 N N . TRP B 1 378 ? 7.966 40.684 71.191 1.00 14.07 378 TRP B N 1
ATOM 5739 C CA . TRP B 1 378 ? 9.334 40.214 71.348 1.00 13.77 378 TRP B CA 1
ATOM 5740 C C . TRP B 1 378 ? 10.315 41.280 70.901 1.00 12.51 378 TRP B C 1
ATOM 5741 O O . TRP B 1 378 ? 10.136 41.845 69.814 1.00 13.00 378 TRP B O 1
ATOM 5752 N N . PRO B 1 379 ? 11.372 41.564 71.660 1.00 11.61 379 PRO B N 1
ATOM 5753 C CA . PRO B 1 379 ? 12.367 42.528 71.182 1.00 13.20 379 PRO B CA 1
ATOM 5754 C C . PRO B 1 379 ? 13.226 41.956 70.066 1.00 14.94 379 PRO B C 1
ATOM 5755 O O . PRO B 1 379 ? 13.525 40.759 70.021 1.00 14.11 379 PRO B O 1
ATOM 5759 N N . VAL B 1 380 ? 13.612 42.832 69.141 1.00 14.56 380 VAL B N 1
ATOM 5760 C CA . VAL B 1 380 ? 14.655 42.493 68.177 1.00 12.48 380 VAL B CA 1
ATOM 5761 C C . VAL B 1 380 ? 15.977 42.659 68.910 1.00 13.80 380 VAL B C 1
ATOM 5762 O O . VAL B 1 380 ? 16.627 43.712 68.852 1.00 13.03 380 VAL B O 1
ATOM 5766 N N . SER B 1 381 ? 16.359 41.596 69.620 1.00 12.61 381 SER B N 1
ATOM 5767 C CA . SER B 1 381 ? 17.423 41.640 70.615 1.00 12.28 381 SER B CA 1
ATOM 5768 C C . SER B 1 381 ? 18.733 42.172 70.060 1.00 13.84 381 SER B C 1
ATOM 5769 O O . SER B 1 381 ? 19.501 42.808 70.791 1.00 15.58 381 SER B O 1
ATOM 5772 N N . ALA B 1 382 ? 19.029 41.889 68.793 1.00 12.42 382 ALA B N 1
ATOM 5773 C CA . ALA B 1 382 ? 20.318 42.230 68.208 1.00 10.74 382 ALA B CA 1
ATOM 5774 C C . ALA B 1 382 ? 20.205 43.275 67.106 1.00 10.79 382 ALA B C 1
ATOM 5775 O O . ALA B 1 382 ? 21.100 43.373 66.260 1.00 14.14 382 ALA B O 1
ATOM 5777 N N . ARG B 1 383 ? 19.135 44.072 67.105 1.00 11.54 383 ARG B N 1
ATOM 5778 C CA . ARG B 1 383 ? 18.985 45.121 66.103 1.00 13.73 383 ARG B CA 1
ATOM 5779 C C . ARG B 1 383 ? 20.178 46.060 66.143 1.00 14.21 383 ARG B C 1
ATOM 5780 O O . ARG B 1 383 ? 20.597 46.505 67.215 1.00 15.55 383 ARG B O 1
ATOM 5788 N N . GLY B 1 384 ? 20.708 46.380 64.966 1.00 12.70 384 GLY B N 1
ATOM 5789 C CA . GLY B 1 384 ? 21.800 47.326 64.866 1.00 14.22 384 GLY B CA 1
ATOM 5790 C C . GLY B 1 384 ? 23.116 46.854 65.441 1.00 16.22 384 GLY B C 1
ATOM 5791 O O . GLY B 1 384 ? 24.069 47.633 65.470 1.00 19.37 384 GLY B O 1
ATOM 5792 N N . LYS B 1 385 ? 23.212 45.601 65.892 1.00 13.45 385 LYS B N 1
ATOM 5793 C CA . LYS B 1 385 ? 24.459 45.103 66.477 1.00 12.71 385 LYS B CA 1
ATOM 5794 C C . LYS B 1 385 ? 25.303 44.504 65.358 1.00 14.57 385 LYS B C 1
ATOM 5795 O O . LYS B 1 385 ? 25.358 43.292 65.142 1.00 15.31 385 LYS B O 1
ATOM 5801 N N . GLY B 1 386 ? 25.973 45.396 64.635 1.00 13.69 386 GLY B N 1
ATOM 5802 C CA . GLY B 1 386 ? 26.864 45.035 63.557 1.00 12.42 386 GLY B CA 1
ATOM 5803 C C . GLY B 1 386 ? 28.335 45.066 63.893 1.00 16.36 386 GLY B C 1
ATOM 5804 O O . GLY B 1 386 ? 29.158 44.753 63.028 1.00 12.69 386 GLY B O 1
ATOM 5805 N N . TYR B 1 387 ? 28.701 45.431 65.116 1.00 12.21 387 TYR B N 1
ATOM 5806 C CA . TYR B 1 387 ? 30.106 45.431 65.513 1.00 13.70 387 TYR B CA 1
ATOM 5807 C C . TYR B 1 387 ? 30.592 43.999 65.564 1.00 13.77 387 TYR B C 1
ATOM 5808 O O . TYR B 1 387 ? 31.707 43.693 65.121 1.00 17.84 387 TYR B O 1
#

Sequence (767 aa):
KTDFSGYEVGYDIPALPGMDESEIQTPCLILDLDALERNIRKMGDYAKAHGMRHRSHGKMHKSVDVQKLQESLGGSVGVCCQKVSEAEAFARGGIKDVLVTNEVREPAKIDRLARLPKTGATVTVCVDDVQNIADLSAAAQKHGTELGIFVEIDCGAGRCGVTTKEAVVEIAKAAAAAPNLTFKGIQAYQGAMQHMDSFEDRKAKLDAAIAQVKEAVDALEAEGLAPEFVSGGGTGSYYFESNSGIYNELQCGSYAFMDADYGRIHDAEGKRIDQGEWENALFILTSVMSHAKPHLAVVDAGLKAQSVDSGLPFVYGRDDVKYIKCSDEHGVVEDKDGVLKVNDKLRLVPGHCDPTCNVHDWYVGVRNGKVETVWPVSARGKGYTDFSGYEVGYDIPALPGMDESEIQTPCLILDLDALERNIRKMGDYAKAHGMRHRSHGKMHKSVDVQKLQESLGGSVGVCCQKVSEAEAFARGGIKDVLVTNEVREPAKIDRLARLPKTGATVTVCVDDVQNIADLSAAAQKHGTELGIFVEIDCGAGRCGVTTKEAVVEIAKAAAAAPNLTFKGIQAYQGAMQHMDSFEDRKAKLDAAIAQVKEAVDALEAEGLAPEFVSGGGTGSYYFESNNSGIYNELQCGSYAFMDADYGRIHDAEGKRIDQGEWENALFILTSVMSHAKPHLAVVDAGLKAQSVDSGLPFVYGRDDVKYIKCSDEHGVVEDKDGVLKVNDKLRLVPGHCDPTCNVHDWYVGVRNGKVETVWPVSARGKGY

B-factor: mean 18.88, std 8.93, range [7.69, 75.41]

Nearest PDB structures (foldseek):
  6qkb-assembly1_B  TM=1.003E+00  e=8.336E-89  Paracoccus denitrificans
  7yqa-assembly2_C  TM=9.364E-01  e=3.588E-47  Chlamydomonas reinhardtii
  7yqa-assembly1_A  TM=9.540E-01  e=1.833E-46  Chlamydomonas reinhardtii
  7yqa-assembly1_B  TM=9.562E-01  e=1.833E-46  Chlamydomonas reinhardtii
  7yqa-assembly2_D  TM=9.564E-01  e=9.366E-46  Chlamydomonas reinhardtii

Solvent-accessible surface area: 26040 Å² total; per-residue (Å²): 239,39,101,42,102,63,99,58,41,6,22,37,0,2,0,68,59,63,32,42,84,70,93,4,10,1,8,1,0,10,0,38,2,54,1,0,28,109,3,2,105,89,0,4,96,50,2,136,86,67,68,11,72,7,6,0,12,0,28,1,0,2,0,16,43,0,0,101,33,1,54,94,58,6,29,10,47,0,0,0,0,5,11,2,0,0,0,5,6,0,4,131,26,35,4,137,34,0,0,0,8,4,6,7,18,25,88,47,15,6,45,30,0,0,112,6,26,130,59,50,6,81,4,11,0,0,0,5,40,48,133,0,6,70,66,0,4,56,13,0,87,166,36,65,10,108,1,7,0,2,0,14,4,12,5,50,32,39,57,6,1,13,74,68,88,108,28,1,20,97,3,0,110,27,0,56,88,14,74,40,11,61,23,64,0,0,4,0,49,8,22,70,2,1,53,62,68,42,50,116,68,0,82,58,97,0,64,65,0,28,60,56,0,82,105,2,11,64,19,0,93,91,95,66,29,67,18,97,33,6,0,0,0,4,2,0,0,8,30,20,0,11,102,23,77,32,8,52,0,0,6,0,10,12,2,0,0,0,0,14,28,11,0,75,0,73,20,61,136,53,100,86,0,15,111,63,27,4,66,12,0,0,1,0,13,0,3,0,13,0,41,45,37,106,98,53,0,6,0,3,0,0,10,12,7,5,11,35,48,36,36,76,4,69,12,76,68,86,153,57,13,130,4,46,125,33,39,14,7,3,0,10,0,46,0,136,105,24,66,2,124,30,54,51,67,6,87,0,0,0,0,30,0,6,6,0,0,2,9,22,63,10,0,0,0,17,52,138,25,104,3,83,26,5,36,37,8,34,0,18,26,22,10,17,163,112,37,86,81,106,54,40,0,26,46,0,2,0,62,56,60,32,42,82,69,92,3,7,2,6,1,0,9,0,38,2,54,1,0,34,112,3,1,109,93,0,10,87,56,4,174,85,79,67,16,73,6,9,0,12,0,29,1,0,2,0,16,46,0,0,100,34,1,56,95,52,9,52,10,51,0,0,0,0,4,11,2,0,0,0,17,6,0,7,126,25,41,4,127,36,0,0,0,8,2,6,7,19,26,89,54,17,7,27,18,0,0,80,4,24,132,68,44,5,81,3,9,0,0,0,5,38,49,132,0,7,70,66,0,5,58,11,0,91,148,28,66,10,108,1,9,0,4,0,16,3,16,8,50,33,36,50,5,0,14,81,71,88,106,26,1,18,97,4,0,115,28,0,54,87,15,76,39,11,66,23,57,0,0,3,0,47,9,25,68,2,2,52,62,65,43,38,114,70,0,79,61,96,0,68,65,1,28,57,56,0,97,107,2,16,65,17,0,96,91,87,68,30,65,18,97,30,6,0,0,0,3,2,0,0,9,32,19,0,11,127,28,75,38,6,51,1,0,7,0,9,12,2,0,0,0,0,16,29,11,0,79,0,65,32,61,153,44,110,74,0,25,93,66,27,4,65,12,0,0,1,0,13,0,3,0,13,1,41,56,59,104,96,56,0,7,0,4,0,1,11,11,9,5,11,35,46,35,36,75,4,69,10,75,69,84,151,61,12,131,4,43,130,38,38,14,7,3,0,15,0,76,0,146,86,27,69,4,132,35,53,52,62,7,92,0,0,0,0,29,0,6,6,0,0,2,10,19,65,24,0,0,0,16,53,135,25,102,4,81,28,7,37,55,8,33,0,14,29,25,10,17

GO terms:
  GO:0000287 magnesium ion binding (F, IDA)
  GO:0030170 pyridoxal phosphate binding (F, IDA)
  GO:0016833 oxo-acid-lyase activity (F, IDA)
  GO:0009436 glyoxylate catabolic process (P, IMP)
  GO:0046296 glycolate catabolic process (P, IMP)

InterPro domains:
  IPR001608 Alanine racemase, N-terminal [PF01168] (35-262)
  IPR026956 D-serine dehydratase-like domain [PF14031] (284-369)
  IPR026956 D-serine dehydratase-like domain [SM01119] (284-370)
  IPR029066 PLP-binding barrel [G3DSA:3.20.20.10] (36-260)
  IPR029066 PLP-binding barrel [SSF51419] (34-269)
  IPR042208 D-serine dehydratase-like domain superfamily [G3DSA:2.40.37.20] (27-380)
  IPR051466 D-amino acid metabolism enzyme [PTHR28004] (23-386)
  IPR054854 3-hydroxy-D-aspartate aldolase BhcC [NF045642] (1-387)

Organism: Paracoccus denitrificans (strain Pd 1222) (NCBI:txid318586)

Secondary structure (DSSP, 8-state):
---GGG--BTTTBS--TT-BGGG--SSEEEEEHHHHHHHHHHHHHHHHHTT-EE-EEHHHH--HHHHHHHHHHH----EEESSHHHHHHHHHTT-SEEEEEEE--SHHHHHHHHHGGGGT-EEEEEESSTHHHHHHHHHHHHHT--EEEEEEB--SS-SSSB-SHHHHHHHHHHHHHSTTEEEEEEE----TTTT-S-HHHHHHHHHHHHHHHHHHHHHHHHTT---SEEEE--TTTHHHHTTSSS--EE---GGGT--HHHHTSB-TTS-BTTTTTS---EEEEEEEEE--STTEEEES--GGGS--TT---EE-S-SS-EEEEE-SS-EEEE-TT----TT-EEEEE-S-HHHHHTT-SEEEEEETTEEEEEEE-TTTT---/---TT--BTTTBS--TT-BGGG--SSEEEEEHHHHHHHHHHHHHHHHHTT-EE-EEHHHH--HHHHHHHHHHH----EEESSHHHHHHHHHTT--EEEE-S---SHHHHHHHHHGGGGT-EEEEEES-THHHHHHHHHHHHHT--EEEEEEB-SSS-SSSB-SHHHHHHHHHHHHHSTTEEEEEEE---GGGTT-S-HHHHHHHHHHHHHHHHHHHHHHHHTT---SEEEE--TTTHHHHHHSSS--EE---GGGT--HHHHTSB-TTS-BGGGTTS---EEEEEEEEE--STTEEEES--GGGS--TT---EETT-SSSEEEEE-SS-EEEE-TT----TT-EEEEE-S-HHHHHTT-SEEEEEETTEEEEEEE-TTTT---

Foldseek 3Di:
DDDCPVDDDPPAAQDAFFFFLLSGHDFDKAFAVVQLLVLLLVQLVVLVVLLFAEAEECLQQLFLVSNVSSCVRSVHPFYEAQALLSQLLNLLSPTAEYEHLYDDADLVRLLSQLCSCVSNHAYEYEDADLVSLQSNLVSVVVVVAAYEYAAEDALPQPDGGHDALVSLQSNQVSQVPRHRYHYAYHHYANVNLQQDQDLVSLLVSVVSSLVSQVVNQVSCVVVVRRHNAHEYEEPRRVVNLSPSVRGRYYHYYQLSAHFDSQQNRQDPVRHRCCVPPGDHGMWGKWFFADDPDQFKTKIQDAPLLAHQPQHAWFWPDDDQKTFDDGDNGITIIGRRVSPHDGGDMTITGGSRRSRNSLSGQWYQYDDPRGRNDITGSSCRPVRD/DDPPPDDDPPAAQDDFFAFLLSGHDFDKAFAVVQLLVLLLVQLVVLVVLLFAEAEECLQQLFLVSNVSSCVRSVHPFYEAQAQLSQLLNLVSPTAEYEHLYDDADLVRLLSQLQSCVSNHAYEYEDADLVRLQSNLVSVVVNVAAYEYAYEDALDQPDGGDDALVSRQSNQVSQVPRPRYHYAYYHYANVVLQQAQALVSSLVSVVSSLVRLVVNQVSCVVVVRRHNAHEYEEPRHNVNLSPSVRGRYYHYYQLSAHFASQQNHQDNVGHGCCVPPGDHGMWGKWFFADDPDQFKTKIQDAPLLAHQPQHAWFWPDDDQKTFDHGDNGITIITRPPRPHDGGDMTITGGRGRSRNSLSGQWYQYDDPSTRRDITGSSCRPVRD